Protein 6JJJ (pdb70)

Radius of gyration: 31.09 Å; Cα contacts (8 Å, |Δi|>4): 1712; chains: 6; bounding box: 78×76×65 Å

Foldseek 3Di:
DPDCVVVVVVVVVVVVCVQVVQPFPDDDFKTKDWDPFWAFQVVQQVVLVVVVWGFDDDLDDVVVVVVQVVQAVFKAWGQWWCPVHVPDIDGPVHDDPDCVDPDPLADPDDDPQDADVPGGTFTTWIDNPGIYTHDRRDIGIGMIMGGDPDD/DDDCVVVVVVVVVVVVVVQVVQPFPDDDFKTKDWDPWWAFQVVQQVVLVVVVWGFDDDPDVVVVVVVQVVQAQFKAWGQWWQPVHVPDIAGPVHDGDDPVPVPPLADPDDDDQDQDPVRFTFTTWIDHPGIYTGGRRDTGITMIMGGDPDD/DPDCVVVVVVVVVVVVCVQVVQPFPDDDFKTKDWDPWWAFQVVQQVVLVVVVWGFDDDPDDVVLVVVQVVQAVFKAWGQWFCPPHVPDIDGPVHDDDPVVPLPPLAPPDDDDQDQDPVGFTFTTWIDNNGIYGGGRRDIGTHMIMGGDPDD/DPDCVVVVVVVVVVVVCVQVVVPFPDDDFKTKDWDPWWAFQVVQQVVLVVVVWGFDDPPDDVVLVVVQVVAQVFKAWGQWWCVVHVPDIDGPVHDDDPVPVLPPLADPDDDDQDQDPPRFTFTTWIDNPGIYGGGRRDIGIYMIMGGDPDD/DPDCVCVVVVVVVVVVCVQVVQPWPDDDFKTKDWDPWWFFQVVQQVVLVVVVWGFDDDPDVVVLVVVQVVQAVFKAWGQWWQPVHVPDIQGPVHDGDPPPVLPPLAPPDDDDQDQDPVRFTFTTWIDNPGIYTHGRRDIGTGMIMGGDPDD/DDDCCVVVCVVVVVVVCVQVVQPWDDDDQKTKDWDPWWFFQVVQQVVLVVVVWGFDDDPDDVVLVVVQVVQAVFKAWGQWWCVVHVPDIDGPVHDGDDVVVVPPLAPPDDDPQDQDPPRFTFTTWIDNPGIYGGGRRDIGIGMIMGGDPDD

GO terms:
  GO:0051861 glycolipid binding (F, IDA)
  GO:0005534 galactose binding (F, IDA)
  GO:0005886 plasma membrane (C, IDA)
  GO:0051132 NK T cell activation (P, IMP)

Organism: Mus musculus (NCBI:txid10090)

Structure (mmCIF, N/CA/C/O backbone):
data_6JJJ
#
_entry.id   6JJJ
#
_cell.length_a   75.150
_cell.length_b   75.190
_cell.length_c   61.200
_cell.angle_alpha   90.01
_cell.angle_beta   90.04
_cell.angle_gamma   120.06
#
_symmetry.space_group_name_H-M   'P 1'
#
loop_
_entity.id
_entity.type
_entity.pdbx_description
1 polymer 'C-type lectin domain family 4 member F'
2 non-polymer 'CALCIUM ION'
3 water water
#
loop_
_atom_site.group_PDB
_atom_site.id
_atom_site.type_symbol
_atom_site.label_atom_id
_atom_site.label_alt_id
_atom_site.label_comp_id
_atom_site.label_asym_id
_atom_site.label_entity_id
_atom_site.label_seq_id
_atom_site.pdbx_PDB_ins_code
_atom_site.Cartn_x
_atom_site.Cartn_y
_atom_site.Cartn_z
_atom_site.occupancy
_atom_site.B_iso_or_equiv
_atom_site.auth_seq_id
_atom_site.auth_comp_id
_atom_site.auth_asym_id
_atom_site.auth_atom_id
_atom_site.pdbx_PDB_model_num
ATOM 1 N N . GLU A 1 5 ? 158.921 79.924 -66.511 1.00 104.41 393 GLU A N 1
ATOM 2 C CA . GLU A 1 5 ? 157.759 79.543 -67.315 1.00 105.86 393 GLU A CA 1
ATOM 3 C C . GLU A 1 5 ? 156.578 79.284 -66.371 1.00 106.07 393 GLU A C 1
ATOM 4 O O . GLU A 1 5 ? 156.196 80.167 -65.601 1.00 103.66 393 GLU A O 1
ATOM 16 N N . ALA A 1 6 ? 155.994 78.088 -66.439 1.00 114.63 394 ALA A N 1
ATOM 17 C CA . ALA A 1 6 ? 154.912 77.686 -65.537 1.00 109.32 394 ALA A CA 1
ATOM 18 C C . ALA A 1 6 ? 155.518 77.000 -64.318 1.00 108.33 394 ALA A C 1
ATOM 19 O O . ALA A 1 6 ? 155.759 75.793 -64.309 1.00 102.88 394 ALA A O 1
ATOM 26 N N . VAL A 1 7 ? 155.773 77.781 -63.274 1.00 129.11 395 VAL A N 1
ATOM 27 C CA . VAL A 1 7 ? 156.457 77.303 -62.075 1.00 131.86 395 VAL A CA 1
ATOM 28 C C . VAL A 1 7 ? 155.437 77.209 -60.945 1.00 130.32 395 VAL A C 1
ATOM 29 O O . VAL A 1 7 ? 155.032 78.220 -60.360 1.00 126.79 395 VAL A O 1
ATOM 42 N N . ALA A 1 8 ? 155.007 75.986 -60.641 1.00 138.17 396 ALA A N 1
ATOM 43 C CA . ALA A 1 8 ? 154.128 75.736 -59.509 1.00 135.71 396 ALA A CA 1
ATOM 44 C C . ALA A 1 8 ? 154.874 75.768 -58.181 1.00 141.67 396 ALA A C 1
ATOM 45 O O . ALA A 1 8 ? 154.322 75.335 -57.163 1.00 143.87 396 ALA A O 1
ATOM 52 N N . ALA A 1 9 ? 156.123 76.246 -58.172 1.00 99.97 397 ALA A N 1
ATOM 53 C CA . ALA A 1 9 ? 156.828 76.406 -56.907 1.00 107.98 397 ALA A CA 1
ATOM 54 C C . ALA A 1 9 ? 156.034 77.299 -55.966 1.00 122.26 397 ALA A C 1
ATOM 55 O O . ALA A 1 9 ? 156.044 77.086 -54.749 1.00 129.03 397 ALA A O 1
ATOM 62 N N . GLN A 1 10 ? 155.336 78.301 -56.510 1.00 158.46 398 GLN A N 1
ATOM 63 C CA . GLN A 1 10 ? 154.392 79.069 -55.706 1.00 171.70 398 GLN A CA 1
ATOM 64 C C . GLN A 1 10 ? 153.388 78.139 -55.038 1.00 186.34 398 GLN A C 1
ATOM 65 O O . GLN A 1 10 ? 153.070 78.295 -53.853 1.00 195.46 398 GLN A O 1
ATOM 79 N N . LYS A 1 11 ? 152.874 77.161 -55.789 1.00 123.88 399 LYS A N 1
ATOM 80 C CA . LYS A 1 11 ? 151.968 76.173 -55.213 1.00 126.27 399 LYS A CA 1
ATOM 81 C C . LYS A 1 11 ? 152.696 75.285 -54.213 1.00 128.41 399 LYS A C 1
ATOM 82 O O . LYS A 1 11 ? 152.153 74.950 -53.154 1.00 132.72 399 LYS A O 1
ATOM 101 N N . GLN A 1 12 ? 153.928 74.893 -54.541 1.00 153.38 400 GLN A N 1
ATOM 102 C CA . GLN A 1 12 ? 154.723 74.062 -53.644 1.00 147.71 400 GLN A CA 1
ATOM 103 C C . GLN A 1 12 ? 155.041 74.802 -52.350 1.00 143.39 400 GLN A C 1
ATOM 104 O O . GLN A 1 12 ? 154.855 74.266 -51.251 1.00 147.97 400 GLN A O 1
ATOM 118 N N . GLU A 1 13 ? 155.412 76.032 -52.447 1.00 148.97 401 GLU A N 1
ATOM 119 C CA . GLU A 1 13 ? 155.654 76.681 -51.230 1.00 132.38 401 GLU A CA 1
ATOM 120 C C . GLU A 1 13 ? 154.365 76.765 -50.517 1.00 117.85 401 GLU A C 1
ATOM 121 O O . GLU A 1 13 ? 154.162 76.239 -49.440 1.00 125.82 401 GLU A O 1
ATOM 133 N N . GLN A 1 14 ? 153.444 77.418 -51.155 1.00 135.14 402 GLN A N 1
ATOM 134 C CA . GLN A 1 14 ? 152.188 77.691 -50.467 1.00 116.39 402 GLN A CA 1
ATOM 135 C C . GLN A 1 14 ? 151.762 76.513 -49.604 1.00 118.71 402 GLN A C 1
ATOM 136 O O . GLN A 1 14 ? 151.283 76.707 -48.479 1.00 115.88 402 GLN A O 1
ATOM 150 N N . LYS A 1 15 ? 151.993 75.284 -50.073 1.00 111.27 403 LYS A N 1
ATOM 151 C CA . LYS A 1 15 ? 151.588 74.120 -49.292 1.00 118.76 403 LYS A CA 1
ATOM 152 C C . LYS A 1 15 ? 152.377 74.011 -47.994 1.00 122.53 403 LYS A C 1
ATOM 153 O O . LYS A 1 15 ? 151.791 73.863 -46.915 1.00 124.98 403 LYS A O 1
ATOM 172 N N . THR A 1 16 ? 153.708 74.085 -48.069 1.00 108.14 404 THR A N 1
ATOM 173 C CA . THR A 1 16 ? 154.495 74.108 -46.841 1.00 107.05 404 THR A CA 1
ATOM 174 C C . THR A 1 16 ? 154.093 75.303 -45.988 1.00 114.38 404 THR A C 1
ATOM 175 O O . THR A 1 16 ? 153.792 75.163 -44.797 1.00 114.47 404 THR A O 1
ATOM 186 N N . GLN A 1 17 ? 154.013 76.425 -46.608 1.00 83.40 405 GLN A N 1
ATOM 187 C CA . GLN A 1 17 ? 153.597 77.529 -45.845 1.00 100.07 405 GLN A CA 1
ATOM 188 C C . GLN A 1 17 ? 152.420 77.091 -45.021 1.00 102.67 405 GLN A C 1
ATOM 189 O O . GLN A 1 17 ? 152.405 77.155 -43.827 1.00 102.34 405 GLN A O 1
ATOM 203 N N . ASN A 1 18 ? 151.413 76.600 -45.674 1.00 115.02 406 ASN A N 1
ATOM 204 C CA . ASN A 1 18 ? 150.188 76.274 -44.952 1.00 119.00 406 ASN A CA 1
ATOM 205 C C . ASN A 1 18 ? 150.473 75.336 -43.786 1.00 116.72 406 ASN A C 1
ATOM 206 O O . ASN A 1 18 ? 149.900 75.494 -42.702 1.00 111.56 406 ASN A O 1
ATOM 217 N N . GLN A 1 19 ? 151.354 74.353 -43.992 1.00 155.31 407 GLN A N 1
ATOM 218 C CA . GLN A 1 19 ? 151.626 73.366 -42.952 1.00 153.64 407 GLN A CA 1
ATOM 219 C C . GLN A 1 19 ? 152.086 74.032 -41.662 1.00 129.56 407 GLN A C 1
ATOM 220 O O . GLN A 1 19 ? 151.711 73.602 -40.565 1.00 129.84 407 GLN A O 1
ATOM 234 N N . VAL A 1 20 ? 152.897 75.084 -41.772 1.00 113.45 408 VAL A N 1
ATOM 235 C CA . VAL A 1 20 ? 153.414 75.734 -40.576 1.00 106.21 408 VAL A CA 1
ATOM 236 C C . VAL A 1 20 ? 152.320 76.548 -39.897 1.00 105.25 408 VAL A C 1
ATOM 237 O O . VAL A 1 20 ? 152.313 76.686 -38.667 1.00 104.61 408 VAL A O 1
ATOM 250 N N . LEU A 1 21 ? 151.373 77.086 -40.670 1.00 101.18 409 LEU A N 1
ATOM 251 C CA . LEU A 1 21 ? 150.246 77.792 -40.071 1.00 93.08 409 LEU A CA 1
ATOM 252 C C . LEU A 1 21 ? 149.471 76.876 -39.131 1.00 96.46 409 LEU A C 1
ATOM 253 O O . LEU A 1 21 ? 149.163 77.250 -37.993 1.00 98.34 409 LEU A O 1
ATOM 269 N N . GLN A 1 22 ? 149.157 75.661 -39.589 1.00 93.28 410 GLN A N 1
ATOM 270 C CA . GLN A 1 22 ? 148.454 74.707 -38.737 1.00 105.55 410 GLN A CA 1
ATOM 271 C C . GLN A 1 22 ? 149.226 74.461 -37.447 1.00 94.29 410 GLN A C 1
ATOM 272 O O . GLN A 1 22 ? 148.628 74.300 -36.376 1.00 90.89 410 GLN A O 1
ATOM 286 N N . LEU A 1 23 ? 150.558 74.455 -37.526 1.00 88.82 411 LEU A N 1
ATOM 287 C CA . LEU A 1 23 ? 151.379 74.214 -36.345 1.00 82.92 411 LEU A CA 1
ATOM 288 C C . LEU A 1 23 ? 151.286 75.376 -35.363 1.00 78.98 411 LEU A C 1
ATOM 289 O O . LEU A 1 23 ? 150.868 75.201 -34.212 1.00 83.88 411 LEU A O 1
ATOM 305 N N . ILE A 1 24 ? 151.693 76.573 -35.792 1.00 83.25 412 ILE A N 1
ATOM 306 C CA . ILE A 1 24 ? 151.665 77.708 -34.879 1.00 88.46 412 ILE A CA 1
ATOM 307 C C . ILE A 1 24 ? 150.231 78.053 -34.502 1.00 88.52 412 ILE A C 1
ATOM 308 O O . ILE A 1 24 ? 149.982 78.579 -33.411 1.00 91.53 412 ILE A O 1
ATOM 324 N N . ALA A 1 25 ? 149.266 77.771 -35.381 1.00 103.71 413 ALA A N 1
ATOM 325 C CA . ALA A 1 25 ? 147.870 77.991 -35.019 1.00 102.38 413 ALA A CA 1
ATOM 326 C C . ALA A 1 25 ? 147.453 77.104 -33.853 1.00 105.70 413 ALA A C 1
ATOM 327 O O . ALA A 1 25 ? 146.526 77.447 -33.111 1.00 105.25 413 ALA A O 1
ATOM 334 N N . GLN A 1 26 ? 148.125 75.968 -33.671 1.00 93.33 414 GLN A N 1
ATOM 335 C CA . GLN A 1 26 ? 147.890 75.093 -32.531 1.00 98.02 414 GLN A CA 1
ATOM 336 C C . GLN A 1 26 ? 148.950 75.266 -31.450 1.00 98.25 414 GLN A C 1
ATOM 337 O O . GLN A 1 26 ? 149.086 74.404 -30.576 1.00 93.08 414 GLN A O 1
ATOM 351 N N . ASN A 1 27 ? 149.675 76.384 -31.474 1.00 121.99 415 ASN A N 1
ATOM 352 C CA . ASN A 1 27 ? 150.661 76.711 -30.444 1.00 122.43 415 ASN A CA 1
ATOM 353 C C . ASN A 1 27 ? 151.846 75.742 -30.490 1.00 110.91 415 ASN A C 1
ATOM 354 O O . ASN A 1 27 ? 152.267 75.189 -29.472 1.00 119.61 415 ASN A O 1
ATOM 365 N N . TRP A 1 28 ? 152.374 75.529 -31.693 1.00 67.12 416 TRP A N 1
ATOM 366 C CA . TRP A 1 28 ? 153.693 74.935 -31.861 1.00 66.92 416 TRP A CA 1
ATOM 367 C C . TRP A 1 28 ? 154.698 76.077 -31.951 1.00 78.88 416 TRP A C 1
ATOM 368 O O . TRP A 1 28 ? 154.498 77.024 -32.719 1.00 86.89 416 TRP A O 1
ATOM 389 N N . LYS A 1 29 ? 155.759 76.005 -31.157 1.00 99.88 417 LYS A N 1
ATOM 390 C CA . LYS A 1 29 ? 156.774 77.051 -31.144 1.00 101.25 417 LYS A CA 1
ATOM 391 C C . LYS A 1 29 ? 158.019 76.583 -31.885 1.00 103.26 417 LYS A C 1
ATOM 392 O O . LYS A 1 29 ? 158.461 75.442 -31.723 1.00 101.51 417 LYS A O 1
ATOM 411 N N . TYR A 1 30 ? 158.568 77.469 -32.711 1.00 88.68 418 TYR A N 1
ATOM 412 C CA . TYR A 1 30 ? 159.737 77.158 -33.520 1.00 90.91 418 TYR A CA 1
ATOM 413 C C . TYR A 1 30 ? 161.020 77.421 -32.745 1.00 92.41 418 TYR A C 1
ATOM 414 O O . TYR A 1 30 ? 161.110 78.378 -31.970 1.00 87.12 418 TYR A O 1
ATOM 432 N N . PHE A 1 31 ? 162.020 76.573 -32.978 1.00 94.81 419 PHE A N 1
ATOM 433 C CA . PHE A 1 31 ? 163.341 76.774 -32.390 1.00 99.77 419 PHE A CA 1
ATOM 434 C C . PHE A 1 31 ? 164.358 75.966 -33.180 1.00 98.84 419 PHE A C 1
ATOM 435 O O . PHE A 1 31 ? 164.253 74.737 -33.251 1.00 101.28 419 PHE A O 1
ATOM 452 N N . ASN A 1 32 ? 165.317 76.659 -33.783 1.00 108.39 420 ASN A N 1
ATOM 453 C CA . ASN A 1 32 ? 166.491 76.059 -34.420 1.00 111.06 420 ASN A CA 1
ATOM 454 C C . ASN A 1 32 ? 166.144 74.801 -35.219 1.00 118.40 420 ASN A C 1
ATOM 455 O O . ASN A 1 32 ? 166.636 73.701 -34.965 1.00 119.49 420 ASN A O 1
ATOM 466 N N . GLY A 1 33 ? 165.270 74.992 -36.206 1.00 113.57 421 GLY A N 1
ATOM 467 C CA . GLY A 1 33 ? 164.975 73.996 -37.208 1.00 109.44 421 GLY A CA 1
ATOM 468 C C . GLY A 1 33 ? 163.752 73.145 -36.930 1.00 101.71 421 GLY A C 1
ATOM 469 O O . GLY A 1 33 ? 163.096 72.699 -37.879 1.00 102.34 421 GLY A O 1
ATOM 473 N N . ASN A 1 34 ? 163.429 72.911 -35.665 1.00 109.06 422 ASN A N 1
ATOM 474 C CA . ASN A 1 34 ? 162.315 72.054 -35.293 1.00 98.09 422 ASN A CA 1
ATOM 475 C C . ASN A 1 34 ? 161.188 72.869 -34.673 1.00 78.31 422 ASN A C 1
ATOM 476 O O . ASN A 1 34 ? 161.379 74.003 -34.223 1.00 70.17 422 ASN A O 1
ATOM 487 N N . PHE A 1 35 ? 160.002 72.266 -34.658 1.00 70.53 423 PHE A N 1
ATOM 488 C CA . PHE A 1 35 ? 158.845 72.818 -33.968 1.00 75.69 423 PHE A CA 1
ATOM 489 C C . PHE A 1 35 ? 158.589 72.032 -32.687 1.00 74.84 423 PHE A C 1
ATOM 490 O O . PHE A 1 35 ? 158.687 70.801 -32.669 1.00 81.77 423 PHE A O 1
ATOM 507 N N . TYR A 1 36 ? 158.287 72.754 -31.612 1.00 82.00 424 TYR A N 1
ATOM 508 C CA . TYR A 1 36 ? 158.054 72.161 -30.305 1.00 84.11 424 TYR A CA 1
ATOM 509 C C . TYR A 1 36 ? 156.646 72.489 -29.835 1.00 81.65 424 TYR A C 1
ATOM 510 O O . TYR A 1 36 ? 156.148 73.597 -30.061 1.00 82.14 424 TYR A O 1
ATOM 528 N N . TYR A 1 37 ? 156.003 71.516 -29.192 1.00 75.83 425 TYR A N 1
ATOM 529 C CA . TYR A 1 37 ? 154.668 71.685 -28.630 1.00 79.29 425 TYR A CA 1
ATOM 530 C C . TYR A 1 37 ? 154.710 71.385 -27.138 1.00 80.10 425 TYR A C 1
ATOM 531 O O . TYR A 1 37 ? 155.046 70.266 -26.737 1.00 76.53 425 TYR A O 1
ATOM 549 N N . PHE A 1 38 ? 154.353 72.374 -26.325 1.00 82.66 426 PHE A N 1
ATOM 550 C CA . PHE A 1 38 ? 154.280 72.219 -24.876 1.00 93.43 426 PHE A CA 1
ATOM 551 C C . PHE A 1 38 ? 152.823 71.989 -24.496 1.00 111.51 426 PHE A C 1
ATOM 552 O O . PHE A 1 38 ? 151.971 72.852 -24.735 1.00 114.19 426 PHE A O 1
ATOM 569 N N . SER A 1 39 ? 152.537 70.820 -23.929 1.00 73.87 427 SER A N 1
ATOM 570 C CA . SER A 1 39 ? 151.158 70.388 -23.776 1.00 86.34 427 SER A CA 1
ATOM 571 C C . SER A 1 39 ? 150.438 71.225 -22.721 1.00 88.46 427 SER A C 1
ATOM 572 O O . SER A 1 39 ? 151.047 71.817 -21.822 1.00 91.65 427 SER A O 1
ATOM 580 N N . ARG A 1 40 ? 149.112 71.280 -22.856 1.00 125.25 428 ARG A N 1
ATOM 581 C CA . ARG A 1 40 ? 148.252 71.930 -21.877 1.00 120.56 428 ARG A CA 1
ATOM 582 C C . ARG A 1 40 ? 147.582 70.938 -20.935 1.00 106.74 428 ARG A C 1
ATOM 583 O O . ARG A 1 40 ? 147.142 71.335 -19.850 1.00 93.10 428 ARG A O 1
ATOM 604 N N . ASP A 1 41 ? 147.514 69.666 -21.318 1.00 114.59 429 ASP A N 1
ATOM 605 C CA . ASP A 1 41 ? 147.021 68.589 -20.472 1.00 111.94 429 ASP A CA 1
ATOM 606 C C . ASP A 1 41 ? 148.209 67.824 -19.893 1.00 102.96 429 ASP A C 1
ATOM 607 O O . ASP A 1 41 ? 149.364 68.046 -20.264 1.00 96.37 429 ASP A O 1
ATOM 616 N N . LYS A 1 42 ? 147.916 66.916 -18.966 1.00 141.05 430 LYS A N 1
ATOM 617 C CA . LYS A 1 42 ? 148.924 66.056 -18.358 1.00 143.99 430 LYS A CA 1
ATOM 618 C C . LYS A 1 42 ? 148.512 64.604 -18.546 1.00 140.30 430 LYS A C 1
ATOM 619 O O . LYS A 1 42 ? 147.370 64.238 -18.250 1.00 141.41 430 LYS A O 1
ATOM 638 N N . LYS A 1 43 ? 149.436 63.780 -19.026 1.00 107.94 431 LYS A N 1
ATOM 639 C CA . LYS A 1 43 ? 149.134 62.392 -19.339 1.00 104.54 431 LYS A CA 1
ATOM 640 C C . LYS A 1 43 ? 150.355 61.544 -19.039 1.00 97.78 431 LYS A C 1
ATOM 641 O O . LYS A 1 43 ? 151.464 62.071 -18.857 1.00 95.83 431 LYS A O 1
ATOM 660 N N . PRO A 1 44 ? 150.194 60.212 -18.974 1.00 109.24 432 PRO A N 1
ATOM 661 C CA . PRO A 1 44 ? 151.355 59.330 -18.778 1.00 108.91 432 PRO A CA 1
ATOM 662 C C . PRO A 1 44 ? 152.357 59.407 -19.917 1.00 101.91 432 PRO A C 1
ATOM 663 O O . PRO A 1 44 ? 152.113 60.074 -20.927 1.00 99.03 432 PRO A O 1
ATOM 674 N N . TRP A 1 45 ? 153.485 58.710 -19.769 1.00 76.73 433 TRP A N 1
ATOM 675 C CA . TRP A 1 45 ? 154.554 58.817 -20.755 1.00 80.22 433 TRP A CA 1
ATOM 676 C C . TRP A 1 45 ? 154.135 58.237 -22.103 1.00 90.83 433 TRP A C 1
ATOM 677 O O . TRP A 1 45 ? 154.333 58.871 -23.147 1.00 91.63 433 TRP A O 1
ATOM 698 N N . ARG A 1 46 ? 153.564 57.026 -22.111 1.00 83.88 434 ARG A N 1
ATOM 699 C CA . ARG A 1 46 ? 153.135 56.441 -23.381 1.00 104.35 434 ARG A CA 1
ATOM 700 C C . ARG A 1 46 ? 152.010 57.262 -24.007 1.00 98.20 434 ARG A C 1
ATOM 701 O O . ARG A 1 46 ? 152.051 57.586 -25.199 1.00 86.41 434 ARG A O 1
ATOM 722 N N . GLU A 1 47 ? 150.993 57.611 -23.213 1.00 129.05 435 GLU A N 1
ATOM 723 C CA . GLU A 1 47 ? 149.901 58.426 -23.731 1.00 131.99 435 GLU A CA 1
ATOM 724 C C . GLU A 1 47 ? 150.437 59.728 -24.308 1.00 119.53 435 GLU A C 1
ATOM 725 O O . GLU A 1 47 ? 149.927 60.235 -25.316 1.00 108.32 435 GLU A O 1
ATOM 737 N N . ALA A 1 48 ? 151.478 60.281 -23.682 1.00 105.91 436 ALA A N 1
ATOM 738 C CA . ALA A 1 48 ? 152.109 61.476 -24.227 1.00 102.29 436 ALA A CA 1
ATOM 739 C C . ALA A 1 48 ? 152.750 61.178 -25.577 1.00 99.87 436 ALA A C 1
ATOM 740 O O . ALA A 1 48 ? 152.714 62.012 -26.489 1.00 96.72 436 ALA A O 1
ATOM 747 N N . GLU A 1 49 ? 153.340 59.988 -25.726 1.00 85.56 437 GLU A N 1
ATOM 748 C CA . GLU A 1 49 ? 153.987 59.635 -26.985 1.00 87.59 437 GLU A CA 1
ATOM 749 C C . GLU A 1 49 ? 152.955 59.356 -28.069 1.00 83.46 437 GLU A C 1
ATOM 750 O O . GLU A 1 49 ? 153.132 59.769 -29.222 1.00 85.16 437 GLU A O 1
ATOM 762 N N . LYS A 1 50 ? 151.868 58.662 -27.720 1.00 101.22 438 LYS A N 1
ATOM 763 C CA . LYS A 1 50 ? 150.790 58.449 -28.678 1.00 102.13 438 LYS A CA 1
ATOM 764 C C . LYS A 1 50 ? 150.296 59.775 -29.249 1.00 101.53 438 LYS A C 1
ATOM 765 O O . LYS A 1 50 ? 149.936 59.860 -30.430 1.00 102.37 438 LYS A O 1
ATOM 784 N N . PHE A 1 51 ? 150.294 60.831 -28.430 1.00 89.79 439 PHE A N 1
ATOM 785 C CA . PHE A 1 51 ? 149.910 62.150 -28.925 1.00 91.35 439 PHE A CA 1
ATOM 786 C C . PHE A 1 51 ? 150.938 62.668 -29.926 1.00 83.81 439 PHE A C 1
ATOM 787 O O . PHE A 1 51 ? 150.598 63.015 -31.063 1.00 87.60 439 PHE A O 1
ATOM 804 N N . CYS A 1 52 ? 152.208 62.742 -29.512 1.00 92.25 440 CYS A N 1
ATOM 805 C CA . CYS A 1 52 ? 153.246 63.257 -30.403 1.00 97.96 440 CYS A CA 1
ATOM 806 C C . CYS A 1 52 ? 153.275 62.480 -31.717 1.00 101.47 440 CYS A C 1
ATOM 807 O O . CYS A 1 52 ? 153.522 63.056 -32.784 1.00 101.91 440 CYS A O 1
ATOM 815 N N . THR A 1 53 ? 153.036 61.167 -31.657 1.00 111.21 441 THR A N 1
ATOM 816 C CA . THR A 1 53 ? 152.960 60.370 -32.877 1.00 109.66 441 THR A CA 1
ATOM 817 C C . THR A 1 53 ? 151.775 60.810 -33.724 1.00 112.47 441 THR A C 1
ATOM 818 O O . THR A 1 53 ? 151.904 61.022 -34.936 1.00 114.29 441 THR A O 1
ATOM 829 N N . SER A 1 54 ? 150.604 60.957 -33.097 1.00 132.70 442 SER A N 1
ATOM 830 C CA . SER A 1 54 ? 149.419 61.366 -33.839 1.00 132.49 442 SER A CA 1
ATOM 831 C C . SER A 1 54 ? 149.702 62.616 -34.657 1.00 132.02 442 SER A C 1
ATOM 832 O O . SER A 1 54 ? 149.258 62.735 -35.805 1.00 137.51 442 SER A O 1
ATOM 840 N N . GLN A 1 55 ? 150.478 63.542 -34.100 1.00 110.61 443 GLN A N 1
ATOM 841 C CA . GLN A 1 55 ? 150.836 64.763 -34.800 1.00 102.91 443 GLN A CA 1
ATOM 842 C C . GLN A 1 55 ? 152.154 64.625 -35.555 1.00 98.91 443 GLN A C 1
ATOM 843 O O . GLN A 1 55 ? 152.799 65.637 -35.852 1.00 100.03 443 GLN A O 1
ATOM 857 N N . GLY A 1 56 ? 152.552 63.402 -35.897 1.00 90.23 444 GLY A N 1
ATOM 858 C CA . GLY A 1 56 ? 153.772 63.203 -36.658 1.00 88.63 444 GLY A CA 1
ATOM 859 C C . GLY A 1 56 ? 155.012 63.713 -35.965 1.00 83.43 444 GLY A C 1
ATOM 860 O O . GLY A 1 56 ? 155.965 64.134 -36.632 1.00 78.00 444 GLY A O 1
ATOM 864 N N . ALA A 1 57 ? 155.027 63.683 -34.635 1.00 92.22 445 ALA A N 1
ATOM 865 C CA . ALA A 1 57 ? 156.153 64.146 -33.845 1.00 99.91 445 ALA A CA 1
ATOM 866 C C . ALA A 1 57 ? 156.555 63.056 -32.859 1.00 107.79 445 ALA A C 1
ATOM 867 O O . ALA A 1 57 ? 155.913 62.006 -32.758 1.00 113.80 445 ALA A O 1
ATOM 874 N N . HIS A 1 58 ? 157.623 63.329 -32.113 1.00 103.85 446 HIS A N 1
ATOM 875 C CA . HIS A 1 58 ? 158.065 62.478 -31.018 1.00 106.91 446 HIS A CA 1
ATOM 876 C C . HIS A 1 58 ? 158.425 63.360 -29.832 1.00 103.90 446 HIS A C 1
ATOM 877 O O . HIS A 1 58 ? 158.632 64.568 -29.971 1.00 104.44 446 HIS A O 1
ATOM 891 N N . LEU A 1 59 ? 158.499 62.741 -28.657 1.00 102.84 447 LEU A N 1
ATOM 892 C CA . LEU A 1 59 ? 158.884 63.464 -27.452 1.00 96.07 447 LEU A CA 1
ATOM 893 C C . LEU A 1 59 ? 160.277 64.057 -27.624 1.00 90.27 447 LEU A C 1
ATOM 894 O O . LEU A 1 59 ? 161.218 63.357 -28.009 1.00 87.08 447 LEU A O 1
ATOM 910 N N . ALA A 1 60 ? 160.400 65.351 -27.330 1.00 84.66 448 ALA A N 1
ATOM 911 C CA . ALA A 1 60 ? 161.594 66.110 -27.679 1.00 90.78 448 ALA A CA 1
ATOM 912 C C . ALA A 1 60 ? 162.867 65.393 -27.246 1.00 97.43 448 ALA A C 1
ATOM 913 O O . ALA A 1 60 ? 162.888 64.646 -26.263 1.00 99.03 448 ALA A O 1
ATOM 920 N N . SER A 1 61 ? 163.940 65.652 -27.991 1.00 108.51 449 SER A N 1
ATOM 921 C CA . SER A 1 61 ? 165.283 65.163 -27.703 1.00 116.42 449 SER A CA 1
ATOM 922 C C . SER A 1 61 ? 166.204 66.354 -27.452 1.00 123.90 449 SER A C 1
ATOM 923 O O . SER A 1 61 ? 165.775 67.510 -27.469 1.00 133.41 449 SER A O 1
ATOM 931 N N . VAL A 1 62 ? 167.488 66.071 -27.236 1.00 140.54 450 VAL A N 1
ATOM 932 C CA . VAL A 1 62 ? 168.499 67.114 -27.071 1.00 139.62 450 VAL A CA 1
ATOM 933 C C . VAL A 1 62 ? 169.726 66.742 -27.902 1.00 148.37 450 VAL A C 1
ATOM 934 O O . VAL A 1 62 ? 170.589 65.980 -27.453 1.00 145.17 450 VAL A O 1
ATOM 947 N N . THR A 1 63 ? 169.816 67.288 -29.114 1.00 123.88 451 THR A N 1
ATOM 948 C CA . THR A 1 63 ? 171.050 67.183 -29.882 1.00 131.83 451 THR A CA 1
ATOM 949 C C . THR A 1 63 ? 172.127 68.133 -29.371 1.00 129.53 451 THR A C 1
ATOM 950 O O . THR A 1 63 ? 173.315 67.890 -29.607 1.00 133.24 451 THR A O 1
ATOM 961 N N . SER A 1 64 ? 171.734 69.202 -28.677 1.00 133.60 452 SER A N 1
ATOM 962 C CA . SER A 1 64 ? 172.654 70.216 -28.187 1.00 130.33 452 SER A CA 1
ATOM 963 C C . SER A 1 64 ? 172.246 70.608 -26.771 1.00 131.90 452 SER A C 1
ATOM 964 O O . SER A 1 64 ? 171.264 70.097 -26.222 1.00 129.49 452 SER A O 1
ATOM 972 N N . GLN A 1 65 ? 173.006 71.531 -26.180 1.00 125.32 453 GLN A N 1
ATOM 973 C CA . GLN A 1 65 ? 172.734 72.034 -24.837 1.00 128.61 453 GLN A CA 1
ATOM 974 C C . GLN A 1 65 ? 171.930 73.326 -24.846 1.00 126.72 453 GLN A C 1
ATOM 975 O O . GLN A 1 65 ? 171.087 73.531 -23.967 1.00 125.62 453 GLN A O 1
ATOM 989 N N . GLU A 1 66 ? 172.193 74.218 -25.806 1.00 135.29 454 GLU A N 1
ATOM 990 C CA . GLU A 1 66 ? 171.352 75.398 -25.969 1.00 138.77 454 GLU A CA 1
ATOM 991 C C . GLU A 1 66 ? 169.910 75.004 -26.257 1.00 121.97 454 GLU A C 1
ATOM 992 O O . GLU A 1 66 ? 168.986 75.776 -25.973 1.00 120.88 454 GLU A O 1
ATOM 1004 N N . GLU A 1 67 ? 169.702 73.826 -26.850 1.00 104.49 455 GLU A N 1
ATOM 1005 C CA . GLU A 1 67 ? 168.348 73.310 -27.023 1.00 106.97 455 GLU A CA 1
ATOM 1006 C C . GLU A 1 67 ? 167.671 73.098 -25.675 1.00 98.56 455 GLU A C 1
ATOM 1007 O O . GLU A 1 67 ? 166.512 73.482 -25.483 1.00 94.02 455 GLU A O 1
ATOM 1019 N N . GLN A 1 68 ? 168.382 72.472 -24.729 1.00 121.20 456 GLN A N 1
ATOM 1020 C CA . GLN A 1 68 ? 167.808 72.242 -23.407 1.00 124.16 456 GLN A CA 1
ATOM 1021 C C . GLN A 1 68 ? 167.411 73.556 -22.748 1.00 128.39 456 GLN A C 1
ATOM 1022 O O . GLN A 1 68 ? 166.388 73.627 -22.056 1.00 123.33 456 GLN A O 1
ATOM 1036 N N . ALA A 1 69 ? 168.210 74.607 -22.945 1.00 99.21 457 ALA A N 1
ATOM 1037 C CA . ALA A 1 69 ? 167.858 75.907 -22.385 1.00 111.26 457 ALA A CA 1
ATOM 1038 C C . ALA A 1 69 ? 166.491 76.348 -22.887 1.00 110.94 457 ALA A C 1
ATOM 1039 O O . ALA A 1 69 ? 165.626 76.741 -22.097 1.00 114.25 457 ALA A O 1
ATOM 1046 N N . PHE A 1 70 ? 166.263 76.243 -24.198 1.00 118.62 458 PHE A N 1
ATOM 1047 C CA . PHE A 1 70 ? 164.964 76.592 -24.758 1.00 109.99 458 PHE A CA 1
ATOM 1048 C C . PHE A 1 70 ? 163.844 75.890 -24.002 1.00 114.02 458 PHE A C 1
ATOM 1049 O O . PHE A 1 70 ? 162.870 76.523 -23.578 1.00 115.03 458 PHE A O 1
ATOM 1066 N N . LEU A 1 71 ? 163.973 74.577 -23.814 1.00 149.75 459 LEU A N 1
ATOM 1067 C CA . LEU A 1 71 ? 162.993 73.836 -23.030 1.00 147.10 459 LEU A CA 1
ATOM 1068 C C . LEU A 1 71 ? 162.869 74.427 -21.630 1.00 159.49 459 LEU A C 1
ATOM 1069 O O . LEU A 1 71 ? 161.777 74.808 -21.194 1.00 160.58 459 LEU A O 1
ATOM 1085 N N . VAL A 1 72 ? 163.992 74.512 -20.911 1.00 111.94 460 VAL A N 1
ATOM 1086 C CA . VAL A 1 72 ? 163.962 74.889 -19.500 1.00 118.20 460 VAL A CA 1
ATOM 1087 C C . VAL A 1 72 ? 163.204 76.196 -19.301 1.00 113.18 460 VAL A C 1
ATOM 1088 O O . VAL A 1 72 ? 162.335 76.298 -18.427 1.00 118.13 460 VAL A O 1
ATOM 1101 N N . GLN A 1 73 ? 163.520 77.223 -20.100 1.00 140.54 461 GLN A N 1
ATOM 1102 C CA . GLN A 1 73 ? 162.865 78.508 -19.879 1.00 131.67 461 GLN A CA 1
ATOM 1103 C C . GLN A 1 73 ? 161.403 78.495 -20.313 1.00 132.14 461 GLN A C 1
ATOM 1104 O O . GLN A 1 73 ? 160.626 79.343 -19.858 1.00 131.44 461 GLN A O 1
ATOM 1118 N N . THR A 1 74 ? 161.014 77.569 -21.190 1.00 167.15 462 THR A N 1
ATOM 1119 C CA . THR A 1 74 ? 159.606 77.353 -21.494 1.00 175.30 462 THR A CA 1
ATOM 1120 C C . THR A 1 74 ? 158.947 76.402 -20.506 1.00 183.50 462 THR A C 1
ATOM 1121 O O . THR A 1 74 ? 157.721 76.443 -20.346 1.00 180.92 462 THR A O 1
ATOM 1132 N N . THR A 1 75 ? 159.735 75.556 -19.841 1.00 144.53 463 THR A N 1
ATOM 1133 C CA . THR A 1 75 ? 159.231 74.633 -18.833 1.00 154.26 463 THR A CA 1
ATOM 1134 C C . THR A 1 75 ? 159.747 74.941 -17.434 1.00 162.98 463 THR A C 1
ATOM 1135 O O . THR A 1 75 ? 159.540 74.134 -16.520 1.00 164.45 463 THR A O 1
ATOM 1146 N N . SER A 1 76 ? 160.422 76.072 -17.245 1.00 174.50 464 SER A N 1
ATOM 1147 C CA . SER A 1 76 ? 160.826 76.477 -15.906 1.00 175.51 464 SER A CA 1
ATOM 1148 C C . SER A 1 76 ? 159.609 76.490 -14.993 1.00 167.94 464 SER A C 1
ATOM 1149 O O . SER A 1 76 ? 158.545 76.993 -15.365 1.00 170.63 464 SER A O 1
ATOM 1157 N N . SER A 1 77 ? 159.764 75.916 -13.800 1.00 154.44 465 SER A N 1
ATOM 1158 C CA . SER A 1 77 ? 158.648 75.717 -12.875 1.00 147.97 465 SER A CA 1
ATOM 1159 C C . SER A 1 77 ? 157.637 74.723 -13.444 1.00 143.21 465 SER A C 1
ATOM 1160 O O . SER A 1 77 ? 156.425 74.921 -13.342 1.00 136.75 465 SER A O 1
ATOM 1168 N N . GLY A 1 78 ? 158.137 73.653 -14.057 1.00 133.52 466 GLY A N 1
ATOM 1169 C CA . GLY A 1 78 ? 157.276 72.636 -14.627 1.00 132.21 466 GLY A CA 1
ATOM 1170 C C . GLY A 1 78 ? 158.019 71.383 -15.040 1.00 128.01 466 GLY A C 1
ATOM 1171 O O . GLY A 1 78 ? 159.055 71.463 -15.704 1.00 129.74 466 GLY A O 1
ATOM 1175 N N . ASP A 1 79 ? 157.494 70.221 -14.657 1.00 121.10 467 ASP A N 1
ATOM 1176 C CA . ASP A 1 79 ? 158.076 68.937 -15.029 1.00 115.81 467 ASP A CA 1
ATOM 1177 C C . ASP A 1 79 ? 157.391 68.436 -16.296 1.00 107.77 467 ASP A C 1
ATOM 1178 O O . ASP A 1 79 ? 156.172 68.226 -16.308 1.00 113.09 467 ASP A O 1
ATOM 1187 N N . HIS A 1 80 ? 158.174 68.236 -17.353 1.00 126.63 468 HIS A N 1
ATOM 1188 C CA . HIS A 1 80 ? 157.661 67.844 -18.659 1.00 106.33 468 HIS A CA 1
ATOM 1189 C C . HIS A 1 80 ? 158.334 66.559 -19.112 1.00 94.51 468 HIS A C 1
ATOM 1190 O O . HIS A 1 80 ? 159.566 66.479 -19.150 1.00 93.36 468 HIS A O 1
ATOM 1204 N N . TRP A 1 81 ? 157.528 65.570 -19.490 1.00 89.57 469 TRP A N 1
ATOM 1205 C CA . TRP A 1 81 ? 158.073 64.351 -20.070 1.00 92.11 469 TRP A CA 1
ATOM 1206 C C . TRP A 1 81 ? 158.982 64.659 -21.252 1.00 93.17 469 TRP A C 1
ATOM 1207 O O . TRP A 1 81 ? 158.836 65.709 -21.886 1.00 92.85 469 TRP A O 1
ATOM 1228 N N . ILE A 1 82 ? 159.914 63.755 -21.562 1.00 92.33 470 ILE A N 1
ATOM 1229 C CA . ILE A 1 82 ? 160.692 63.808 -22.792 1.00 94.84 470 ILE A CA 1
ATOM 1230 C C . ILE A 1 82 ? 160.933 62.381 -23.270 1.00 97.85 470 ILE A C 1
ATOM 1231 O O . ILE A 1 82 ? 160.606 61.407 -22.589 1.00 94.62 470 ILE A O 1
ATOM 1247 N N . GLY A 1 83 ? 161.538 62.269 -24.450 1.00 95.59 471 GLY A N 1
ATOM 1248 C CA . GLY A 1 83 ? 161.621 61.005 -25.154 1.00 102.36 471 GLY A CA 1
ATOM 1249 C C . GLY A 1 83 ? 162.765 60.087 -24.778 1.00 107.97 471 GLY A C 1
ATOM 1250 O O . GLY A 1 83 ? 163.251 59.331 -25.626 1.00 113.37 471 GLY A O 1
ATOM 1254 N N . LEU A 1 84 ? 163.203 60.133 -23.525 1.00 98.15 472 LEU A N 1
ATOM 1255 C CA . LEU A 1 84 ? 164.265 59.264 -23.038 1.00 96.58 472 LEU A CA 1
ATOM 1256 C C . LEU A 1 84 ? 163.683 58.155 -22.169 1.00 98.93 472 LEU A C 1
ATOM 1257 O O . LEU A 1 84 ? 162.663 58.339 -21.499 1.00 99.80 472 LEU A O 1
ATOM 1273 N N . THR A 1 85 ? 164.331 56.992 -22.205 1.00 123.28 473 THR A N 1
ATOM 1274 C CA . THR A 1 85 ? 163.881 55.859 -21.407 1.00 127.19 473 THR A CA 1
ATOM 1275 C C . THR A 1 85 ? 164.882 54.715 -21.505 1.00 135.34 473 THR A C 1
ATOM 1276 O O . THR A 1 85 ? 165.514 54.510 -22.545 1.00 137.21 473 THR A O 1
ATOM 1287 N N . ASP A 1 86 ? 164.994 53.963 -20.411 1.00 133.10 474 ASP A N 1
ATOM 1288 C CA . ASP A 1 86 ? 165.795 52.746 -20.331 1.00 135.13 474 ASP A CA 1
ATOM 1289 C C . ASP A 1 86 ? 164.863 51.562 -20.093 1.00 139.07 474 ASP A C 1
ATOM 1290 O O . ASP A 1 86 ? 165.165 50.630 -19.351 1.00 140.38 474 ASP A O 1
ATOM 1299 N N . GLN A 1 87 ? 163.697 51.612 -20.721 1.00 128.00 475 GLN A N 1
ATOM 1300 C CA . GLN A 1 87 ? 162.664 50.595 -20.584 1.00 132.53 475 GLN A CA 1
ATOM 1301 C C . GLN A 1 87 ? 163.095 49.238 -21.101 1.00 130.56 475 GLN A C 1
ATOM 1302 O O . GLN A 1 87 ? 163.415 48.372 -20.286 1.00 114.80 475 GLN A O 1
ATOM 1316 N N . GLY A 1 88 ? 163.368 49.136 -22.400 1.00 133.73 476 GLY A N 1
ATOM 1317 C CA . GLY A 1 88 ? 163.723 47.858 -22.994 1.00 138.77 476 GLY A CA 1
ATOM 1318 C C . GLY A 1 88 ? 164.715 47.097 -22.137 1.00 143.92 476 GLY A C 1
ATOM 1319 O O . GLY A 1 88 ? 164.463 45.945 -21.790 1.00 143.23 476 GLY A O 1
ATOM 1323 N N . THR A 1 89 ? 165.852 47.720 -21.798 1.00 152.74 477 THR A N 1
ATOM 1324 C CA . THR A 1 89 ? 166.796 47.166 -20.831 1.00 157.83 477 THR A CA 1
ATOM 1325 C C . THR A 1 89 ? 167.134 48.246 -19.813 1.00 149.92 477 THR A C 1
ATOM 1326 O O . THR A 1 89 ? 167.374 49.399 -20.182 1.00 152.58 477 THR A O 1
ATOM 1337 N N . GLU A 1 90 ? 167.151 47.868 -18.531 1.00 161.74 478 GLU A N 1
ATOM 1338 C CA . GLU A 1 90 ? 167.276 48.852 -17.461 1.00 154.54 478 GLU A CA 1
ATOM 1339 C C . GLU A 1 90 ? 168.547 49.682 -17.577 1.00 146.85 478 GLU A C 1
ATOM 1340 O O . GLU A 1 90 ? 168.597 50.810 -17.072 1.00 152.54 478 GLU A O 1
ATOM 1352 N N . GLY A 1 91 ? 169.580 49.152 -18.222 1.00 138.77 479 GLY A N 1
ATOM 1353 C CA . GLY A 1 91 ? 170.842 49.858 -18.299 1.00 137.52 479 GLY A CA 1
ATOM 1354 C C . GLY A 1 91 ? 170.869 50.930 -19.366 1.00 129.88 479 GLY A C 1
ATOM 1355 O O . GLY A 1 91 ? 171.129 52.102 -19.074 1.00 120.88 479 GLY A O 1
ATOM 1359 N N . ILE A 1 92 ? 170.593 50.544 -20.605 1.00 163.39 480 ILE A N 1
ATOM 1360 C CA . ILE A 1 92 ? 170.768 51.446 -21.736 1.00 165.11 480 ILE A CA 1
ATOM 1361 C C . ILE A 1 92 ? 169.571 52.382 -21.823 1.00 158.54 480 ILE A C 1
ATOM 1362 O O . ILE A 1 92 ? 168.415 51.943 -21.773 1.00 158.61 480 ILE A O 1
ATOM 1378 N N . TRP A 1 93 ? 169.849 53.674 -21.957 1.00 125.43 481 TRP A N 1
ATOM 1379 C CA . TRP A 1 93 ? 168.850 54.661 -22.331 1.00 123.98 481 TRP A CA 1
ATOM 1380 C C . TRP A 1 93 ? 168.887 54.853 -23.845 1.00 111.99 481 TRP A C 1
ATOM 1381 O O . TRP A 1 93 ? 169.865 54.510 -24.513 1.00 109.55 481 TRP A O 1
ATOM 1402 N N . ARG A 1 94 ? 167.813 55.421 -24.384 1.00 134.53 482 ARG A N 1
ATOM 1403 C CA . ARG A 1 94 ? 167.762 55.701 -25.813 1.00 135.25 482 ARG A CA 1
ATOM 1404 C C . ARG A 1 94 ? 166.594 56.633 -26.092 1.00 134.53 482 ARG A C 1
ATOM 1405 O O . ARG A 1 94 ? 165.554 56.554 -25.435 1.00 137.49 482 ARG A O 1
ATOM 1409 N N . TRP A 1 95 ? 166.785 57.520 -27.064 1.00 96.51 483 TRP A N 1
ATOM 1410 C CA . TRP A 1 95 ? 165.730 58.433 -27.476 1.00 97.00 483 TRP A CA 1
ATOM 1411 C C . TRP A 1 95 ? 164.699 57.690 -28.315 1.00 102.66 483 TRP A C 1
ATOM 1412 O O . TRP A 1 95 ? 165.022 56.754 -29.052 1.00 104.91 483 TRP A O 1
ATOM 1433 N N . VAL A 1 96 ? 163.440 58.110 -28.186 1.00 93.80 484 VAL A N 1
ATOM 1434 C CA . VAL A 1 96 ? 162.363 57.439 -28.903 1.00 108.44 484 VAL A CA 1
ATOM 1435 C C . VAL A 1 96 ? 162.321 57.842 -30.370 1.00 111.30 484 VAL A C 1
ATOM 1436 O O . VAL A 1 96 ? 161.801 57.082 -31.196 1.00 112.07 484 VAL A O 1
ATOM 1449 N N . ASP A 1 97 ? 162.853 59.015 -30.720 1.00 114.44 485 ASP A N 1
ATOM 1450 C CA . ASP A 1 97 ? 162.842 59.449 -32.112 1.00 116.62 485 ASP A CA 1
ATOM 1451 C C . ASP A 1 97 ? 163.906 58.739 -32.942 1.00 108.75 485 ASP A C 1
ATOM 1452 O O . ASP A 1 97 ? 163.677 58.463 -34.125 1.00 110.81 485 ASP A O 1
ATOM 1461 N N . GLY A 1 98 ? 165.061 58.436 -32.348 1.00 143.02 486 GLY A N 1
ATOM 1462 C CA . GLY A 1 98 ? 166.136 57.791 -33.076 1.00 130.77 486 GLY A CA 1
ATOM 1463 C C . GLY A 1 98 ? 167.519 58.327 -32.761 1.00 120.64 486 GLY A C 1
ATOM 1464 O O . GLY A 1 98 ? 168.517 57.620 -32.932 1.00 115.46 486 GLY A O 1
ATOM 1468 N N . THR A 1 99 ? 167.593 59.581 -32.329 1.00 96.01 487 THR A N 1
ATOM 1469 C CA . THR A 1 99 ? 168.853 60.228 -31.997 1.00 113.21 487 THR A CA 1
ATOM 1470 C C . THR A 1 99 ? 169.726 59.330 -31.116 1.00 124.39 487 THR A C 1
ATOM 1471 O O . THR A 1 99 ? 169.267 58.884 -30.054 1.00 122.73 487 THR A O 1
ATOM 1482 N N . PRO A 1 100 ? 170.966 59.043 -31.517 1.00 168.22 488 PRO A N 1
ATOM 1483 C CA . PRO A 1 100 ? 171.914 58.410 -30.591 1.00 175.49 488 PRO A CA 1
ATOM 1484 C C . PRO A 1 100 ? 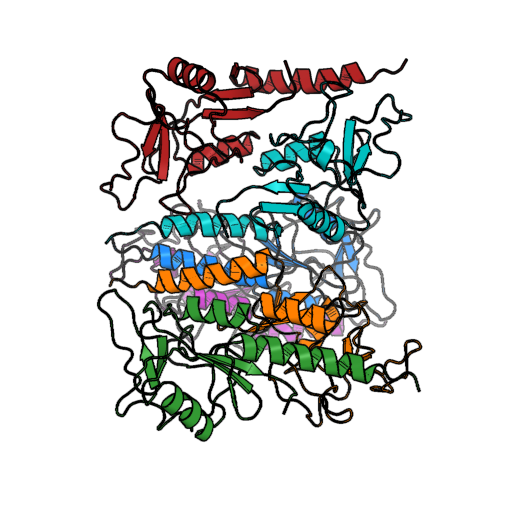172.531 59.420 -29.632 1.00 174.81 488 PRO A C 1
ATOM 1485 O O . PRO A 1 100 ? 172.674 60.603 -29.942 1.00 177.74 488 PRO A O 1
ATOM 1496 N N . PHE A 1 101 ? 172.859 58.926 -28.432 1.00 190.98 489 PHE A N 1
ATOM 1497 C CA . PHE A 1 101 ? 173.463 59.742 -27.373 1.00 189.10 489 PHE A CA 1
ATOM 1498 C C . PHE A 1 101 ? 174.514 59.019 -26.540 1.00 188.76 489 PHE A C 1
ATOM 1499 O O . PHE A 1 101 ? 175.016 57.990 -26.939 1.00 193.29 489 PHE A O 1
ATOM 1516 N N . ASN A 1 102 ? 174.790 59.588 -25.370 1.00 149.68 490 ASN A N 1
ATOM 1517 C CA . ASN A 1 102 ? 175.737 59.070 -24.402 1.00 143.62 490 ASN A CA 1
ATOM 1518 C C . ASN A 1 102 ? 177.102 59.681 -24.488 1.00 154.83 490 ASN A C 1
ATOM 1519 O O . ASN A 1 102 ? 178.095 59.018 -24.699 1.00 142.05 490 ASN A O 1
ATOM 1523 N N . ASN A 1 103 ? 177.126 60.978 -24.302 1.00 158.66 491 ASN A N 1
ATOM 1524 C CA . ASN A 1 103 ? 178.361 61.732 -24.272 1.00 173.75 491 ASN A CA 1
ATOM 1525 C C . ASN A 1 103 ? 178.993 62.166 -25.616 1.00 170.81 491 ASN A C 1
ATOM 1526 O O . ASN A 1 103 ? 180.200 62.061 -25.742 1.00 176.80 491 ASN A O 1
ATOM 1530 N N . ALA A 1 104 ? 178.272 62.663 -26.628 1.00 170.09 492 ALA A N 1
ATOM 1531 C CA . ALA A 1 104 ? 176.846 62.889 -26.645 1.00 167.48 492 ALA A CA 1
ATOM 1532 C C . ALA A 1 104 ? 176.494 63.520 -25.354 1.00 166.01 492 ALA A C 1
ATOM 1533 O O . ALA A 1 104 ? 175.498 63.163 -24.739 1.00 166.21 492 ALA A O 1
ATOM 1540 N N . GLN A 1 105 ? 177.402 64.386 -24.905 1.00 181.41 493 GLN A N 1
ATOM 1541 C CA . GLN A 1 105 ? 177.347 65.073 -23.615 1.00 175.41 493 GLN A CA 1
ATOM 1542 C C . GLN A 1 105 ? 176.761 64.144 -22.603 1.00 173.37 493 GLN A C 1
ATOM 1543 O O . GLN A 1 105 ? 177.451 63.508 -21.830 1.00 172.62 493 GLN A O 1
ATOM 1547 N N . SER A 1 106 ? 175.442 64.023 -22.712 1.00 196.82 494 SER A N 1
ATOM 1548 C CA . SER A 1 106 ? 174.634 63.163 -21.882 1.00 202.73 494 SER A CA 1
ATOM 1549 C C . SER A 1 106 ? 175.138 63.225 -20.466 1.00 171.45 494 SER A C 1
ATOM 1550 O O . SER A 1 106 ? 175.687 62.283 -19.952 1.00 191.47 494 SER A O 1
ATOM 1558 N N . LYS A 1 107 ? 174.975 64.371 -19.854 1.00 136.56 495 LYS A N 1
ATOM 1559 C CA . LYS A 1 107 ? 175.464 64.561 -18.516 1.00 123.50 495 LYS A CA 1
ATOM 1560 C C . LYS A 1 107 ? 175.329 65.991 -18.137 1.00 128.70 495 LYS A C 1
ATOM 1561 O O . LYS A 1 107 ? 175.118 66.828 -18.957 1.00 122.51 495 LYS A O 1
ATOM 1565 N N . GLY A 1 108 ? 175.418 66.268 -16.874 1.00 126.14 496 GLY A N 1
ATOM 1566 C CA . GLY A 1 108 ? 175.202 67.621 -16.399 1.00 141.85 496 GLY A CA 1
ATOM 1567 C C . GLY A 1 108 ? 173.731 67.958 -16.445 1.00 139.24 496 GLY A C 1
ATOM 1568 O O . GLY A 1 108 ? 173.214 68.651 -15.566 1.00 139.95 496 GLY A O 1
ATOM 1572 N N . PHE A 1 109 ? 173.037 67.452 -17.468 1.00 130.40 497 PHE A N 1
ATOM 1573 C CA . PHE A 1 109 ? 171.599 67.646 -17.572 1.00 133.52 497 PHE A CA 1
ATOM 1574 C C . PHE A 1 109 ? 170.841 66.832 -16.532 1.00 138.44 497 PHE A C 1
ATOM 1575 O O . PHE A 1 109 ? 169.660 67.101 -16.294 1.00 142.23 497 PHE A O 1
ATOM 1592 N N . TRP A 1 110 ? 171.483 65.839 -15.924 1.00 145.17 498 TRP A N 1
ATOM 1593 C CA . TRP A 1 110 ? 170.849 65.068 -14.869 1.00 138.80 498 TRP A CA 1
ATOM 1594 C C . TRP A 1 110 ? 170.995 65.779 -13.527 1.00 127.70 498 TRP A C 1
ATOM 1595 O O . TRP A 1 110 ? 171.891 66.604 -13.323 1.00 121.52 498 TRP A O 1
ATOM 1616 N N . GLY A 1 111 ? 170.102 65.438 -12.599 1.00 118.66 499 GLY A N 1
ATOM 1617 C CA . GLY A 1 111 ? 170.205 65.931 -11.239 1.00 123.91 499 GLY A CA 1
ATOM 1618 C C . GLY A 1 111 ? 171.555 65.628 -10.623 1.00 129.09 499 GLY A C 1
ATOM 1619 O O . GLY A 1 111 ? 172.347 64.877 -11.202 1.00 125.90 499 GLY A O 1
ATOM 1623 N N . LYS A 1 112 ? 171.833 66.208 -9.451 1.00 194.48 500 LYS A N 1
ATOM 1624 C CA . LYS A 1 112 ? 173.139 66.021 -8.828 1.00 205.91 500 LYS A CA 1
ATOM 1625 C C . LYS A 1 112 ? 173.446 64.543 -8.611 1.00 213.94 500 LYS A C 1
ATOM 1626 O O . LYS A 1 112 ? 174.602 64.119 -8.723 1.00 215.08 500 LYS A O 1
ATOM 1645 N N . ASN A 1 113 ? 172.428 63.745 -8.286 1.00 134.32 501 ASN A N 1
ATOM 1646 C CA . ASN A 1 113 ? 172.546 62.286 -8.202 1.00 135.48 501 ASN A CA 1
ATOM 1647 C C . ASN A 1 113 ? 171.335 61.712 -8.939 1.00 135.89 501 ASN A C 1
ATOM 1648 O O . ASN A 1 113 ? 170.280 61.486 -8.341 1.00 137.98 501 ASN A O 1
ATOM 1659 N N . GLN A 1 114 ? 171.487 61.484 -10.249 1.00 113.17 502 GLN A N 1
ATOM 1660 C CA . GLN A 1 114 ? 170.386 61.051 -11.102 1.00 110.57 502 GLN A CA 1
ATOM 1661 C C . GLN A 1 114 ? 170.992 60.489 -12.383 1.00 111.75 502 GLN A C 1
ATOM 1662 O O . GLN A 1 114 ? 172.008 61.022 -12.843 1.00 115.35 502 GLN A O 1
ATOM 1676 N N . PRO A 1 115 ? 170.408 59.439 -12.978 1.00 128.33 503 PRO A N 1
ATOM 1677 C CA . PRO A 1 115 ? 169.194 58.720 -12.568 1.00 125.66 503 PRO A CA 1
ATOM 1678 C C . PRO A 1 115 ? 169.383 57.833 -11.339 1.00 121.84 503 PRO A C 1
ATOM 1679 O O . PRO A 1 115 ? 170.478 57.326 -11.096 1.00 121.29 503 PRO A O 1
ATOM 1690 N N . ASP A 1 116 ? 168.303 57.645 -10.577 1.00 121.63 504 ASP A N 1
ATOM 1691 C CA . ASP A 1 116 ? 168.325 56.788 -9.403 1.00 122.77 504 ASP A CA 1
ATOM 1692 C C . ASP A 1 116 ? 167.509 55.516 -9.573 1.00 123.16 504 ASP A C 1
ATOM 1693 O O . ASP A 1 116 ? 167.756 54.544 -8.854 1.00 124.96 504 ASP A O 1
ATOM 1702 N N . ASN A 1 117 ? 166.550 55.499 -10.496 1.00 125.61 505 ASN A N 1
ATOM 1703 C CA . ASN A 1 117 ? 165.714 54.323 -10.730 1.00 120.33 505 ASN A CA 1
ATOM 1704 C C . ASN A 1 117 ? 164.952 53.946 -9.462 1.00 116.25 505 ASN A C 1
ATOM 1705 O O . ASN A 1 117 ? 164.873 52.774 -9.084 1.00 113.27 505 ASN A O 1
ATOM 1716 N N . TRP A 1 118 ? 164.396 54.954 -8.795 1.00 132.49 506 TRP A N 1
ATOM 1717 C CA . TRP A 1 118 ? 163.749 54.749 -7.507 1.00 129.76 506 TRP A CA 1
ATOM 1718 C C . TRP A 1 118 ? 162.597 53.759 -7.644 1.00 130.56 506 TRP A C 1
ATOM 1719 O O . TRP A 1 118 ? 161.939 53.675 -8.684 1.00 130.57 506 TRP A O 1
ATOM 1740 N N . ARG A 1 119 ? 162.364 52.994 -6.581 1.00 141.95 507 ARG A N 1
ATOM 1741 C CA . ARG A 1 119 ? 161.286 52.011 -6.558 1.00 141.86 507 ARG A CA 1
ATOM 1742 C C . ARG A 1 119 ? 160.040 52.677 -5.985 1.00 120.54 507 ARG A C 1
ATOM 1743 O O . ARG A 1 119 ? 160.011 53.044 -4.806 1.00 103.32 507 ARG A O 1
ATOM 1764 N N . HIS A 1 120 ? 159.006 52.817 -6.810 1.00 128.08 508 HIS A N 1
ATOM 1765 C CA . HIS A 1 120 ? 157.789 53.471 -6.361 1.00 127.34 508 HIS A CA 1
ATOM 1766 C C . HIS A 1 120 ? 156.892 52.482 -5.624 1.00 136.69 508 HIS A C 1
ATOM 1767 O O . HIS A 1 120 ? 157.053 51.263 -5.712 1.00 139.62 508 HIS A O 1
ATOM 1781 N N . ARG A 1 121 ? 155.946 53.035 -4.870 1.00 128.34 509 ARG A N 1
ATOM 1782 C CA . ARG A 1 121 ? 155.063 52.214 -4.052 1.00 143.00 509 ARG A CA 1
ATOM 1783 C C . ARG A 1 121 ? 154.112 51.375 -4.888 1.00 145.26 509 ARG A C 1
ATOM 1784 O O . ARG A 1 121 ? 153.945 50.176 -4.628 1.00 144.44 509 ARG A O 1
ATOM 1805 N N . ASN A 1 122 ? 153.518 51.969 -5.920 1.00 142.09 510 ASN A N 1
ATOM 1806 C CA . ASN A 1 122 ? 152.562 51.276 -6.780 1.00 140.13 510 ASN A CA 1
ATOM 1807 C C . ASN A 1 122 ? 152.951 51.448 -8.243 1.00 113.55 510 ASN A C 1
ATOM 1808 O O . ASN A 1 122 ? 152.551 52.421 -8.890 1.00 105.57 510 ASN A O 1
ATOM 1819 N N . GLY A 1 123 ? 153.736 50.510 -8.763 1.00 142.75 511 GLY A N 1
ATOM 1820 C CA . GLY A 1 123 ? 154.588 49.637 -7.971 1.00 129.40 511 GLY A CA 1
ATOM 1821 C C . GLY A 1 123 ? 155.825 49.444 -8.822 1.00 133.61 511 GLY A C 1
ATOM 1822 O O . GLY A 1 123 ? 156.450 48.383 -8.810 1.00 126.23 511 GLY A O 1
ATOM 1826 N N . GLU A 1 124 ? 156.210 50.519 -9.505 1.00 149.52 512 GLU A N 1
ATOM 1827 C CA . GLU A 1 124 ? 157.131 50.468 -10.629 1.00 149.18 512 GLU A CA 1
ATOM 1828 C C . GLU A 1 124 ? 158.474 51.109 -10.312 1.00 137.91 512 GLU A C 1
ATOM 1829 O O . GLU A 1 124 ? 158.621 51.882 -9.363 1.00 141.57 512 GLU A O 1
ATOM 1841 N N . ARG A 1 125 ? 159.459 50.758 -11.137 1.00 109.98 513 ARG A N 1
ATOM 1842 C CA . ARG A 1 125 ? 160.759 51.411 -11.122 1.00 122.51 513 ARG A CA 1
ATOM 1843 C C . ARG A 1 125 ? 160.619 52.718 -11.903 1.00 116.53 513 ARG A C 1
ATOM 1844 O O . ARG A 1 125 ? 159.509 53.173 -12.191 1.00 117.73 513 ARG A O 1
ATOM 1865 N N . GLU A 1 126 ? 161.736 53.349 -12.256 1.00 91.44 514 GLU A N 1
ATOM 1866 C CA . GLU A 1 126 ? 161.716 54.586 -13.035 1.00 95.14 514 GLU A CA 1
ATOM 1867 C C . GLU A 1 126 ? 162.409 54.356 -14.372 1.00 90.12 514 GLU A C 1
ATOM 1868 O O . GLU A 1 126 ? 163.622 54.120 -14.414 1.00 91.55 514 GLU A O 1
ATOM 1880 N N . ASP A 1 127 ? 161.634 54.417 -15.464 1.00 99.93 515 ASP A N 1
ATOM 1881 C CA . ASP A 1 127 ? 162.159 54.193 -16.807 1.00 102.40 515 ASP A CA 1
ATOM 1882 C C . ASP A 1 127 ? 161.755 55.296 -17.782 1.00 90.97 515 ASP A C 1
ATOM 1883 O O . ASP A 1 127 ? 161.810 55.090 -18.999 1.00 93.00 515 ASP A O 1
ATOM 1892 N N . CYS A 1 128 ? 161.345 56.457 -17.282 1.00 93.50 516 CYS A N 1
ATOM 1893 C CA . CYS A 1 128 ? 160.942 57.567 -18.131 1.00 93.88 516 CYS A CA 1
ATOM 1894 C C . CYS A 1 128 ? 161.475 58.854 -17.525 1.00 89.26 516 CYS A C 1
ATOM 1895 O O . CYS A 1 128 ? 161.614 58.971 -16.304 1.00 94.46 516 CYS A O 1
ATOM 1903 N N . VAL A 1 129 ? 161.797 59.811 -18.393 1.00 86.96 517 VAL A N 1
ATOM 1904 C CA . VAL A 1 129 ? 162.491 61.030 -17.999 1.00 84.48 517 VAL A CA 1
ATOM 1905 C C . VAL A 1 129 ? 161.597 62.237 -18.239 1.00 85.02 517 VAL A C 1
ATOM 1906 O O . VAL A 1 129 ? 160.974 62.358 -19.298 1.00 81.83 517 VAL A O 1
ATOM 1919 N N . HIS A 1 130 ? 161.549 63.137 -17.258 1.00 86.43 518 HIS A N 1
ATOM 1920 C CA . HIS A 1 130 ? 160.922 64.444 -17.417 1.00 104.38 518 HIS A CA 1
ATOM 1921 C C . HIS A 1 130 ? 161.938 65.516 -17.035 1.00 86.31 518 HIS A C 1
ATOM 1922 O O . HIS A 1 130 ? 163.041 65.216 -16.565 1.00 75.70 518 HIS A O 1
ATOM 1936 N N . VAL A 1 131 ? 161.561 66.780 -17.226 1.00 92.21 519 VAL A N 1
ATOM 1937 C CA . VAL A 1 131 ? 162.473 67.899 -17.001 1.00 101.29 519 VAL A CA 1
ATOM 1938 C C . VAL A 1 131 ? 161.753 69.002 -16.238 1.00 112.95 519 VAL A C 1
ATOM 1939 O O . VAL A 1 131 ? 160.664 69.428 -16.636 1.00 115.99 519 VAL A O 1
ATOM 1952 N N . ARG A 1 132 ? 162.376 69.481 -15.158 1.00 148.40 520 ARG A N 1
ATOM 1953 C CA . ARG A 1 132 ? 161.991 70.727 -14.503 1.00 159.08 520 ARG A CA 1
ATOM 1954 C C . ARG A 1 132 ? 163.084 71.777 -14.641 1.00 168.23 520 ARG A C 1
ATOM 1955 O O . ARG A 1 132 ? 162.841 72.873 -15.157 1.00 166.52 520 ARG A O 1
ATOM 1959 N N . GLN A 1 133 ? 164.298 71.463 -14.185 1.00 115.96 521 GLN A N 1
ATOM 1960 C CA . GLN A 1 133 ? 165.501 72.194 -14.555 1.00 127.37 521 GLN A CA 1
ATOM 1961 C C . GLN A 1 133 ? 166.648 71.271 -14.934 1.00 112.79 521 GLN A C 1
ATOM 1962 O O . GLN A 1 133 ? 167.622 71.739 -15.532 1.00 111.92 521 GLN A O 1
ATOM 1976 N N . GLN A 1 134 ? 166.562 69.986 -14.606 1.00 155.34 522 GLN A N 1
ATOM 1977 C CA . GLN A 1 134 ? 167.519 68.981 -15.037 1.00 143.10 522 GLN A CA 1
ATOM 1978 C C . GLN A 1 134 ? 166.754 67.665 -15.058 1.00 136.18 522 GLN A C 1
ATOM 1979 O O . GLN A 1 134 ? 165.729 67.515 -14.387 1.00 136.62 522 GLN A O 1
ATOM 1993 N N . TRP A 1 135 ? 167.248 66.714 -15.840 1.00 116.48 523 TRP A N 1
ATOM 1994 C CA . TRP A 1 135 ? 166.497 65.488 -16.059 1.00 109.85 523 TRP A CA 1
ATOM 1995 C C . TRP A 1 135 ? 166.295 64.722 -14.755 1.00 110.87 523 TRP A C 1
ATOM 1996 O O . TRP A 1 135 ? 167.056 64.859 -13.796 1.00 120.84 523 TRP A O 1
ATOM 2017 N N . ASN A 1 136 ? 165.241 63.909 -14.729 1.00 106.47 524 ASN A N 1
ATOM 2018 C CA . ASN A 1 136 ? 165.017 62.968 -13.639 1.00 103.64 524 ASN A CA 1
ATOM 2019 C C . ASN A 1 136 ? 164.246 61.782 -14.197 1.00 104.86 524 ASN A C 1
ATOM 2020 O O . ASN A 1 136 ? 163.204 61.968 -14.833 1.00 105.20 524 ASN A O 1
ATOM 2031 N N . ASP A 1 137 ? 164.765 60.573 -13.993 1.00 110.44 525 ASP A N 1
ATOM 2032 C CA . ASP A 1 137 ? 164.017 59.385 -14.384 1.00 106.14 525 ASP A CA 1
ATOM 2033 C C . ASP A 1 137 ? 162.842 59.196 -13.428 1.00 108.73 525 ASP A C 1
ATOM 2034 O O . ASP A 1 137 ? 162.932 59.499 -12.235 1.00 111.11 525 ASP A O 1
ATOM 2043 N N . MET A 1 138 ? 161.722 58.718 -13.965 1.00 94.20 526 MET A N 1
ATOM 2044 C CA . MET A 1 138 ? 160.458 58.748 -13.245 1.00 94.76 526 MET A CA 1
ATOM 2045 C C . MET A 1 138 ? 159.631 57.530 -13.623 1.00 100.30 526 MET A C 1
ATOM 2046 O O . MET A 1 138 ? 159.856 56.897 -14.657 1.00 105.21 526 MET A O 1
ATOM 2060 N N . ALA A 1 139 ? 158.668 57.207 -12.763 1.00 116.29 527 ALA A N 1
ATOM 2061 C CA . ALA A 1 139 ? 157.730 56.134 -13.058 1.00 115.26 527 ALA A CA 1
ATOM 2062 C C . ALA A 1 139 ? 156.884 56.516 -14.265 1.00 116.14 527 ALA A C 1
ATOM 2063 O O . ALA A 1 139 ? 156.264 57.583 -14.292 1.00 119.44 527 ALA A O 1
ATOM 2070 N N . CYS A 1 140 ? 156.873 55.647 -15.277 1.00 96.82 528 CYS A N 1
ATOM 2071 C CA . CYS A 1 140 ? 156.236 56.005 -16.538 1.00 98.01 528 CYS A CA 1
ATOM 2072 C C . CYS A 1 140 ? 154.730 56.173 -16.382 1.00 87.40 528 CYS A C 1
ATOM 2073 O O . CYS A 1 140 ? 154.132 57.023 -17.050 1.00 91.01 528 CYS A O 1
ATOM 2080 N N . GLY A 1 141 ? 154.099 55.401 -15.499 1.00 79.75 529 GLY A N 1
ATOM 2081 C CA . GLY A 1 141 ? 152.665 55.534 -15.320 1.00 79.73 529 GLY A CA 1
ATOM 2082 C C . GLY A 1 141 ? 152.222 56.886 -14.798 1.00 79.65 529 GLY A C 1
ATOM 2083 O O . GLY A 1 141 ? 151.023 57.187 -14.851 1.00 79.52 529 GLY A O 1
ATOM 2087 N N . SER A 1 142 ? 153.147 57.705 -14.307 1.00 76.16 530 SER A N 1
ATOM 2088 C CA . SER A 1 142 ? 152.782 58.998 -13.744 1.00 89.66 530 SER A CA 1
ATOM 2089 C C . SER A 1 142 ? 152.386 59.970 -14.846 1.00 95.32 530 SER A C 1
ATOM 2090 O O . SER A 1 142 ? 152.988 59.994 -15.924 1.00 98.43 530 SER A O 1
ATOM 2098 N N . SER A 1 143 ? 151.362 60.776 -14.572 1.00 92.93 531 SER A N 1
ATOM 2099 C CA . SER A 1 143 ? 150.780 61.659 -15.583 1.00 93.09 531 SER A CA 1
ATOM 2100 C C . SER A 1 143 ? 151.376 63.058 -15.464 1.00 87.28 531 SER A C 1
ATOM 2101 O O . SER A 1 143 ? 150.865 63.915 -14.741 1.00 88.79 531 SER A O 1
ATOM 2109 N N . TYR A 1 144 ? 152.436 63.298 -16.223 1.00 98.37 532 TYR A N 1
ATOM 2110 C CA . TYR A 1 144 ? 153.022 64.619 -16.362 1.00 93.44 532 TYR A CA 1
ATOM 2111 C C . TYR A 1 144 ? 152.649 65.211 -17.714 1.00 92.05 532 TYR A C 1
ATOM 2112 O O . TYR A 1 144 ? 152.214 64.492 -18.620 1.00 91.22 532 TYR A O 1
ATOM 2130 N N . PRO A 1 145 ? 152.807 66.524 -17.890 1.00 86.13 533 PRO A N 1
ATOM 2131 C CA . PRO A 1 145 ? 152.753 67.090 -19.249 1.00 86.89 533 PRO A CA 1
ATOM 2132 C C . PRO A 1 145 ? 153.994 66.687 -20.031 1.00 88.27 533 PRO A C 1
ATOM 2133 O O . PRO A 1 145 ? 154.841 65.956 -19.507 1.00 91.68 533 PRO A O 1
ATOM 2144 N N . TRP A 1 146 ? 154.128 67.150 -21.270 1.00 88.31 534 TRP A N 1
ATOM 2145 C CA . TRP A 1 146 ? 155.203 66.675 -22.130 1.00 88.68 534 TRP A CA 1
ATOM 2146 C C . TRP A 1 146 ? 155.551 67.735 -23.166 1.00 88.61 534 TRP A C 1
ATOM 2147 O O . TRP A 1 146 ? 154.940 68.803 -23.227 1.00 87.30 534 TRP A O 1
ATOM 2168 N N . VAL A 1 147 ? 156.547 67.423 -23.992 1.00 92.71 535 VAL A N 1
ATOM 2169 C CA . VAL A 1 147 ? 156.945 68.277 -25.107 1.00 94.70 535 VAL A CA 1
ATOM 2170 C C . VAL A 1 147 ? 157.236 67.398 -26.318 1.00 94.21 535 VAL A C 1
ATOM 2171 O O . VAL A 1 147 ? 158.021 66.448 -26.231 1.00 97.58 535 VAL A O 1
ATOM 2184 N N . CYS A 1 148 ? 156.615 67.725 -27.448 1.00 75.40 536 CYS A N 1
ATOM 2185 C CA . CYS A 1 148 ? 156.865 67.042 -28.710 1.00 82.01 536 CYS A CA 1
ATOM 2186 C C . CYS A 1 148 ? 157.853 67.841 -29.552 1.00 87.02 536 CYS A C 1
ATOM 2187 O O . CYS A 1 148 ? 157.956 69.063 -29.422 1.00 87.56 536 CYS A O 1
ATOM 2194 N N . LYS A 1 149 ? 158.574 67.142 -30.431 1.00 101.47 537 LYS A N 1
ATOM 2195 C CA . LYS A 1 149 ? 159.478 67.788 -31.377 1.00 101.00 537 LYS A CA 1
ATOM 2196 C C . LYS A 1 149 ? 159.183 67.303 -32.790 1.00 100.46 537 LYS A C 1
ATOM 2197 O O . LYS A 1 149 ? 158.902 66.121 -33.009 1.00 99.00 537 LYS A O 1
ATOM 2216 N N . LYS A 1 150 ? 159.275 68.222 -33.748 1.00 88.40 538 LYS A N 1
ATOM 2217 C CA . LYS A 1 150 ? 158.941 67.945 -35.137 1.00 91.29 538 LYS A CA 1
ATOM 2218 C C . LYS A 1 150 ? 159.983 68.574 -36.044 1.00 88.99 538 LYS A C 1
ATOM 2219 O O . LYS A 1 150 ? 160.462 69.680 -35.781 1.00 81.18 538 LYS A O 1
ATOM 2238 N N . SER A 1 151 ? 160.328 67.859 -37.109 1.00 117.81 539 SER A N 1
ATOM 2239 C CA . SER A 1 151 ? 161.346 68.299 -38.048 1.00 126.39 539 SER A CA 1
ATOM 2240 C C . SER A 1 151 ? 160.706 68.981 -39.250 1.00 134.56 539 SER A C 1
ATOM 2241 O O . SER A 1 151 ? 159.563 68.695 -39.617 1.00 131.69 539 SER A O 1
ATOM 2249 N N . THR A 1 152 ? 161.458 69.898 -39.853 1.00 117.34 540 THR A N 1
ATOM 2250 C CA . THR A 1 152 ? 161.027 70.594 -41.057 1.00 122.44 540 THR A CA 1
ATOM 2251 C C . THR A 1 152 ? 162.260 71.032 -41.833 1.00 117.25 540 THR A C 1
ATOM 2252 O O . THR A 1 152 ? 163.355 71.161 -41.277 1.00 113.55 540 THR A O 1
ATOM 2263 N N . GLY A 1 153 ? 162.071 71.254 -43.132 1.00 154.89 541 GLY A N 1
ATOM 2264 C CA . GLY A 1 153 ? 163.099 71.865 -43.952 1.00 151.29 541 GLY A CA 1
ATOM 2265 C C . GLY A 1 153 ? 162.812 73.339 -44.139 1.00 144.21 541 GLY A C 1
ATOM 2266 O O . GLY A 1 153 ? 163.086 73.918 -45.194 1.00 146.73 541 GLY A O 1
ATOM 2270 N N . TRP A 1 154 ? 162.264 73.954 -43.094 1.00 95.48 542 TRP A N 1
ATOM 2271 C CA . TRP A 1 154 ? 161.754 75.316 -43.131 1.00 97.97 542 TRP A CA 1
ATOM 2272 C C . TRP A 1 154 ? 162.493 76.178 -42.118 1.00 96.45 542 TRP A C 1
ATOM 2273 O O . TRP A 1 154 ? 162.709 75.762 -40.975 1.00 90.86 542 TRP A O 1
ATOM 2294 N N . SER A 1 155 ? 162.882 77.375 -42.547 1.00 127.62 543 SER A N 1
ATOM 2295 C CA . SER A 1 155 ? 163.594 78.309 -41.683 1.00 132.09 543 SER A CA 1
ATOM 2296 C C . SER A 1 155 ? 163.286 79.751 -42.075 1.00 130.89 543 SER A C 1
ATOM 2297 O O . SER A 1 155 ? 162.815 80.019 -43.179 1.00 129.83 543 SER A O 1
ATOM 2305 N N . GLU B 1 5 ? 146.713 76.873 -66.335 1.00 102.23 393 GLU B N 1
ATOM 2306 C CA . GLU B 1 5 ? 146.394 78.034 -67.112 1.00 104.69 393 GLU B CA 1
ATOM 2307 C C . GLU B 1 5 ? 146.672 79.187 -66.202 1.00 102.80 393 GLU B C 1
ATOM 2308 O O . GLU B 1 5 ? 147.575 79.117 -65.417 1.00 100.08 393 GLU B O 1
ATOM 2320 N N . ALA B 1 6 ? 145.918 80.253 -66.316 1.00 109.36 394 ALA B N 1
ATOM 2321 C CA . ALA B 1 6 ? 146.101 81.374 -65.462 1.00 109.36 394 ALA B CA 1
ATOM 2322 C C . ALA B 1 6 ? 145.160 81.171 -64.358 1.00 110.20 394 ALA B C 1
ATOM 2323 O O . ALA B 1 6 ? 144.019 81.469 -64.479 1.00 106.73 394 ALA B O 1
ATOM 2330 N N . VAL B 1 7 ? 145.645 80.652 -63.258 1.00 132.61 395 VAL B N 1
ATOM 2331 C CA . VAL B 1 7 ? 144.803 80.442 -62.099 1.00 134.82 395 VAL B CA 1
ATOM 2332 C C . VAL B 1 7 ? 145.253 81.248 -60.896 1.00 134.10 395 VAL B C 1
ATOM 2333 O O . VAL B 1 7 ? 146.343 81.088 -60.361 1.00 132.82 395 VAL B O 1
ATOM 2346 N N . ALA B 1 8 ? 144.348 82.117 -60.499 1.00 120.86 396 ALA B N 1
ATOM 2347 C CA . ALA B 1 8 ? 144.562 83.026 -59.424 1.00 116.09 396 ALA B CA 1
ATOM 2348 C C . ALA B 1 8 ? 144.249 82.425 -58.130 1.00 117.13 396 ALA B C 1
ATOM 2349 O O . ALA B 1 8 ? 144.298 83.105 -57.127 1.00 118.92 396 ALA B O 1
ATOM 2356 N N . ALA B 1 9 ? 143.939 81.144 -58.101 1.00 105.38 397 ALA B N 1
ATOM 2357 C CA . ALA B 1 9 ? 143.639 80.495 -56.850 1.00 111.12 397 ALA B CA 1
ATOM 2358 C C . ALA B 1 9 ? 144.776 80.754 -55.944 1.00 120.51 397 ALA B C 1
ATOM 2359 O O . ALA B 1 9 ? 144.621 81.051 -54.790 1.00 123.57 397 ALA B O 1
ATOM 2366 N N . GLN B 1 10 ? 145.949 80.772 -56.508 1.00 150.05 398 GLN B N 1
ATOM 2367 C CA . GLN B 1 10 ? 146.948 81.094 -55.606 1.00 163.21 398 GLN B CA 1
ATOM 2368 C C . GLN B 1 10 ? 146.359 82.284 -54.946 1.00 170.17 398 GLN B C 1
ATOM 2369 O O . GLN B 1 10 ? 145.905 82.250 -53.824 1.00 173.83 398 GLN B O 1
ATOM 2383 N N . LYS B 1 11 ? 146.284 83.347 -55.693 1.00 150.55 399 LYS B N 1
ATOM 2384 C CA . LYS B 1 11 ? 145.913 84.616 -55.078 1.00 150.55 399 LYS B CA 1
ATOM 2385 C C . LYS B 1 11 ? 144.780 84.428 -54.079 1.00 158.86 399 LYS B C 1
ATOM 2386 O O . LYS B 1 11 ? 144.787 85.037 -53.002 1.00 163.51 399 LYS B O 1
ATOM 2405 N N . GLN B 1 12 ? 143.801 83.584 -54.412 1.00 123.95 400 GLN B N 1
ATOM 2406 C CA . GLN B 1 12 ? 142.703 83.314 -53.490 1.00 125.94 400 GLN B CA 1
ATOM 2407 C C . GLN B 1 12 ? 143.220 82.666 -52.211 1.00 116.24 400 GLN B C 1
ATOM 2408 O O . GLN B 1 12 ? 142.869 83.086 -51.102 1.00 121.33 400 GLN B O 1
ATOM 2422 N N . GLU B 1 13 ? 144.050 81.628 -52.347 1.00 140.63 401 GLU B N 1
ATOM 2423 C CA . GLU B 1 13 ? 144.634 80.997 -51.169 1.00 129.99 401 GLU B CA 1
ATOM 2424 C C . GLU B 1 13 ? 145.515 81.983 -50.418 1.00 125.60 401 GLU B C 1
ATOM 2425 O O . GLU B 1 13 ? 145.474 82.051 -49.182 1.00 132.95 401 GLU B O 1
ATOM 2437 N N . GLN B 1 14 ? 146.313 82.765 -51.149 1.00 119.69 402 GLN B N 1
ATOM 2438 C CA . GLN B 1 14 ? 147.152 83.772 -50.510 1.00 105.31 402 GLN B CA 1
ATOM 2439 C C . GLN B 1 14 ? 146.325 84.715 -49.645 1.00 122.25 402 GLN B C 1
ATOM 2440 O O . GLN B 1 14 ? 146.793 85.190 -48.603 1.00 116.73 402 GLN B O 1
ATOM 2454 N N . LYS B 1 15 ? 145.103 85.021 -50.083 1.00 89.01 403 LYS B N 1
ATOM 2455 C CA . LYS B 1 15 ? 144.238 85.904 -49.313 1.00 109.59 403 LYS B CA 1
ATOM 2456 C C . LYS B 1 15 ? 143.823 85.272 -47.990 1.00 111.55 403 LYS B C 1
ATOM 2457 O O . LYS B 1 15 ? 143.931 85.901 -46.931 1.00 115.36 403 LYS B O 1
ATOM 2476 N N . THR B 1 16 ? 143.304 84.046 -48.034 1.00 111.28 404 THR B N 1
ATOM 2477 C CA . THR B 1 16 ? 142.994 83.310 -46.811 1.00 113.77 404 THR B CA 1
ATOM 2478 C C . THR B 1 16 ? 144.254 83.062 -45.986 1.00 118.45 404 THR B C 1
ATOM 2479 O O . THR B 1 16 ? 144.281 83.325 -44.779 1.00 123.45 404 THR B O 1
ATOM 2490 N N . GLN B 1 17 ? 145.303 82.532 -46.623 1.00 123.53 405 GLN B N 1
ATOM 2491 C CA . GLN B 1 17 ? 146.575 82.308 -45.944 1.00 122.98 405 GLN B CA 1
ATOM 2492 C C . GLN B 1 17 ? 147.012 83.547 -45.178 1.00 125.97 405 GLN B C 1
ATOM 2493 O O . GLN B 1 17 ? 147.627 83.434 -44.113 1.00 128.83 405 GLN B O 1
ATOM 2507 N N . ASN B 1 18 ? 146.700 84.737 -45.697 1.00 125.41 406 ASN B N 1
ATOM 2508 C CA . ASN B 1 18 ? 147.008 85.964 -44.974 1.00 124.44 406 ASN B CA 1
ATOM 2509 C C . ASN B 1 18 ? 146.041 86.177 -43.815 1.00 110.77 406 ASN B C 1
ATOM 2510 O O . ASN B 1 18 ? 146.453 86.587 -42.723 1.00 106.89 406 ASN B O 1
ATOM 2521 N N . GLN B 1 19 ? 144.752 85.895 -44.031 1.00 136.70 407 GLN B N 1
ATOM 2522 C CA . GLN B 1 19 ? 143.753 86.154 -42.998 1.00 143.27 407 GLN B CA 1
ATOM 2523 C C . GLN B 1 19 ? 144.101 85.441 -41.698 1.00 133.81 407 GLN B C 1
ATOM 2524 O O . GLN B 1 19 ? 143.898 85.986 -40.607 1.00 138.36 407 GLN B O 1
ATOM 2538 N N . VAL B 1 20 ? 144.620 84.216 -41.793 1.00 113.88 408 VAL B N 1
ATOM 2539 C CA . VAL B 1 20 ? 144.936 83.454 -40.591 1.00 111.11 408 VAL B CA 1
ATOM 2540 C C . VAL B 1 20 ? 146.196 83.995 -39.927 1.00 111.22 408 VAL B C 1
ATOM 2541 O O . VAL B 1 20 ? 146.343 83.911 -38.701 1.00 103.39 408 VAL B O 1
ATOM 2554 N N . LEU B 1 21 ? 147.128 84.544 -40.713 1.00 109.84 409 LEU B N 1
ATOM 2555 C CA . LEU B 1 21 ? 148.303 85.183 -40.129 1.00 109.12 409 LEU B CA 1
ATOM 2556 C C . LEU B 1 21 ? 147.896 86.327 -39.209 1.00 108.89 409 LEU B C 1
ATOM 2557 O O . LEU B 1 21 ? 148.399 86.450 -38.087 1.00 110.11 409 LEU B O 1
ATOM 2573 N N . GLN B 1 22 ? 146.990 87.186 -39.681 1.00 115.39 410 GLN B N 1
ATOM 2574 C CA . GLN B 1 22 ? 146.508 88.288 -38.857 1.00 119.62 410 GLN B CA 1
ATOM 2575 C C . GLN B 1 22 ? 145.920 87.771 -37.552 1.00 116.75 410 GLN B C 1
ATOM 2576 O O . GLN B 1 22 ? 146.096 88.387 -36.494 1.00 119.25 410 GLN B O 1
ATOM 2590 N N . LEU B 1 23 ? 145.244 86.623 -37.601 1.00 97.93 411 LEU B N 1
ATOM 2591 C CA . LEU B 1 23 ? 144.624 86.068 -36.403 1.00 90.36 411 LEU B CA 1
ATOM 2592 C C . LEU B 1 23 ? 145.673 85.578 -35.411 1.00 85.27 411 LEU B C 1
ATOM 2593 O O . LEU B 1 23 ? 145.757 86.077 -34.283 1.00 85.83 411 LEU B O 1
ATOM 2609 N N . ILE B 1 24 ? 146.489 84.599 -35.811 1.00 93.18 412 ILE B N 1
ATOM 2610 C CA . ILE B 1 24 ? 147.457 84.049 -34.869 1.00 95.17 412 ILE B CA 1
ATOM 2611 C C . ILE B 1 24 ? 148.492 85.095 -34.481 1.00 96.87 412 ILE B C 1
ATOM 2612 O O . ILE B 1 24 ? 149.037 85.051 -33.373 1.00 99.19 412 ILE B O 1
ATOM 2628 N N . ALA B 1 25 ? 148.780 86.054 -35.363 1.00 91.84 413 ALA B N 1
ATOM 2629 C CA . ALA B 1 25 ? 149.676 87.142 -34.987 1.00 91.12 413 ALA B CA 1
ATOM 2630 C C . ALA B 1 25 ? 149.110 87.968 -33.841 1.00 101.83 413 ALA B C 1
ATOM 2631 O O . ALA B 1 25 ? 149.877 88.622 -33.127 1.00 102.89 413 ALA B O 1
ATOM 2638 N N . GLN B 1 26 ? 147.788 87.966 -33.664 1.00 90.78 414 GLN B N 1
ATOM 2639 C CA . GLN B 1 26 ? 147.139 88.615 -32.535 1.00 94.60 414 GLN B CA 1
ATOM 2640 C C . GLN B 1 26 ? 146.723 87.617 -31.461 1.00 85.97 414 GLN B C 1
ATOM 2641 O O . GLN B 1 26 ? 145.867 87.930 -30.626 1.00 76.57 414 GLN B O 1
ATOM 2655 N N . ASN B 1 27 ? 147.313 86.421 -31.468 1.00 112.65 415 ASN B N 1
ATOM 2656 C CA . ASN B 1 27 ? 147.070 85.409 -30.439 1.00 116.73 415 ASN B CA 1
ATOM 2657 C C . ASN B 1 27 ? 145.630 84.892 -30.496 1.00 116.69 415 ASN B C 1
ATOM 2658 O O . ASN B 1 27 ? 144.938 84.798 -29.480 1.00 123.38 415 ASN B O 1
ATOM 2669 N N . TRP B 1 28 ? 145.183 84.549 -31.698 1.00 78.88 416 TRP B N 1
ATOM 2670 C CA . TRP B 1 28 ? 143.996 83.723 -31.859 1.00 78.80 416 TRP B CA 1
ATOM 2671 C C . TRP B 1 28 ? 144.470 82.277 -31.933 1.00 89.51 416 TRP B C 1
ATOM 2672 O O . TRP B 1 28 ? 145.375 81.958 -32.711 1.00 95.67 416 TRP B O 1
ATOM 2693 N N . LYS B 1 29 ? 143.871 81.406 -31.128 1.00 98.64 417 LYS B N 1
ATOM 2694 C CA . LYS B 1 29 ? 144.271 80.006 -31.085 1.00 102.63 417 LYS B CA 1
ATOM 2695 C C . LYS B 1 29 ? 143.264 79.152 -31.840 1.00 98.10 417 LYS B C 1
ATOM 2696 O O . LYS B 1 29 ? 142.051 79.302 -31.656 1.00 98.26 417 LYS B O 1
ATOM 2715 N N . TYR B 1 30 ? 143.776 78.240 -32.661 1.00 101.40 418 TYR B N 1
ATOM 2716 C CA . TYR B 1 30 ? 142.953 77.365 -33.478 1.00 96.93 418 TYR B CA 1
ATOM 2717 C C . TYR B 1 30 ? 142.558 76.129 -32.685 1.00 102.41 418 TYR B C 1
ATOM 2718 O O . TYR B 1 30 ? 143.337 75.618 -31.876 1.00 99.61 418 TYR B O 1
ATOM 2736 N N . PHE B 1 31 ? 141.341 75.650 -32.926 1.00 97.24 419 PHE B N 1
ATOM 2737 C CA . PHE B 1 31 ? 140.892 74.398 -32.327 1.00 104.86 419 PHE B CA 1
ATOM 2738 C C . PHE B 1 31 ? 139.709 73.875 -33.126 1.00 101.30 419 PHE B C 1
ATOM 2739 O O . PHE B 1 31 ? 138.671 74.542 -33.203 1.00 99.85 419 PHE B O 1
ATOM 2756 N N . ASN B 1 32 ? 139.873 72.700 -33.723 1.00 103.57 420 ASN B N 1
ATOM 2757 C CA . ASN B 1 32 ? 138.794 71.956 -34.372 1.00 107.64 420 ASN B CA 1
ATOM 2758 C C . ASN B 1 32 ? 137.876 72.875 -35.177 1.00 105.80 420 ASN B C 1
ATOM 2759 O O . ASN B 1 32 ? 136.669 72.967 -34.947 1.00 98.55 420 ASN B O 1
ATOM 2770 N N . GLY B 1 33 ? 138.481 73.567 -36.139 1.00 107.06 421 GLY B N 1
ATOM 2771 C CA . GLY B 1 33 ? 137.756 74.327 -37.124 1.00 106.93 421 GLY B CA 1
ATOM 2772 C C . GLY B 1 33 ? 137.600 75.799 -36.805 1.00 101.36 421 GLY B C 1
ATOM 2773 O O . GLY B 1 33 ? 137.504 76.615 -37.730 1.00 100.78 421 GLY B O 1
ATOM 2777 N N . ASN B 1 34 ? 137.585 76.162 -35.528 1.00 111.39 422 ASN B N 1
ATOM 2778 C CA . ASN B 1 34 ? 137.330 77.536 -35.129 1.00 101.28 422 ASN B CA 1
ATOM 2779 C C . ASN B 1 34 ? 138.601 78.181 -34.596 1.00 82.97 422 ASN B C 1
ATOM 2780 O O . ASN B 1 34 ? 139.558 77.505 -34.210 1.00 81.16 422 ASN B O 1
ATOM 2791 N N . PHE B 1 35 ? 138.595 79.512 -34.579 1.00 69.28 423 PHE B N 1
ATOM 2792 C CA . PHE B 1 35 ? 139.645 80.299 -33.948 1.00 74.01 423 PHE B CA 1
ATOM 2793 C C . PHE B 1 35 ? 139.106 80.906 -32.661 1.00 73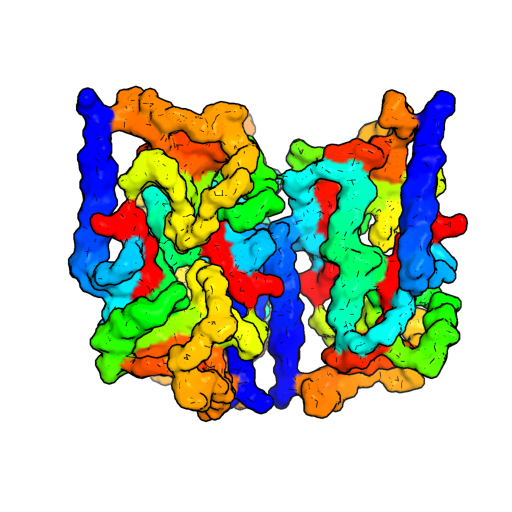.83 423 PHE B C 1
ATOM 2794 O O . PHE B 1 35 ? 137.994 81.448 -32.641 1.00 80.26 423 PHE B O 1
ATOM 2811 N N . TYR B 1 36 ? 139.897 80.819 -31.596 1.00 80.76 424 TYR B N 1
ATOM 2812 C CA . TYR B 1 36 ? 139.506 81.308 -30.284 1.00 81.43 424 TYR B CA 1
ATOM 2813 C C . TYR B 1 36 ? 140.497 82.352 -29.797 1.00 81.21 424 TYR B C 1
ATOM 2814 O O . TYR B 1 36 ? 141.712 82.191 -29.952 1.00 83.26 424 TYR B O 1
ATOM 2832 N N . TYR B 1 37 ? 139.971 83.402 -29.176 1.00 80.10 425 TYR B N 1
ATOM 2833 C CA . TYR B 1 37 ? 140.781 84.467 -28.600 1.00 82.24 425 TYR B CA 1
ATOM 2834 C C . TYR B 1 37 ? 140.471 84.579 -27.115 1.00 83.11 425 TYR B C 1
ATOM 2835 O O . TYR B 1 37 ? 139.328 84.851 -26.733 1.00 81.79 425 TYR B O 1
ATOM 2853 N N . PHE B 1 38 ? 141.490 84.381 -26.286 1.00 80.15 426 PHE B N 1
ATOM 2854 C CA . PHE B 1 38 ? 141.378 84.514 -24.839 1.00 84.83 426 PHE B CA 1
ATOM 2855 C C . PHE B 1 38 ? 141.914 85.884 -24.447 1.00 98.71 426 PHE B C 1
ATOM 2856 O O . PHE B 1 38 ? 143.101 86.170 -24.638 1.00 104.42 426 PHE B O 1
ATOM 2873 N N . SER B 1 39 ? 141.042 86.726 -23.903 1.00 73.63 427 SER B N 1
ATOM 2874 C CA . SER B 1 39 ? 141.367 88.132 -23.738 1.00 80.45 427 SER B CA 1
ATOM 2875 C C . SER B 1 39 ? 142.427 88.327 -22.653 1.00 79.27 427 SER B C 1
ATOM 2876 O O . SER B 1 39 ? 142.613 87.498 -21.753 1.00 79.85 427 SER B O 1
ATOM 2884 N N . ARG B 1 40 ? 143.143 89.448 -22.765 1.00 106.58 428 ARG B N 1
ATOM 2885 C CA . ARG B 1 40 ? 144.112 89.854 -21.757 1.00 116.12 428 ARG B CA 1
ATOM 2886 C C . ARG B 1 40 ? 143.567 90.919 -20.814 1.00 97.63 428 ARG B C 1
ATOM 2887 O O . ARG B 1 40 ? 144.101 91.078 -19.710 1.00 112.75 428 ARG B O 1
ATOM 2908 N N . ASP B 1 41 ? 142.514 91.626 -21.212 1.00 114.02 429 ASP B N 1
ATOM 2909 C CA . ASP B 1 41 ? 141.819 92.581 -20.361 1.00 112.52 429 ASP B CA 1
ATOM 2910 C C . ASP B 1 41 ? 140.547 91.937 -19.812 1.00 111.20 429 ASP B C 1
ATOM 2911 O O . ASP B 1 41 ? 140.160 90.833 -20.204 1.00 113.49 429 ASP B O 1
ATOM 2920 N N . LYS B 1 42 ? 139.896 92.638 -18.888 1.00 135.99 430 LYS B N 1
ATOM 2921 C CA . LYS B 1 42 ? 138.633 92.195 -18.308 1.00 138.52 430 LYS B CA 1
ATOM 2922 C C . LYS B 1 42 ? 137.590 93.286 -18.506 1.00 121.54 430 LYS B C 1
ATOM 2923 O O . LYS B 1 42 ? 137.836 94.450 -18.171 1.00 127.57 430 LYS B O 1
ATOM 2942 N N . LYS B 1 43 ? 136.426 92.912 -19.032 1.00 113.90 431 LYS B N 1
ATOM 2943 C CA . LYS B 1 43 ? 135.388 93.875 -19.364 1.00 107.89 431 LYS B CA 1
ATOM 2944 C C . LYS B 1 43 ? 134.022 93.249 -19.117 1.00 91.72 431 LYS B C 1
ATOM 2945 O O . LYS B 1 43 ? 133.917 92.022 -19.000 1.00 85.06 431 LYS B O 1
ATOM 2964 N N . PRO B 1 44 ? 132.963 94.052 -19.064 1.00 107.88 432 PRO B N 1
ATOM 2965 C CA . PRO B 1 44 ? 131.610 93.503 -18.878 1.00 108.11 432 PRO B CA 1
ATOM 2966 C C . PRO B 1 44 ? 131.214 92.588 -20.031 1.00 103.70 432 PRO B C 1
ATOM 2967 O O . PRO B 1 44 ? 131.903 92.447 -21.042 1.00 104.83 432 PRO B O 1
ATOM 2978 N N . TRP B 1 45 ? 130.048 91.959 -19.868 1.00 80.87 433 TRP B N 1
ATOM 2979 C CA . TRP B 1 45 ? 129.605 90.968 -20.846 1.00 81.25 433 TRP B CA 1
ATOM 2980 C C . TRP B 1 45 ? 129.309 91.613 -22.199 1.00 92.01 433 TRP B C 1
ATOM 2981 O O . TRP B 1 45 ? 129.810 91.159 -23.237 1.00 95.33 433 TRP B O 1
ATOM 3002 N N . ARG B 1 46 ? 128.515 92.687 -22.207 1.00 100.07 434 ARG B N 1
ATOM 3003 C CA . ARG B 1 46 ? 128.217 93.380 -23.457 1.00 107.92 434 ARG B CA 1
ATOM 3004 C C . ARG B 1 46 ? 129.479 93.992 -24.058 1.00 107.14 434 ARG B C 1
ATOM 3005 O O . ARG B 1 46 ? 129.744 93.842 -25.257 1.00 109.96 434 ARG B O 1
ATOM 3026 N N . GLU B 1 47 ? 130.272 94.690 -23.238 1.00 114.94 435 GLU B N 1
ATOM 3027 C CA . GLU B 1 47 ? 131.528 95.241 -23.732 1.00 127.93 435 GLU B CA 1
ATOM 3028 C C . GLU B 1 47 ? 132.405 94.138 -24.305 1.00 113.76 435 GLU B C 1
ATOM 3029 O O . GLU B 1 47 ? 133.072 94.331 -25.329 1.00 114.34 435 GLU B O 1
ATOM 3041 N N . ALA B 1 48 ? 132.392 92.960 -23.676 1.00 108.77 436 ALA B N 1
ATOM 3042 C CA . ALA B 1 48 ? 133.150 91.837 -24.209 1.00 105.39 436 ALA B CA 1
ATOM 3043 C C . ALA B 1 48 ? 132.595 91.408 -25.560 1.00 105.65 436 ALA B C 1
ATOM 3044 O O . ALA B 1 48 ? 133.353 91.049 -26.467 1.00 104.23 436 ALA B O 1
ATOM 3051 N N . GLU B 1 49 ? 131.270 91.452 -25.719 1.00 74.10 437 GLU B N 1
ATOM 3052 C CA . GLU B 1 49 ? 130.663 91.030 -26.978 1.00 85.47 437 GLU B CA 1
ATOM 3053 C C . GLU B 1 49 ? 130.917 92.055 -28.077 1.00 91.04 437 GLU B C 1
ATOM 3054 O O . GLU B 1 49 ? 131.215 91.688 -29.219 1.00 94.51 437 GLU B O 1
ATOM 3066 N N . LYS B 1 50 ? 130.815 93.345 -27.749 1.00 111.68 438 LYS B N 1
ATOM 3067 C CA . LYS B 1 50 ? 131.142 94.388 -28.713 1.00 114.78 438 LYS B CA 1
ATOM 3068 C C . LYS B 1 50 ? 132.545 94.204 -29.276 1.00 117.63 438 LYS B C 1
ATOM 3069 O O . LYS B 1 50 ? 132.787 94.507 -30.451 1.00 119.39 438 LYS B O 1
ATOM 3088 N N . PHE B 1 51 ? 133.481 93.713 -28.459 1.00 103.15 439 PHE B N 1
ATOM 3089 C CA . PHE B 1 51 ? 134.821 93.414 -28.956 1.00 104.88 439 PHE B CA 1
ATOM 3090 C C . PHE B 1 51 ? 134.787 92.247 -29.937 1.00 102.46 439 PHE B C 1
ATOM 3091 O O . PHE B 1 51 ? 135.263 92.359 -31.072 1.00 108.28 439 PHE B O 1
ATOM 3108 N N . CYS B 1 52 ? 134.239 91.107 -29.507 1.00 126.22 440 CYS B N 1
ATOM 3109 C CA . CYS B 1 52 ? 134.197 89.936 -30.377 1.00 125.60 440 CYS B CA 1
ATOM 3110 C C . CYS B 1 52 ? 133.532 90.267 -31.710 1.00 127.67 440 CYS B C 1
ATOM 3111 O O . CYS B 1 52 ? 133.944 89.762 -32.762 1.00 129.94 440 CYS B O 1
ATOM 3119 N N . THR B 1 53 ? 132.498 91.113 -31.686 1.00 102.62 441 THR B N 1
ATOM 3120 C CA . THR B 1 53 ? 131.852 91.540 -32.924 1.00 98.67 441 THR B CA 1
ATOM 3121 C C . THR B 1 53 ? 132.806 92.365 -33.778 1.00 96.88 441 THR B C 1
ATOM 3122 O O . THR B 1 53 ? 132.945 92.123 -34.984 1.00 93.63 441 THR B O 1
ATOM 3133 N N . SER B 1 54 ? 133.464 93.356 -33.170 1.00 159.70 442 SER B N 1
ATOM 3134 C CA . SER B 1 54 ? 134.407 94.183 -33.912 1.00 160.25 442 SER B CA 1
ATOM 3135 C C . SER B 1 54 ? 135.420 93.319 -34.648 1.00 155.51 442 SER B C 1
ATOM 3136 O O . SER B 1 54 ? 135.814 93.626 -35.778 1.00 161.76 442 SER B O 1
ATOM 3144 N N . GLN B 1 55 ? 135.842 92.223 -34.025 1.00 124.24 443 GLN B N 1
ATOM 3145 C CA . GLN B 1 55 ? 136.788 91.297 -34.624 1.00 113.08 443 GLN B CA 1
ATOM 3146 C C . GLN B 1 55 ? 136.092 90.174 -35.383 1.00 100.35 443 GLN B C 1
ATOM 3147 O O . GLN B 1 55 ? 136.682 89.105 -35.571 1.00 97.65 443 GLN B O 1
ATOM 3161 N N . GLY B 1 56 ? 134.862 90.403 -35.839 1.00 82.61 444 GLY B N 1
ATOM 3162 C CA . GLY B 1 56 ? 134.154 89.423 -36.644 1.00 79.46 444 GLY B CA 1
ATOM 3163 C C . GLY B 1 56 ? 133.943 88.095 -35.958 1.00 81.32 444 GLY B C 1
ATOM 3164 O O . GLY B 1 56 ? 133.887 87.059 -36.629 1.00 74.85 444 GLY B O 1
ATOM 3168 N N . ALA B 1 57 ? 133.833 88.099 -34.633 1.00 105.59 445 ALA B N 1
ATOM 3169 C CA . ALA B 1 57 ? 133.618 86.900 -33.841 1.00 108.19 445 ALA B CA 1
ATOM 3170 C C . ALA B 1 57 ? 132.453 87.135 -32.889 1.00 108.16 445 ALA B C 1
ATOM 3171 O O . ALA B 1 57 ? 131.848 88.213 -32.858 1.00 111.63 445 ALA B O 1
ATOM 3178 N N . HIS B 1 58 ? 132.139 86.102 -32.110 1.00 105.54 446 HIS B N 1
ATOM 3179 C CA . HIS B 1 58 ? 131.182 86.209 -31.021 1.00 104.70 446 HIS B CA 1
ATOM 3180 C C . HIS B 1 58 ? 131.764 85.502 -29.800 1.00 101.63 446 HIS B C 1
ATOM 3181 O O . HIS B 1 58 ? 132.686 84.690 -29.915 1.00 99.60 446 HIS B O 1
ATOM 3195 N N . LEU B 1 59 ? 131.202 85.796 -28.625 1.00 102.68 447 LEU B N 1
ATOM 3196 C CA . LEU B 1 59 ? 131.642 85.127 -27.404 1.00 102.20 447 LEU B CA 1
ATOM 3197 C C . LEU B 1 59 ? 131.462 83.622 -27.558 1.00 102.40 447 LEU B C 1
ATOM 3198 O O . LEU B 1 59 ? 130.386 83.152 -27.941 1.00 103.91 447 LEU B O 1
ATOM 3214 N N . ALA B 1 60 ? 132.516 82.870 -27.245 1.00 84.14 448 ALA B N 1
ATOM 3215 C CA . ALA B 1 60 ? 132.575 81.459 -27.600 1.00 91.59 448 ALA B CA 1
ATOM 3216 C C . ALA B 1 60 ? 131.290 80.736 -27.216 1.00 100.39 448 ALA B C 1
ATOM 3217 O O . ALA B 1 60 ? 130.574 81.132 -26.290 1.00 99.01 448 ALA B O 1
ATOM 3224 N N . SER B 1 61 ? 130.993 79.681 -27.967 1.00 99.90 449 SER B N 1
ATOM 3225 C CA . SER B 1 61 ? 129.893 78.769 -27.695 1.00 106.58 449 SER B CA 1
ATOM 3226 C C . SER B 1 61 ? 130.474 77.385 -27.420 1.00 111.05 449 SER B C 1
ATOM 3227 O O . SER B 1 61 ? 131.695 77.191 -27.423 1.00 119.86 449 SER B O 1
ATOM 3235 N N . VAL B 1 62 ? 129.587 76.421 -27.179 1.00 124.87 450 VAL B N 1
ATOM 3236 C CA . VAL B 1 62 ? 130.005 75.033 -27.031 1.00 122.41 450 VAL B CA 1
ATOM 3237 C C . VAL B 1 62 ? 129.087 74.128 -27.835 1.00 142.83 450 VAL B C 1
ATOM 3238 O O . VAL B 1 62 ? 128.016 73.731 -27.363 1.00 145.38 450 VAL B O 1
ATOM 3251 N N . THR B 1 63 ? 129.488 73.806 -29.060 1.00 124.59 451 THR B N 1
ATOM 3252 C CA . THR B 1 63 ? 128.781 72.784 -29.813 1.00 138.79 451 THR B CA 1
ATOM 3253 C C . THR B 1 63 ? 129.109 71.384 -29.314 1.00 137.92 451 THR B C 1
ATOM 3254 O O . THR B 1 63 ? 128.319 70.461 -29.536 1.00 139.56 451 THR B O 1
ATOM 3265 N N . SER B 1 64 ? 130.244 71.212 -28.637 1.00 142.53 452 SER B N 1
ATOM 3266 C CA . SER B 1 64 ? 130.691 69.904 -28.181 1.00 136.70 452 SER B CA 1
ATOM 3267 C C . SER B 1 64 ? 131.230 70.023 -26.761 1.00 136.93 452 SER B C 1
ATOM 3268 O O . SER B 1 64 ? 131.238 71.106 -26.167 1.00 135.57 452 SER B O 1
ATOM 3276 N N . GLN B 1 65 ? 131.675 68.889 -26.212 1.00 146.54 453 GLN B N 1
ATOM 3277 C CA . GLN B 1 65 ? 132.271 68.842 -24.880 1.00 149.48 453 GLN B CA 1
ATOM 3278 C C . GLN B 1 65 ? 133.794 68.887 -24.911 1.00 137.14 453 GLN B C 1
ATOM 3279 O O . GLN B 1 65 ? 134.408 69.496 -24.026 1.00 128.47 453 GLN B O 1
ATOM 3293 N N . GLU B 1 66 ? 134.425 68.234 -25.894 1.00 170.51 454 GLU B N 1
ATOM 3294 C CA . GLU B 1 66 ? 135.868 68.374 -26.053 1.00 168.97 454 GLU B CA 1
ATOM 3295 C C . GLU B 1 66 ? 136.244 69.830 -26.276 1.00 158.60 454 GLU B C 1
ATOM 3296 O O . GLU B 1 66 ? 137.355 70.249 -25.931 1.00 162.64 454 GLU B O 1
ATOM 3308 N N . GLU B 1 67 ? 135.327 70.615 -26.846 1.00 107.10 455 GLU B N 1
ATOM 3309 C CA . GLU B 1 67 ? 135.538 72.053 -26.955 1.00 105.51 455 GLU B CA 1
ATOM 3310 C C . GLU B 1 67 ? 135.672 72.684 -25.575 1.00 101.06 455 GLU B C 1
ATOM 3311 O O . GLU B 1 67 ? 136.589 73.475 -25.329 1.00 94.47 455 GLU B O 1
ATOM 3323 N N . GLN B 1 68 ? 134.770 72.329 -24.652 1.00 139.01 456 GLN B N 1
ATOM 3324 C CA . GLN B 1 68 ? 134.839 72.893 -23.308 1.00 144.44 456 GLN B CA 1
ATOM 3325 C C . GLN B 1 68 ? 136.175 72.572 -22.649 1.00 158.95 456 GLN B C 1
ATOM 3326 O O . GLN B 1 68 ? 136.745 73.414 -21.946 1.00 162.71 456 GLN B O 1
ATOM 3340 N N . ALA B 1 69 ? 136.692 71.360 -22.863 1.00 110.28 457 ALA B N 1
ATOM 3341 C CA . ALA B 1 69 ? 138.000 71.019 -22.316 1.00 120.31 457 ALA B CA 1
ATOM 3342 C C . ALA B 1 69 ? 139.056 71.986 -22.831 1.00 120.62 457 ALA B C 1
ATOM 3343 O O . ALA B 1 69 ? 139.851 72.528 -22.055 1.00 124.42 457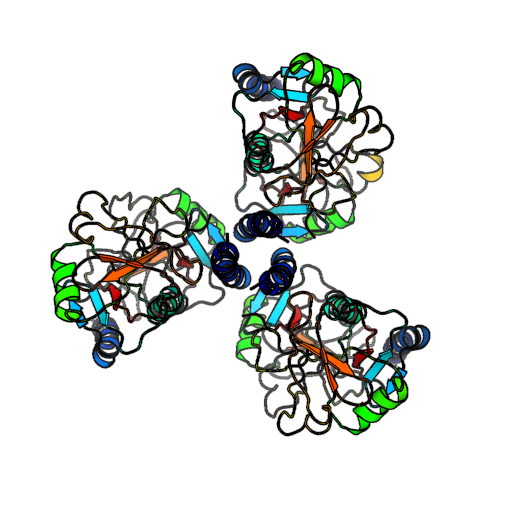 ALA B O 1
ATOM 3350 N N . PHE B 1 70 ? 139.067 72.225 -24.146 1.00 137.60 458 PHE B N 1
ATOM 3351 C CA . PHE B 1 70 ? 139.989 73.199 -24.716 1.00 126.15 458 PHE B CA 1
ATOM 3352 C C . PHE B 1 70 ? 139.872 74.537 -23.998 1.00 127.09 458 PHE B C 1
ATOM 3353 O O . PHE B 1 70 ? 140.875 75.113 -23.562 1.00 128.40 458 PHE B O 1
ATOM 3370 N N . LEU B 1 71 ? 138.646 75.047 -23.867 1.00 147.80 459 LEU B N 1
ATOM 3371 C CA . LEU B 1 71 ? 138.433 76.272 -23.107 1.00 142.56 459 LEU B CA 1
ATOM 3372 C C . LEU B 1 71 ? 138.926 76.102 -21.676 1.00 153.31 459 LEU B C 1
ATOM 3373 O O . LEU B 1 71 ? 139.795 76.846 -21.209 1.00 152.69 459 LEU B O 1
ATOM 3389 N N . VAL B 1 72 ? 138.380 75.108 -20.969 1.00 122.77 460 VAL B N 1
ATOM 3390 C CA . VAL B 1 72 ? 138.662 74.955 -19.543 1.00 133.37 460 VAL B CA 1
ATOM 3391 C C . VAL B 1 72 ? 140.164 74.891 -19.296 1.00 131.56 460 VAL B C 1
ATOM 3392 O O . VAL B 1 72 ? 140.699 75.602 -18.440 1.00 140.32 460 VAL B O 1
ATOM 3405 N N . GLN B 1 73 ? 140.870 74.040 -20.044 1.00 131.08 461 GLN B N 1
ATOM 3406 C CA . GLN B 1 73 ? 142.300 73.877 -19.804 1.00 122.58 461 GLN B CA 1
ATOM 3407 C C . GLN B 1 73 ? 143.111 75.073 -20.288 1.00 114.71 461 GLN B C 1
ATOM 3408 O O . GLN B 1 73 ? 144.250 75.251 -19.841 1.00 109.79 461 GLN B O 1
ATOM 3422 N N . THR B 1 74 ? 142.561 75.887 -21.193 1.00 157.74 462 THR B N 1
ATOM 3423 C CA . THR B 1 74 ? 143.173 77.170 -21.517 1.00 151.28 462 THR B CA 1
ATOM 3424 C C . THR B 1 74 ? 142.743 78.260 -20.544 1.00 150.43 462 THR B C 1
ATOM 3425 O O . THR B 1 74 ? 143.455 79.259 -20.392 1.00 140.60 462 THR B O 1
ATOM 3436 N N . THR B 1 75 ? 141.592 78.087 -19.891 1.00 142.48 463 THR B N 1
ATOM 3437 C CA . THR B 1 75 ? 141.111 79.013 -18.875 1.00 155.17 463 THR B CA 1
ATOM 3438 C C . THR B 1 75 ? 141.054 78.373 -17.494 1.00 170.71 463 THR B C 1
ATOM 3439 O O . THR B 1 75 ? 140.482 78.965 -16.571 1.00 171.09 463 THR B O 1
ATOM 3450 N N . SER B 1 76 ? 141.610 77.173 -17.334 1.00 185.64 464 SER B N 1
ATOM 3451 C CA . SER B 1 76 ? 141.689 76.557 -16.016 1.00 193.34 464 SER B CA 1
ATOM 3452 C C . SER B 1 76 ? 142.335 77.535 -15.047 1.00 192.77 464 SER B C 1
ATOM 3453 O O . SER B 1 76 ? 143.352 78.157 -15.364 1.00 196.47 464 SER B O 1
ATOM 3461 N N . SER B 1 77 ? 141.723 77.689 -13.874 1.00 159.74 465 SER B N 1
ATOM 3462 C CA . SER B 1 77 ? 142.139 78.716 -12.920 1.00 156.93 465 SER B CA 1
ATOM 3463 C C . SER B 1 77 ? 141.896 80.109 -13.499 1.00 154.95 465 SER B C 1
ATOM 3464 O O . SER B 1 77 ? 142.734 81.006 -13.386 1.00 147.38 465 SER B O 1
ATOM 3472 N N . GLY B 1 78 ? 140.737 80.290 -14.130 1.00 124.84 466 GLY B N 1
ATOM 3473 C CA . GLY B 1 78 ? 140.407 81.560 -14.744 1.00 124.51 466 GLY B CA 1
ATOM 3474 C C . GLY B 1 78 ? 138.945 81.699 -15.109 1.00 118.69 466 GLY B C 1
ATOM 3475 O O . GLY B 1 78 ? 138.351 80.794 -15.701 1.00 120.44 466 GLY B O 1
ATOM 3479 N N . ASP B 1 79 ? 138.363 82.848 -14.767 1.00 116.52 467 ASP B N 1
ATOM 3480 C CA . ASP B 1 79 ? 136.961 83.135 -15.045 1.00 113.56 467 ASP B CA 1
ATOM 3481 C C . ASP B 1 79 ? 136.832 83.867 -16.374 1.00 97.86 467 ASP B C 1
ATOM 3482 O O . ASP B 1 79 ? 137.339 84.983 -16.523 1.00 101.03 467 ASP B O 1
ATOM 3491 N N . HIS B 1 80 ? 136.141 83.247 -17.329 1.00 122.96 468 HIS B N 1
ATOM 3492 C CA . HIS B 1 80 ? 136.004 83.803 -18.668 1.00 101.78 468 HIS B CA 1
ATOM 3493 C C . HIS B 1 80 ? 134.549 83.853 -19.101 1.00 88.98 468 HIS B C 1
ATOM 3494 O O . HIS B 1 80 ? 133.858 82.829 -19.087 1.00 87.73 468 HIS B O 1
ATOM 3508 N N . TRP B 1 81 ? 134.104 85.034 -19.525 1.00 94.77 469 TRP B N 1
ATOM 3509 C CA . TRP B 1 81 ? 132.785 85.166 -20.122 1.00 92.58 469 TRP B CA 1
ATOM 3510 C C . TRP B 1 81 ? 132.626 84.210 -21.297 1.00 95.59 469 TRP B C 1
ATOM 3511 O O . TRP B 1 81 ? 133.600 83.833 -21.955 1.00 95.83 469 TRP B O 1
ATOM 3532 N N . ILE B 1 82 ? 131.373 83.858 -21.589 1.00 99.75 470 ILE B N 1
ATOM 3533 C CA . ILE B 1 82 ? 131.015 83.140 -22.806 1.00 98.87 470 ILE B CA 1
ATOM 3534 C C . ILE B 1 82 ? 129.665 83.658 -23.288 1.00 103.84 470 ILE B C 1
ATOM 3535 O O . ILE B 1 82 ? 128.997 84.447 -22.616 1.00 100.63 470 ILE B O 1
ATOM 3551 N N . GLY B 1 83 ? 129.258 83.185 -24.462 1.00 90.23 471 GLY B N 1
ATOM 3552 C CA . GLY B 1 83 ? 128.131 83.764 -25.167 1.00 99.02 471 GLY B CA 1
ATOM 3553 C C . GLY B 1 83 ? 126.756 83.261 -24.781 1.00 107.43 471 GLY B C 1
ATOM 3554 O O . GLY B 1 83 ? 125.854 83.236 -25.624 1.00 110.83 471 GLY B O 1
ATOM 3558 N N . LEU B 1 84 ? 126.574 82.863 -23.526 1.00 88.36 472 LEU B N 1
ATOM 3559 C CA . LEU B 1 84 ? 125.279 82.416 -23.037 1.00 93.51 472 LEU B CA 1
ATOM 3560 C C . LEU B 1 84 ? 124.659 83.498 -22.162 1.00 88.37 472 LEU B C 1
ATOM 3561 O O . LEU B 1 84 ? 125.364 84.244 -21.477 1.00 92.17 472 LEU B O 1
ATOM 3577 N N . THR B 1 85 ? 123.330 83.580 -22.193 1.00 141.75 473 THR B N 1
ATOM 3578 C CA . THR B 1 85 ? 122.620 84.577 -21.399 1.00 137.71 473 THR B CA 1
ATOM 3579 C C . THR B 1 85 ? 121.121 84.336 -21.497 1.00 133.49 473 THR B C 1
ATOM 3580 O O . THR B 1 85 ? 120.620 83.897 -22.536 1.00 137.64 473 THR B O 1
ATOM 3591 N N . ASP B 1 86 ? 120.412 84.641 -20.407 1.00 110.85 474 ASP B N 1
ATOM 3592 C CA . ASP B 1 86 ? 118.958 84.528 -20.358 1.00 112.50 474 ASP B CA 1
ATOM 3593 C C . ASP B 1 86 ? 118.301 85.880 -20.099 1.00 121.39 474 ASP B C 1
ATOM 3594 O O . ASP B 1 86 ? 117.309 85.984 -19.373 1.00 120.06 474 ASP B O 1
ATOM 3603 N N . GLN B 1 87 ? 118.844 86.943 -20.675 1.00 79.08 475 GLN B N 1
ATOM 3604 C CA . GLN B 1 87 ? 118.252 88.261 -20.478 1.00 112.73 475 GLN B CA 1
ATOM 3605 C C . GLN B 1 87 ? 116.827 88.404 -21.007 1.00 113.64 475 GLN B C 1
ATOM 3606 O O . GLN B 1 87 ? 115.887 88.391 -20.212 1.00 115.28 475 GLN B O 1
ATOM 3620 N N . GLY B 1 88 ? 116.650 88.262 -22.330 1.00 132.94 476 GLY B N 1
ATOM 3621 C CA . GLY B 1 88 ? 115.356 88.502 -22.953 1.00 136.96 476 GLY B CA 1
ATOM 3622 C C . GLY B 1 88 ? 114.213 87.997 -22.097 1.00 139.15 476 GLY B C 1
ATOM 3623 O O . GLY B 1 88 ? 113.294 88.756 -21.793 1.00 137.24 476 GLY B O 1
ATOM 3627 N N . THR B 1 89 ? 114.230 86.717 -21.727 1.00 140.96 477 THR B N 1
ATOM 3628 C CA . THR B 1 89 ? 113.314 86.188 -20.720 1.00 153.99 477 THR B CA 1
ATOM 3629 C C . THR B 1 89 ? 114.137 85.379 -19.725 1.00 154.61 477 THR B C 1
ATOM 3630 O O . THR B 1 89 ? 115.018 84.609 -20.119 1.00 157.16 477 THR B O 1
ATOM 3641 N N . GLU B 1 90 ? 113.859 85.568 -18.434 1.00 174.17 478 GLU B N 1
ATOM 3642 C CA . GLU B 1 90 ? 114.699 84.990 -17.392 1.00 162.19 478 GLU B CA 1
ATOM 3643 C C . GLU B 1 90 ? 114.808 83.477 -17.496 1.00 157.13 478 GLU B C 1
ATOM 3644 O O . GLU B 1 90 ? 115.795 82.911 -17.016 1.00 155.91 478 GLU B O 1
ATOM 3656 N N . GLY B 1 91 ? 113.838 82.815 -18.116 1.00 157.30 479 GLY B N 1
ATOM 3657 C CA . GLY B 1 91 ? 113.845 81.370 -18.159 1.00 152.08 479 GLY B CA 1
ATOM 3658 C C . GLY B 1 91 ? 114.777 80.793 -19.201 1.00 144.03 479 GLY B C 1
ATOM 3659 O O . GLY B 1 91 ? 115.666 80.005 -18.864 1.00 132.11 479 GLY B O 1
ATOM 3663 N N . ILE B 1 92 ? 114.594 81.165 -20.463 1.00 156.53 480 ILE B N 1
ATOM 3664 C CA . ILE B 1 92 ? 115.344 80.522 -21.533 1.00 166.13 480 ILE B CA 1
ATOM 3665 C C . ILE B 1 92 ? 116.725 81.160 -21.618 1.00 151.89 480 ILE B C 1
ATOM 3666 O O . ILE B 1 92 ? 116.869 82.384 -21.525 1.00 147.25 480 ILE B O 1
ATOM 3682 N N . TRP B 1 93 ? 117.747 80.330 -21.777 1.00 132.86 481 TRP B N 1
ATOM 3683 C CA . TRP B 1 93 ? 119.071 80.784 -22.170 1.00 130.29 481 TRP B CA 1
ATOM 3684 C C . TRP B 1 93 ? 119.164 80.727 -23.696 1.00 119.81 481 TRP B C 1
ATOM 3685 O O . TRP B 1 93 ? 118.290 80.172 -24.365 1.00 111.33 481 TRP B O 1
ATOM 3706 N N . ARG B 1 94 ? 120.184 81.374 -24.258 1.00 128.02 482 ARG B N 1
ATOM 3707 C CA . ARG B 1 94 ? 120.403 81.296 -25.699 1.00 134.98 482 ARG B CA 1
ATOM 3708 C C . ARG B 1 94 ? 121.785 81.838 -26.030 1.00 125.38 482 ARG B C 1
ATOM 3709 O O . ARG B 1 94 ? 122.254 82.776 -25.381 1.00 124.97 482 ARG B O 1
ATOM 3730 N N . TRP B 1 95 ? 122.431 81.241 -27.032 1.00 104.31 483 TRP B N 1
ATOM 3731 C CA . TRP B 1 95 ? 123.739 81.717 -27.453 1.00 101.93 483 TRP B CA 1
ATOM 3732 C C . TRP B 1 95 ? 123.591 82.978 -28.298 1.00 107.59 483 TRP B C 1
ATOM 3733 O O . TRP B 1 95 ? 122.634 83.128 -29.065 1.00 111.93 483 TRP B O 1
ATOM 3754 N N . VAL B 1 96 ? 124.556 83.888 -28.163 1.00 83.71 484 VAL B N 1
ATOM 3755 C CA . VAL B 1 96 ? 124.505 85.131 -28.926 1.00 99.61 484 VAL B CA 1
ATOM 3756 C C . VAL B 1 96 ? 124.992 84.958 -30.362 1.00 99.41 484 VAL B C 1
ATOM 3757 O O . VAL B 1 96 ? 124.635 85.766 -31.229 1.00 102.22 484 VAL B O 1
ATOM 3770 N N . ASP B 1 97 ? 125.796 83.930 -30.644 1.00 118.22 485 ASP B N 1
ATOM 3771 C CA . ASP B 1 97 ? 126.321 83.761 -31.994 1.00 111.44 485 ASP B CA 1
ATOM 3772 C C . ASP B 1 97 ? 125.244 83.275 -32.954 1.00 100.71 485 ASP B C 1
ATOM 3773 O O . ASP B 1 97 ? 125.251 83.647 -34.134 1.00 98.60 485 ASP B O 1
ATOM 3782 N N . GLY B 1 98 ? 124.318 82.454 -32.469 1.00 151.72 486 GLY B N 1
ATOM 3783 C CA . GLY B 1 98 ? 123.259 81.906 -33.291 1.00 152.02 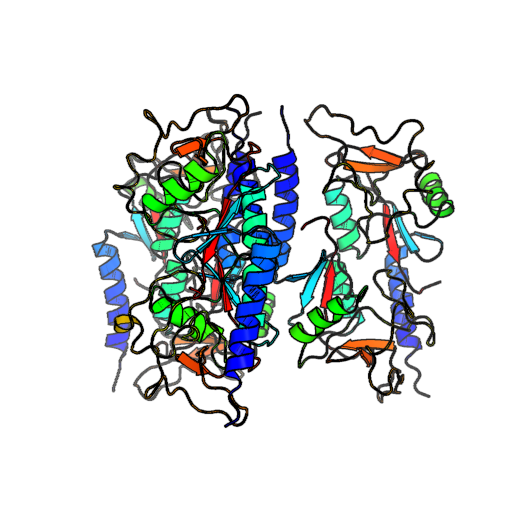486 GLY B CA 1
ATOM 3784 C C . GLY B 1 98 ? 123.043 80.440 -32.984 1.00 151.50 486 GLY B C 1
ATOM 3785 O O . GLY B 1 98 ? 121.938 79.914 -33.142 1.00 151.70 486 GLY B O 1
ATOM 3789 N N . THR B 1 99 ? 124.104 79.782 -32.534 1.00 121.24 487 THR B N 1
ATOM 3790 C CA . THR B 1 99 ? 124.047 78.370 -32.192 1.00 124.61 487 THR B CA 1
ATOM 3791 C C . THR B 1 99 ? 122.810 78.087 -31.344 1.00 121.26 487 THR B C 1
ATOM 3792 O O . THR B 1 99 ? 122.597 78.764 -30.327 1.00 124.75 487 THR B O 1
ATOM 3803 N N . PRO B 1 100 ? 121.954 77.146 -31.739 1.00 145.83 488 PRO B N 1
ATOM 3804 C CA . PRO B 1 100 ? 120.908 76.676 -30.827 1.00 148.06 488 PRO B CA 1
ATOM 3805 C C . PRO B 1 100 ? 121.436 75.665 -29.821 1.00 157.51 488 PRO B C 1
ATOM 3806 O O . PRO B 1 100 ? 122.381 74.918 -30.086 1.00 149.38 488 PRO B O 1
ATOM 3817 N N . PHE B 1 101 ? 120.815 75.665 -28.650 1.00 130.40 489 PHE B N 1
ATOM 3818 C CA . PHE B 1 101 ? 121.252 74.853 -27.519 1.00 149.81 489 PHE B CA 1
ATOM 3819 C C . PHE B 1 101 ? 119.992 74.261 -26.880 1.00 159.32 489 PHE B C 1
ATOM 3820 O O . PHE B 1 101 ? 118.942 74.109 -27.515 1.00 158.33 489 PHE B O 1
ATOM 3837 N N . ASN B 1 102 ? 120.093 73.944 -25.584 1.00 143.71 490 ASN B N 1
ATOM 3838 C CA . ASN B 1 102 ? 119.002 73.402 -24.781 1.00 151.73 490 ASN B CA 1
ATOM 3839 C C . ASN B 1 102 ? 118.877 71.895 -24.918 1.00 156.85 490 ASN B C 1
ATOM 3840 O O . ASN B 1 102 ? 117.818 71.317 -24.652 1.00 162.07 490 ASN B O 1
ATOM 3844 N N . ASN B 1 103 ? 119.964 71.256 -25.332 1.00 165.02 491 ASN B N 1
ATOM 3845 C CA . ASN B 1 103 ? 120.009 69.803 -25.373 1.00 165.02 491 ASN B CA 1
ATOM 3846 C C . ASN B 1 103 ? 119.608 69.280 -23.998 1.00 184.84 491 ASN B C 1
ATOM 3847 O O . ASN B 1 103 ? 119.736 70.004 -23.004 1.00 192.69 491 ASN B O 1
ATOM 3854 N N . ALA B 1 104 ? 119.101 68.046 -23.919 1.00 219.30 492 ALA B N 1
ATOM 3855 C CA . ALA B 1 104 ? 119.189 67.315 -22.661 1.00 219.36 492 ALA B CA 1
ATOM 3856 C C . ALA B 1 104 ? 120.606 67.415 -22.108 1.00 209.66 492 ALA B C 1
ATOM 3857 O O . ALA B 1 104 ? 120.813 67.317 -20.894 1.00 218.47 492 ALA B O 1
ATOM 3864 N N . GLN B 1 105 ? 121.595 67.564 -22.999 1.00 228.71 493 GLN B N 1
ATOM 3865 C CA . GLN B 1 105 ? 122.965 67.931 -22.650 1.00 206.71 493 GLN B CA 1
ATOM 3866 C C . GLN B 1 105 ? 122.985 69.402 -22.252 1.00 192.03 493 GLN B C 1
ATOM 3867 O O . GLN B 1 105 ? 121.934 69.979 -21.957 1.00 193.02 493 GLN B O 1
ATOM 3871 N N . SER B 1 106 ? 124.154 70.030 -22.223 1.00 171.67 494 SER B N 1
ATOM 3872 C CA . SER B 1 106 ? 124.311 71.415 -21.813 1.00 167.51 494 SER B CA 1
ATOM 3873 C C . SER B 1 106 ? 124.193 71.456 -20.295 1.00 156.33 494 SER B C 1
ATOM 3874 O O . SER B 1 106 ? 124.444 72.494 -19.694 1.00 162.29 494 SER B O 1
ATOM 3882 N N . LYS B 1 107 ? 123.860 70.338 -19.660 1.00 120.37 495 LYS B N 1
ATOM 3883 C CA . LYS B 1 107 ? 123.874 70.084 -18.231 1.00 121.03 495 LYS B CA 1
ATOM 3884 C C . LYS B 1 107 ? 125.152 69.323 -17.910 1.00 132.01 495 LYS B C 1
ATOM 3885 O O . LYS B 1 107 ? 125.748 68.673 -18.777 1.00 136.45 495 LYS B O 1
ATOM 3889 N N . GLY B 1 108 ? 125.577 69.415 -16.654 1.00 141.95 496 GLY B N 1
ATOM 3890 C CA . GLY B 1 108 ? 126.853 68.900 -16.253 1.00 151.13 496 GLY B CA 1
ATOM 3891 C C . GLY B 1 108 ? 127.971 69.916 -16.340 1.00 163.00 496 GLY B C 1
ATOM 3892 O O . GLY B 1 108 ? 128.887 69.893 -15.513 1.00 169.59 496 GLY B O 1
ATOM 3896 N N . PHE B 1 109 ? 127.912 70.802 -17.327 1.00 151.03 497 PHE B N 1
ATOM 3897 C CA . PHE B 1 109 ? 128.838 71.911 -17.427 1.00 148.90 497 PHE B CA 1
ATOM 3898 C C . PHE B 1 109 ? 128.619 72.941 -16.329 1.00 155.29 497 PHE B C 1
ATOM 3899 O O . PHE B 1 109 ? 129.458 73.830 -16.168 1.00 161.91 497 PHE B O 1
ATOM 3916 N N . TRP B 1 110 ? 127.490 72.882 -15.626 1.00 143.01 498 TRP B N 1
ATOM 3917 C CA . TRP B 1 110 ? 127.170 73.798 -14.543 1.00 129.91 498 TRP B CA 1
ATOM 3918 C C . TRP B 1 110 ? 127.765 73.316 -13.218 1.00 118.55 498 TRP B C 1
ATOM 3919 O O . TRP B 1 110 ? 128.065 72.133 -13.038 1.00 99.84 498 TRP B O 1
ATOM 3940 N N . GLY B 1 111 ? 127.919 74.253 -12.284 1.00 120.45 499 GLY B N 1
ATOM 3941 C CA . GLY B 1 111 ? 128.277 73.917 -10.915 1.00 129.34 499 GLY B CA 1
ATOM 3942 C C . GLY B 1 111 ? 127.293 72.931 -10.305 1.00 134.72 499 GLY B C 1
ATOM 3943 O O . GLY B 1 111 ? 126.254 72.605 -10.879 1.00 134.03 499 GLY B O 1
ATOM 3947 N N . LYS B 1 112 ? 127.632 72.439 -9.105 1.00 187.42 500 LYS B N 1
ATOM 3948 C CA . LYS B 1 112 ? 126.798 71.410 -8.488 1.00 199.54 500 LYS B CA 1
ATOM 3949 C C . LYS B 1 112 ? 125.352 71.879 -8.357 1.00 208.23 500 LYS B C 1
ATOM 3950 O O . LYS B 1 112 ? 124.415 71.083 -8.496 1.00 207.97 500 LYS B O 1
ATOM 3969 N N . ASN B 1 113 ? 125.152 73.168 -8.075 1.00 128.33 501 ASN B N 1
ATOM 3970 C CA . ASN B 1 113 ? 123.825 73.789 -8.028 1.00 129.25 501 ASN B CA 1
ATOM 3971 C C . ASN B 1 113 ? 123.912 75.107 -8.794 1.00 107.89 501 ASN B C 1
ATOM 3972 O O . ASN B 1 113 ? 124.225 76.152 -8.214 1.00 96.18 501 ASN B O 1
ATOM 3983 N N . GLN B 1 114 ? 123.637 75.055 -10.103 1.00 127.78 502 GLN B N 1
ATOM 3984 C CA . GLN B 1 114 ? 123.789 76.220 -10.966 1.00 120.60 502 GLN B CA 1
ATOM 3985 C C . GLN B 1 114 ? 122.999 75.952 -12.231 1.00 113.09 502 GLN B C 1
ATOM 3986 O O . GLN B 1 114 ? 122.950 74.793 -12.668 1.00 108.11 502 GLN B O 1
ATOM 4000 N N . PRO B 1 115 ? 122.365 76.963 -12.846 1.00 138.95 503 PRO B N 1
ATOM 4001 C CA . PRO B 1 115 ? 122.334 78.382 -12.460 1.00 142.09 503 PRO B CA 1
ATOM 4002 C C . PRO B 1 115 ? 121.473 78.687 -11.233 1.00 135.69 503 PRO B C 1
ATOM 4003 O O . PRO B 1 115 ? 120.499 77.985 -10.967 1.00 136.59 503 PRO B O 1
ATOM 4014 N N . ASP B 1 116 ? 121.842 79.740 -10.496 1.00 153.48 504 ASP B N 1
ATOM 4015 C CA . ASP B 1 116 ? 121.093 80.163 -9.323 1.00 150.87 504 ASP B CA 1
ATOM 4016 C C . ASP B 1 116 ? 120.382 81.499 -9.486 1.00 156.98 504 ASP B C 1
ATOM 4017 O O . ASP B 1 116 ? 119.425 81.760 -8.752 1.00 160.86 504 ASP B O 1
ATOM 4026 N N . ASN B 1 117 ? 120.817 82.346 -10.416 1.00 115.12 505 ASN B N 1
ATOM 4027 C CA . ASN B 1 117 ? 120.192 83.653 -10.625 1.00 119.11 505 ASN B CA 1
ATOM 4028 C C . ASN B 1 117 ? 120.297 84.514 -9.369 1.00 117.22 505 ASN B C 1
ATOM 4029 O O . ASN B 1 117 ? 119.342 85.187 -8.974 1.00 120.64 505 ASN B O 1
ATOM 4040 N N . TRP B 1 118 ? 121.467 84.493 -8.738 1.00 117.49 506 TRP B N 1
ATOM 4041 C CA . TRP B 1 118 ? 121.646 85.143 -7.448 1.00 114.63 506 TRP B CA 1
ATOM 4042 C C . TRP B 1 118 ? 121.392 86.645 -7.535 1.00 111.21 506 TRP B C 1
ATOM 4043 O O . TRP B 1 118 ? 121.637 87.286 -8.561 1.00 109.50 506 TRP B O 1
ATOM 4064 N N . ARG B 1 119 ? 120.894 87.205 -6.434 1.00 131.91 507 ARG B N 1
ATOM 4065 C CA . ARG B 1 119 ? 120.623 88.637 -6.327 1.00 134.00 507 ARG B CA 1
ATOM 4066 C C . ARG B 1 119 ? 121.853 89.332 -5.753 1.00 124.10 507 ARG B C 1
ATOM 4067 O O . ARG B 1 119 ? 122.219 89.108 -4.594 1.00 122.37 507 ARG B O 1
ATOM 4088 N N . HIS B 1 120 ? 122.478 90.186 -6.560 1.00 132.57 508 HIS B N 1
ATOM 4089 C CA . HIS B 1 120 ? 123.691 90.891 -6.175 1.00 121.45 508 HIS B CA 1
ATOM 4090 C C . HIS B 1 120 ? 123.367 92.174 -5.414 1.00 123.90 508 HIS B C 1
ATOM 4091 O O . HIS B 1 120 ? 122.234 92.659 -5.404 1.00 125.26 508 HIS B O 1
ATOM 4105 N N . ARG B 1 121 ? 124.395 92.721 -4.758 1.00 124.53 509 ARG B N 1
ATOM 4106 C CA . ARG B 1 121 ? 124.202 93.897 -3.914 1.00 135.31 509 ARG B CA 1
ATOM 4107 C C . ARG B 1 121 ? 123.794 95.118 -4.732 1.00 134.78 509 ARG B C 1
ATOM 4108 O O . ARG B 1 121 ? 122.949 95.907 -4.296 1.00 138.86 509 ARG B O 1
ATOM 4129 N N . ASN B 1 122 ? 124.340 95.268 -5.935 1.00 135.61 510 ASN B N 1
ATOM 4130 C CA . ASN B 1 122 ? 124.014 96.418 -6.781 1.00 134.18 510 ASN B CA 1
ATOM 4131 C C . ASN B 1 122 ? 122.804 96.105 -7.654 1.00 122.87 510 ASN B C 1
ATOM 4132 O O . ASN B 1 122 ? 122.820 96.219 -8.878 1.00 118.46 510 ASN B O 1
ATOM 4143 N N . GLY B 1 123 ? 121.735 95.687 -6.978 1.00 119.81 511 GLY B N 1
ATOM 4144 C CA . GLY B 1 123 ? 120.450 95.389 -7.577 1.00 124.93 511 GLY B CA 1
ATOM 4145 C C . GLY B 1 123 ? 120.464 94.680 -8.912 1.00 137.53 511 GLY B C 1
ATOM 4146 O O . GLY B 1 123 ? 119.654 94.997 -9.789 1.00 141.33 511 GLY B O 1
ATOM 4150 N N . GLU B 1 124 ? 121.358 93.713 -9.083 1.00 153.55 512 GLU B N 1
ATOM 4151 C CA . GLU B 1 124 ? 121.477 92.995 -10.341 1.00 151.55 512 GLU B CA 1
ATOM 4152 C C . GLU B 1 124 ? 121.195 91.517 -10.112 1.00 137.09 512 GLU B C 1
ATOM 4153 O O . GLU B 1 124 ? 121.605 90.945 -9.098 1.00 137.30 512 GLU B O 1
ATOM 4165 N N . ARG B 1 125 ? 120.509 90.903 -11.069 1.00 118.44 513 ARG B N 1
ATOM 4166 C CA . ARG B 1 125 ? 120.382 89.457 -11.119 1.00 122.76 513 ARG B CA 1
ATOM 4167 C C . ARG B 1 125 ? 121.587 88.894 -11.870 1.00 115.03 513 ARG B C 1
ATOM 4168 O O . ARG B 1 125 ? 122.574 89.594 -12.117 1.00 105.41 513 ARG B O 1
ATOM 4189 N N . GLU B 1 126 ? 121.522 87.619 -12.240 1.00 102.96 514 GLU B N 1
ATOM 4190 C CA . GLU B 1 126 ? 122.574 86.970 -13.016 1.00 102.28 514 GLU B CA 1
ATOM 4191 C C . GLU B 1 126 ? 121.991 86.490 -14.337 1.00 91.21 514 GLU B C 1
ATOM 4192 O O . GLU B 1 126 ? 121.159 85.575 -14.354 1.00 92.85 514 GLU B O 1
ATOM 4204 N N . ASP B 1 127 ? 122.429 87.111 -15.442 1.00 104.63 515 ASP B N 1
ATOM 4205 C CA . ASP B 1 127 ? 121.961 86.765 -16.780 1.00 100.21 515 ASP B CA 1
ATOM 4206 C C . ASP B 1 127 ? 123.110 86.533 -17.755 1.00 98.62 515 ASP B C 1
ATOM 4207 O O . ASP B 1 127 ? 122.900 86.577 -18.971 1.00 99.06 515 ASP B O 1
ATOM 4216 N N . CYS B 1 128 ? 124.315 86.293 -17.257 1.00 96.41 516 CYS B N 1
ATOM 4217 C CA . CYS B 1 128 ? 125.466 86.072 -18.117 1.00 94.72 516 CYS B CA 1
ATOM 4218 C C . CYS B 1 128 ? 126.303 84.953 -17.523 1.00 95.06 516 CYS B C 1
ATOM 4219 O O . CYS B 1 128 ? 126.370 84.788 -16.302 1.00 103.02 516 CYS B O 1
ATOM 4227 N N . VAL B 1 129 ? 126.939 84.185 -18.401 1.00 104.37 517 VAL B N 1
ATOM 4228 C CA . VAL B 1 129 ? 127.622 82.957 -18.018 1.00 101.97 517 VAL B CA 1
ATOM 4229 C C . VAL B 1 129 ? 129.117 83.126 -18.234 1.00 103.80 517 VAL B C 1
ATOM 4230 O O . VAL B 1 129 ? 129.554 83.634 -19.272 1.00 103.17 517 VAL B O 1
ATOM 4243 N N . HIS B 1 130 ? 129.900 82.698 -17.247 1.00 97.47 518 HIS B N 1
ATOM 4244 C CA . HIS B 1 130 ? 131.350 82.614 -17.360 1.00 99.48 518 HIS B CA 1
ATOM 4245 C C . HIS B 1 130 ? 131.794 81.207 -16.984 1.00 100.67 518 HIS B C 1
ATOM 4246 O O . HIS B 1 130 ? 130.997 80.378 -16.533 1.00 91.99 518 HIS B O 1
ATOM 4260 N N . VAL B 1 131 ? 133.089 80.945 -17.144 1.00 86.16 519 VAL B N 1
ATOM 4261 C CA . VAL B 1 131 ? 133.640 79.612 -16.926 1.00 100.76 519 VAL B CA 1
ATOM 4262 C C . VAL B 1 131 ? 134.925 79.730 -16.118 1.00 118.55 519 VAL B C 1
ATOM 4263 O O . VAL B 1 131 ? 135.813 80.515 -16.465 1.00 124.21 519 VAL B O 1
ATOM 4276 N N . ARG B 1 132 ? 135.021 78.944 -15.042 1.00 153.50 520 ARG B N 1
ATOM 4277 C CA . ARG B 1 132 ? 136.279 78.697 -14.349 1.00 162.70 520 ARG B CA 1
ATOM 4278 C C . ARG B 1 132 ? 136.684 77.230 -14.469 1.00 168.70 520 ARG B C 1
ATOM 4279 O O . ARG B 1 132 ? 137.785 76.910 -14.922 1.00 171.91 520 ARG B O 1
ATOM 4300 N N . GLN B 1 133 ? 135.807 76.327 -14.043 1.00 122.28 521 GLN B N 1
ATOM 4301 C CA . GLN B 1 133 ? 135.900 74.911 -14.364 1.00 126.36 521 GLN B CA 1
ATOM 4302 C C . GLN B 1 133 ? 134.568 74.335 -14.809 1.00 108.80 521 GLN B C 1
ATOM 4303 O O . GLN B 1 133 ? 134.554 73.267 -15.433 1.00 108.62 521 GLN B O 1
ATOM 4317 N N . GLN B 1 134 ? 133.459 75.020 -14.531 1.00 156.11 522 GLN B N 1
ATOM 4318 C CA . GLN B 1 134 ? 132.125 74.687 -15.006 1.00 144.08 522 GLN B CA 1
ATOM 4319 C C . GLN B 1 134 ? 131.352 76.002 -15.002 1.00 130.86 522 GLN B C 1
ATOM 4320 O O . GLN B 1 134 ? 131.742 76.962 -14.331 1.00 134.62 522 GLN B O 1
ATOM 4334 N N . TRP B 1 135 ? 130.276 76.055 -15.780 1.00 107.51 523 TRP B N 1
ATOM 4335 C CA . TRP B 1 135 ? 129.577 77.319 -15.983 1.00 98.47 523 TRP B CA 1
ATOM 4336 C C . TRP B 1 135 ? 128.970 77.858 -14.693 1.00 98.31 523 TRP B C 1
ATOM 4337 O O . TRP B 1 135 ? 128.618 77.103 -13.785 1.00 102.53 523 TRP B O 1
ATOM 4358 N N . ASN B 1 136 ? 128.801 79.182 -14.647 1.00 96.56 524 ASN B N 1
ATOM 4359 C CA . ASN B 1 136 ? 128.066 79.851 -13.579 1.00 96.36 524 ASN B CA 1
ATOM 4360 C C . ASN B 1 136 ? 127.443 81.122 -14.139 1.00 92.54 524 ASN B C 1
ATOM 4361 O O . ASN B 1 136 ? 128.155 81.968 -14.684 1.00 93.82 524 ASN B O 1
ATOM 4372 N N . ASP B 1 137 ? 126.130 81.273 -13.984 1.00 85.11 525 ASP B N 1
ATOM 4373 C CA . ASP B 1 137 ? 125.493 82.519 -14.388 1.00 89.51 525 ASP B CA 1
ATOM 4374 C C . ASP B 1 137 ? 125.910 83.630 -13.427 1.00 92.06 525 ASP B C 1
ATOM 4375 O O . ASP B 1 137 ? 126.120 83.398 -12.234 1.00 101.30 525 ASP B O 1
ATOM 4384 N N . MET B 1 138 ? 126.063 84.838 -13.962 1.00 79.42 526 MET B N 1
ATOM 4385 C CA . MET B 1 138 ? 126.709 85.921 -13.236 1.00 83.02 526 MET B CA 1
ATOM 4386 C C . MET B 1 138 ? 126.059 87.241 -13.623 1.00 87.51 526 MET B C 1
ATOM 4387 O O . MET B 1 138 ? 125.392 87.349 -14.655 1.00 92.58 526 MET B O 1
ATOM 4401 N N . ALA B 1 139 ? 126.246 88.245 -12.767 1.00 98.74 527 ALA B N 1
ATOM 4402 C CA . ALA B 1 139 ? 125.777 89.590 -13.067 1.00 96.49 527 ALA B CA 1
ATOM 4403 C C . ALA B 1 139 ? 126.545 90.145 -14.261 1.00 99.05 527 ALA B C 1
ATOM 4404 O O . ALA B 1 139 ? 127.778 90.210 -14.245 1.00 102.11 527 ALA B O 1
ATOM 4411 N N . CYS B 1 140 ? 125.812 90.568 -15.292 1.00 96.63 528 CYS B N 1
ATOM 4412 C CA . CYS B 1 140 ? 126.452 90.929 -16.552 1.00 99.50 528 CYS B CA 1
ATOM 4413 C C . CYS B 1 140 ? 127.352 92.148 -16.404 1.00 90.50 528 CYS B C 1
ATOM 4414 O O . CYS B 1 140 ? 128.396 92.226 -17.062 1.00 89.49 528 CYS B O 1
ATOM 4421 N N . GLY B 1 141 ? 126.993 93.092 -15.536 1.00 83.78 529 GLY B N 1
ATOM 4422 C CA . GLY B 1 141 ? 127.831 94.264 -15.355 1.00 82.84 529 GLY B CA 1
ATOM 4423 C C . GLY B 1 141 ? 129.215 93.964 -14.813 1.00 79.71 529 GLY B C 1
ATOM 4424 O O . GLY B 1 141 ? 130.080 94.846 -14.859 1.00 78.60 529 GLY B O 1
ATOM 4428 N N . SER B 1 142 ? 129.450 92.753 -14.315 1.00 95.86 530 SER B N 1
ATOM 4429 C CA . SER B 1 142 ? 130.748 92.421 -13.743 1.00 101.24 530 SER B CA 1
ATOM 4430 C C . SER B 1 142 ? 131.795 92.291 -14.843 1.00 100.33 530 SER B C 1
ATOM 4431 O O . SER B 1 142 ? 131.521 91.766 -15.926 1.00 100.37 530 SER B O 1
ATOM 4439 N N . SER B 1 143 ? 133.003 92.778 -14.563 1.00 93.75 531 SER B N 1
ATOM 4440 C CA . SER B 1 143 ? 134.058 92.861 -15.574 1.00 93.56 531 SER B CA 1
ATOM 4441 C C . SER B 1 143 ? 134.967 91.640 -15.474 1.00 88.48 531 SER B C 1
ATOM 4442 O O . SER B 1 143 ? 135.959 91.634 -14.743 1.00 88.86 531 SER B O 1
ATOM 4450 N N . TYR B 1 144 ? 134.647 90.622 -16.257 1.00 96.61 532 TYR B N 1
ATOM 4451 C CA . TYR B 1 144 ? 135.490 89.451 -16.404 1.00 104.89 532 TYR B CA 1
ATOM 4452 C C . TYR B 1 144 ? 136.220 89.495 -17.739 1.00 106.08 532 TYR B C 1
ATOM 4453 O O . TYR B 1 144 ? 135.845 90.253 -18.641 1.00 105.13 532 TYR B O 1
ATOM 4471 N N . PRO B 1 145 ? 137.278 88.698 -17.903 1.00 108.84 533 PRO B N 1
ATOM 4472 C CA . PRO B 1 145 ? 137.815 88.472 -19.254 1.00 109.55 533 PRO B CA 1
ATOM 4473 C C . PRO B 1 145 ? 136.847 87.607 -20.045 1.00 103.14 533 PRO B C 1
ATOM 4474 O O . PRO B 1 145 ? 135.765 87.273 -19.547 1.00 106.10 533 PRO B O 1
ATOM 4485 N N . TRP B 1 146 ? 137.190 87.261 -21.278 1.00 88.74 534 TRP B N 1
ATOM 4486 C CA . TRP B 1 146 ? 136.233 86.560 -22.122 1.00 83.73 534 TRP B CA 1
ATOM 4487 C C . TRP B 1 146 ? 136.977 85.746 -23.169 1.00 82.86 534 TRP B C 1
ATOM 4488 O O . TRP B 1 146 ? 138.200 85.824 -23.300 1.00 82.39 534 TRP B O 1
ATOM 4509 N N . VAL B 1 147 ? 136.208 85.009 -23.961 1.00 79.86 535 VAL B N 1
ATOM 4510 C CA . VAL B 1 147 ? 136.739 84.245 -25.081 1.00 83.69 535 VAL B CA 1
ATOM 4511 C C . VAL B 1 147 ? 135.806 84.451 -26.267 1.00 85.32 535 VAL B C 1
ATOM 4512 O O . VAL B 1 147 ? 134.585 84.308 -26.142 1.00 83.62 535 VAL B O 1
ATOM 4525 N N . CYS B 1 148 ? 136.380 84.828 -27.402 1.00 89.69 536 CYS B N 1
ATOM 4526 C CA . CYS B 1 148 ? 135.652 84.943 -28.654 1.00 87.50 536 CYS B CA 1
ATOM 4527 C C . CYS B 1 148 ? 135.865 83.672 -29.465 1.00 87.00 536 CYS B C 1
ATOM 4528 O O . CYS B 1 148 ? 136.889 82.996 -29.328 1.00 83.85 536 CYS B O 1
ATOM 4535 N N . LYS B 1 149 ? 134.897 83.361 -30.325 1.00 96.53 537 LYS B N 1
ATOM 4536 C CA . LYS B 1 149 ? 134.997 82.235 -31.242 1.00 96.85 537 LYS B CA 1
ATOM 4537 C C . LYS B 1 149 ? 134.721 82.718 -32.658 1.00 101.18 537 LYS B C 1
ATOM 4538 O O . LYS B 1 149 ? 133.855 83.571 -32.876 1.00 104.90 537 LYS B O 1
ATOM 4557 N N . LYS B 1 150 ? 135.467 82.172 -33.616 1.00 99.19 538 LYS B N 1
ATOM 4558 C CA . LYS B 1 150 ? 135.379 82.569 -35.013 1.00 97.95 538 LYS B CA 1
ATOM 4559 C C . LYS B 1 150 ? 135.432 81.323 -35.880 1.00 100.18 538 LYS B C 1
ATOM 4560 O O . LYS B 1 150 ? 136.199 80.397 -35.602 1.00 95.43 538 LYS B O 1
ATOM 4579 N N . SER B 1 151 ? 134.611 81.304 -36.922 1.00 99.53 539 SER B N 1
ATOM 4580 C CA . SER B 1 151 ? 134.519 80.170 -37.827 1.00 103.93 539 SER B CA 1
ATOM 4581 C C . SER B 1 151 ? 135.348 80.417 -39.081 1.00 106.78 539 SER B C 1
ATOM 4582 O O . SER B 1 151 ? 135.588 81.561 -39.477 1.00 101.12 539 SER B O 1
ATOM 4590 N N . THR B 1 152 ? 135.802 79.324 -39.691 1.00 113.37 540 THR B N 1
ATOM 4591 C CA . THR B 1 152 ? 136.562 79.392 -40.930 1.00 123.71 540 THR B CA 1
ATOM 4592 C C . THR B 1 152 ? 136.367 78.096 -41.703 1.00 122.41 540 THR B C 1
ATOM 4593 O O . THR B 1 152 ? 135.996 77.063 -41.139 1.00 121.17 540 THR B O 1
ATOM 4604 N N . GLY B 1 153 ? 136.622 78.166 -43.007 1.00 142.15 541 GLY B N 1
ATOM 4605 C CA . GLY B 1 153 ? 136.676 76.976 -43.832 1.00 142.55 541 GLY B CA 1
ATOM 4606 C C . GLY B 1 153 ? 138.115 76.545 -44.024 1.00 140.33 541 GLY B C 1
ATOM 4607 O O . GLY B 1 153 ? 138.502 76.057 -45.088 1.00 128.37 541 GLY B O 1
ATOM 4611 N N . TRP B 1 154 ? 138.913 76.734 -42.977 1.00 95.94 542 TRP B N 1
ATOM 4612 C CA . TRP B 1 154 ? 140.354 76.531 -43.008 1.00 102.33 542 TRP B CA 1
ATOM 4613 C C . TRP B 1 154 ? 140.746 75.472 -41.987 1.00 103.06 542 TRP B C 1
ATOM 4614 O O . TRP B 1 154 ? 140.280 75.496 -40.843 1.00 102.83 542 TRP B O 1
ATOM 4635 N N . SER B 1 155 ? 141.608 74.549 -42.403 1.00 131.42 543 SER B N 1
ATOM 4636 C CA . SER B 1 155 ? 142.065 73.479 -41.522 1.00 133.33 543 SER B CA 1
ATOM 4637 C C . SER B 1 155 ? 143.482 73.036 -41.876 1.00 135.15 543 SER B C 1
ATOM 4638 O O . SER B 1 155 ? 143.833 72.914 -43.050 1.00 136.53 543 SER B O 1
ATOM 4646 N N . GLU C 1 5 ? 111.797 97.044 -5.761 1.00 109.57 393 GLU C N 1
ATOM 4647 C CA . GLU C 1 5 ? 113.004 97.509 -5.087 1.00 110.97 393 GLU C CA 1
ATOM 4648 C C . GLU C 1 5 ? 113.951 98.170 -6.094 1.00 110.36 393 GLU C C 1
ATOM 4649 O O . GLU C 1 5 ? 113.496 98.733 -7.089 1.00 104.38 393 GLU C O 1
ATOM 4661 N N . ALA C 1 6 ? 115.260 98.063 -5.880 1.00 120.03 394 ALA C N 1
ATOM 4662 C CA . ALA C 1 6 ? 116.221 98.679 -6.793 1.00 120.12 394 ALA C CA 1
ATOM 4663 C C . ALA C 1 6 ? 116.395 97.748 -7.982 1.00 123.78 394 ALA C C 1
ATOM 4664 O O . ALA C 1 6 ? 117.243 96.853 -7.993 1.00 117.80 394 ALA C O 1
ATOM 4671 N N . VAL C 1 7 ? 115.576 97.977 -9.001 1.00 146.13 395 VAL C N 1
ATOM 4672 C CA . VAL C 1 7 ? 115.526 97.133 -10.186 1.00 146.63 395 VAL C CA 1
ATOM 4673 C C . VAL C 1 7 ? 116.221 97.910 -11.297 1.00 152.29 395 VAL C C 1
ATOM 4674 O O . VAL C 1 7 ? 115.655 98.832 -11.896 1.00 147.99 395 VAL C O 1
ATOM 4687 N N . ALA C 1 8 ? 117.479 97.562 -11.549 1.00 137.34 396 ALA C N 1
ATOM 4688 C CA . ALA C 1 8 ? 118.235 98.143 -12.645 1.00 133.78 396 ALA C CA 1
ATOM 4689 C C . ALA C 1 8 ? 117.864 97.537 -13.987 1.00 135.53 396 ALA C C 1
ATOM 4690 O O . ALA C 1 8 ? 118.559 97.788 -14.978 1.00 143.74 396 ALA C O 1
ATOM 4697 N N . ALA C 1 9 ? 116.792 96.743 -14.038 1.00 123.50 397 ALA C N 1
ATOM 4698 C CA . ALA C 1 9 ? 116.327 96.208 -15.310 1.00 122.49 397 ALA C CA 1
ATOM 4699 C C . ALA C 1 9 ? 115.968 97.321 -16.282 1.00 127.24 397 ALA C C 1
ATOM 4700 O O . ALA C 1 9 ? 116.194 97.178 -17.488 1.00 128.49 397 ALA C O 1
ATOM 4707 N N . GLN C 1 10 ? 115.426 98.435 -15.782 1.00 145.42 398 GLN C N 1
ATOM 4708 C CA . GLN C 1 10 ? 115.201 99.593 -16.639 1.00 155.48 398 GLN C CA 1
ATOM 4709 C C . GLN C 1 10 ? 116.487 99.997 -17.348 1.00 150.89 398 GLN C C 1
ATOM 4710 O O . GLN C 1 10 ? 116.484 100.271 -18.553 1.00 153.21 398 GLN C O 1
ATOM 4724 N N . LYS C 1 11 ? 117.600 100.031 -16.614 1.00 124.83 399 LYS C N 1
ATOM 4725 C CA . LYS C 1 11 ? 118.884 100.351 -17.227 1.00 125.75 399 LYS C CA 1
ATOM 4726 C C . LYS C 1 11 ? 119.326 99.241 -18.173 1.00 133.49 399 LYS C C 1
ATOM 4727 O O . LYS C 1 11 ? 119.899 99.515 -19.235 1.00 132.92 399 LYS C O 1
ATOM 4746 N N . GLN C 1 12 ? 119.078 97.982 -17.801 1.00 129.84 400 GLN C N 1
ATOM 4747 C CA . GLN C 1 12 ? 119.433 96.863 -18.670 1.00 134.02 400 GLN C CA 1
ATOM 4748 C C . GLN C 1 12 ? 118.655 96.912 -19.980 1.00 124.18 400 GLN C C 1
ATOM 4749 O O . GLN C 1 12 ? 119.235 96.799 -21.066 1.00 128.51 400 GLN C O 1
ATOM 4763 N N . GLU C 1 13 ? 117.331 97.066 -19.895 1.00 143.53 401 GLU C N 1
ATOM 4764 C CA . GLU C 1 13 ? 116.520 97.171 -21.103 1.00 134.26 401 GLU C CA 1
ATOM 4765 C C . GLU C 1 13 ? 116.897 98.407 -21.908 1.00 129.90 401 GLU C C 1
ATOM 4766 O O . GLU C 1 13 ? 116.999 98.351 -23.139 1.00 133.55 401 GLU C O 1
ATOM 4778 N N . GLN C 1 14 ? 117.122 99.531 -21.225 1.00 123.59 402 GLN C N 1
ATOM 4779 C CA . GLN C 1 14 ? 117.482 100.765 -21.913 1.00 110.04 402 GLN C CA 1
ATOM 4780 C C . GLN C 1 14 ? 118.723 100.578 -22.774 1.00 108.94 402 GLN C C 1
ATOM 4781 O O . GLN C 1 14 ? 118.826 101.161 -23.860 1.00 110.90 402 GLN C O 1
ATOM 4795 N N . LYS C 1 15 ? 119.678 99.770 -22.309 1.00 85.44 403 LYS C N 1
ATOM 4796 C CA . LYS C 1 15 ? 120.879 99.526 -23.100 1.00 95.08 403 LYS C CA 1
ATOM 4797 C C . LYS C 1 15 ? 120.542 98.767 -24.375 1.00 100.57 403 LYS C C 1
ATOM 4798 O O . LYS C 1 15 ? 120.957 99.164 -25.471 1.00 107.67 403 LYS C O 1
ATOM 4817 N N . THR C 1 16 ? 119.779 97.678 -24.258 1.00 123.04 404 THR C N 1
ATOM 4818 C CA . THR C 1 16 ? 119.295 97.000 -25.455 1.00 121.91 404 THR C CA 1
ATOM 4819 C C . THR C 1 16 ? 118.456 97.954 -26.295 1.00 125.52 404 THR C C 1
ATOM 4820 O O . THR C 1 16 ? 118.686 98.111 -27.500 1.00 132.45 404 THR C O 1
ATOM 4831 N N . GLN C 1 17 ? 117.496 98.627 -25.657 1.00 120.95 405 GLN C N 1
ATOM 4832 C CA . GLN C 1 17 ? 116.684 99.632 -26.333 1.00 120.58 405 GLN C CA 1
ATOM 4833 C C . GLN C 1 17 ? 117.539 100.635 -27.092 1.00 125.12 405 GLN C C 1
ATOM 4834 O O . GLN C 1 17 ? 117.112 101.155 -28.129 1.00 130.25 405 GLN C O 1
ATOM 4848 N N . ASN C 1 18 ? 118.734 100.941 -26.582 1.00 112.16 406 ASN C N 1
ATOM 4849 C CA . ASN C 1 18 ? 119.623 101.850 -27.295 1.00 113.73 406 ASN C CA 1
ATOM 4850 C C . ASN C 1 18 ? 120.255 101.170 -28.503 1.00 110.47 406 ASN C C 1
ATOM 4851 O O . ASN C 1 18 ? 120.383 101.783 -29.571 1.00 106.18 406 ASN C O 1
ATOM 4862 N N . GLN C 1 19 ? 120.660 99.905 -28.355 1.00 148.61 407 GLN C N 1
ATOM 4863 C CA . GLN C 1 19 ? 121.344 99.214 -29.443 1.00 155.09 407 GLN C CA 1
ATOM 4864 C C . GLN C 1 19 ? 120.496 99.202 -30.708 1.00 149.72 407 GLN C C 1
ATOM 4865 O O . GLN C 1 19 ? 121.020 99.364 -31.817 1.00 151.88 407 GLN C O 1
ATOM 4879 N N . VAL C 1 20 ? 119.181 99.022 -30.566 1.00 120.31 408 VAL C N 1
ATOM 4880 C CA . VAL C 1 20 ? 118.330 98.946 -31.746 1.00 109.04 408 VAL C CA 1
ATOM 4881 C C . VAL C 1 20 ? 118.161 100.325 -32.370 1.00 105.27 408 VAL C C 1
ATOM 4882 O O . VAL C 1 20 ? 118.007 100.443 -33.591 1.00 105.33 408 VAL C O 1
ATOM 4895 N N . LEU C 1 21 ? 118.184 101.386 -31.560 1.00 98.86 409 LEU C N 1
ATOM 4896 C CA . LEU C 1 21 ? 118.147 102.734 -32.119 1.00 95.51 409 LEU C CA 1
ATOM 4897 C C . LEU C 1 21 ? 119.332 102.964 -33.046 1.00 95.75 409 LEU C C 1
ATOM 4898 O O . LEU C 1 21 ? 119.174 103.463 -34.166 1.00 94.04 409 LEU C O 1
ATOM 4914 N N . GLN C 1 22 ? 120.536 102.609 -32.590 1.00 100.12 410 GLN C N 1
ATOM 4915 C CA . GLN C 1 22 ? 121.718 102.742 -33.434 1.00 119.07 410 GLN C CA 1
ATOM 4916 C C . GLN C 1 22 ? 121.549 101.957 -34.727 1.00 114.18 410 GLN C C 1
ATOM 4917 O O . GLN C 1 22 ? 122.007 102.390 -35.790 1.00 117.41 410 GLN C O 1
ATOM 4931 N N . LEU C 1 23 ? 120.882 100.804 -34.658 1.00 105.50 411 LEU C N 1
ATOM 4932 C CA . LEU C 1 23 ? 120.699 99.979 -35.847 1.00 95.24 411 LEU C CA 1
ATOM 4933 C C . LEU C 1 23 ? 119.764 100.658 -36.842 1.00 91.17 411 LEU C C 1
ATOM 4934 O O . LEU C 1 23 ? 120.161 100.973 -37.970 1.00 91.58 411 LEU C O 1
ATOM 4950 N N . ILE C 1 24 ? 118.515 100.907 -36.441 1.00 91.44 412 ILE C N 1
ATOM 4951 C CA . ILE C 1 24 ? 117.570 101.510 -37.374 1.00 95.78 412 ILE C CA 1
ATOM 4952 C C . ILE C 1 24 ? 118.001 102.926 -37.734 1.00 96.49 412 ILE C C 1
ATOM 4953 O O . ILE C 1 24 ? 117.693 103.412 -38.828 1.00 100.95 412 ILE C O 1
ATOM 4969 N N . ALA C 1 25 ? 118.705 103.619 -36.833 1.00 98.05 413 ALA C N 1
ATOM 4970 C CA . ALA C 1 25 ? 119.252 104.925 -37.181 1.00 96.75 413 ALA C CA 1
ATOM 4971 C C . ALA C 1 25 ? 120.260 104.819 -38.315 1.00 96.30 413 ALA C C 1
ATOM 4972 O O . ALA C 1 25 ? 120.481 105.802 -39.029 1.00 97.79 413 ALA C O 1
ATOM 4979 N N . GLN C 1 26 ? 120.879 103.651 -38.483 1.00 101.12 414 GLN C N 1
ATOM 4980 C CA . GLN C 1 26 ? 121.754 103.365 -39.608 1.00 98.89 414 GLN C CA 1
ATOM 4981 C C . GLN C 1 26 ? 121.046 102.528 -40.667 1.00 101.86 414 GLN C C 1
ATOM 4982 O O . GLN C 1 26 ? 121.703 101.930 -41.525 1.00 95.21 414 GLN C O 1
ATOM 4996 N N . ASN C 1 27 ? 119.714 102.481 -40.614 1.00 107.15 415 ASN C N 1
ATOM 4997 C CA . ASN C 1 27 ? 118.889 101.828 -41.629 1.00 107.39 415 ASN C CA 1
ATOM 4998 C C . ASN C 1 27 ? 119.118 100.313 -41.639 1.00 103.65 415 ASN C C 1
ATOM 4999 O O . ASN C 1 27 ? 119.325 99.700 -42.687 1.00 105.27 415 ASN C O 1
ATOM 5010 N N . TRP C 1 28 ? 119.066 99.709 -40.452 1.00 80.10 416 TRP C N 1
ATOM 5011 C CA . TRP C 1 28 ? 118.936 98.263 -40.316 1.00 73.80 416 TRP C CA 1
ATOM 5012 C C . TRP C 1 28 ? 117.452 97.938 -40.220 1.00 78.48 416 TRP C C 1
ATOM 5013 O O . TRP C 1 28 ? 116.730 98.558 -39.433 1.00 83.03 416 TRP C O 1
ATOM 5034 N N . LYS C 1 29 ? 116.992 96.989 -41.027 1.00 96.76 417 LYS C N 1
ATOM 5035 C CA . LYS C 1 29 ? 115.585 96.615 -41.036 1.00 99.10 417 LYS C CA 1
ATOM 5036 C C . LYS C 1 29 ? 115.374 95.294 -40.309 1.00 96.45 417 LYS C C 1
ATOM 5037 O O . LYS C 1 29 ? 116.143 94.344 -40.481 1.00 92.36 417 LYS C O 1
ATOM 5056 N N . TYR C 1 30 ? 114.328 95.251 -39.492 1.00 96.99 418 TYR C N 1
ATOM 5057 C CA . TYR C 1 30 ? 114.001 94.082 -38.693 1.00 97.27 418 TYR C CA 1
ATOM 5058 C C . TYR C 1 30 ? 113.149 93.111 -39.496 1.00 97.20 418 TYR C C 1
ATOM 5059 O O . TYR C 1 30 ? 112.327 93.520 -40.323 1.00 96.27 418 TYR C O 1
ATOM 5077 N N . PHE C 1 31 ? 113.364 91.819 -39.260 1.00 91.44 419 PHE C N 1
ATOM 5078 C CA . PHE C 1 31 ? 112.516 90.793 -39.857 1.00 90.49 419 PHE C CA 1
ATOM 5079 C C . PHE C 1 31 ? 112.680 89.500 -39.074 1.00 93.80 419 PHE C C 1
ATOM 5080 O O . PHE C 1 31 ? 113.780 88.936 -39.031 1.00 91.14 419 PHE C O 1
ATOM 5097 N N . ASN C 1 32 ? 111.594 89.042 -38.460 1.00 102.19 420 ASN C N 1
ATOM 5098 C CA . ASN C 1 32 ? 111.500 87.729 -37.819 1.00 103.58 420 ASN C CA 1
ATOM 5099 C C . ASN C 1 32 ? 112.765 87.370 -37.038 1.00 104.97 420 ASN C C 1
ATOM 5100 O O . ASN C 1 32 ? 113.433 86.367 -37.290 1.00 100.48 420 ASN C O 1
ATOM 5111 N N . GLY C 1 33 ? 113.076 88.218 -36.058 1.00 118.53 421 GLY C N 1
ATOM 5112 C CA . GLY C 1 33 ? 114.105 87.951 -35.084 1.00 119.02 421 GLY C CA 1
ATOM 5113 C C . GLY C 1 33 ? 115.453 88.570 -35.390 1.00 117.05 421 GLY C C 1
ATOM 5114 O O . GLY C 1 33 ? 116.213 88.861 -34.458 1.00 120.55 421 GLY C O 1
ATOM 5118 N N . ASN C 1 34 ? 115.775 88.768 -36.662 1.00 106.37 422 ASN C N 1
ATOM 5119 C CA . ASN C 1 34 ? 117.074 89.284 -37.061 1.00 102.89 422 ASN C CA 1
ATOM 5120 C C . ASN C 1 34 ? 116.944 90.699 -37.610 1.00 94.12 422 ASN C C 1
ATOM 5121 O O . ASN C 1 34 ? 115.863 91.146 -38.004 1.00 95.32 422 ASN C O 1
ATOM 5132 N N . PHE C 1 35 ? 118.074 91.401 -37.627 1.00 73.51 423 PHE C N 1
ATOM 5133 C CA . PHE C 1 35 ? 118.199 92.692 -38.286 1.00 80.71 423 PHE C CA 1
ATOM 5134 C C . PHE C 1 35 ? 119.015 92.526 -39.560 1.00 81.54 423 PHE C C 1
ATOM 5135 O O . PHE C 1 35 ? 120.047 91.845 -39.565 1.00 84.09 423 PHE C O 1
ATOM 5152 N N . TYR C 1 36 ? 118.548 93.150 -40.636 1.00 93.78 424 TYR C N 1
ATOM 5153 C CA . TYR C 1 36 ? 119.182 93.056 -41.942 1.00 88.90 424 TYR C CA 1
ATOM 5154 C C . TYR C 1 36 ? 119.610 94.439 -42.410 1.00 88.47 424 TYR C C 1
ATOM 5155 O O . TYR C 1 36 ? 118.904 95.427 -42.184 1.00 89.77 424 TYR C O 1
ATOM 5173 N N . TYR C 1 37 ? 120.770 94.504 -43.058 1.00 79.69 425 TYR C N 1
ATOM 5174 C CA . TYR C 1 37 ? 121.293 95.742 -43.624 1.00 78.43 425 TYR C CA 1
ATOM 5175 C C . TYR C 1 37 ? 121.530 95.556 -45.117 1.00 80.41 425 TYR C C 1
ATOM 5176 O O . TYR C 1 37 ? 122.322 94.697 -45.519 1.00 75.68 425 TYR C O 1
ATOM 5194 N N . PHE C 1 38 ? 120.848 96.362 -45.931 1.00 96.33 426 PHE C N 1
ATOM 5195 C CA . PHE C 1 38 ? 121.015 96.357 -47.381 1.00 104.95 426 PHE C CA 1
ATOM 5196 C C . PHE C 1 38 ? 121.934 97.510 -47.764 1.00 115.44 426 PHE C C 1
ATOM 5197 O O . PHE C 1 38 ? 121.590 98.678 -47.556 1.00 124.69 426 PHE C O 1
ATOM 5214 N N . SER C 1 39 ? 123.094 97.181 -48.322 1.00 96.73 427 SER C N 1
ATOM 5215 C CA . SER C 1 39 ? 124.151 98.167 -48.477 1.00 96.04 427 SER C CA 1
ATOM 5216 C C . SER C 1 39 ? 123.793 99.197 -49.545 1.00 94.30 427 SER C C 1
ATOM 5217 O O . SER C 1 39 ? 122.976 98.959 -50.440 1.00 91.64 427 SER C O 1
ATOM 5225 N N . ARG C 1 40 ? 124.414 100.372 -49.426 1.00 99.62 428 ARG C N 1
ATOM 5226 C CA . ARG C 1 40 ? 124.284 101.422 -50.425 1.00 98.93 428 ARG C CA 1
ATOM 5227 C C . ARG C 1 40 ? 125.475 101.482 -51.373 1.00 103.56 428 ARG C C 1
ATOM 5228 O O . ARG C 1 40 ? 125.346 102.037 -52.469 1.00 107.77 428 ARG C O 1
ATOM 5249 N N . ASP C 1 41 ? 126.613 100.916 -50.985 1.00 94.15 429 ASP C N 1
ATOM 5250 C CA . ASP C 1 41 ? 127.776 100.787 -51.850 1.00 101.51 429 ASP C CA 1
ATOM 5251 C C . ASP C 1 41 ? 127.853 99.359 -52.388 1.00 96.53 429 ASP C C 1
ATOM 5252 O O . ASP C 1 41 ? 127.109 98.468 -51.970 1.00 91.55 429 ASP C O 1
ATOM 5261 N N . LYS C 1 42 ? 128.771 99.147 -53.328 1.00 135.36 430 LYS C N 1
ATOM 5262 C CA . LYS C 1 42 ? 129.015 97.833 -53.911 1.00 134.36 430 LYS C CA 1
ATOM 5263 C C . LYS C 1 42 ? 130.483 97.479 -53.725 1.00 123.21 430 LYS C C 1
ATOM 5264 O O . LYS C 1 42 ? 131.364 98.291 -54.026 1.00 123.23 430 LYS C O 1
ATOM 5283 N N . LYS C 1 43 ? 130.741 96.278 -53.219 1.00 103.95 431 LYS C N 1
ATOM 5284 C CA . LYS C 1 43 ? 132.097 95.851 -52.906 1.00 98.69 431 LYS C CA 1
ATOM 5285 C C . LYS C 1 43 ? 132.210 94.361 -53.165 1.00 90.37 431 LYS C C 1
ATOM 5286 O O . LYS C 1 43 ? 131.197 93.660 -53.284 1.00 83.55 431 LYS C O 1
ATOM 5305 N N . PRO C 1 44 ? 133.433 93.834 -53.229 1.00 100.55 432 PRO C N 1
ATOM 5306 C CA . PRO C 1 44 ? 133.605 92.387 -53.417 1.00 98.97 432 PRO C CA 1
ATOM 5307 C C . PRO C 1 44 ? 133.011 91.591 -52.266 1.00 98.30 432 PRO C C 1
ATOM 5308 O O . PRO C 1 44 ? 132.570 92.129 -51.249 1.00 98.40 432 PRO C O 1
ATOM 5319 N N . TRP C 1 45 ? 133.017 90.268 -52.439 1.00 87.88 433 TRP C N 1
ATOM 5320 C CA . TRP C 1 45 ? 132.414 89.392 -51.442 1.00 89.03 433 TRP C CA 1
ATOM 5321 C C . TRP C 1 45 ? 133.186 89.458 -50.128 1.00 97.34 433 TRP C C 1
ATOM 5322 O O . TRP C 1 45 ? 132.593 89.624 -49.055 1.00 95.53 433 TRP C O 1
ATOM 5343 N N . ARG C 1 46 ? 134.515 89.341 -50.197 1.00 102.60 434 ARG C N 1
ATOM 5344 C CA . ARG C 1 46 ? 135.344 89.434 -48.998 1.00 118.73 434 ARG C CA 1
ATOM 5345 C C . ARG C 1 46 ? 135.239 90.813 -48.356 1.00 108.31 434 ARG C C 1
ATOM 5346 O O . ARG C 1 46 ? 135.033 90.931 -47.142 1.00 104.79 434 ARG C O 1
ATOM 5367 N N . GLU C 1 47 ? 135.377 91.872 -49.157 1.00 124.69 435 GLU C N 1
ATOM 5368 C CA . GLU C 1 47 ? 135.224 93.222 -48.627 1.00 129.04 435 GLU C CA 1
ATOM 5369 C C . GLU C 1 47 ? 133.848 93.411 -48.002 1.00 113.22 435 GLU C C 1
ATOM 5370 O O . GLU C 1 47 ? 133.706 94.106 -46.988 1.00 102.15 435 GLU C O 1
ATOM 5382 N N . ALA C 1 48 ? 132.819 92.805 -48.598 1.00 118.86 436 ALA C N 1
ATOM 5383 C CA . ALA C 1 48 ? 131.479 92.890 -48.030 1.00 116.20 436 ALA C CA 1
ATOM 5384 C C . ALA C 1 48 ? 131.403 92.188 -46.679 1.00 107.22 436 ALA C C 1
ATOM 5385 O O . ALA C 1 48 ? 130.704 92.653 -45.772 1.00 97.40 436 ALA C O 1
ATOM 5392 N N . GLU C 1 49 ? 132.108 91.064 -46.527 1.00 76.68 437 GLU C N 1
ATOM 5393 C CA . GLU C 1 49 ? 132.055 90.325 -45.269 1.00 89.12 437 GLU C CA 1
ATOM 5394 C C . GLU C 1 49 ? 132.814 91.055 -44.168 1.00 93.38 437 GLU C C 1
ATOM 5395 O O . GLU C 1 49 ? 132.356 91.106 -43.021 1.00 92.11 437 GLU C O 1
ATOM 5407 N N . LYS C 1 50 ? 133.977 91.622 -44.496 1.00 115.17 438 LYS C N 1
ATOM 5408 C CA . LYS C 1 50 ? 134.705 92.429 -43.525 1.00 120.52 438 LYS C CA 1
ATOM 5409 C C . LYS C 1 50 ? 133.820 93.531 -42.959 1.00 114.14 438 LYS C C 1
ATOM 5410 O O . LYS C 1 50 ? 133.935 93.877 -41.777 1.00 108.16 438 LYS C O 1
ATOM 5429 N N . PHE C 1 51 ? 132.919 94.081 -43.780 1.00 81.20 439 PHE C N 1
ATOM 5430 C CA . PHE C 1 51 ? 131.980 95.088 -43.296 1.00 82.60 439 PHE C CA 1
ATOM 5431 C C . PHE C 1 51 ? 130.995 94.482 -42.302 1.00 81.38 439 PHE C C 1
ATOM 5432 O O . PHE C 1 51 ? 130.864 94.959 -41.170 1.00 85.83 439 PHE C O 1
ATOM 5449 N N . CYS C 1 52 ? 130.283 93.428 -42.712 1.00 120.78 440 CYS C N 1
ATOM 5450 C CA . CYS C 1 52 ? 129.290 92.825 -41.829 1.00 120.09 440 CYS C CA 1
ATOM 5451 C C . CYS C 1 52 ? 129.908 92.455 -40.487 1.00 120.47 440 CYS C C 1
ATOM 5452 O O . CYS C 1 52 ? 129.263 92.582 -39.440 1.00 120.76 440 CYS C O 1
ATOM 5460 N N . THR C 1 53 ? 131.161 91.995 -40.500 1.00 117.11 441 THR C N 1
ATOM 5461 C CA . THR C 1 53 ? 131.858 91.700 -39.252 1.00 113.87 441 THR C CA 1
ATOM 5462 C C . THR C 1 53 ? 132.073 92.970 -38.440 1.00 114.04 441 THR C C 1
ATOM 5463 O O . THR C 1 53 ? 131.789 93.007 -37.234 1.00 114.73 441 THR C O 1
ATOM 5474 N N . SER C 1 54 ? 132.590 94.025 -39.084 1.00 136.95 442 SER C N 1
ATOM 5475 C CA . SER C 1 54 ? 132.785 95.295 -38.392 1.00 136.60 442 SER C CA 1
ATOM 5476 C C . SER C 1 54 ? 131.514 95.726 -37.674 1.00 138.28 442 SER C C 1
ATOM 5477 O O . SER C 1 54 ? 131.567 96.291 -36.575 1.00 143.93 442 SER C O 1
ATOM 5485 N N . GLN C 1 55 ? 130.361 95.486 -38.303 1.00 120.66 443 GLN C N 1
ATOM 5486 C CA . GLN C 1 55 ? 129.060 95.748 -37.702 1.00 117.13 443 GLN C CA 1
ATOM 5487 C C . GLN C 1 55 ? 128.506 94.541 -36.967 1.00 109.95 443 GLN C C 1
ATOM 5488 O O . GLN C 1 55 ? 127.282 94.383 -36.885 1.00 111.07 443 GLN C O 1
ATOM 5502 N N . GLY C 1 56 ? 129.369 93.660 -36.472 1.00 83.61 444 GLY C N 1
ATOM 5503 C CA . GLY C 1 56 ? 128.896 92.572 -35.637 1.00 83.75 444 GLY C CA 1
ATOM 5504 C C . GLY C 1 56 ? 127.874 91.694 -36.311 1.00 82.36 444 GLY C C 1
ATOM 5505 O O . GLY C 1 56 ? 127.016 91.113 -35.639 1.00 75.23 444 GLY C O 1
ATOM 5509 N N . ALA C 1 57 ? 127.927 91.606 -37.635 1.00 91.76 445 ALA C N 1
ATOM 5510 C CA . ALA C 1 57 ? 126.996 90.814 -38.415 1.00 95.98 445 ALA C CA 1
ATOM 5511 C C . ALA C 1 57 ? 127.788 89.931 -39.368 1.00 101.20 445 ALA C C 1
ATOM 5512 O O . ALA C 1 57 ? 129.021 89.979 -39.421 1.00 108.37 445 ALA C O 1
ATOM 5519 N N . HIS C 1 58 ? 127.058 89.112 -40.121 1.00 107.68 446 HIS C N 1
ATOM 5520 C CA . HIS C 1 58 ? 127.609 88.329 -41.216 1.00 108.11 446 HIS C CA 1
ATOM 5521 C C . HIS C 1 58 ? 126.650 88.424 -42.394 1.00 99.61 446 HIS C C 1
ATOM 5522 O O . HIS C 1 58 ? 125.485 88.797 -42.239 1.00 100.09 446 HIS C O 1
ATOM 5536 N N . LEU C 1 59 ? 127.152 88.078 -43.578 1.00 96.74 447 LEU C N 1
ATOM 5537 C CA . LEU C 1 59 ? 126.322 88.098 -44.776 1.00 92.75 447 LEU C CA 1
ATOM 5538 C C . LEU C 1 59 ? 125.130 87.165 -44.601 1.00 88.64 447 LEU C C 1
ATOM 5539 O O . LEU C 1 59 ? 125.283 86.013 -44.186 1.00 89.43 447 LEU C O 1
ATOM 5555 N N . ALA C 1 60 ? 123.939 87.680 -44.901 1.00 85.73 448 ALA C N 1
ATOM 5556 C CA . ALA C 1 60 ? 122.696 87.003 -44.555 1.00 88.90 448 ALA C CA 1
ATOM 5557 C C . ALA C 1 60 ? 122.712 85.540 -44.983 1.00 92.62 448 ALA C C 1
ATOM 5558 O O . ALA C 1 60 ? 123.417 85.144 -45.916 1.00 90.38 448 ALA C O 1
ATOM 5565 N N . SER C 1 61 ? 121.930 84.738 -44.267 1.00 106.94 449 SER C N 1
ATOM 5566 C CA . SER C 1 61 ? 121.686 83.332 -44.555 1.00 108.05 449 SER C CA 1
ATOM 5567 C C . SER C 1 61 ? 120.201 83.143 -44.858 1.00 117.04 449 SER C C 1
ATOM 5568 O O . SER C 1 61 ? 119.435 84.109 -44.928 1.00 121.55 449 SER C O 1
ATOM 5576 N N . VAL C 1 62 ? 119.801 81.887 -45.069 1.00 131.25 450 VAL C N 1
ATOM 5577 C CA . VAL C 1 62 ? 118.388 81.555 -45.225 1.00 139.49 450 VAL C CA 1
ATOM 5578 C C . VAL C 1 62 ? 118.041 80.318 -44.400 1.00 159.26 450 VAL C C 1
ATOM 5579 O O . VAL C 1 62 ? 118.264 79.181 -44.828 1.00 159.19 450 VAL C O 1
ATOM 5592 N N . THR C 1 63 ? 117.512 80.524 -43.198 1.00 151.70 451 THR C N 1
ATOM 5593 C CA . THR C 1 63 ? 116.969 79.405 -42.441 1.00 166.90 451 THR C CA 1
ATOM 5594 C C . THR C 1 63 ? 115.619 78.945 -42.976 1.00 161.75 451 THR C C 1
ATOM 5595 O O . THR C 1 63 ? 115.235 77.793 -42.746 1.00 166.90 451 THR C O 1
ATOM 5606 N N . SER C 1 64 ? 114.898 79.814 -43.684 1.00 157.60 452 SER C N 1
ATOM 5607 C CA . SER C 1 64 ? 113.567 79.507 -44.185 1.00 146.25 452 SER C CA 1
ATOM 5608 C C . SER C 1 64 ? 113.431 80.048 -45.603 1.00 146.97 452 SER C C 1
ATOM 5609 O O . SER C 1 64 ? 114.364 80.636 -46.159 1.00 145.62 452 SER C O 1
ATOM 5617 N N . GLN C 1 65 ? 112.250 79.845 -46.189 1.00 139.31 453 GLN C N 1
ATOM 5618 C CA . GLN C 1 65 ? 111.942 80.338 -47.527 1.00 142.31 453 GLN C CA 1
ATOM 5619 C C . GLN C 1 65 ? 111.204 81.670 -47.508 1.00 140.34 453 GLN C C 1
ATOM 5620 O O . GLN C 1 65 ? 111.453 82.522 -48.368 1.00 139.16 453 GLN C O 1
ATOM 5634 N N . GLU C 1 66 ? 110.287 81.867 -46.554 1.00 151.81 454 GLU C N 1
ATOM 5635 C CA . GLU C 1 66 ? 109.657 83.173 -46.395 1.00 152.56 454 GLU C CA 1
ATOM 5636 C C . GLU C 1 66 ? 110.693 84.247 -46.102 1.00 129.71 454 GLU C C 1
ATOM 5637 O O . GLU C 1 66 ? 110.467 85.427 -46.397 1.00 120.75 454 GLU C O 1
ATOM 5649 N N . GLU C 1 67 ? 111.822 83.863 -45.501 1.00 119.02 455 GLU C N 1
ATOM 5650 C CA . GLU C 1 67 ? 112.931 84.794 -45.331 1.00 110.49 455 GLU C CA 1
ATOM 5651 C C . GLU C 1 67 ? 113.441 85.274 -46.682 1.00 112.80 455 GLU C C 1
ATOM 5652 O O . GLU C 1 67 ? 113.677 86.471 -46.883 1.00 108.68 455 GLU C O 1
ATOM 5664 N N . GLN C 1 68 ? 113.619 84.345 -47.625 1.00 126.70 456 GLN C N 1
ATOM 5665 C CA . GLN C 1 68 ? 114.112 84.717 -48.946 1.00 131.38 456 GLN C CA 1
ATOM 5666 C C . GLN C 1 68 ? 113.193 85.735 -49.608 1.00 132.65 456 GLN C C 1
ATOM 5667 O O . GLN C 1 68 ? 113.663 86.658 -50.282 1.00 133.17 456 GLN C O 1
ATOM 5681 N N . ALA C 1 69 ? 111.880 85.590 -49.420 1.00 92.21 457 ALA C N 1
ATOM 5682 C CA . ALA C 1 69 ? 110.952 86.565 -49.982 1.00 92.93 457 ALA C CA 1
ATOM 5683 C C . ALA C 1 69 ? 111.275 87.964 -49.473 1.00 92.55 457 ALA C C 1
ATOM 5684 O O . ALA C 1 69 ? 111.377 88.914 -50.257 1.00 90.75 457 ALA C O 1
ATOM 5691 N N . PHE C 1 70 ? 111.471 88.103 -48.160 1.00 91.36 458 PHE C N 1
ATOM 5692 C CA . PHE C 1 70 ? 111.838 89.395 -47.591 1.00 101.74 458 PHE C CA 1
ATOM 5693 C C . PHE C 1 70 ? 113.045 89.981 -48.313 1.00 99.32 458 PHE C C 1
ATOM 5694 O O . PHE C 1 70 ? 113.009 91.124 -48.783 1.00 100.34 458 PHE C O 1
ATOM 5711 N N . LEU C 1 71 ? 114.117 89.198 -48.436 1.00 126.89 459 LEU C N 1
ATOM 5712 C CA . LEU C 1 71 ? 115.289 89.657 -49.171 1.00 120.16 459 LEU C CA 1
ATOM 5713 C C . LEU C 1 71 ? 114.928 90.003 -50.610 1.00 123.09 459 LEU C C 1
ATOM 5714 O O . LEU C 1 71 ? 115.098 91.145 -51.049 1.00 122.47 459 LEU C O 1
ATOM 5730 N N . VAL C 1 72 ? 114.395 89.026 -51.351 1.00 127.59 460 VAL C N 1
ATOM 5731 C CA . VAL C 1 72 ? 114.189 89.193 -52.788 1.00 126.81 460 VAL C CA 1
ATOM 5732 C C . VAL C 1 72 ? 113.387 90.457 -53.075 1.00 124.19 460 VAL C C 1
ATOM 5733 O O . VAL C 1 72 ? 113.768 91.278 -53.917 1.00 125.71 460 VAL C O 1
ATOM 5746 N N . GLN C 1 73 ? 112.259 90.632 -52.384 1.00 118.51 461 GLN C N 1
ATOM 5747 C CA . GLN C 1 73 ? 111.423 91.798 -52.646 1.00 117.65 461 GLN C CA 1
ATOM 5748 C C . GLN C 1 73 ? 112.035 93.076 -52.091 1.00 118.86 461 GLN C C 1
ATOM 5749 O O . GLN C 1 73 ? 111.657 94.169 -52.528 1.00 113.31 461 GLN C O 1
ATOM 5763 N N . THR C 1 74 ? 112.973 92.964 -51.146 1.00 139.46 462 THR C N 1
ATOM 5764 C CA . THR C 1 74 ? 113.747 94.118 -50.708 1.00 141.83 462 THR C CA 1
ATOM 5765 C C . THR C 1 74 ? 114.946 94.383 -51.610 1.00 143.17 462 THR C C 1
ATOM 5766 O O . THR C 1 74 ? 115.434 95.518 -51.654 1.00 143.56 462 THR C O 1
ATOM 5777 N N . THR C 1 75 ? 115.430 93.365 -52.324 1.00 133.56 463 THR C N 1
ATOM 5778 C CA . THR C 1 75 ? 116.525 93.521 -53.272 1.00 140.84 463 THR C CA 1
ATOM 5779 C C . THR C 1 75 ? 116.089 93.255 -54.708 1.00 148.74 463 THR C C 1
ATOM 5780 O O . THR C 1 75 ? 116.944 93.141 -55.594 1.00 147.52 463 THR C O 1
ATOM 5791 N N . SER C 1 76 ? 114.786 93.132 -54.956 1.00 176.46 464 SER C N 1
ATOM 5792 C CA . SER C 1 76 ? 114.292 92.986 -56.317 1.00 180.38 464 SER C CA 1
ATOM 5793 C C . SER C 1 76 ? 114.855 94.101 -57.187 1.00 178.87 464 SER C C 1
ATOM 5794 O O . SER C 1 76 ? 114.895 95.264 -56.779 1.00 182.27 464 SER C O 1
ATOM 5802 N N . SER C 1 77 ? 115.317 93.731 -58.384 1.00 129.16 465 SER C N 1
ATOM 5803 C CA . SER C 1 77 ? 116.043 94.648 -59.264 1.00 133.42 465 SER C CA 1
ATOM 5804 C C . SER C 1 77 ? 117.397 95.021 -58.663 1.00 125.86 465 SER C C 1
ATOM 5805 O O . SER C 1 77 ? 117.813 96.181 -58.701 1.00 123.50 465 SER C O 1
ATOM 5813 N N . GLY C 1 78 ? 118.087 94.029 -58.105 1.00 124.66 466 GLY C N 1
ATOM 5814 C CA . GLY C 1 78 ? 119.376 94.260 -57.487 1.00 114.81 466 GLY C CA 1
ATOM 5815 C C . GLY C 1 78 ? 120.138 92.992 -57.168 1.00 108.58 466 GLY C C 1
ATOM 5816 O O . GLY C 1 78 ? 119.566 92.032 -56.642 1.00 99.17 466 GLY C O 1
ATOM 5820 N N . ASP C 1 79 ? 121.431 92.975 -57.492 1.00 132.56 467 ASP C N 1
ATOM 5821 C CA . ASP C 1 79 ? 122.292 91.839 -57.189 1.00 143.84 467 ASP C CA 1
ATOM 5822 C C . ASP C 1 79 ? 122.940 92.076 -55.831 1.00 138.30 467 ASP C C 1
ATOM 5823 O O . ASP C 1 79 ? 123.700 93.036 -55.667 1.00 136.20 467 ASP C O 1
ATOM 5832 N N . HIS C 1 80 ? 122.663 91.200 -54.868 1.00 109.28 468 HIS C N 1
ATOM 5833 C CA . HIS C 1 80 ? 123.182 91.372 -53.517 1.00 106.52 468 HIS C CA 1
ATOM 5834 C C . HIS C 1 80 ? 123.913 90.111 -53.085 1.00 81.04 468 HIS C C 1
ATOM 5835 O O . HIS C 1 80 ? 123.351 89.012 -53.141 1.00 80.14 468 HIS C O 1
ATOM 5849 N N . TRP C 1 81 ? 125.162 90.276 -52.658 1.00 111.86 469 TRP C N 1
ATOM 5850 C CA . TRP C 1 81 ? 125.916 89.179 -52.080 1.00 96.92 469 TRP C CA 1
ATOM 5851 C C . TRP C 1 81 ? 125.166 88.561 -50.904 1.00 99.29 469 TRP C C 1
ATOM 5852 O O . TRP C 1 81 ? 124.335 89.201 -50.254 1.00 98.01 469 TRP C O 1
ATOM 5873 N N . ILE C 1 82 ? 125.496 87.303 -50.613 1.00 105.58 470 ILE C N 1
ATOM 5874 C CA . ILE C 1 82 ? 125.045 86.623 -49.405 1.00 105.35 470 ILE C CA 1
ATOM 5875 C C . ILE C 1 82 ? 126.177 85.733 -48.908 1.00 113.74 470 ILE C C 1
ATOM 5876 O O . ILE C 1 82 ? 127.221 85.595 -49.549 1.00 113.68 470 ILE C O 1
ATOM 5892 N N . GLY C 1 83 ? 125.958 85.127 -47.746 1.00 109.86 471 GLY C N 1
ATOM 5893 C CA . GLY C 1 83 ? 127.030 84.454 -47.041 1.00 116.13 471 GLY C CA 1
ATOM 5894 C C . GLY C 1 83 ? 127.299 83.025 -47.465 1.00 122.56 471 GLY C C 1
ATOM 5895 O O . GLY C 1 83 ? 127.756 82.217 -46.652 1.00 130.33 471 GLY C O 1
ATOM 5899 N N . LEU C 1 84 ? 127.032 82.700 -48.725 1.00 108.59 472 LEU C N 1
ATOM 5900 C CA . LEU C 1 84 ? 127.295 81.372 -49.260 1.00 106.73 472 LEU C CA 1
ATOM 5901 C C . LEU C 1 84 ? 128.533 81.418 -50.151 1.00 108.56 472 LEU C C 1
ATOM 5902 O O . LEU C 1 84 ? 128.828 82.435 -50.784 1.00 114.48 472 LEU C O 1
ATOM 5918 N N . THR C 1 85 ? 129.260 80.305 -50.183 1.00 122.90 473 THR C N 1
ATOM 5919 C CA . THR C 1 85 ? 130.488 80.196 -50.954 1.00 126.26 473 THR C CA 1
ATOM 5920 C C . THR C 1 85 ? 130.945 78.746 -50.923 1.00 132.16 473 THR C C 1
ATOM 5921 O O . THR C 1 85 ? 130.714 78.039 -49.939 1.00 138.63 473 THR C O 1
ATOM 5932 N N . ASP C 1 86 ? 131.605 78.312 -51.998 1.00 136.59 474 ASP C N 1
ATOM 5933 C CA . ASP C 1 86 ? 132.152 76.959 -52.039 1.00 144.79 474 ASP C CA 1
ATOM 5934 C C . ASP C 1 86 ? 133.679 76.979 -52.088 1.00 160.83 474 ASP C C 1
ATOM 5935 O O . ASP C 1 86 ? 134.305 76.193 -52.804 1.00 167.78 474 ASP C O 1
ATOM 5944 N N . GLN C 1 87 ? 134.283 77.936 -51.382 1.00 97.87 475 GLN C N 1
ATOM 5945 C CA . GLN C 1 87 ? 135.733 77.983 -51.232 1.00 112.41 475 GLN C CA 1
ATOM 5946 C C . GLN C 1 87 ? 136.195 76.763 -50.416 1.00 112.36 475 GLN C C 1
ATOM 5947 O O . GLN C 1 87 ? 135.390 75.957 -49.930 1.00 116.99 475 GLN C O 1
ATOM 5961 N N . GLY C 1 88 ? 137.512 76.631 -50.249 1.00 122.57 476 GLY C N 1
ATOM 5962 C CA . GLY C 1 88 ? 138.075 75.516 -49.505 1.00 122.23 476 GLY C CA 1
ATOM 5963 C C . GLY C 1 88 ? 138.083 74.254 -50.345 1.00 124.14 476 GLY C C 1
ATOM 5964 O O . GLY C 1 88 ? 139.142 73.676 -50.617 1.00 124.58 476 GLY C O 1
ATOM 5968 N N . THR C 1 89 ? 136.893 73.784 -50.715 1.00 148.64 477 THR C N 1
ATOM 5969 C CA . THR C 1 89 ? 136.742 72.727 -51.706 1.00 152.03 477 THR C CA 1
ATOM 5970 C C . THR C 1 89 ? 135.630 73.150 -52.655 1.00 145.38 477 THR C C 1
ATOM 5971 O O . THR C 1 89 ? 134.574 73.610 -52.208 1.00 146.72 477 THR C O 1
ATOM 5982 N N . GLU C 1 90 ? 135.864 72.987 -53.958 1.00 181.82 478 GLU C N 1
ATOM 5983 C CA . GLU C 1 90 ? 134.936 73.487 -54.967 1.00 167.97 478 GLU C CA 1
ATOM 5984 C C . GLU C 1 90 ? 133.536 72.917 -54.800 1.00 160.13 478 GLU C C 1
ATOM 5985 O O . GLU C 1 90 ? 132.569 73.536 -55.256 1.00 155.99 478 GLU C O 1
ATOM 5997 N N . GLY C 1 91 ? 133.405 71.759 -54.160 1.00 150.59 479 GLY C N 1
ATOM 5998 C CA . GLY C 1 91 ? 132.125 71.092 -54.055 1.00 143.09 479 GLY C CA 1
ATOM 5999 C C . GLY C 1 91 ? 131.177 71.601 -52.991 1.00 132.14 479 GLY C C 1
ATOM 6000 O O . GLY C 1 91 ? 130.037 71.960 -53.302 1.00 122.35 479 GLY C O 1
ATOM 6004 N N . ILE C 1 92 ? 131.619 71.640 -51.737 1.00 130.65 480 ILE C N 1
ATOM 6005 C CA . ILE C 1 92 ? 130.697 71.898 -50.638 1.00 152.02 480 ILE C CA 1
ATOM 6006 C C . ILE C 1 92 ? 130.415 73.391 -50.541 1.00 155.62 480 ILE C C 1
ATOM 6007 O O . ILE C 1 92 ? 131.328 74.221 -50.629 1.00 156.31 480 ILE C O 1
ATOM 6023 N N . TRP C 1 93 ? 129.145 73.736 -50.368 1.00 128.11 481 TRP C N 1
ATOM 6024 C CA . TRP C 1 93 ? 128.777 75.081 -49.963 1.00 132.65 481 TRP C CA 1
ATOM 6025 C C . TRP C 1 93 ? 128.634 75.132 -48.444 1.00 137.15 481 TRP C C 1
ATOM 6026 O O . TRP C 1 93 ? 128.448 74.111 -47.778 1.00 138.97 481 TRP C O 1
ATOM 6047 N N . ARG C 1 94 ? 128.717 76.342 -47.898 1.00 138.98 482 ARG C N 1
ATOM 6048 C CA . ARG C 1 94 ? 128.539 76.528 -46.464 1.00 138.81 482 ARG C CA 1
ATOM 6049 C C . ARG C 1 94 ? 128.376 78.011 -46.174 1.00 135.46 482 ARG C C 1
ATOM 6050 O O . ARG C 1 94 ? 128.998 78.847 -46.832 1.00 133.64 482 ARG C O 1
ATOM 6071 N N . TRP C 1 95 ? 127.540 78.323 -45.190 1.00 138.37 483 TRP C N 1
ATOM 6072 C CA . TRP C 1 95 ? 127.319 79.700 -44.780 1.00 133.73 483 TRP C CA 1
ATOM 6073 C C . TRP C 1 95 ? 128.488 80.203 -43.944 1.00 138.26 483 TRP C C 1
ATOM 6074 O O . TRP C 1 95 ? 129.114 79.452 -43.190 1.00 139.02 483 TRP C O 1
ATOM 6095 N N . VAL C 1 96 ? 128.774 81.498 -44.085 1.00 95.24 484 VAL C N 1
ATOM 6096 C CA . VAL C 1 96 ? 129.903 82.093 -43.382 1.00 106.67 484 VAL C CA 1
ATOM 6097 C C . VAL C 1 96 ? 129.596 82.337 -41.911 1.00 118.32 484 VAL C C 1
ATOM 6098 O O . VAL C 1 96 ? 130.524 82.420 -41.098 1.00 121.59 484 VAL C O 1
ATOM 6111 N N . ASP C 1 97 ? 128.321 82.455 -41.544 1.00 116.82 485 ASP C N 1
ATOM 6112 C CA . ASP C 1 97 ? 127.970 82.690 -40.151 1.00 121.74 485 ASP C CA 1
ATOM 6113 C C . ASP C 1 97 ? 128.127 81.432 -39.308 1.00 121.19 485 ASP C C 1
ATOM 6114 O O . ASP C 1 97 ? 128.501 81.522 -38.133 1.00 122.04 485 ASP C O 1
ATOM 6123 N N . GLY C 1 98 ? 127.857 80.262 -39.884 1.00 138.68 486 GLY C N 1
ATOM 6124 C CA . GLY C 1 98 ? 127.962 79.019 -39.149 1.00 134.22 486 GLY C CA 1
ATOM 6125 C C . GLY C 1 98 ? 126.810 78.080 -39.430 1.00 125.56 486 GLY C C 1
ATOM 6126 O O . GLY C 1 98 ? 126.942 76.859 -39.301 1.00 118.17 486 GLY C O 1
ATOM 6130 N N . THR C 1 99 ? 125.671 78.650 -39.802 1.00 133.51 487 THR C N 1
ATOM 6131 C CA . THR C 1 99 ? 124.470 77.884 -40.074 1.00 131.52 487 THR C CA 1
ATOM 6132 C C . THR C 1 99 ? 124.779 76.673 -40.958 1.00 113.42 487 THR C C 1
ATOM 6133 O O . THR C 1 99 ? 125.308 76.850 -42.069 1.00 116.04 487 THR C O 1
ATOM 6144 N N . PRO C 1 100 ? 124.461 75.456 -40.520 1.00 160.69 488 PRO C N 1
ATOM 6145 C CA . PRO C 1 100 ? 124.401 74.335 -41.461 1.00 148.81 488 PRO C CA 1
ATOM 6146 C C . PRO C 1 100 ? 123.099 74.474 -42.225 1.00 155.22 488 PRO C C 1
ATOM 6147 O O . PRO C 1 100 ? 122.116 75.018 -41.717 1.00 155.99 488 PRO C O 1
ATOM 6158 N N . PHE C 1 101 ? 123.082 73.981 -43.454 1.00 191.80 489 PHE C N 1
ATOM 6159 C CA . PHE C 1 101 ? 121.930 74.238 -44.299 1.00 204.46 489 PHE C CA 1
ATOM 6160 C C . PHE C 1 101 ? 121.336 72.948 -44.839 1.00 212.69 489 PHE C C 1
ATOM 6161 O O . PHE C 1 101 ? 121.993 71.910 -44.947 1.00 214.91 489 PHE C O 1
ATOM 6178 N N . ASN C 1 102 ? 120.057 73.070 -45.186 1.00 151.08 490 ASN C N 1
ATOM 6179 C CA . ASN C 1 102 ? 119.207 71.967 -45.619 1.00 158.36 490 ASN C CA 1
ATOM 6180 C C . ASN C 1 102 ? 119.489 71.596 -47.072 1.00 166.08 490 ASN C C 1
ATOM 6181 O O . ASN C 1 102 ? 118.610 71.618 -47.922 1.00 169.80 490 ASN C O 1
ATOM 6188 N N . ASN C 1 103 ? 120.749 71.266 -47.348 1.00 162.59 491 ASN C N 1
ATOM 6189 C CA . ASN C 1 103 ? 121.160 70.864 -48.688 1.00 170.62 491 ASN C CA 1
ATOM 6190 C C . ASN C 1 103 ? 120.055 70.131 -49.445 1.00 176.10 491 ASN C C 1
ATOM 6191 O O . ASN C 1 103 ? 119.872 70.370 -50.643 1.00 181.41 491 ASN C O 1
ATOM 6195 N N . ALA C 1 104 ? 119.354 69.199 -48.789 1.00 189.43 492 ALA C N 1
ATOM 6196 C CA . ALA C 1 104 ? 118.091 68.702 -49.336 1.00 184.72 492 ALA C CA 1
ATOM 6197 C C . ALA C 1 104 ? 117.187 69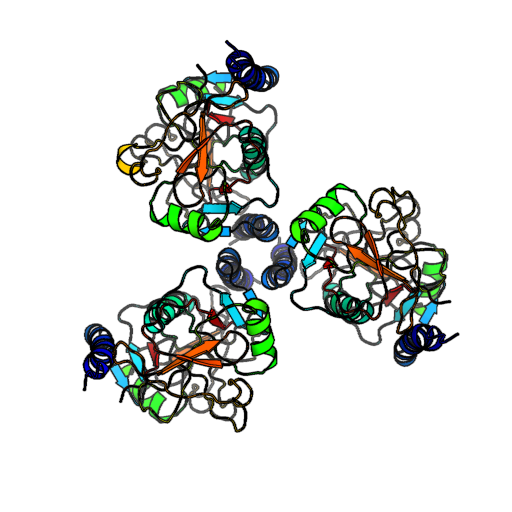.859 -49.763 1.00 178.21 492 ALA C C 1
ATOM 6198 O O . ALA C 1 104 ? 116.631 69.856 -50.867 1.00 172.74 492 ALA C O 1
ATOM 6205 N N . GLN C 1 105 ? 116.984 70.829 -48.866 1.00 205.59 493 GLN C N 1
ATOM 6206 C CA . GLN C 1 105 ? 116.406 72.128 -49.196 1.00 192.28 493 GLN C CA 1
ATOM 6207 C C . GLN C 1 105 ? 117.494 72.878 -49.962 1.00 189.49 493 GLN C C 1
ATOM 6208 O O . GLN C 1 105 ? 118.427 72.257 -50.484 1.00 179.17 493 GLN C O 1
ATOM 6212 N N . SER C 1 106 ? 117.372 74.197 -50.062 1.00 136.96 494 SER C N 1
ATOM 6213 C CA . SER C 1 106 ? 118.353 75.017 -50.769 1.00 133.86 494 SER C CA 1
ATOM 6214 C C . SER C 1 106 ? 118.209 74.835 -52.277 1.00 127.10 494 SER C C 1
ATOM 6215 O O . SER C 1 106 ? 118.881 75.518 -53.061 1.00 121.41 494 SER C O 1
ATOM 6223 N N . LYS C 1 107 ? 117.306 73.942 -52.686 1.00 119.22 495 LYS C N 1
ATOM 6224 C CA . LYS C 1 107 ? 116.952 73.805 -54.092 1.00 124.62 495 LYS C CA 1
ATOM 6225 C C . LYS C 1 107 ? 115.694 74.624 -54.329 1.00 128.08 495 LYS C C 1
ATOM 6226 O O . LYS C 1 107 ? 114.896 74.836 -53.413 1.00 128.24 495 LYS C O 1
ATOM 6230 N N . GLY C 1 108 ? 115.525 75.100 -55.555 1.00 137.56 496 GLY C N 1
ATOM 6231 C CA . GLY C 1 108 ? 114.460 76.038 -55.859 1.00 145.84 496 GLY C CA 1
ATOM 6232 C C . GLY C 1 108 ? 114.935 77.459 -55.660 1.00 154.07 496 GLY C C 1
ATOM 6233 O O . GLY C 1 108 ? 114.562 78.352 -56.423 1.00 160.44 496 GLY C O 1
ATOM 6237 N N . PHE C 1 109 ? 115.769 77.687 -54.638 1.00 168.69 497 PHE C N 1
ATOM 6238 C CA . PHE C 1 109 ? 116.353 79.009 -54.456 1.00 165.49 497 PHE C CA 1
ATOM 6239 C C . PHE C 1 109 ? 117.425 79.302 -55.500 1.00 168.08 497 PHE C C 1
ATOM 6240 O O . PHE C 1 109 ? 117.771 80.470 -55.705 1.00 174.28 497 PHE C O 1
ATOM 6257 N N . TRP C 1 110 ? 117.962 78.275 -56.158 1.00 124.83 498 TRP C N 1
ATOM 6258 C CA . TRP C 1 110 ? 118.920 78.497 -57.230 1.00 119.01 498 TRP C CA 1
ATOM 6259 C C . TRP C 1 110 ? 118.196 78.756 -58.548 1.00 93.45 498 TRP C C 1
ATOM 6260 O O . TRP C 1 110 ? 117.043 78.358 -58.744 1.00 100.51 498 TRP C O 1
ATOM 6281 N N . GLY C 1 111 ? 118.900 79.407 -59.472 1.00 131.09 499 GLY C N 1
ATOM 6282 C CA . GLY C 1 111 ? 118.373 79.598 -60.808 1.00 128.35 499 GLY C CA 1
ATOM 6283 C C . GLY C 1 111 ? 117.968 78.291 -61.458 1.00 137.51 499 GLY C C 1
ATOM 6284 O O . GLY C 1 111 ? 118.286 77.213 -60.945 1.00 131.75 499 GLY C O 1
ATOM 6288 N N . LYS C 1 112 ? 117.264 78.375 -62.591 1.00 186.42 500 LYS C N 1
ATOM 6289 C CA . LYS C 1 112 ? 116.766 77.170 -63.247 1.00 200.12 500 LYS C CA 1
ATOM 6290 C C . LYS C 1 112 ? 117.898 76.207 -63.583 1.00 200.19 500 LYS C C 1
ATOM 6291 O O . LYS C 1 112 ? 117.719 74.985 -63.525 1.00 204.63 500 LYS C O 1
ATOM 6310 N N . ASN C 1 113 ? 119.070 76.735 -63.940 1.00 154.35 501 ASN C N 1
ATOM 6311 C CA . ASN C 1 113 ? 120.280 75.931 -64.138 1.00 154.39 501 ASN C CA 1
ATOM 6312 C C . ASN C 1 113 ? 121.418 76.648 -63.412 1.00 150.70 501 ASN C C 1
ATOM 6313 O O . ASN C 1 113 ? 122.126 77.466 -64.004 1.00 151.52 501 ASN C O 1
ATOM 6324 N N . GLN C 1 114 ? 121.594 76.336 -62.128 1.00 109.34 502 GLN C N 1
ATOM 6325 C CA . GLN C 1 114 ? 122.563 77.022 -61.282 1.00 109.74 502 GLN C CA 1
ATOM 6326 C C . GLN C 1 114 ? 122.771 76.179 -60.034 1.00 102.68 502 GLN C C 1
ATOM 6327 O O . GLN C 1 114 ? 121.822 75.539 -59.566 1.00 110.18 502 GLN C O 1
ATOM 6341 N N . PRO C 1 115 ? 123.991 76.142 -59.470 1.00 139.54 503 PRO C N 1
ATOM 6342 C CA . PRO C 1 115 ? 125.230 76.828 -59.868 1.00 131.37 503 PRO C CA 1
ATOM 6343 C C . PRO C 1 115 ? 125.903 76.251 -61.112 1.00 128.80 503 PRO C C 1
ATOM 6344 O O . PRO C 1 115 ? 125.757 75.066 -61.408 1.00 129.53 503 PRO C O 1
ATOM 6355 N N . ASP C 1 116 ? 126.628 77.105 -61.839 1.00 134.69 504 ASP C N 1
ATOM 6356 C CA . ASP C 1 116 ? 127.363 76.690 -63.024 1.00 130.84 504 ASP C CA 1
ATOM 6357 C C . ASP C 1 116 ? 128.874 76.750 -62.860 1.00 129.81 504 ASP C C 1
ATOM 6358 O O . ASP C 1 116 ? 129.585 76.048 -63.585 1.00 130.80 504 ASP C O 1
ATOM 6367 N N . ASN C 1 117 ? 129.379 77.566 -61.936 1.00 113.39 505 ASN C N 1
ATOM 6368 C CA . ASN C 1 117 ? 130.820 77.687 -61.708 1.00 109.29 505 ASN C CA 1
ATOM 6369 C C . ASN C 1 117 ? 131.539 78.168 -62.966 1.00 104.94 505 ASN C C 1
ATOM 6370 O O . ASN C 1 117 ? 132.606 77.666 -63.327 1.00 97.89 505 ASN C O 1
ATOM 6381 N N . TRP C 1 118 ? 130.950 79.154 -63.636 1.00 104.59 506 TRP C N 1
ATOM 6382 C CA . TRP C 1 118 ? 131.468 79.610 -64.917 1.00 113.98 506 TRP C CA 1
ATOM 6383 C C . TRP C 1 118 ? 132.896 80.128 -64.772 1.00 118.85 506 TRP C C 1
ATOM 6384 O O . TRP C 1 118 ? 133.289 80.661 -63.731 1.00 120.76 506 TRP C O 1
ATOM 6405 N N . ARG C 1 119 ? 133.678 79.953 -65.835 1.00 118.25 507 ARG C N 1
ATOM 6406 C CA . ARG C 1 119 ? 135.061 80.413 -65.882 1.00 120.20 507 ARG C CA 1
ATOM 6407 C C . ARG C 1 119 ? 135.076 81.824 -66.457 1.00 105.37 507 ARG C C 1
ATOM 6408 O O . ARG C 1 119 ? 134.693 82.030 -67.614 1.00 101.11 507 ARG C O 1
ATOM 6429 N N . HIS C 1 120 ? 135.487 82.792 -65.640 1.00 110.87 508 HIS C N 1
ATOM 6430 C CA . HIS C 1 120 ? 135.484 84.195 -66.024 1.00 110.93 508 HIS C CA 1
ATOM 6431 C C . HIS C 1 120 ? 136.758 84.553 -66.786 1.00 121.09 508 HIS C C 1
ATOM 6432 O O . HIS C 1 120 ? 137.735 83.800 -66.813 1.00 124.02 508 HIS C O 1
ATOM 6446 N N . ARG C 1 121 ? 136.734 85.728 -67.422 1.00 116.18 509 ARG C N 1
ATOM 6447 C CA . ARG C 1 121 ? 137.849 86.130 -68.275 1.00 131.71 509 ARG C CA 1
ATOM 6448 C C . ARG C 1 121 ? 139.135 86.310 -67.476 1.00 126.17 509 ARG C C 1
ATOM 6449 O O . ARG C 1 121 ? 140.217 85.933 -67.940 1.00 131.13 509 ARG C O 1
ATOM 6470 N N . ASN C 1 122 ? 139.038 86.842 -66.262 1.00 172.20 510 ASN C N 1
ATOM 6471 C CA . ASN C 1 122 ? 140.231 87.062 -65.443 1.00 166.50 510 ASN C CA 1
ATOM 6472 C C . ASN C 1 122 ? 140.483 85.856 -64.541 1.00 156.67 510 ASN C C 1
ATOM 6473 O O . ASN C 1 122 ? 140.640 85.953 -63.325 1.00 156.16 510 ASN C O 1
ATOM 6484 N N . GLY C 1 123 ? 140.493 84.692 -65.182 1.00 157.92 511 GLY C N 1
ATOM 6485 C CA . GLY C 1 123 ? 140.926 83.455 -64.545 1.00 156.81 511 GLY C CA 1
ATOM 6486 C C . GLY C 1 123 ? 140.290 83.147 -63.212 1.00 158.26 511 GLY C C 1
ATOM 6487 O O . GLY C 1 123 ? 140.977 82.678 -62.294 1.00 160.18 511 GLY C O 1
ATOM 6491 N N . GLU C 1 124 ? 138.995 83.408 -63.066 1.00 146.31 512 GLU C N 1
ATOM 6492 C CA . GLU C 1 124 ? 138.298 83.136 -61.818 1.00 141.33 512 GLU C CA 1
ATOM 6493 C C . GLU C 1 124 ? 137.161 82.155 -62.070 1.00 128.48 512 GLU C C 1
ATOM 6494 O O . GLU C 1 124 ? 136.480 82.231 -63.098 1.00 122.43 512 GLU C O 1
ATOM 6506 N N . ARG C 1 125 ? 136.949 81.248 -61.124 1.00 117.31 513 ARG C N 1
ATOM 6507 C CA . ARG C 1 125 ? 135.733 80.454 -61.093 1.00 119.29 513 ARG C CA 1
ATOM 6508 C C . ARG C 1 125 ? 134.675 81.262 -60.342 1.00 117.74 513 ARG C C 1
ATOM 6509 O O . ARG C 1 125 ? 134.848 82.456 -60.086 1.00 114.64 513 ARG C O 1
ATOM 6530 N N . GLU C 1 126 ? 133.569 80.624 -59.975 1.00 104.33 514 GLU C N 1
ATOM 6531 C CA . GLU C 1 126 ? 132.508 81.268 -59.206 1.00 100.65 514 GLU C CA 1
ATOM 6532 C C . GLU C 1 126 ? 132.384 80.550 -57.870 1.00 95.21 514 GLU C C 1
ATOM 6533 O O . GLU C 1 126 ? 131.954 79.393 -57.823 1.00 95.08 514 GLU C O 1
ATOM 6545 N N . ASP C 1 127 ? 132.747 81.242 -56.781 1.00 91.23 515 ASP C N 1
ATOM 6546 C CA . ASP C 1 127 ? 132.726 80.642 -55.452 1.00 95.34 515 ASP C CA 1
ATOM 6547 C C . ASP C 1 127 ? 131.965 81.495 -54.442 1.00 87.97 515 ASP C C 1
ATOM 6548 O O . ASP C 1 127 ? 132.111 81.291 -53.234 1.00 87.86 515 ASP C O 1
ATOM 6557 N N . CYS C 1 128 ? 131.149 82.435 -54.905 1.00 99.94 516 CYS C N 1
ATOM 6558 C CA . CYS C 1 128 ? 130.377 83.299 -54.026 1.00 93.68 516 CYS C CA 1
ATOM 6559 C C . CYS C 1 128 ? 129.006 83.498 -54.651 1.00 97.36 516 CYS C C 1
ATOM 6560 O O . CYS C 1 128 ? 128.866 83.528 -55.876 1.00 106.61 516 CYS C O 1
ATOM 6568 N N . VAL C 1 129 ? 127.997 83.642 -53.799 1.00 106.96 517 VAL C N 1
ATOM 6569 C CA . VAL C 1 129 ? 126.606 83.647 -54.230 1.00 108.00 517 VAL C CA 1
ATOM 6570 C C . VAL C 1 129 ? 126.005 85.023 -53.989 1.00 110.85 517 VAL C C 1
ATOM 6571 O O . VAL C 1 129 ? 126.186 85.613 -52.919 1.00 108.94 517 VAL C O 1
ATOM 6584 N N . HIS C 1 130 ? 125.274 85.525 -54.983 1.00 94.73 518 HIS C N 1
ATOM 6585 C CA . HIS C 1 130 ? 124.463 86.726 -54.833 1.00 96.66 518 HIS C CA 1
ATOM 6586 C C . HIS C 1 130 ? 123.036 86.380 -55.241 1.00 91.94 518 HIS C C 1
ATOM 6587 O O . HIS C 1 130 ? 122.747 85.253 -55.659 1.00 86.28 518 HIS C O 1
ATOM 6601 N N . VAL C 1 131 ? 122.129 87.346 -55.105 1.00 81.14 519 VAL C N 1
ATOM 6602 C CA . VAL C 1 131 ? 120.709 87.112 -55.361 1.00 95.61 519 VAL C CA 1
ATOM 6603 C C . VAL C 1 131 ? 120.132 88.265 -56.173 1.00 107.87 519 VAL C C 1
ATOM 6604 O O . VAL C 1 131 ? 120.377 89.435 -55.860 1.00 108.33 519 VAL C O 1
ATOM 6617 N N . ARG C 1 132 ? 119.364 87.932 -57.215 1.00 147.13 520 ARG C N 1
ATOM 6618 C CA . ARG C 1 132 ? 118.490 88.882 -57.896 1.00 156.92 520 ARG C CA 1
ATOM 6619 C C . ARG C 1 132 ? 117.023 88.533 -57.659 1.00 157.22 520 ARG C C 1
ATOM 6620 O O . ARG C 1 132 ? 116.249 89.356 -57.164 1.00 157.54 520 ARG C O 1
ATOM 6641 N N . GLN C 1 133 ? 116.630 87.316 -58.031 1.00 123.38 521 GLN C N 1
ATOM 6642 C CA . GLN C 1 133 ? 115.403 86.682 -57.573 1.00 120.59 521 GLN C CA 1
ATOM 6643 C C . GLN C 1 133 ? 115.618 85.234 -57.165 1.00 109.55 521 GLN C C 1
ATOM 6644 O O . GLN C 1 133 ? 114.730 84.648 -56.536 1.00 107.18 521 GLN C O 1
ATOM 6658 N N . GLN C 1 134 ? 116.757 84.643 -57.518 1.00 121.72 522 GLN C N 1
ATOM 6659 C CA . GLN C 1 134 ? 117.158 83.317 -57.075 1.00 121.14 522 GLN C CA 1
ATOM 6660 C C . GLN C 1 134 ? 118.679 83.304 -57.101 1.00 119.19 522 GLN C C 1
ATOM 6661 O O . GLN C 1 134 ? 119.312 84.119 -57.777 1.00 125.27 522 GLN C O 1
ATOM 6675 N N . TRP C 1 135 ? 119.266 82.392 -56.336 1.00 113.78 523 TRP C N 1
ATOM 6676 C CA . TRP C 1 135 ? 120.709 82.421 -56.142 1.00 108.00 523 TRP C CA 1
ATOM 6677 C C . TRP C 1 135 ? 121.470 82.190 -57.441 1.00 104.82 523 TRP C C 1
ATOM 6678 O O . TRP C 1 135 ? 120.984 81.536 -58.366 1.00 114.03 523 TRP C O 1
ATOM 6699 N N . ASN C 1 136 ? 122.696 82.713 -57.483 1.00 90.76 524 ASN C N 1
ATOM 6700 C CA . ASN C 1 136 ? 123.647 82.417 -58.546 1.00 93.66 524 ASN C CA 1
ATOM 6701 C C . ASN C 1 136 ? 125.051 82.541 -57.969 1.00 80.30 524 ASN C C 1
ATOM 6702 O O . ASN C 1 136 ? 125.394 83.576 -57.390 1.00 83.13 524 ASN C O 1
ATOM 6713 N N . ASP C 1 137 ? 125.851 81.487 -58.115 1.00 87.98 525 ASP C N 1
ATOM 6714 C CA . ASP C 1 137 ? 127.249 81.557 -57.710 1.00 81.42 525 ASP C CA 1
ATOM 6715 C C . ASP C 1 137 ? 128.005 82.463 -58.677 1.00 88.59 525 ASP C C 1
ATOM 6716 O O . ASP C 1 137 ? 127.728 82.485 -59.879 1.00 97.29 525 ASP C O 1
ATOM 6725 N N . MET C 1 138 ? 128.963 83.218 -58.145 1.00 84.25 526 MET C N 1
ATOM 6726 C CA . MET C 1 138 ? 129.575 84.314 -58.883 1.00 85.42 526 MET C CA 1
ATOM 6727 C C . MET C 1 138 ? 131.038 84.426 -58.479 1.00 91.09 526 MET C C 1
ATOM 6728 O O . MET C 1 138 ? 131.456 83.905 -57.442 1.00 95.29 526 MET C O 1
ATOM 6742 N N . ALA C 1 139 ? 131.818 85.094 -59.326 1.00 112.44 527 ALA C N 1
ATOM 6743 C CA . ALA C 1 139 ? 133.218 85.358 -59.020 1.00 112.00 527 ALA C CA 1
ATOM 6744 C C . ALA C 1 139 ? 133.330 86.299 -57.826 1.00 110.64 527 ALA C C 1
ATOM 6745 O O . ALA C 1 139 ? 132.780 87.404 -57.839 1.00 111.48 527 ALA C O 1
ATOM 6752 N N . CYS C 1 140 ? 134.072 85.872 -56.803 1.00 100.91 528 CYS C N 1
ATOM 6753 C CA . CYS C 1 140 ? 134.088 86.614 -55.549 1.00 106.79 528 CYS C CA 1
ATOM 6754 C C . CYS C 1 140 ? 134.706 87.996 -55.719 1.00 101.11 528 CYS C C 1
ATOM 6755 O O . CYS C 1 140 ? 134.263 88.951 -55.073 1.00 101.90 528 CYS C O 1
ATOM 6762 N N . GLY C 1 141 ? 135.699 88.136 -56.596 1.00 81.83 529 GLY C N 1
ATOM 6763 C CA . GLY C 1 141 ? 136.309 89.439 -56.800 1.00 80.01 529 GLY C CA 1
ATOM 6764 C C . GLY C 1 141 ? 135.369 90.485 -57.370 1.00 75.99 529 GLY C C 1
ATOM 6765 O O . GLY C 1 141 ? 135.703 91.675 -57.336 1.00 68.44 529 GLY C O 1
ATOM 6769 N N . SER C 1 142 ? 134.205 90.081 -57.875 1.00 96.02 530 SER C N 1
ATOM 6770 C CA . SER C 1 142 ? 133.281 91.035 -58.473 1.00 99.11 530 SER C CA 1
ATOM 6771 C C . SER C 1 142 ? 132.635 91.889 -57.391 1.00 99.12 530 SER C C 1
ATOM 6772 O O . SER C 1 142 ? 132.269 91.393 -56.323 1.00 99.73 530 SER C O 1
ATOM 6780 N N . SER C 1 143 ? 132.476 93.178 -57.678 1.00 93.06 531 SER C N 1
ATOM 6781 C CA . SER C 1 143 ? 132.009 94.142 -56.682 1.00 96.72 531 SER C CA 1
ATOM 6782 C C . SER C 1 143 ? 130.504 94.339 -56.822 1.00 93.40 531 SER C C 1
ATOM 6783 O O . SER C 1 143 ? 130.033 95.174 -57.594 1.00 88.15 531 SER C O 1
ATOM 6791 N N . TYR C 1 144 ? 129.749 93.571 -56.052 1.00 113.96 532 TYR C N 1
ATOM 6792 C CA . TYR C 1 144 ? 128.315 93.744 -55.917 1.00 115.84 532 TYR C CA 1
ATOM 6793 C C . TYR C 1 144 ? 127.996 94.368 -54.563 1.00 115.34 532 TYR C C 1
ATOM 6794 O O . TYR C 1 144 ? 128.831 94.362 -53.652 1.00 115.84 532 TYR C O 1
ATOM 6812 N N . PRO C 1 145 ? 126.794 94.918 -54.390 1.00 100.03 533 PRO C N 1
ATOM 6813 C CA . PRO C 1 145 ? 126.331 95.254 -53.032 1.00 102.45 533 PRO C CA 1
ATOM 6814 C C . PRO C 1 145 ? 126.025 93.983 -52.253 1.00 100.57 533 PRO C C 1
ATOM 6815 O O . PRO C 1 145 ? 126.224 92.880 -52.775 1.00 106.31 533 PRO C O 1
ATOM 6826 N N . TRP C 1 146 ? 125.547 94.100 -51.017 1.00 90.12 534 TRP C N 1
ATOM 6827 C CA . TRP C 1 146 ? 125.410 92.925 -50.169 1.00 85.46 534 TRP C CA 1
ATOM 6828 C C . TRP C 1 146 ? 124.304 93.141 -49.146 1.00 84.75 534 TRP C C 1
ATOM 6829 O O . TRP C 1 146 ? 123.662 94.193 -49.103 1.00 82.71 534 TRP C O 1
ATOM 6850 N N . VAL C 1 147 ? 124.077 92.117 -48.328 1.00 86.94 535 VAL C N 1
ATOM 6851 C CA . VAL C 1 147 ? 123.146 92.191 -47.208 1.00 90.12 535 VAL C CA 1
ATOM 6852 C C . VAL C 1 147 ? 123.782 91.495 -46.011 1.00 88.09 535 VAL C C 1
ATOM 6853 O O . VAL C 1 147 ? 124.236 90.350 -46.118 1.00 89.07 535 VAL C O 1
ATOM 6866 N N . CYS C 1 148 ? 123.813 92.185 -44.875 1.00 80.61 536 CYS C N 1
ATOM 6867 C CA . CYS C 1 148 ? 124.271 91.611 -43.618 1.00 81.57 536 CYS C CA 1
ATOM 6868 C C . CYS C 1 148 ? 123.069 91.154 -42.798 1.00 78.74 536 CYS C C 1
ATOM 6869 O O . CYS C 1 148 ? 121.959 91.667 -42.960 1.00 77.36 536 CYS C O 1
ATOM 6876 N N . LYS C 1 149 ? 123.298 90.184 -41.911 1.00 90.68 537 LYS C N 1
ATOM 6877 C CA . LYS C 1 149 ? 122.277 89.735 -40.971 1.00 93.52 537 LYS C CA 1
ATOM 6878 C C . LYS C 1 149 ? 122.829 89.750 -39.551 1.00 96.00 537 LYS C C 1
ATOM 6879 O O . LYS C 1 149 ? 123.998 89.421 -39.326 1.00 94.80 537 LYS C O 1
ATOM 6898 N N . LYS C 1 150 ? 121.977 90.121 -38.595 1.00 111.02 538 LYS C N 1
ATOM 6899 C CA . LYS C 1 150 ? 122.366 90.255 -37.198 1.00 116.12 538 LYS C CA 1
ATOM 6900 C C . LYS C 1 150 ? 121.287 89.657 -36.309 1.00 117.39 538 LYS C C 1
ATOM 6901 O O . LYS C 1 150 ? 120.093 89.839 -36.561 1.00 116.50 538 LYS C O 1
ATOM 6920 N N . SER C 1 151 ? 121.715 88.955 -35.265 1.00 109.42 539 SER C N 1
ATOM 6921 C CA . SER C 1 151 ? 120.803 88.281 -34.354 1.00 120.75 539 SER C CA 1
ATOM 6922 C C . SER C 1 151 ? 120.556 89.133 -33.115 1.00 132.01 539 SER C C 1
ATOM 6923 O O . SER C 1 151 ? 121.403 89.929 -32.704 1.00 126.49 539 SER C O 1
ATOM 6931 N N . THR C 1 152 ? 119.380 88.950 -32.519 1.00 97.22 540 THR C N 1
ATOM 6932 C CA . THR C 1 152 ? 119.023 89.662 -31.303 1.00 109.90 540 THR C CA 1
ATOM 6933 C C . THR C 1 152 ? 118.022 88.834 -30.513 1.00 110.87 540 THR C C 1
ATOM 6934 O O . THR C 1 152 ? 117.337 87.962 -31.057 1.00 115.31 540 THR C O 1
ATOM 6945 N N . GLY C 1 153 ? 117.948 89.119 -29.215 1.00 133.10 541 GLY C N 1
ATOM 6946 C CA . GLY C 1 153 ? 116.911 88.558 -28.372 1.00 130.52 541 GLY C CA 1
ATOM 6947 C C . GLY C 1 153 ? 115.788 89.556 -28.189 1.00 134.31 541 GLY C C 1
ATOM 6948 O O . GLY C 1 153 ? 115.170 89.636 -27.123 1.00 139.21 541 GLY C O 1
ATOM 6952 N N . TRP C 1 154 ? 115.521 90.325 -29.243 1.00 130.60 542 TRP C N 1
ATOM 6953 C CA . TRP C 1 154 ? 114.588 91.443 -29.208 1.00 127.57 542 TRP C CA 1
ATOM 6954 C C . TRP C 1 154 ? 113.476 91.192 -30.214 1.00 138.11 542 TRP C C 1
ATOM 6955 O O . TRP C 1 154 ? 113.742 90.786 -31.351 1.00 138.43 542 TRP C O 1
ATOM 6976 N N . SER C 1 155 ? 112.237 91.425 -29.794 1.00 142.77 543 SER C N 1
ATOM 6977 C CA . SER C 1 155 ? 111.084 91.219 -30.664 1.00 149.62 543 SER C CA 1
ATOM 6978 C C . SER C 1 155 ? 109.946 92.169 -30.304 1.00 156.82 543 SER C C 1
ATOM 6979 O O . SER C 1 155 ? 109.987 92.842 -29.275 1.00 161.74 543 SER C O 1
ATOM 6987 N N . GLU D 1 5 ? 184.464 108.718 -5.664 1.00 109.91 393 GLU D N 1
ATOM 6988 C CA . GLU D 1 5 ? 183.981 107.511 -4.989 1.00 108.82 393 GLU D CA 1
ATOM 6989 C C . GLU D 1 5 ? 184.048 106.387 -6.032 1.00 104.38 393 GLU D C 1
ATOM 6990 O O . GLU D 1 5 ? 184.830 106.466 -6.983 1.00 100.53 393 GLU D O 1
ATOM 7002 N N . ALA D 1 6 ? 183.210 105.368 -5.891 1.00 101.45 394 ALA D N 1
ATOM 7003 C CA . ALA D 1 6 ? 183.212 104.257 -6.843 1.00 102.12 394 ALA D CA 1
ATOM 7004 C C . ALA D 1 6 ? 182.379 104.674 -8.048 1.00 106.12 394 ALA D C 1
ATOM 7005 O O . ALA D 1 6 ? 181.158 104.510 -8.089 1.00 101.57 394 ALA D O 1
ATOM 7012 N N . VAL D 1 7 ? 183.065 105.224 -9.046 1.00 126.69 395 VAL D N 1
ATOM 7013 C CA . VAL D 1 7 ? 182.439 105.781 -10.238 1.00 123.74 395 VAL D CA 1
ATOM 7014 C C . VAL D 1 7 ? 182.663 104.774 -11.361 1.00 122.73 395 VAL D C 1
ATOM 7015 O O . VAL D 1 7 ? 183.741 104.709 -11.962 1.00 120.52 395 VAL D O 1
ATOM 7028 N N . ALA D 1 8 ? 181.644 103.962 -11.633 1.00 123.11 396 ALA D N 1
ATOM 7029 C CA . ALA D 1 8 ? 181.683 103.023 -12.744 1.00 119.32 396 ALA D CA 1
ATOM 7030 C C . ALA D 1 8 ? 181.399 103.692 -14.079 1.00 121.50 396 ALA D C 1
ATOM 7031 O O . ALA D 1 8 ? 181.211 102.993 -15.081 1.00 138.48 396 ALA D O 1
ATOM 7038 N N . ALA D 1 9 ? 181.346 105.025 -14.113 1.00 122.52 397 ALA D N 1
ATOM 7039 C CA . ALA D 1 9 ? 181.189 105.724 -15.381 1.00 126.25 397 ALA D CA 1
ATOM 7040 C C . ALA D 1 9 ? 182.342 105.411 -16.325 1.00 140.63 397 ALA D C 1
ATOM 7041 O O . ALA D 1 9 ? 182.142 105.324 -17.541 1.00 143.89 397 ALA D O 1
ATOM 7048 N N . GLN D 1 10 ? 183.550 105.228 -15.784 1.00 148.64 398 GLN D N 1
ATOM 7049 C CA . GLN D 1 10 ? 184.674 104.789 -16.604 1.00 160.16 398 GLN D CA 1
ATOM 7050 C C . GLN D 1 10 ? 184.335 103.500 -17.343 1.00 166.11 398 GLN D C 1
ATOM 7051 O O . GLN D 1 10 ? 184.600 103.374 -18.544 1.00 164.73 398 GLN D O 1
ATOM 7065 N N . LYS D 1 11 ? 183.726 102.536 -16.645 1.00 119.56 399 LYS D N 1
ATOM 7066 C CA . LYS D 1 11 ? 183.328 101.288 -17.290 1.00 119.43 399 LYS D CA 1
ATOM 7067 C C . LYS D 1 11 ? 182.188 101.519 -18.272 1.00 113.20 399 LYS D C 1
ATOM 7068 O O . LYS D 1 11 ? 182.167 100.929 -19.360 1.00 116.80 399 LYS D O 1
ATOM 7087 N N . GLN D 1 12 ? 181.236 102.383 -17.913 1.00 142.24 400 GLN D N 1
ATOM 7088 C CA . GLN D 1 12 ? 180.134 102.682 -18.819 1.00 134.29 400 GLN D CA 1
ATOM 7089 C C . GLN D 1 12 ? 180.649 103.320 -20.101 1.00 126.49 400 GLN D C 1
ATOM 7090 O O . GLN D 1 12 ? 180.282 102.903 -21.206 1.00 128.04 400 GLN D O 1
ATOM 7104 N N . GLU D 1 13 ? 181.504 104.336 -19.972 1.00 148.19 401 GLU D N 1
ATOM 7105 C CA . GLU D 1 13 ? 182.101 104.949 -21.153 1.00 139.49 401 GLU D CA 1
ATOM 7106 C C . GLU D 1 13 ? 182.962 103.951 -21.914 1.00 126.10 401 GLU D C 1
ATOM 7107 O O . GLU D 1 13 ? 182.884 103.869 -23.146 1.00 129.20 401 GLU D O 1
ATOM 7119 N N . GLN D 1 14 ? 183.759 103.152 -21.200 1.00 122.51 402 GLN D N 1
ATOM 7120 C CA . GLN D 1 14 ? 184.613 102.181 -21.874 1.00 115.57 402 GLN D CA 1
ATOM 7121 C C . GLN D 1 14 ? 183.798 101.239 -22.749 1.00 109.99 402 GLN D C 1
ATOM 7122 O O . GLN D 1 14 ? 184.237 100.859 -23.840 1.00 107.94 402 GLN D O 1
ATOM 7136 N N . LYS D 1 15 ? 182.605 100.850 -22.292 1.00 108.23 403 LYS D N 1
ATOM 7137 C CA . LYS D 1 15 ? 181.780 99.964 -23.112 1.00 109.39 403 LYS D CA 1
ATOM 7138 C C . LYS D 1 15 ? 181.324 100.661 -24.385 1.00 114.75 403 LYS D C 1
ATOM 7139 O O . LYS D 1 15 ? 181.459 100.111 -25.485 1.00 117.53 403 LYS D O 1
ATOM 7158 N N . THR D 1 16 ? 180.789 101.875 -24.265 1.00 113.70 404 THR D N 1
ATOM 7159 C CA . THR D 1 16 ? 180.467 102.647 -25.456 1.00 117.76 404 THR D CA 1
ATOM 7160 C C . THR D 1 16 ? 181.723 102.887 -26.285 1.00 127.16 404 THR D C 1
ATOM 7161 O O . THR D 1 16 ? 181.756 102.612 -27.489 1.00 128.73 404 THR D O 1
ATOM 7172 N N . GLN D 1 17 ? 182.785 103.366 -25.633 1.00 100.79 405 GLN D N 1
ATOM 7173 C CA . GLN D 1 17 ? 184.062 103.581 -26.305 1.00 108.36 405 GLN D CA 1
ATOM 7174 C C . GLN D 1 17 ? 184.508 102.340 -27.068 1.00 118.77 405 GLN D C 1
ATOM 7175 O O . GLN D 1 17 ? 185.118 102.444 -28.139 1.00 121.10 405 GLN D O 1
ATOM 7189 N N . ASN D 1 18 ? 184.213 101.153 -26.533 1.00 98.56 406 ASN D N 1
ATOM 7190 C CA . ASN D 1 18 ? 184.562 99.923 -27.237 1.00 100.94 406 ASN D CA 1
ATOM 7191 C C . ASN D 1 18 ? 183.621 99.672 -28.409 1.00 95.05 406 ASN D C 1
ATOM 7192 O O . ASN D 1 18 ? 184.054 99.226 -29.479 1.00 82.48 406 ASN D O 1
ATOM 7203 N N . GLN D 1 19 ? 182.327 99.947 -28.221 1.00 142.58 407 GLN D N 1
ATOM 7204 C CA . GLN D 1 19 ? 181.342 99.667 -29.260 1.00 159.60 407 GLN D CA 1
ATOM 7205 C C . GLN D 1 19 ? 181.695 100.369 -30.564 1.00 137.76 407 GLN D C 1
ATOM 7206 O O . GLN D 1 19 ? 181.509 99.807 -31.650 1.00 141.43 407 GLN D O 1
ATOM 7220 N N . VAL D 1 20 ? 182.203 101.600 -30.481 1.00 121.82 408 VAL D N 1
ATOM 7221 C CA . VAL D 1 20 ? 182.511 102.343 -31.695 1.00 112.59 408 VAL D CA 1
ATOM 7222 C C . VAL D 1 20 ? 183.769 101.792 -32.353 1.00 104.86 408 VAL D C 1
ATOM 7223 O O . VAL D 1 20 ? 183.894 101.816 -33.583 1.00 105.29 408 VAL D O 1
ATOM 7236 N N . LEU D 1 21 ? 184.709 101.269 -31.560 1.00 96.83 409 LEU D N 1
ATOM 7237 C CA . LEU D 1 21 ? 185.898 100.648 -32.135 1.00 97.41 409 LEU D CA 1
ATOM 7238 C C . LEU D 1 21 ? 185.522 99.495 -33.056 1.00 104.53 409 LEU D C 1
ATOM 7239 O O . LEU D 1 21 ? 186.030 99.389 -34.177 1.00 107.07 409 LEU D O 1
ATOM 7255 N N . GLN D 1 22 ? 184.633 98.611 -32.593 1.00 93.08 410 GLN D N 1
ATOM 7256 C CA . GLN D 1 22 ? 184.190 97.507 -33.437 1.00 90.34 410 GLN D CA 1
ATOM 7257 C C . GLN D 1 22 ? 183.595 98.030 -34.735 1.00 83.75 410 GLN D C 1
ATOM 7258 O O . GLN D 1 22 ? 183.787 97.436 -35.803 1.00 85.51 410 GLN D O 1
ATOM 7272 N N . LEU D 1 23 ? 182.888 99.159 -34.666 1.00 91.81 411 LEU D N 1
ATOM 7273 C CA . LEU D 1 23 ? 182.262 99.722 -35.856 1.00 83.98 411 LEU D CA 1
ATOM 7274 C C . LEU D 1 23 ? 183.312 100.248 -36.828 1.00 83.38 411 LEU D C 1
ATOM 7275 O O . LEU D 1 23 ? 183.417 99.772 -37.964 1.00 85.11 411 LEU D O 1
ATOM 7291 N N . ILE D 1 24 ? 184.112 101.228 -36.397 1.00 94.92 412 ILE D N 1
ATOM 7292 C CA . ILE D 1 24 ? 185.097 101.796 -37.310 1.00 99.30 412 ILE D CA 1
ATOM 7293 C C . ILE D 1 24 ? 186.143 100.753 -37.679 1.00 100.30 412 ILE D C 1
ATOM 7294 O O . ILE D 1 24 ? 186.709 100.797 -38.778 1.00 101.21 412 ILE D O 1
ATOM 7310 N N . ALA D 1 25 ? 186.411 99.792 -36.791 1.00 109.71 413 ALA D N 1
ATOM 7311 C CA . ALA D 1 25 ? 187.320 98.707 -37.145 1.00 110.99 413 ALA D CA 1
ATOM 7312 C C . ALA D 1 25 ? 186.768 97.888 -38.303 1.00 112.17 413 ALA D C 1
ATOM 7313 O O . ALA D 1 25 ? 187.530 97.240 -39.028 1.00 113.68 413 ALA D O 1
ATOM 7320 N N . GLN D 1 26 ? 185.446 97.890 -38.477 1.00 96.08 414 GLN D N 1
ATOM 7321 C CA . GLN D 1 26 ? 184.795 97.260 -39.616 1.00 98.84 414 GLN D CA 1
ATOM 7322 C C . GLN D 1 26 ? 184.383 98.281 -40.670 1.00 101.19 414 GLN D C 1
ATOM 7323 O O . GLN D 1 26 ? 183.543 97.984 -41.526 1.00 94.12 414 GLN D O 1
ATOM 7337 N N . ASN D 1 27 ? 184.960 99.482 -40.620 1.00 142.58 415 ASN D N 1
ATOM 7338 C CA . ASN D 1 27 ? 184.735 100.504 -41.640 1.00 142.46 415 ASN D CA 1
ATOM 7339 C C . ASN D 1 27 ? 183.288 101.006 -41.644 1.00 142.10 415 ASN D C 1
ATOM 7340 O O . ASN D 1 27 ? 182.615 101.017 -42.675 1.00 144.74 415 ASN D O 1
ATOM 7351 N N . TRP D 1 28 ? 182.804 101.387 -40.467 1.00 75.00 416 TRP D N 1
ATOM 7352 C CA . TRP D 1 28 ? 181.617 102.222 -40.343 1.00 72.37 416 TRP D CA 1
ATOM 7353 C C . TRP D 1 28 ? 182.089 103.670 -40.265 1.00 72.84 416 TRP D C 1
ATOM 7354 O O . TRP D 1 28 ? 183.011 103.982 -39.502 1.00 76.05 416 TRP D O 1
ATOM 7375 N N . LYS D 1 29 ? 181.495 104.544 -41.073 1.00 90.44 417 LYS D N 1
ATOM 7376 C CA . LYS D 1 29 ? 181.876 105.951 -41.067 1.00 93.67 417 LYS D CA 1
ATOM 7377 C C . LYS D 1 29 ? 180.841 106.802 -40.340 1.00 87.75 417 LYS D C 1
ATOM 7378 O O . LYS D 1 29 ? 179.634 106.665 -40.563 1.00 80.77 417 LYS D O 1
ATOM 7397 N N . TYR D 1 30 ? 181.332 107.706 -39.496 1.00 100.15 418 TYR D N 1
ATOM 7398 C CA . TYR D 1 30 ? 180.485 108.574 -38.694 1.00 102.40 418 TYR D CA 1
ATOM 7399 C C . TYR D 1 30 ? 180.093 109.811 -39.487 1.00 102.37 418 TYR D C 1
ATOM 7400 O O . TYR D 1 30 ? 180.884 110.342 -40.271 1.00 102.47 418 TYR D O 1
ATOM 7418 N N . PHE D 1 31 ? 178.864 110.271 -39.269 1.00 90.13 419 PHE D N 1
ATOM 7419 C CA . PHE D 1 31 ? 178.392 111.512 -39.876 1.00 90.38 419 PHE D CA 1
ATOM 7420 C C . PHE D 1 31 ? 177.193 112.016 -39.090 1.00 90.57 419 PHE D C 1
ATOM 7421 O O . PHE D 1 31 ? 176.176 111.319 -38.997 1.00 89.98 419 PHE D O 1
ATOM 7438 N N . ASN D 1 32 ? 177.329 113.204 -38.508 1.00 83.45 420 ASN D N 1
ATOM 7439 C CA . ASN D 1 32 ? 176.237 113.941 -37.869 1.00 87.00 420 ASN D CA 1
ATOM 7440 C C . ASN D 1 32 ? 175.324 113.019 -37.062 1.00 86.37 420 ASN D C 1
ATOM 7441 O O . ASN D 1 32 ? 174.116 112.924 -37.285 1.00 85.56 420 ASN D O 1
ATOM 7452 N N . GLY D 1 33 ? 175.936 112.340 -36.094 1.00 116.34 421 GLY D N 1
ATOM 7453 C CA . GLY D 1 33 ? 175.224 111.568 -35.109 1.00 113.96 421 GLY D CA 1
ATOM 7454 C C . GLY D 1 33 ? 175.110 110.091 -35.425 1.00 110.97 421 GLY D C 1
ATOM 7455 O O . GLY D 1 33 ? 175.030 109.277 -34.499 1.00 110.68 421 GLY D O 1
ATOM 7459 N N . ASN D 1 34 ? 175.114 109.725 -36.699 1.00 101.42 422 ASN D N 1
ATOM 7460 C CA . ASN D 1 34 ? 174.893 108.346 -37.098 1.00 99.73 422 ASN D CA 1
ATOM 7461 C C . ASN D 1 34 ? 176.178 107.727 -37.633 1.00 91.21 422 ASN D C 1
ATOM 7462 O O . ASN D 1 34 ? 177.129 108.423 -37.999 1.00 88.62 422 ASN D O 1
ATOM 7473 N N . PHE D 1 35 ? 176.198 106.397 -37.647 1.00 84.53 423 PHE D N 1
ATOM 7474 C CA . PHE D 1 35 ? 177.251 105.625 -38.292 1.00 87.99 423 PHE D CA 1
ATOM 7475 C C . PHE D 1 35 ? 176.693 104.993 -39.557 1.00 87.50 423 PHE D C 1
ATOM 7476 O O . PHE D 1 35 ? 175.600 104.415 -39.536 1.00 87.79 423 PHE D O 1
ATOM 7493 N N . TYR D 1 36 ? 177.456 105.080 -40.641 1.00 90.78 424 TYR D N 1
ATOM 7494 C CA . TYR D 1 36 ? 177.038 104.575 -41.938 1.00 88.58 424 TYR D CA 1
ATOM 7495 C C . TYR D 1 36 ? 178.025 103.535 -42.442 1.00 87.26 424 TYR D C 1
ATOM 7496 O O . TYR D 1 36 ? 179.241 103.707 -42.311 1.00 88.36 424 TYR D O 1
ATOM 7514 N N . TYR D 1 37 ? 177.500 102.484 -43.065 1.00 80.67 425 TYR D N 1
ATOM 7515 C CA . TYR D 1 37 ? 178.314 101.419 -43.639 1.00 82.30 425 TYR D CA 1
ATOM 7516 C C . TYR D 1 37 ? 178.021 101.316 -45.128 1.00 80.59 425 TYR D C 1
ATOM 7517 O O . TYR D 1 37 ? 176.869 101.109 -45.522 1.00 76.36 425 TYR D O 1
ATOM 7535 N N . PHE D 1 38 ? 179.055 101.486 -45.948 1.00 81.80 426 PHE D N 1
ATOM 7536 C CA . PHE D 1 38 ? 178.945 101.336 -47.394 1.00 92.12 426 PHE D CA 1
ATOM 7537 C C . PHE D 1 38 ? 179.472 99.957 -47.774 1.00 103.67 426 PHE D C 1
ATOM 7538 O O . PHE D 1 38 ? 180.648 99.654 -47.548 1.00 112.30 426 PHE D O 1
ATOM 7555 N N . SER D 1 39 ? 178.600 99.119 -48.326 1.00 82.47 427 SER D N 1
ATOM 7556 C CA . SER D 1 39 ? 178.928 97.709 -48.484 1.00 87.00 427 SER D CA 1
ATOM 7557 C C . SER D 1 39 ? 179.975 97.500 -49.572 1.00 90.94 427 SER D C 1
ATOM 7558 O O . SER D 1 39 ? 180.119 98.306 -50.495 1.00 91.81 427 SER D O 1
ATOM 7566 N N . ARG D 1 40 ? 180.707 96.390 -49.451 1.00 117.28 428 ARG D N 1
ATOM 7567 C CA . ARG D 1 40 ? 181.679 95.973 -50.450 1.00 119.05 428 ARG D CA 1
ATOM 7568 C C . ARG D 1 40 ? 181.142 94.897 -51.383 1.00 100.93 428 ARG D C 1
ATOM 7569 O O . ARG D 1 40 ? 181.719 94.684 -52.454 1.00 101.70 428 ARG D O 1
ATOM 7590 N N . ASP D 1 41 ? 180.076 94.206 -50.989 1.00 108.17 429 ASP D N 1
ATOM 7591 C CA . ASP D 1 41 ? 179.379 93.248 -51.833 1.00 108.65 429 ASP D CA 1
ATOM 7592 C C . ASP D 1 41 ? 178.113 93.895 -52.388 1.00 109.19 429 ASP D C 1
ATOM 7593 O O . ASP D 1 41 ? 177.730 95.002 -52.003 1.00 111.47 429 ASP D O 1
ATOM 7602 N N . LYS D 1 42 ? 177.463 93.194 -53.311 1.00 115.58 430 LYS D N 1
ATOM 7603 C CA . LYS D 1 42 ? 176.205 93.641 -53.895 1.00 120.37 430 LYS D CA 1
ATOM 7604 C C . LYS D 1 42 ? 175.158 92.556 -53.693 1.00 112.91 430 LYS D C 1
ATOM 7605 O O . LYS D 1 42 ? 175.418 91.380 -53.968 1.00 112.91 430 LYS D O 1
ATOM 7624 N N . LYS D 1 43 ? 173.990 92.944 -53.197 1.00 95.99 431 LYS D N 1
ATOM 7625 C CA . LYS D 1 43 ? 172.935 91.994 -52.884 1.00 94.30 431 LYS D CA 1
ATOM 7626 C C . LYS D 1 43 ? 171.596 92.643 -53.154 1.00 87.00 431 LYS D C 1
ATOM 7627 O O . LYS D 1 43 ? 171.509 93.872 -53.325 1.00 79.50 431 LYS D O 1
ATOM 7646 N N . PRO D 1 44 ? 170.520 91.861 -53.211 1.00 105.28 432 PRO D N 1
ATOM 7647 C CA . PRO D 1 44 ? 169.182 92.435 -53.384 1.00 104.83 432 PRO D CA 1
ATOM 7648 C C . PRO D 1 44 ? 168.805 93.343 -52.223 1.00 104.68 432 PRO D C 1
ATOM 7649 O O . PRO D 1 44 ? 169.521 93.479 -51.229 1.00 106.43 432 PRO D O 1
ATOM 7660 N N . TRP D 1 45 ? 167.647 93.988 -52.371 1.00 84.64 433 TRP D N 1
ATOM 7661 C CA . TRP D 1 45 ? 167.201 94.946 -51.366 1.00 85.87 433 TRP D CA 1
ATOM 7662 C C . TRP D 1 45 ? 166.873 94.250 -50.049 1.00 99.69 433 TRP D C 1
ATOM 7663 O O . TRP D 1 45 ? 167.334 94.672 -48.982 1.00 104.40 433 TRP D O 1
ATOM 7684 N N . ARG D 1 46 ? 166.076 93.179 -50.104 1.00 87.85 434 ARG D N 1
ATOM 7685 C CA . ARG D 1 46 ? 165.733 92.436 -48.894 1.00 101.62 434 ARG D CA 1
ATOM 7686 C C . ARG D 1 46 ? 166.974 91.799 -48.281 1.00 89.63 434 ARG D C 1
ATOM 7687 O O . ARG D 1 46 ? 167.199 91.889 -47.067 1.00 87.56 434 ARG D O 1
ATOM 7708 N N . GLU D 1 47 ? 167.791 91.140 -49.107 1.00 115.73 435 GLU D N 1
ATOM 7709 C CA . GLU D 1 47 ? 169.039 90.578 -48.608 1.00 123.31 435 GLU D CA 1
ATOM 7710 C C . GLU D 1 47 ? 169.900 91.664 -47.978 1.00 100.23 435 GLU D C 1
ATOM 7711 O O . GLU D 1 47 ? 170.537 91.444 -46.941 1.00 91.33 435 GLU D O 1
ATOM 7723 N N . ALA D 1 48 ? 169.899 92.859 -48.573 1.00 125.28 436 ALA D N 1
ATOM 7724 C CA . ALA D 1 48 ? 170.664 93.967 -48.017 1.00 115.09 436 ALA D CA 1
ATOM 7725 C C . ALA D 1 48 ? 170.126 94.389 -46.656 1.00 104.68 436 ALA D C 1
ATOM 7726 O O . ALA D 1 48 ? 170.903 94.728 -45.756 1.00 105.03 436 ALA D O 1
ATOM 7733 N N . GLU D 1 49 ? 168.803 94.364 -46.478 1.00 88.70 437 GLU D N 1
ATOM 7734 C CA . GLU D 1 49 ? 168.219 94.814 -45.219 1.00 95.46 437 GLU D CA 1
ATOM 7735 C C . GLU D 1 49 ? 168.486 93.821 -44.095 1.00 110.08 437 GLU D C 1
ATOM 7736 O O . GLU D 1 49 ? 168.780 94.224 -42.963 1.00 114.56 437 GLU D O 1
ATOM 7748 N N . LYS D 1 50 ? 168.384 92.521 -44.382 1.00 103.66 438 LYS D N 1
ATOM 7749 C CA . LYS D 1 50 ? 168.720 91.511 -43.386 1.00 111.67 438 LYS D CA 1
ATOM 7750 C C . LYS D 1 50 ? 170.124 91.728 -42.837 1.00 108.17 438 LYS D C 1
ATOM 7751 O O . LYS D 1 50 ? 170.376 91.468 -41.654 1.00 111.12 438 LYS D O 1
ATOM 7770 N N . PHE D 1 51 ? 171.046 92.214 -43.673 1.00 100.52 439 PHE D N 1
ATOM 7771 C CA . PHE D 1 51 ? 172.385 92.541 -43.196 1.00 96.04 439 PHE D CA 1
ATOM 7772 C C . PHE D 1 51 ? 172.336 93.712 -42.222 1.00 94.21 439 PHE D C 1
ATOM 7773 O O . PHE D 1 51 ? 172.812 93.612 -41.085 1.00 94.01 439 PHE D O 1
ATOM 7790 N N . CYS D 1 52 ? 171.770 94.842 -42.655 1.00 110.47 440 CYS D N 1
ATOM 7791 C CA . CYS D 1 52 ? 171.722 96.018 -41.792 1.00 116.21 440 CYS D CA 1
ATOM 7792 C C . CYS D 1 52 ? 171.052 95.698 -40.460 1.00 119.70 440 CYS D C 1
ATOM 7793 O O . CYS D 1 52 ? 171.477 96.189 -39.408 1.00 120.85 440 CYS D O 1
ATOM 7801 N N . THR D 1 53 ? 170.006 94.865 -40.482 1.00 109.04 441 THR D N 1
ATOM 7802 C CA . THR D 1 53 ? 169.359 94.464 -39.236 1.00 104.53 441 THR D CA 1
ATOM 7803 C C . THR D 1 53 ? 170.313 93.643 -38.379 1.00 105.82 441 THR D C 1
ATOM 7804 O O . THR D 1 53 ? 170.492 93.914 -37.187 1.00 110.58 441 THR D O 1
ATOM 7815 N N . SER D 1 54 ? 170.946 92.632 -38.982 1.00 118.71 442 SER D N 1
ATOM 7816 C CA . SER D 1 54 ? 171.892 91.802 -38.247 1.00 119.53 442 SER D CA 1
ATOM 7817 C C . SER D 1 54 ? 172.931 92.662 -37.542 1.00 132.08 442 SER D C 1
ATOM 7818 O O . SER D 1 54 ? 173.347 92.358 -36.419 1.00 140.13 442 SER D O 1
ATOM 7826 N N . GLN D 1 55 ? 173.343 93.756 -38.176 1.00 102.10 443 GLN D N 1
ATOM 7827 C CA . GLN D 1 55 ? 174.302 94.685 -37.599 1.00 99.69 443 GLN D CA 1
ATOM 7828 C C . GLN D 1 55 ? 173.620 95.820 -36.847 1.00 89.57 443 GLN D C 1
ATOM 7829 O O . GLN D 1 55 ? 174.215 96.891 -36.679 1.00 83.19 443 GLN D O 1
ATOM 7843 N N . GLY D 1 56 ? 172.395 95.599 -36.376 1.00 95.29 444 GLY D N 1
ATOM 7844 C CA . GLY D 1 56 ? 171.692 96.583 -35.574 1.00 90.62 444 GLY D CA 1
ATOM 7845 C C . GLY D 1 56 ? 171.452 97.909 -36.261 1.00 87.98 444 GLY D C 1
ATOM 7846 O O . GLY D 1 56 ? 171.325 98.934 -35.584 1.00 81.53 444 GLY D O 1
ATOM 7850 N N . ALA D 1 57 ? 171.319 97.912 -37.584 1.00 108.16 445 ALA D N 1
ATOM 7851 C CA . ALA D 1 57 ? 171.133 99.132 -38.359 1.00 116.30 445 ALA D CA 1
ATOM 7852 C C . ALA D 1 57 ? 169.956 98.935 -39.309 1.00 120.28 445 ALA D C 1
ATOM 7853 O O . ALA D 1 57 ? 169.244 97.926 -39.254 1.00 124.89 445 ALA D O 1
ATOM 7860 N N . HIS D 1 58 ? 169.672 99.967 -40.103 1.00 117.04 446 HIS D N 1
ATOM 7861 C CA . HIS D 1 58 ? 168.693 99.891 -41.178 1.00 116.74 446 HIS D CA 1
ATOM 7862 C C . HIS D 1 58 ? 169.278 100.568 -42.411 1.00 107.51 446 HIS D C 1
ATOM 7863 O O . HIS D 1 58 ? 170.257 101.320 -42.323 1.00 102.79 446 HIS D O 1
ATOM 7877 N N . LEU D 1 59 ? 168.709 100.243 -43.575 1.00 97.11 447 LEU D N 1
ATOM 7878 C CA . LEU D 1 59 ? 169.115 100.920 -44.802 1.00 92.83 447 LEU D CA 1
ATOM 7879 C C . LEU D 1 59 ? 168.908 102.424 -44.679 1.00 85.73 447 LEU D C 1
ATOM 7880 O O . LEU D 1 59 ? 167.819 102.889 -44.332 1.00 80.88 447 LEU D O 1
ATOM 7896 N N . ALA D 1 60 ? 169.963 103.178 -44.973 1.00 92.65 448 ALA D N 1
ATOM 7897 C CA . ALA D 1 60 ? 170.005 104.591 -44.628 1.00 99.43 448 ALA D CA 1
ATOM 7898 C C . ALA D 1 60 ? 168.728 105.310 -45.046 1.00 107.54 448 ALA D C 1
ATOM 7899 O O . ALA D 1 60 ? 168.033 104.912 -45.986 1.00 108.16 448 ALA D O 1
ATOM 7906 N N . SER D 1 61 ? 168.419 106.371 -44.307 1.00 119.59 449 SER D N 1
ATOM 7907 C CA . SER D 1 61 ? 167.325 107.289 -44.585 1.00 125.28 449 SER D CA 1
ATOM 7908 C C . SER D 1 61 ? 167.902 108.680 -44.834 1.00 128.98 449 SER D C 1
ATOM 7909 O O . SER D 1 61 ? 169.120 108.879 -44.821 1.00 132.36 449 SER D O 1
ATOM 7917 N N . VAL D 1 62 ? 167.020 109.657 -45.034 1.00 132.95 450 VAL D N 1
ATOM 7918 C CA . VAL D 1 62 ? 167.424 111.055 -45.170 1.00 136.32 450 VAL D CA 1
ATOM 7919 C C . VAL D 1 62 ? 166.510 111.898 -44.290 1.00 152.40 450 VAL D C 1
ATOM 7920 O O . VAL D 1 62 ? 165.408 112.280 -44.704 1.00 154.80 450 VAL D O 1
ATOM 7933 N N . THR D 1 63 ? 166.959 112.194 -43.070 1.00 138.17 451 THR D N 1
ATOM 7934 C CA . THR D 1 63 ? 166.271 113.182 -42.254 1.00 146.44 451 THR D CA 1
ATOM 7935 C C . THR D 1 63 ? 166.552 114.595 -42.746 1.00 146.42 451 THR D C 1
ATOM 7936 O O . THR D 1 63 ? 165.770 115.509 -42.465 1.00 145.40 451 THR D O 1
ATOM 7947 N N . SER D 1 64 ? 167.647 114.785 -43.481 1.00 143.91 452 SER D N 1
ATOM 7948 C CA . SER D 1 64 ? 168.064 116.091 -43.964 1.00 140.47 452 SER D CA 1
ATOM 7949 C C . SER D 1 64 ? 168.537 115.949 -45.405 1.00 138.53 452 SER D C 1
ATOM 7950 O O . SER D 1 64 ? 168.493 114.862 -45.990 1.00 132.65 452 SER D O 1
ATOM 7958 N N . GLN D 1 65 ? 168.976 117.065 -45.985 1.00 144.40 453 GLN D N 1
ATOM 7959 C CA . GLN D 1 65 ? 169.516 117.081 -47.340 1.00 151.49 453 GLN D CA 1
ATOM 7960 C C . GLN D 1 65 ? 171.037 117.005 -47.366 1.00 141.85 453 GLN D C 1
ATOM 7961 O O . GLN D 1 65 ? 171.603 116.351 -48.247 1.00 137.71 453 GLN D O 1
ATOM 7975 N N . GLU D 1 66 ? 171.714 117.664 -46.418 1.00 155.30 454 GLU D N 1
ATOM 7976 C CA . GLU D 1 66 ? 173.160 117.516 -46.308 1.00 150.73 454 GLU D CA 1
ATOM 7977 C C . GLU D 1 66 ? 173.547 116.065 -46.067 1.00 127.60 454 GLU D C 1
ATOM 7978 O O . GLU D 1 66 ? 174.656 115.649 -46.421 1.00 127.55 454 GLU D O 1
ATOM 7990 N N . GLU D 1 67 ? 172.652 115.283 -45.461 1.00 120.24 455 GLU D N 1
ATOM 7991 C CA . GLU D 1 67 ? 172.893 113.852 -45.327 1.00 119.64 455 GLU D CA 1
ATOM 7992 C C . GLU D 1 67 ? 173.031 113.200 -46.695 1.00 126.26 455 GLU D C 1
ATOM 7993 O O . GLU D 1 67 ? 173.951 112.408 -46.931 1.00 130.02 455 GLU D O 1
ATOM 8005 N N . GLN D 1 68 ? 172.117 113.522 -47.615 1.00 136.66 456 GLN D N 1
ATOM 8006 C CA . GLN D 1 68 ? 172.187 112.946 -48.953 1.00 146.52 456 GLN D CA 1
ATOM 8007 C C . GLN D 1 68 ? 173.511 113.285 -49.624 1.00 152.85 456 GLN D C 1
ATOM 8008 O O . GLN D 1 68 ? 174.096 112.447 -50.320 1.00 156.46 456 GLN D O 1
ATOM 8022 N N . ALA D 1 69 ? 174.003 114.510 -49.424 1.00 99.46 457 ALA D N 1
ATOM 8023 C CA . ALA D 1 69 ? 175.298 114.883 -49.981 1.00 99.15 457 ALA D CA 1
ATOM 8024 C C . ALA D 1 69 ? 176.391 113.956 -49.465 1.00 90.71 457 ALA D C 1
ATOM 8025 O O . ALA D 1 69 ? 177.207 113.446 -50.241 1.00 90.24 457 ALA D O 1
ATOM 8032 N N . PHE D 1 70 ? 176.416 113.724 -48.148 1.00 99.92 458 PHE D N 1
ATOM 8033 C CA . PHE D 1 70 ? 177.387 112.803 -47.565 1.00 104.59 458 PHE D CA 1
ATOM 8034 C C . PHE D 1 70 ? 177.347 111.451 -48.266 1.00 108.58 458 PHE D C 1
ATOM 8035 O O . PHE D 1 70 ? 178.385 110.917 -48.674 1.00 113.30 458 PHE D O 1
ATOM 8052 N N . LEU D 1 71 ? 176.152 110.874 -48.407 1.00 157.82 459 LEU D N 1
ATOM 8053 C CA . LEU D 1 71 ? 176.019 109.621 -49.138 1.00 151.13 459 LEU D CA 1
ATOM 8054 C C . LEU D 1 71 ? 176.523 109.771 -50.568 1.00 158.94 459 LEU D C 1
ATOM 8055 O O . LEU D 1 71 ? 177.461 109.084 -50.986 1.00 162.01 459 LEU D O 1
ATOM 8071 N N . VAL D 1 72 ? 175.920 110.692 -51.326 1.00 141.33 460 VAL D N 1
ATOM 8072 C CA . VAL D 1 72 ? 176.201 110.791 -52.757 1.00 135.48 460 VAL D CA 1
ATOM 8073 C C . VAL D 1 72 ? 177.697 110.940 -53.001 1.00 126.78 460 VAL D C 1
ATOM 8074 O O . VAL D 1 72 ? 178.288 110.212 -53.808 1.00 123.64 460 VAL D O 1
ATOM 8087 N N . GLN D 1 73 ? 178.340 111.877 -52.298 1.00 131.47 461 GLN D N 1
ATOM 8088 C CA . GLN D 1 73 ? 179.758 112.113 -52.542 1.00 126.95 461 GLN D CA 1
ATOM 8089 C C . GLN D 1 73 ? 180.626 110.987 -51.999 1.00 132.01 461 GLN D C 1
ATOM 8090 O O . GLN D 1 73 ? 181.788 110.865 -52.405 1.00 128.27 461 GLN D O 1
ATOM 8104 N N . THR D 1 74 ? 180.095 110.169 -51.090 1.00 148.12 462 THR D N 1
ATOM 8105 C CA . THR D 1 74 ? 180.782 108.950 -50.687 1.00 151.90 462 THR D CA 1
ATOM 8106 C C . THR D 1 74 ? 180.521 107.819 -51.669 1.00 144.73 462 THR D C 1
ATOM 8107 O O . THR D 1 74 ? 181.324 106.882 -51.748 1.00 135.57 462 THR D O 1
ATOM 8118 N N . THR D 1 75 ? 179.414 107.889 -52.413 1.00 152.63 463 THR D N 1
ATOM 8119 C CA . THR D 1 75 ? 179.096 106.909 -53.442 1.00 160.26 463 THR D CA 1
ATOM 8120 C C . THR D 1 75 ? 179.036 107.490 -54.850 1.00 168.07 463 THR D C 1
ATOM 8121 O O . THR D 1 75 ? 178.520 106.817 -55.752 1.00 167.97 463 THR D O 1
ATOM 8132 N N . SER D 1 76 ? 179.504 108.719 -55.068 1.00 169.12 464 SER D N 1
ATOM 8133 C CA . SER D 1 76 ? 179.529 109.243 -56.427 1.00 170.17 464 SER D CA 1
ATOM 8134 C C . SER D 1 76 ? 180.176 108.199 -57.324 1.00 160.64 464 SER D C 1
ATOM 8135 O O . SER D 1 76 ? 181.216 107.631 -56.977 1.00 161.33 464 SER D O 1
ATOM 8143 N N . SER D 1 77 ? 179.547 107.937 -58.472 1.00 146.73 465 SER D N 1
ATOM 8144 C CA . SER D 1 77 ? 179.924 106.814 -59.330 1.00 149.49 465 SER D CA 1
ATOM 8145 C C . SER D 1 77 ? 179.589 105.473 -58.670 1.00 144.20 465 SER D C 1
ATOM 8146 O O . SER D 1 77 ? 180.399 104.545 -58.671 1.00 142.97 465 SER D O 1
ATOM 8154 N N . GLY D 1 78 ? 178.388 105.372 -58.096 1.00 129.90 466 GLY D N 1
ATOM 8155 C CA . GLY D 1 78 ? 177.964 104.143 -57.449 1.00 127.09 466 GLY D CA 1
ATOM 8156 C C . GLY D 1 78 ? 176.480 104.059 -57.144 1.00 129.40 466 GLY D C 1
ATOM 8157 O O . GLY D 1 78 ? 175.894 104.997 -56.593 1.00 134.48 466 GLY D O 1
ATOM 8161 N N . ASP D 1 79 ? 175.871 102.922 -57.490 1.00 126.34 467 ASP D N 1
ATOM 8162 C CA . ASP D 1 79 ? 174.453 102.675 -57.244 1.00 127.62 467 ASP D CA 1
ATOM 8163 C C . ASP D 1 79 ? 174.288 101.955 -55.912 1.00 123.53 467 ASP D C 1
ATOM 8164 O O . ASP D 1 79 ? 174.763 100.827 -55.756 1.00 124.50 467 ASP D O 1
ATOM 8173 N N . HIS D 1 80 ? 173.590 102.584 -54.969 1.00 121.70 468 HIS D N 1
ATOM 8174 C CA . HIS D 1 80 ? 173.449 102.046 -53.621 1.00 105.35 468 HIS D CA 1
ATOM 8175 C C . HIS D 1 80 ? 171.990 101.987 -53.202 1.00 79.01 468 HIS D C 1
ATOM 8176 O O . HIS D 1 80 ? 171.289 102.999 -53.267 1.00 69.79 468 HIS D O 1
ATOM 8190 N N . TRP D 1 81 ? 171.542 100.813 -52.760 1.00 91.83 469 TRP D N 1
ATOM 8191 C CA . TRP D 1 81 ? 170.229 100.704 -52.149 1.00 91.27 469 TRP D CA 1
ATOM 8192 C C . TRP D 1 81 ? 170.114 101.685 -50.981 1.00 95.48 469 TRP D C 1
ATOM 8193 O O . TRP D 1 81 ? 171.110 102.108 -50.386 1.00 96.45 469 TRP D O 1
ATOM 8214 N N . ILE D 1 82 ? 168.878 102.047 -50.650 1.00 97.69 470 ILE D N 1
ATOM 8215 C CA . ILE D 1 82 ? 168.561 102.785 -49.431 1.00 98.13 470 ILE D CA 1
ATOM 8216 C C . ILE D 1 82 ? 167.228 102.273 -48.896 1.00 106.30 470 ILE D C 1
ATOM 8217 O O . ILE D 1 82 ? 166.563 101.441 -49.519 1.00 103.64 470 ILE D O 1
ATOM 8233 N N . GLY D 1 83 ? 166.833 102.776 -47.729 1.00 98.26 471 GLY D N 1
ATOM 8234 C CA . GLY D 1 83 ? 165.717 102.194 -47.010 1.00 104.09 471 GLY D CA 1
ATOM 8235 C C . GLY D 1 83 ? 164.342 102.680 -47.414 1.00 108.86 471 GLY D C 1
ATOM 8236 O O . GLY D 1 83 ? 163.425 102.678 -46.590 1.00 112.20 471 GLY D O 1
ATOM 8240 N N . LEU D 1 84 ? 164.172 103.073 -48.672 1.00 101.36 472 LEU D N 1
ATOM 8241 C CA . LEU D 1 84 ? 162.882 103.514 -49.182 1.00 99.08 472 LEU D CA 1
ATOM 8242 C C . LEU D 1 84 ? 162.273 102.422 -50.053 1.00 93.51 472 LEU D C 1
ATOM 8243 O O . LEU D 1 84 ? 162.983 101.674 -50.730 1.00 91.48 472 LEU D O 1
ATOM 8259 N N . THR D 1 85 ? 160.945 102.339 -50.032 1.00 121.37 473 THR D N 1
ATOM 8260 C CA . THR D 1 85 ? 160.235 101.331 -50.807 1.00 121.93 473 THR D CA 1
ATOM 8261 C C . THR D 1 85 ? 158.738 101.593 -50.726 1.00 120.59 473 THR D C 1
ATOM 8262 O O . THR D 1 85 ? 158.235 102.083 -49.710 1.00 127.85 473 THR D O 1
ATOM 8273 N N . ASP D 1 86 ? 158.040 101.265 -51.809 1.00 113.52 474 ASP D N 1
ATOM 8274 C CA . ASP D 1 86 ? 156.586 101.354 -51.881 1.00 120.83 474 ASP D CA 1
ATOM 8275 C C . ASP D 1 86 ? 155.985 99.969 -52.104 1.00 132.21 474 ASP D C 1
ATOM 8276 O O . ASP D 1 86 ? 155.030 99.793 -52.862 1.00 138.97 474 ASP D O 1
ATOM 8285 N N . GLN D 1 87 ? 156.553 98.960 -51.453 1.00 122.87 475 GLN D N 1
ATOM 8286 C CA . GLN D 1 87 ? 156.079 97.588 -51.600 1.00 131.60 475 GLN D CA 1
ATOM 8287 C C . GLN D 1 87 ? 154.640 97.408 -51.147 1.00 136.63 475 GLN D C 1
ATOM 8288 O O . GLN D 1 87 ? 153.757 97.283 -51.997 1.00 134.96 475 GLN D O 1
ATOM 8302 N N . GLY D 1 88 ? 154.367 97.655 -49.865 1.00 135.29 476 GLY D N 1
ATOM 8303 C CA . GLY D 1 88 ? 153.034 97.433 -49.328 1.00 134.27 476 GLY D CA 1
ATOM 8304 C C . GLY D 1 88 ? 151.949 97.979 -50.233 1.00 128.65 476 GLY D C 1
ATOM 8305 O O . GLY D 1 88 ? 151.054 97.231 -50.624 1.00 122.09 476 GLY D O 1
ATOM 8309 N N . THR D 1 89 ? 152.003 99.272 -50.577 1.00 134.44 477 THR D N 1
ATOM 8310 C CA . THR D 1 89 ? 151.114 99.845 -51.584 1.00 134.88 477 THR D CA 1
ATOM 8311 C C . THR D 1 89 ? 151.950 100.639 -52.578 1.00 135.24 477 THR D C 1
ATOM 8312 O O . THR D 1 89 ? 152.843 101.394 -52.185 1.00 139.13 477 THR D O 1
ATOM 8323 N N . GLU D 1 90 ? 151.652 100.462 -53.867 1.00 144.71 478 GLU D N 1
ATOM 8324 C CA . GLU D 1 90 ? 152.493 101.023 -54.919 1.00 138.87 478 GLU D CA 1
ATOM 8325 C C . GLU D 1 90 ? 152.612 102.537 -54.826 1.00 133.38 478 GLU D C 1
ATOM 8326 O O . GLU D 1 90 ? 153.595 103.110 -55.309 1.00 131.93 478 GLU D O 1
ATOM 8338 N N . GLY D 1 91 ? 151.632 103.202 -54.228 1.00 134.04 479 GLY D N 1
ATOM 8339 C CA . GLY D 1 91 ? 151.647 104.647 -54.172 1.00 128.79 479 GLY D CA 1
ATOM 8340 C C . GLY D 1 91 ? 152.540 105.192 -53.080 1.00 121.83 479 GLY D C 1
ATOM 8341 O O . GLY D 1 91 ? 153.449 105.985 -53.343 1.00 118.22 479 GLY D O 1
ATOM 8345 N N . ILE D 1 92 ? 152.295 104.756 -51.849 1.00 130.74 480 ILE D N 1
ATOM 8346 C CA . ILE D 1 92 ? 152.938 105.344 -50.682 1.00 135.90 480 ILE D CA 1
ATOM 8347 C C . ILE D 1 92 ? 154.347 104.784 -50.537 1.00 137.99 480 ILE D C 1
ATOM 8348 O O . ILE D 1 92 ? 154.558 103.567 -50.599 1.00 133.97 480 ILE D O 1
ATOM 8364 N N . TRP D 1 93 ? 155.311 105.672 -50.331 1.00 120.46 481 TRP D N 1
ATOM 8365 C CA . TRP D 1 93 ? 156.649 105.288 -49.909 1.00 125.83 481 TRP D CA 1
ATOM 8366 C C . TRP D 1 93 ? 156.762 105.382 -48.390 1.00 129.42 481 TRP D C 1
ATOM 8367 O O . TRP D 1 93 ? 155.965 106.045 -47.722 1.00 130.58 481 TRP D O 1
ATOM 8388 N N . ARG D 1 94 ? 157.774 104.709 -47.848 1.00 141.52 482 ARG D N 1
ATOM 8389 C CA . ARG D 1 94 ? 158.032 104.756 -46.416 1.00 145.67 482 ARG D CA 1
ATOM 8390 C C . ARG D 1 94 ? 159.411 104.174 -46.146 1.00 140.70 482 ARG D C 1
ATOM 8391 O O . ARG D 1 94 ? 159.845 103.238 -46.822 1.00 140.29 482 ARG D O 1
ATOM 8412 N N . TRP D 1 95 ? 160.089 104.742 -45.154 1.00 97.50 483 TRP D N 1
ATOM 8413 C CA . TRP D 1 95 ? 161.403 104.264 -44.755 1.00 97.05 483 TRP D CA 1
ATOM 8414 C C . TRP D 1 95 ? 161.284 102.983 -43.942 1.00 94.88 483 TRP D C 1
ATOM 8415 O O . TRP D 1 95 ? 160.327 102.782 -43.188 1.00 96.05 483 TRP D O 1
ATOM 8436 N N . VAL D 1 96 ? 162.278 102.110 -44.103 1.00 94.01 484 VAL D N 1
ATOM 8437 C CA . VAL D 1 96 ? 162.261 100.826 -43.417 1.00 98.60 484 VAL D CA 1
ATOM 8438 C C . VAL D 1 96 ? 162.647 100.964 -41.952 1.00 108.09 484 VAL D C 1
ATOM 8439 O O . VAL D 1 96 ? 162.280 100.108 -41.138 1.00 109.51 484 VAL D O 1
ATOM 8452 N N . ASP D 1 97 ? 163.375 102.020 -41.590 1.00 114.25 485 ASP D N 1
ATOM 8453 C CA . ASP D 1 97 ? 163.784 102.202 -40.203 1.00 124.63 485 ASP D CA 1
ATOM 8454 C C . ASP D 1 97 ? 162.631 102.677 -39.328 1.00 124.32 485 ASP D C 1
ATOM 8455 O O . ASP D 1 97 ? 162.556 102.305 -38.151 1.00 123.38 485 ASP D O 1
ATOM 8464 N N . GLY D 1 98 ? 161.733 103.489 -39.877 1.00 137.32 486 GLY D N 1
ATOM 8465 C CA . GLY D 1 98 ? 160.622 104.015 -39.113 1.00 129.45 486 GLY D CA 1
ATOM 8466 C C . GLY D 1 98 ? 160.392 105.481 -39.405 1.00 118.17 486 GLY D C 1
ATOM 8467 O O . GLY D 1 98 ? 159.271 105.984 -39.274 1.00 107.59 486 GLY D O 1
ATOM 8471 N N . THR D 1 99 ? 161.454 106.172 -39.806 1.00 111.85 487 THR D N 1
ATOM 8472 C CA . THR D 1 99 ? 161.383 107.590 -40.100 1.00 118.30 487 THR D CA 1
ATOM 8473 C C . THR D 1 99 ? 160.156 107.895 -40.961 1.00 116.63 487 THR D C 1
ATOM 8474 O O . THR D 1 99 ? 160.028 107.329 -42.060 1.00 120.79 487 THR D O 1
ATOM 8485 N N . PRO D 1 100 ? 159.254 108.765 -40.515 1.00 142.61 488 PRO D N 1
ATOM 8486 C CA . PRO D 1 100 ? 158.269 109.325 -41.442 1.00 138.28 488 PRO D CA 1
ATOM 8487 C C . PRO D 1 100 ? 158.944 110.412 -42.257 1.00 136.03 488 PRO D C 1
ATOM 8488 O O . PRO D 1 100 ? 159.877 111.076 -41.801 1.00 137.05 488 PRO D O 1
ATOM 8499 N N . PHE D 1 101 ? 158.473 110.579 -43.484 1.00 153.38 489 PHE D N 1
ATOM 8500 C CA . PHE D 1 101 ? 159.108 111.485 -44.430 1.00 165.49 489 PHE D CA 1
ATOM 8501 C C . PHE D 1 101 ? 158.068 112.410 -45.035 1.00 176.23 489 PHE D C 1
ATOM 8502 O O . PHE D 1 101 ? 157.055 111.959 -45.579 1.00 175.15 489 PHE D O 1
ATOM 8519 N N . ASN D 1 102 ? 158.333 113.708 -44.918 1.00 170.87 490 ASN D N 1
ATOM 8520 C CA . ASN D 1 102 ? 157.452 114.772 -45.371 1.00 178.70 490 ASN D CA 1
ATOM 8521 C C . ASN D 1 102 ? 156.888 114.525 -46.759 1.00 187.33 490 ASN D C 1
ATOM 8522 O O . ASN D 1 102 ? 155.783 114.978 -47.074 1.00 189.01 490 ASN D O 1
ATOM 8528 N N . ASN D 1 103 ? 157.635 113.816 -47.597 1.00 135.60 491 ASN D N 1
ATOM 8529 C CA . ASN D 1 103 ? 157.205 113.529 -48.958 1.00 134.04 491 ASN D CA 1
ATOM 8530 C C . ASN D 1 103 ? 156.923 114.817 -49.724 1.00 142.44 491 ASN D C 1
ATOM 8531 O O . ASN D 1 103 ? 156.252 114.798 -50.763 1.00 146.33 491 ASN D O 1
ATOM 8538 N N . ALA D 1 104 ? 157.445 115.939 -49.220 1.00 167.08 492 ALA D N 1
ATOM 8539 C CA . ALA D 1 104 ? 157.347 117.240 -49.867 1.00 169.59 492 ALA D CA 1
ATOM 8540 C C . ALA D 1 104 ? 158.712 117.872 -50.078 1.00 157.66 492 ALA D C 1
ATOM 8541 O O . ALA D 1 104 ? 158.922 118.535 -51.095 1.00 157.13 492 ALA D O 1
ATOM 8548 N N . GLN D 1 105 ? 159.632 117.719 -49.121 1.00 196.26 493 GLN D N 1
ATOM 8549 C CA . GLN D 1 105 ? 161.044 117.981 -49.368 1.00 192.12 493 GLN D CA 1
ATOM 8550 C C . GLN D 1 105 ? 161.673 116.848 -50.167 1.00 189.75 493 GLN D C 1
ATOM 8551 O O . GLN D 1 105 ? 162.731 117.036 -50.778 1.00 190.37 493 GLN D O 1
ATOM 8555 N N . SER D 1 106 ? 161.051 115.665 -50.125 1.00 156.26 494 SER D N 1
ATOM 8556 C CA . SER D 1 106 ? 161.534 114.512 -50.872 1.00 154.29 494 SER D CA 1
ATOM 8557 C C . SER D 1 106 ? 161.768 114.865 -52.330 1.00 155.09 494 SER D C 1
ATOM 8558 O O . SER D 1 106 ? 162.705 114.359 -52.956 1.00 156.61 494 SER D O 1
ATOM 8566 N N . LYS D 1 107 ? 160.924 115.729 -52.887 1.00 117.37 495 LYS D N 1
ATOM 8567 C CA . LYS D 1 107 ? 161.161 116.235 -54.228 1.00 116.17 495 LYS D CA 1
ATOM 8568 C C . LYS D 1 107 ? 162.546 116.861 -54.305 1.00 122.88 495 LYS D C 1
ATOM 8569 O O . LYS D 1 107 ? 163.089 117.357 -53.313 1.00 121.41 495 LYS D O 1
ATOM 8573 N N . GLY D 1 108 ? 163.116 116.837 -55.501 1.00 158.63 496 GLY D N 1
ATOM 8574 C CA . GLY D 1 108 ? 164.483 117.259 -55.721 1.00 169.34 496 GLY D CA 1
ATOM 8575 C C . GLY D 1 108 ? 165.477 116.129 -55.570 1.00 177.25 496 GLY D C 1
ATOM 8576 O O . GLY D 1 108 ? 166.459 116.066 -56.312 1.00 181.54 496 GLY D O 1
ATOM 8580 N N . PHE D 1 109 ? 165.244 115.233 -54.603 1.00 173.20 497 PHE D N 1
ATOM 8581 C CA . PHE D 1 109 ? 166.101 114.062 -54.454 1.00 173.17 497 PHE D CA 1
ATOM 8582 C C . PHE D 1 109 ? 165.834 112.995 -55.513 1.00 183.84 497 PHE D C 1
ATOM 8583 O O . PHE D 1 109 ? 166.677 112.113 -55.706 1.00 193.58 497 PHE D O 1
ATOM 8600 N N . TRP D 1 110 ? 164.684 113.033 -56.183 1.00 140.42 498 TRP D N 1
ATOM 8601 C CA . TRP D 1 110 ? 164.407 112.056 -57.226 1.00 140.14 498 TRP D CA 1
ATOM 8602 C C . TRP D 1 110 ? 165.013 112.489 -58.556 1.00 109.93 498 TRP D C 1
ATOM 8603 O O . TRP D 1 110 ? 165.175 113.678 -58.836 1.00 110.86 498 TRP D O 1
ATOM 8624 N N . GLY D 1 111 ? 165.263 111.505 -59.417 1.00 127.61 499 GLY D N 1
ATOM 8625 C CA . GLY D 1 111 ? 165.752 111.797 -60.748 1.00 119.49 499 GLY D CA 1
ATOM 8626 C C . GLY D 1 111 ? 164.857 112.794 -61.451 1.00 120.68 499 GLY D C 1
ATOM 8627 O O . GLY D 1 111 ? 163.749 113.071 -60.981 1.00 125.93 499 GLY D O 1
ATOM 8631 N N . LYS D 1 112 ? 165.317 113.338 -62.580 1.00 199.13 500 LYS D N 1
ATOM 8632 C CA . LYS D 1 112 ? 164.550 114.378 -63.258 1.00 206.30 500 LYS D CA 1
ATOM 8633 C C . LYS D 1 112 ? 163.137 113.913 -63.582 1.00 213.41 500 LYS D C 1
ATOM 8634 O O . LYS D 1 112 ? 162.199 114.717 -63.554 1.00 223.86 500 LYS D O 1
ATOM 8653 N N . ASN D 1 113 ? 162.961 112.629 -63.889 1.00 206.88 501 ASN D N 1
ATOM 8654 C CA . ASN D 1 113 ? 161.636 112.026 -64.053 1.00 203.59 501 ASN D CA 1
ATOM 8655 C C . ASN D 1 113 ? 161.653 110.715 -63.266 1.00 202.78 501 ASN D C 1
ATOM 8656 O O . ASN D 1 113 ? 161.950 109.653 -63.817 1.00 201.85 501 ASN D O 1
ATOM 8667 N N . GLN D 1 114 ? 161.304 110.793 -61.982 1.00 129.16 502 GLN D N 1
ATO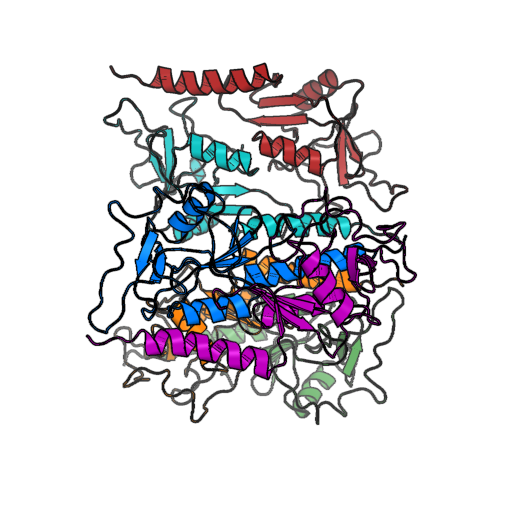M 8668 C CA . GLN D 1 114 ? 161.380 109.657 -61.071 1.00 129.55 502 GLN D CA 1
ATOM 8669 C C . GLN D 1 114 ? 160.523 109.978 -59.858 1.00 117.29 502 GLN D C 1
ATOM 8670 O O . GLN D 1 114 ? 160.439 111.147 -59.463 1.00 119.86 502 GLN D O 1
ATOM 8684 N N . PRO D 1 115 ? 159.864 108.978 -59.248 1.00 131.47 503 PRO D N 1
ATOM 8685 C CA . PRO D 1 115 ? 159.860 107.553 -59.616 1.00 122.10 503 PRO D CA 1
ATOM 8686 C C . PRO D 1 115 ? 159.038 107.261 -60.869 1.00 124.62 503 PRO D C 1
ATOM 8687 O O . PRO D 1 115 ? 158.070 107.968 -61.154 1.00 127.44 503 PRO D O 1
ATOM 8698 N N . ASP D 1 116 ? 159.427 106.219 -61.608 1.00 153.41 504 ASP D N 1
ATOM 8699 C CA . ASP D 1 116 ? 158.709 105.815 -62.807 1.00 153.67 504 ASP D CA 1
ATOM 8700 C C . ASP D 1 116 ? 157.999 104.475 -62.679 1.00 151.49 504 ASP D C 1
ATOM 8701 O O . ASP D 1 116 ? 157.056 104.225 -63.435 1.00 155.52 504 ASP D O 1
ATOM 8710 N N . ASN D 1 117 ? 158.420 103.614 -61.756 1.00 131.53 505 ASN D N 1
ATOM 8711 C CA . ASN D 1 117 ? 157.798 102.301 -61.578 1.00 118.49 505 ASN D CA 1
ATOM 8712 C C . ASN D 1 117 ? 157.922 101.453 -62.840 1.00 107.25 505 ASN D C 1
ATOM 8713 O O . ASN D 1 117 ? 156.986 100.748 -63.229 1.00 81.3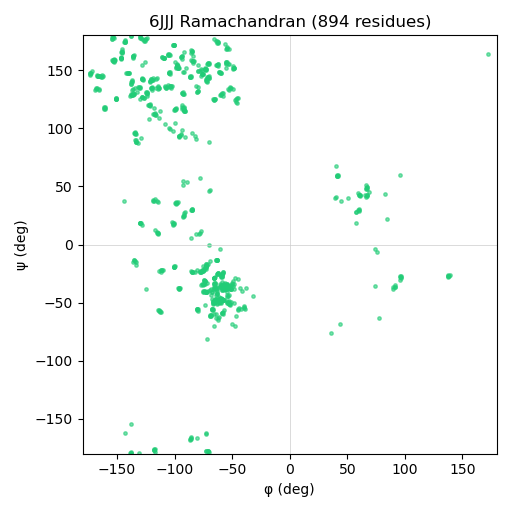5 505 ASN D O 1
ATOM 8724 N N . TRP D 1 118 ? 159.095 101.494 -63.465 1.00 104.14 506 TRP D N 1
ATOM 8725 C CA . TRP D 1 118 ? 159.283 100.861 -64.763 1.00 124.23 506 TRP D CA 1
ATOM 8726 C C . TRP D 1 118 ? 159.008 99.363 -64.694 1.00 121.41 506 TRP D C 1
ATOM 8727 O O . TRP D 1 118 ? 159.240 98.708 -63.676 1.00 117.47 506 TRP D O 1
ATOM 8748 N N . ARG D 1 119 ? 158.499 98.824 -65.801 1.00 122.57 507 ARG D N 1
ATOM 8749 C CA . ARG D 1 119 ? 158.212 97.398 -65.923 1.00 133.53 507 ARG D CA 1
ATOM 8750 C C . ARG D 1 119 ? 159.446 96.714 -66.501 1.00 122.89 507 ARG D C 1
ATOM 8751 O O . ARG D 1 119 ? 159.836 96.980 -67.643 1.00 121.34 507 ARG D O 1
ATOM 8772 N N . HIS D 1 120 ? 160.065 95.842 -65.712 1.00 121.45 508 HIS D N 1
ATOM 8773 C CA . HIS D 1 120 ? 161.280 95.165 -66.132 1.00 113.87 508 HIS D CA 1
ATOM 8774 C C . HIS D 1 120 ? 160.940 93.924 -66.954 1.00 106.40 508 HIS D C 1
ATOM 8775 O O . HIS D 1 120 ? 159.804 93.442 -66.966 1.00 102.75 508 HIS D O 1
ATOM 8789 N N . ARG D 1 121 ? 161.956 93.387 -67.639 1.00 114.21 509 ARG D N 1
ATOM 8790 C CA . ARG D 1 121 ? 161.720 92.255 -68.530 1.00 131.04 509 ARG D CA 1
ATOM 8791 C C . ARG D 1 121 ? 161.218 91.055 -67.737 1.00 133.13 509 ARG D C 1
ATOM 8792 O O . ARG D 1 121 ? 160.329 90.325 -68.191 1.00 138.57 509 ARG D O 1
ATOM 8813 N N . ASN D 1 122 ? 161.741 90.866 -66.533 1.00 170.43 510 ASN D N 1
ATOM 8814 C CA . ASN D 1 122 ? 161.263 89.821 -65.645 1.00 170.62 510 ASN D CA 1
ATOM 8815 C C . ASN D 1 122 ? 160.192 90.447 -64.764 1.00 183.70 510 ASN D C 1
ATOM 8816 O O . ASN D 1 122 ? 160.264 91.632 -64.427 1.00 181.23 510 ASN D O 1
ATOM 8827 N N . GLY D 1 123 ? 159.206 89.648 -64.377 1.00 146.30 511 GLY D N 1
ATOM 8828 C CA . GLY D 1 123 ? 157.887 90.185 -64.104 1.00 153.04 511 GLY D CA 1
ATOM 8829 C C . GLY D 1 123 ? 157.816 91.051 -62.864 1.00 151.75 511 GLY D C 1
ATOM 8830 O O . GLY D 1 123 ? 156.916 90.887 -62.035 1.00 155.00 511 GLY D O 1
ATOM 8834 N N . GLU D 1 124 ? 158.767 91.971 -62.720 1.00 148.55 512 GLU D N 1
ATOM 8835 C CA . GLU D 1 124 ? 158.871 92.800 -61.530 1.00 141.55 512 GLU D CA 1
ATOM 8836 C C . GLU D 1 124 ? 158.647 94.266 -61.874 1.00 121.99 512 GLU D C 1
ATOM 8837 O O . GLU D 1 124 ? 159.082 94.747 -62.926 1.00 128.44 512 GLU D O 1
ATOM 8849 N N . ARG D 1 125 ? 157.966 94.968 -60.972 1.00 122.23 513 ARG D N 1
ATOM 8850 C CA . ARG D 1 125 ? 157.868 96.417 -61.001 1.00 122.86 513 ARG D CA 1
ATOM 8851 C C . ARG D 1 125 ? 159.083 96.990 -60.274 1.00 122.24 513 ARG D C 1
ATOM 8852 O O . ARG D 1 125 ? 160.064 96.289 -60.013 1.00 121.06 513 ARG D O 1
ATOM 8873 N N . GLU D 1 126 ? 159.038 98.277 -59.945 1.00 92.52 514 GLU D N 1
ATOM 8874 C CA . GLU D 1 126 ? 160.105 98.929 -59.193 1.00 90.78 514 GLU D CA 1
ATOM 8875 C C . GLU D 1 126 ? 159.543 99.392 -57.857 1.00 88.30 514 GLU D C 1
ATOM 8876 O O . GLU D 1 126 ? 158.722 100.316 -57.813 1.00 85.45 514 GLU D O 1
ATOM 8888 N N . ASP D 1 127 ? 159.999 98.758 -56.769 1.00 92.38 515 ASP D N 1
ATOM 8889 C CA . ASP D 1 127 ? 159.517 99.060 -55.426 1.00 100.36 515 ASP D CA 1
ATOM 8890 C C . ASP D 1 127 ? 160.662 99.303 -54.447 1.00 90.65 515 ASP D C 1
ATOM 8891 O O . ASP D 1 127 ? 160.462 99.202 -53.232 1.00 83.92 515 ASP D O 1
ATOM 8900 N N . CYS D 1 128 ? 161.862 99.586 -54.943 1.00 93.60 516 CYS D N 1
ATOM 8901 C CA . CYS D 1 128 ? 163.012 99.834 -54.087 1.00 96.38 516 CYS D CA 1
ATOM 8902 C C . CYS D 1 128 ? 163.847 100.943 -54.705 1.00 94.76 516 CYS D C 1
ATOM 8903 O O . CYS D 1 128 ? 163.908 101.085 -55.929 1.00 103.43 516 CYS D O 1
ATOM 8911 N N . VAL D 1 129 ? 164.488 101.730 -53.844 1.00 96.27 517 VAL D N 1
ATOM 8912 C CA . VAL D 1 129 ? 165.171 102.951 -54.250 1.00 86.09 517 VAL D CA 1
ATOM 8913 C C . VAL D 1 129 ? 166.667 102.794 -54.025 1.00 87.66 517 VAL D C 1
ATOM 8914 O O . VAL D 1 129 ? 167.100 102.300 -52.978 1.00 88.66 517 VAL D O 1
ATOM 8927 N N . HIS D 1 130 ? 167.455 103.217 -55.010 1.00 86.98 518 HIS D N 1
ATOM 8928 C CA . HIS D 1 130 ? 168.902 103.321 -54.879 1.00 96.83 518 HIS D CA 1
ATOM 8929 C C . HIS D 1 130 ? 169.326 104.736 -55.254 1.00 98.87 518 HIS D C 1
ATOM 8930 O O . HIS D 1 130 ? 168.510 105.561 -55.679 1.00 92.72 518 HIS D O 1
ATOM 8944 N N . VAL D 1 131 ? 170.621 105.013 -55.120 1.00 86.30 519 VAL D N 1
ATOM 8945 C CA . VAL D 1 131 ? 171.159 106.353 -55.326 1.00 96.20 519 VAL D CA 1
ATOM 8946 C C . VAL D 1 131 ? 172.393 106.263 -56.211 1.00 101.69 519 VAL D C 1
ATOM 8947 O O . VAL D 1 131 ? 173.291 105.452 -55.954 1.00 97.68 519 VAL D O 1
ATOM 8960 N N . ARG D 1 132 ? 172.434 107.102 -57.247 1.00 165.93 520 ARG D N 1
ATOM 8961 C CA . ARG D 1 132 ? 173.644 107.379 -58.010 1.00 172.02 520 ARG D CA 1
ATOM 8962 C C . ARG D 1 132 ? 174.092 108.822 -57.804 1.00 166.44 520 ARG D C 1
ATOM 8963 O O . ARG D 1 132 ? 175.221 109.083 -57.378 1.00 166.66 520 ARG D O 1
ATOM 8984 N N . GLN D 1 133 ? 173.216 109.771 -58.127 1.00 126.14 521 GLN D N 1
ATOM 8985 C CA . GLN D 1 133 ? 173.326 111.156 -57.696 1.00 133.83 521 GLN D CA 1
ATOM 8986 C C . GLN D 1 133 ? 171.980 111.686 -57.231 1.00 117.86 521 GLN D C 1
ATOM 8987 O O . GLN D 1 133 ? 171.935 112.729 -56.573 1.00 113.69 521 GLN D O 1
ATOM 9001 N N . GLN D 1 134 ? 170.888 110.990 -57.548 1.00 108.93 522 GLN D N 1
ATOM 9002 C CA . GLN D 1 134 ? 169.546 111.259 -57.055 1.00 116.60 522 GLN D CA 1
ATOM 9003 C C . GLN D 1 134 ? 168.797 109.932 -57.079 1.00 106.28 522 GLN D C 1
ATOM 9004 O O . GLN D 1 134 ? 169.192 108.989 -57.771 1.00 109.30 522 GLN D O 1
ATOM 9018 N N . TRP D 1 135 ? 167.725 109.857 -56.298 1.00 109.16 523 TRP D N 1
ATOM 9019 C CA . TRP D 1 135 ? 167.028 108.595 -56.109 1.00 107.27 523 TRP D CA 1
ATOM 9020 C C . TRP D 1 135 ? 166.449 108.059 -57.416 1.00 104.94 523 TRP D C 1
ATOM 9021 O O . TRP D 1 135 ? 166.150 108.803 -58.351 1.00 108.87 523 TRP D O 1
ATOM 9042 N N . ASN D 1 136 ? 166.271 106.738 -57.454 1.00 88.69 524 ASN D N 1
ATOM 9043 C CA . ASN D 1 136 ? 165.560 106.069 -58.535 1.00 85.30 524 ASN D CA 1
ATOM 9044 C C . ASN D 1 136 ? 164.921 104.808 -57.972 1.00 80.67 524 ASN D C 1
ATOM 9045 O O . ASN D 1 136 ? 165.615 103.989 -57.364 1.00 76.31 524 ASN D O 1
ATOM 9056 N N . ASP D 1 137 ? 163.614 104.653 -58.157 1.00 91.17 525 ASP D N 1
ATOM 9057 C CA . ASP D 1 137 ? 162.971 103.404 -57.773 1.00 93.96 525 ASP D CA 1
ATOM 9058 C C . ASP D 1 137 ? 163.404 102.309 -58.746 1.00 101.79 525 ASP D C 1
ATOM 9059 O O . ASP D 1 137 ? 163.624 102.559 -59.935 1.00 109.48 525 ASP D O 1
ATOM 9068 N N . MET D 1 138 ? 163.565 101.097 -58.223 1.00 82.07 526 MET D N 1
ATOM 9069 C CA . MET D 1 138 ? 164.228 100.022 -58.947 1.00 83.04 526 MET D CA 1
ATOM 9070 C C . MET D 1 138 ? 163.584 98.699 -58.560 1.00 88.42 526 MET D C 1
ATOM 9071 O O . MET D 1 138 ? 162.890 98.597 -57.545 1.00 91.74 526 MET D O 1
ATOM 9085 N N . ALA D 1 139 ? 163.794 97.691 -59.403 1.00 116.01 527 ALA D N 1
ATOM 9086 C CA . ALA D 1 139 ? 163.339 96.343 -59.092 1.00 119.11 527 ALA D CA 1
ATOM 9087 C C . ALA D 1 139 ? 164.115 95.794 -57.901 1.00 119.37 527 ALA D C 1
ATOM 9088 O O . ALA D 1 139 ? 165.349 95.746 -57.921 1.00 123.42 527 ALA D O 1
ATOM 9095 N N . CYS D 1 140 ? 163.389 95.362 -56.869 1.00 112.90 528 CYS D N 1
ATOM 9096 C CA . CYS D 1 140 ? 164.035 94.979 -55.620 1.00 117.06 528 CYS D CA 1
ATOM 9097 C C . CYS D 1 140 ? 164.924 93.754 -55.798 1.00 112.07 528 CYS D C 1
ATOM 9098 O O . CYS D 1 140 ? 165.961 93.644 -55.136 1.00 113.68 528 CYS D O 1
ATOM 9105 N N . GLY D 1 141 ? 164.552 92.833 -56.687 1.00 88.46 529 GLY D N 1
ATOM 9106 C CA . GLY D 1 141 ? 165.368 91.652 -56.913 1.00 83.38 529 GLY D CA 1
ATOM 9107 C C . GLY D 1 141 ? 166.747 91.940 -57.475 1.00 79.12 529 GLY D C 1
ATOM 9108 O O . GLY D 1 141 ? 167.599 91.044 -57.466 1.00 67.57 529 GLY D O 1
ATOM 9112 N N . SER D 1 142 ? 166.991 93.158 -57.950 1.00 104.80 530 SER D N 1
ATOM 9113 C CA . SER D 1 142 ? 168.278 93.491 -58.544 1.00 111.57 530 SER D CA 1
ATOM 9114 C C . SER D 1 142 ? 169.348 93.586 -57.464 1.00 112.12 530 SER D C 1
ATOM 9115 O O . SER D 1 142 ? 169.095 94.068 -56.357 1.00 110.41 530 SER D O 1
ATOM 9123 N N . SER D 1 143 ? 170.552 93.120 -57.790 1.00 97.25 531 SER D N 1
ATOM 9124 C CA . SER D 1 143 ? 171.640 93.028 -56.817 1.00 97.45 531 SER D CA 1
ATOM 9125 C C . SER D 1 143 ? 172.505 94.278 -56.917 1.00 96.48 531 SER D C 1
ATOM 9126 O O . SER D 1 143 ? 173.394 94.368 -57.768 1.00 92.61 531 SER D O 1
ATOM 9134 N N . TYR D 1 144 ? 172.215 95.252 -56.071 1.00 111.21 532 TYR D N 1
ATOM 9135 C CA . TYR D 1 144 ? 173.025 96.438 -55.888 1.00 112.62 532 TYR D CA 1
ATOM 9136 C C . TYR D 1 144 ? 173.787 96.362 -54.571 1.00 112.10 532 TYR D C 1
ATOM 9137 O O . TYR D 1 144 ? 173.457 95.557 -53.693 1.00 110.84 532 TYR D O 1
ATOM 9155 N N . PRO D 1 145 ? 174.827 97.185 -54.398 1.00 96.63 533 PRO D N 1
ATOM 9156 C CA . PRO D 1 145 ? 175.373 97.401 -53.049 1.00 102.88 533 PRO D CA 1
ATOM 9157 C C . PRO D 1 145 ? 174.400 98.251 -52.246 1.00 103.20 533 PRO D C 1
ATOM 9158 O O . PRO D 1 145 ? 173.342 98.627 -52.763 1.00 109.34 533 PRO D O 1
ATOM 9169 N N . TRP D 1 146 ? 174.738 98.590 -51.006 1.00 95.26 534 TRP D N 1
ATOM 9170 C CA . TRP D 1 146 ? 173.786 99.282 -50.153 1.00 83.14 534 TRP D CA 1
ATOM 9171 C C . TRP D 1 146 ? 174.529 100.130 -49.133 1.00 78.75 534 TRP D C 1
ATOM 9172 O O . TRP D 1 146 ? 175.761 100.145 -49.079 1.00 75.43 534 TRP D O 1
ATOM 9193 N N . VAL D 1 147 ? 173.759 100.845 -48.322 1.00 80.60 535 VAL D N 1
ATOM 9194 C CA . VAL D 1 147 ? 174.289 101.612 -47.203 1.00 84.13 535 VAL D CA 1
ATOM 9195 C C . VAL D 1 147 ? 173.354 101.406 -46.018 1.00 83.27 535 VAL D C 1
ATOM 9196 O O . VAL D 1 147 ? 172.131 101.515 -46.157 1.00 81.22 535 VAL D O 1
ATOM 9209 N N . CYS D 1 148 ? 173.927 101.057 -44.870 1.00 77.78 536 CYS D N 1
ATOM 9210 C CA . CYS D 1 148 ? 173.198 100.959 -43.614 1.00 78.86 536 CYS D CA 1
ATOM 9211 C C . CYS D 1 148 ? 173.396 102.245 -42.818 1.00 77.65 536 CYS D C 1
ATOM 9212 O O . CYS D 1 148 ? 174.394 102.950 -42.993 1.00 75.01 536 CYS D O 1
ATOM 9219 N N . LYS D 1 149 ? 172.435 102.549 -41.941 1.00 97.04 537 LYS D N 1
ATOM 9220 C CA . LYS D 1 149 ? 172.544 103.674 -41.018 1.00 99.22 537 LYS D CA 1
ATOM 9221 C C . LYS D 1 149 ? 172.272 103.203 -39.596 1.00 102.60 537 LYS D C 1
ATOM 9222 O O . LYS D 1 149 ? 171.391 102.369 -39.369 1.00 104.87 537 LYS D O 1
ATOM 9241 N N . LYS D 1 150 ? 173.016 103.757 -38.639 1.00 108.00 538 LYS D N 1
ATOM 9242 C CA . LYS D 1 150 ? 172.907 103.364 -37.241 1.00 109.07 538 LYS D CA 1
ATOM 9243 C C . LYS D 1 150 ? 172.944 104.602 -36.360 1.00 108.59 538 LYS D C 1
ATOM 9244 O O . LYS D 1 150 ? 173.758 105.503 -36.578 1.00 109.16 538 LYS D O 1
ATOM 9263 N N . SER D 1 151 ? 172.087 104.623 -35.346 1.00 113.27 539 SER D N 1
ATOM 9264 C CA . SER D 1 151 ? 171.976 105.765 -34.452 1.00 119.31 539 SER D CA 1
ATOM 9265 C C . SER D 1 151 ? 172.792 105.526 -33.190 1.00 124.19 539 SER D C 1
ATOM 9266 O O . SER D 1 151 ? 172.998 104.386 -32.766 1.00 122.94 539 SER D O 1
ATOM 9274 N N . THR D 1 152 ? 173.257 106.620 -32.592 1.00 119.86 540 THR D N 1
ATOM 9275 C CA . THR D 1 152 ? 174.024 106.545 -31.359 1.00 123.91 540 THR D CA 1
ATOM 9276 C C . THR D 1 152 ? 173.846 107.837 -30.578 1.00 125.01 540 THR D C 1
ATOM 9277 O O . THR D 1 152 ? 173.483 108.879 -31.131 1.00 124.55 540 THR D O 1
ATOM 9288 N N . GLY D 1 153 ? 174.102 107.748 -29.275 1.00 147.36 541 GLY D N 1
ATOM 9289 C CA . GLY D 1 153 ? 174.167 108.915 -28.419 1.00 148.42 541 GLY D CA 1
ATOM 9290 C C . GLY D 1 153 ? 175.604 109.333 -28.193 1.00 147.70 541 GLY D C 1
ATOM 9291 O O . GLY D 1 153 ? 175.975 109.762 -27.096 1.00 148.07 541 GLY D O 1
ATOM 9295 N N . TRP D 1 154 ? 176.425 109.198 -29.231 1.00 99.23 542 TRP D N 1
ATOM 9296 C CA . TRP D 1 154 ? 177.866 109.394 -29.145 1.00 111.32 542 TRP D CA 1
ATOM 9297 C C . TRP D 1 154 ? 178.280 110.526 -30.073 1.00 110.78 542 TRP D C 1
ATOM 9298 O O . TRP D 1 154 ? 177.858 110.569 -31.235 1.00 108.36 542 TRP D O 1
ATOM 9319 N N . SER D 1 155 ? 179.102 111.437 -29.558 1.00 136.38 543 SER D N 1
ATOM 9320 C CA . SER D 1 155 ? 179.582 112.571 -30.340 1.00 131.73 543 SER D CA 1
ATOM 9321 C C . SER D 1 155 ? 180.953 113.036 -29.853 1.00 133.05 543 SER D C 1
ATOM 9322 O O . SER D 1 155 ? 181.938 112.303 -29.934 1.00 135.36 543 SER D O 1
ATOM 9330 N N . GLU E 1 5 ? 158.428 42.702 -4.241 1.00 116.72 393 GLU E N 1
ATOM 9331 C CA . GLU E 1 5 ? 158.097 41.450 -4.915 1.00 118.35 393 GLU E CA 1
ATOM 9332 C C . GLU E 1 5 ? 156.889 41.608 -5.841 1.00 116.25 393 GLU E C 1
ATOM 9333 O O . GLU E 1 5 ? 156.553 40.700 -6.600 1.00 116.61 393 GLU E O 1
ATOM 9345 N N . ALA E 1 6 ? 156.255 42.776 -5.785 1.00 112.72 394 ALA E N 1
ATOM 9346 C CA . ALA E 1 6 ? 155.140 43.110 -6.672 1.00 106.07 394 ALA E CA 1
ATOM 9347 C C . ALA E 1 6 ? 155.747 43.644 -7.963 1.00 105.58 394 ALA E C 1
ATOM 9348 O O . ALA E 1 6 ? 156.080 44.828 -8.065 1.00 97.35 394 ALA E O 1
ATOM 9355 N N . VAL E 1 7 ? 155.899 42.773 -8.955 1.00 127.38 395 VAL E N 1
ATOM 9356 C CA . VAL E 1 7 ? 156.605 43.106 -10.186 1.00 123.07 395 VAL E CA 1
ATOM 9357 C C . VAL E 1 7 ? 155.555 43.395 -11.253 1.00 119.97 395 VAL E C 1
ATOM 9358 O O . VAL E 1 7 ? 154.991 42.485 -11.867 1.00 119.32 395 VAL E O 1
ATOM 9371 N N . ALA E 1 8 ? 155.275 44.682 -11.454 1.00 118.48 396 ALA E N 1
ATOM 9372 C CA . ALA E 1 8 ? 154.415 45.140 -12.534 1.00 116.39 396 ALA E CA 1
ATOM 9373 C C . ALA E 1 8 ? 155.153 45.233 -13.861 1.00 119.75 396 ALA E C 1
ATOM 9374 O O . ALA E 1 8 ? 154.612 45.804 -14.816 1.00 118.46 396 ALA E O 1
ATOM 9381 N N . ALA E 1 9 ? 156.387 44.725 -13.927 1.00 97.73 397 ALA E N 1
ATOM 9382 C CA . ALA E 1 9 ? 157.105 44.678 -15.195 1.00 107.86 397 ALA E CA 1
ATOM 9383 C C . ALA E 1 9 ? 156.352 43.841 -16.216 1.00 126.13 397 ALA E C 1
ATOM 9384 O O . ALA E 1 9 ? 156.391 44.138 -17.416 1.00 124.95 397 ALA E O 1
ATOM 9391 N N . GLN E 1 10 ? 155.667 42.789 -15.759 1.00 132.53 398 GLN E N 1
ATOM 9392 C CA . GLN E 1 10 ? 154.798 42.027 -16.644 1.00 147.32 398 GLN E CA 1
ATOM 9393 C C . GLN E 1 10 ? 153.823 42.952 -17.358 1.00 143.97 398 GLN E C 1
ATOM 9394 O O . GLN E 1 10 ? 153.602 42.823 -18.566 1.00 129.87 398 GLN E O 1
ATOM 9408 N N . LYS E 1 11 ? 153.242 43.904 -16.624 1.00 115.29 399 LYS E N 1
ATOM 9409 C CA . LYS E 1 11 ? 152.330 44.867 -17.231 1.00 128.08 399 LYS E CA 1
ATOM 9410 C C . LYS E 1 11 ? 153.058 45.804 -18.186 1.00 136.03 399 LYS E C 1
ATOM 9411 O O . LYS E 1 11 ? 152.540 46.119 -19.260 1.00 142.16 399 LYS E O 1
ATOM 9430 N N . GLN E 1 12 ? 154.260 46.258 -17.822 1.00 140.16 400 GLN E N 1
ATOM 9431 C CA . GLN E 1 12 ? 155.009 47.143 -18.710 1.00 132.14 400 GLN E CA 1
ATOM 9432 C C . GLN E 1 12 ? 155.359 46.441 -20.017 1.00 124.20 400 GLN E C 1
ATOM 9433 O O . GLN E 1 12 ? 155.114 46.972 -21.107 1.00 131.26 400 GLN E O 1
ATOM 9447 N N . GLU E 1 13 ? 155.946 45.244 -19.925 1.00 169.53 401 GLU E N 1
ATOM 9448 C CA . GLU E 1 13 ? 156.252 44.472 -21.125 1.00 148.79 401 GLU E CA 1
ATOM 9449 C C . GLU E 1 13 ? 154.971 44.110 -21.860 1.00 155.60 401 GLU E C 1
ATOM 9450 O O . GLU E 1 13 ? 154.919 44.141 -23.096 1.00 158.60 401 GLU E O 1
ATOM 9462 N N . GLN E 1 14 ? 153.928 43.751 -21.108 1.00 113.13 402 GLN E N 1
ATOM 9463 C CA . GLN E 1 14 ? 152.634 43.459 -21.711 1.00 103.52 402 GLN E CA 1
ATOM 9464 C C . GLN E 1 14 ? 152.156 44.608 -22.591 1.00 93.17 402 GLN E C 1
ATOM 9465 O O . GLN E 1 14 ? 151.515 44.387 -23.623 1.00 87.99 402 GLN E O 1
ATOM 9479 N N . LYS E 1 15 ? 152.433 45.842 -22.176 1.00 99.88 403 LYS E N 1
ATOM 9480 C CA . LYS E 1 15 ? 152.021 47.004 -22.948 1.00 106.59 403 LYS E CA 1
ATOM 9481 C C . LYS E 1 15 ? 152.773 47.030 -24.270 1.00 110.13 403 LYS E C 1
ATOM 9482 O O . LYS E 1 15 ? 152.174 47.203 -25.338 1.00 113.08 403 LYS E O 1
ATOM 9501 N N . THR E 1 16 ? 154.099 46.877 -24.215 1.00 110.93 404 THR E N 1
ATOM 9502 C CA . THR E 1 16 ? 154.898 46.748 -25.434 1.00 112.64 404 THR E CA 1
ATOM 9503 C C . THR E 1 16 ? 154.461 45.522 -26.234 1.00 128.69 404 THR E C 1
ATOM 9504 O O . THR E 1 16 ? 154.254 45.599 -27.450 1.00 137.49 404 THR E O 1
ATOM 9515 N N . GLN E 1 17 ? 154.358 44.369 -25.566 1.00 110.73 405 GLN E N 1
ATOM 9516 C CA . GLN E 1 17 ? 153.894 43.154 -26.226 1.00 115.78 405 GLN E CA 1
ATOM 9517 C C . GLN E 1 17 ? 152.605 43.394 -26.999 1.00 122.99 405 GLN E C 1
ATOM 9518 O O . GLN E 1 17 ? 152.397 42.815 -28.071 1.00 127.31 405 GLN E O 1
ATOM 9532 N N . ASN E 1 18 ? 151.729 44.255 -26.474 1.00 104.46 406 ASN E N 1
ATOM 9533 C CA . ASN E 1 18 ? 150.492 44.566 -27.181 1.00 100.61 406 ASN E CA 1
ATOM 9534 C C . ASN E 1 18 ? 150.754 45.488 -28.367 1.00 92.89 406 ASN E C 1
ATOM 9535 O O . ASN E 1 18 ? 150.157 45.322 -29.437 1.00 86.59 406 ASN E O 1
ATOM 9546 N N . GLN E 1 19 ? 151.647 46.467 -28.192 1.00 154.33 407 GLN E N 1
ATOM 9547 C CA . GLN E 1 19 ? 151.901 47.450 -29.241 1.00 164.73 407 GLN E CA 1
ATOM 9548 C C . GLN E 1 19 ? 152.312 46.781 -30.546 1.00 158.71 407 GLN E C 1
ATOM 9549 O O . GLN E 1 19 ? 151.929 47.233 -31.632 1.00 160.73 407 GLN E O 1
ATOM 9563 N N . VAL E 1 20 ? 153.106 45.712 -30.466 1.00 111.06 408 VAL E N 1
ATOM 9564 C CA . VAL E 1 20 ? 153.575 45.061 -31.682 1.00 99.82 408 VAL E CA 1
ATOM 9565 C C . VAL E 1 20 ? 152.455 44.256 -32.332 1.00 96.97 408 VAL E C 1
ATOM 9566 O O . VAL E 1 20 ? 152.419 44.116 -33.560 1.00 97.85 408 VAL E O 1
ATOM 9579 N N . LEU E 1 21 ? 151.525 43.720 -31.536 1.00 104.70 409 LEU E N 1
ATOM 9580 C CA . LEU E 1 21 ? 150.375 43.026 -32.109 1.00 100.77 409 LEU E CA 1
ATOM 9581 C C . LEU E 1 21 ? 149.577 43.951 -33.018 1.00 101.90 409 LEU E C 1
ATOM 9582 O O . LEU E 1 21 ? 149.184 43.568 -34.126 1.00 100.31 409 LEU E O 1
ATOM 9598 N N . GLN E 1 22 ? 149.298 45.169 -32.547 1.00 104.67 410 GLN E N 1
ATOM 9599 C CA . GLN E 1 22 ? 148.588 46.138 -33.373 1.00 111.77 410 GLN E CA 1
ATOM 9600 C C . GLN E 1 22 ? 149.334 46.383 -34.677 1.00 105.66 410 GLN E C 1
ATOM 9601 O O . GLN E 1 22 ? 148.717 46.555 -35.735 1.00 105.65 410 GLN E O 1
ATOM 9615 N N . LEU E 1 23 ? 150.667 46.385 -34.623 1.00 101.13 411 LEU E N 1
ATOM 9616 C CA . LEU E 1 23 ? 151.458 46.630 -35.823 1.00 95.01 411 LEU E CA 1
ATOM 9617 C C . LEU E 1 23 ? 151.344 45.466 -36.800 1.00 82.67 411 LEU E C 1
ATOM 9618 O O . LEU E 1 23 ? 150.855 45.630 -37.923 1.00 83.37 411 LEU E O 1
ATOM 9634 N N . ILE E 1 24 ? 151.778 44.272 -36.387 1.00 77.37 412 ILE E N 1
ATOM 9635 C CA . ILE E 1 24 ? 151.754 43.147 -37.313 1.00 83.13 412 ILE E CA 1
ATOM 9636 C C . ILE E 1 24 ? 150.321 42.779 -37.679 1.00 85.43 412 ILE E C 1
ATOM 9637 O O . ILE E 1 24 ? 150.072 42.264 -38.775 1.00 90.72 412 ILE E O 1
ATOM 9653 N N . ALA E 1 25 ? 149.358 43.029 -36.787 1.00 102.12 413 ALA E N 1
ATOM 9654 C CA . ALA E 1 25 ? 147.961 42.810 -37.144 1.00 107.94 413 ALA E CA 1
ATOM 9655 C C . ALA E 1 25 ? 147.527 43.710 -38.290 1.00 108.15 413 ALA E C 1
ATOM 9656 O O . ALA E 1 25 ? 146.577 43.372 -39.004 1.00 109.90 413 ALA E O 1
ATOM 9663 N N . GLN E 1 26 ? 148.195 44.849 -38.470 1.00 97.33 414 GLN E N 1
ATOM 9664 C CA . GLN E 1 26 ? 147.971 45.729 -39.605 1.00 99.98 414 GLN E CA 1
ATOM 9665 C C . GLN E 1 26 ? 149.043 45.554 -40.673 1.00 104.57 414 GLN E C 1
ATOM 9666 O O . GLN E 1 26 ? 149.224 46.434 -41.520 1.00 100.98 414 GLN E O 1
ATOM 9680 N N . ASN E 1 27 ? 149.763 44.433 -40.637 1.00 131.54 415 ASN E N 1
ATOM 9681 C CA . ASN E 1 27 ? 150.750 44.092 -41.659 1.00 132.10 415 ASN E CA 1
ATOM 9682 C C . ASN E 1 27 ? 151.943 45.051 -41.645 1.00 131.82 415 ASN E C 1
ATOM 9683 O O . ASN E 1 27 ? 152.342 45.588 -42.679 1.00 133.35 415 ASN E O 1
ATOM 9694 N N . TRP E 1 28 ? 152.507 45.264 -40.460 1.00 93.78 416 TRP E N 1
ATOM 9695 C CA . TRP E 1 28 ? 153.828 45.863 -40.324 1.00 86.70 416 TRP E CA 1
ATOM 9696 C C . TRP E 1 28 ? 154.853 44.738 -40.247 1.00 92.65 416 TRP E C 1
ATOM 9697 O O . TRP E 1 28 ? 154.680 43.793 -39.471 1.00 99.44 416 TRP E O 1
ATOM 9718 N N . LYS E 1 29 ? 155.911 44.826 -41.049 1.00 98.77 417 LYS E N 1
ATOM 9719 C CA . LYS E 1 29 ? 156.945 43.800 -41.047 1.00 96.77 417 LYS E CA 1
ATOM 9720 C C . LYS E 1 29 ? 158.167 44.274 -40.270 1.00 92.74 417 LYS E C 1
ATOM 9721 O O . LYS E 1 29 ? 158.606 45.418 -40.417 1.00 89.94 417 LYS E O 1
ATOM 9740 N N . TYR E 1 30 ? 158.707 43.385 -39.442 1.00 95.19 418 TYR E N 1
ATOM 9741 C CA . TYR E 1 30 ? 159.877 43.689 -38.633 1.00 96.47 418 TYR E CA 1
ATOM 9742 C C . TYR E 1 30 ? 161.143 43.399 -39.428 1.00 97.65 418 TYR E C 1
ATOM 9743 O O . TYR E 1 30 ? 161.201 42.438 -40.201 1.00 96.62 418 TYR E O 1
ATOM 9761 N N . PHE E 1 31 ? 162.160 44.231 -39.224 1.00 102.01 419 PHE E N 1
ATOM 9762 C CA . PHE E 1 31 ? 163.462 44.002 -39.843 1.00 103.01 419 PHE E CA 1
ATOM 9763 C C . PHE E 1 31 ? 164.515 44.790 -39.080 1.00 105.63 419 PHE E C 1
ATOM 9764 O O . PHE E 1 31 ? 164.471 46.024 -39.056 1.00 105.01 419 PHE E O 1
ATOM 9781 N N . ASN E 1 32 ? 165.456 44.075 -38.475 1.00 97.62 420 ASN E N 1
ATOM 9782 C CA . ASN E 1 32 ? 166.647 44.643 -37.842 1.00 100.29 420 ASN E CA 1
ATOM 9783 C C . ASN E 1 32 ? 166.332 45.914 -37.056 1.00 93.49 420 ASN E C 1
ATOM 9784 O O . ASN E 1 32 ? 166.881 46.991 -37.294 1.00 92.41 420 ASN E O 1
ATOM 9795 N N . GLY E 1 33 ? 165.437 45.762 -36.080 1.00 108.72 421 GLY E N 1
ATOM 9796 C CA . GLY E 1 33 ? 165.160 46.794 -35.115 1.00 107.81 421 GLY E CA 1
ATOM 9797 C C . GLY E 1 33 ? 163.960 47.659 -35.441 1.00 107.09 421 GLY E C 1
ATOM 9798 O O . GLY E 1 33 ? 163.332 48.201 -34.525 1.00 109.31 421 GLY E O 1
ATOM 9802 N N . ASN E 1 34 ? 163.629 47.804 -36.717 1.00 99.66 422 ASN E N 1
ATOM 9803 C CA . ASN E 1 34 ? 162.560 48.696 -37.130 1.00 93.72 422 ASN E CA 1
ATOM 9804 C C . ASN E 1 34 ? 161.358 47.895 -37.613 1.00 88.04 422 ASN E C 1
ATOM 9805 O O . ASN E 1 34 ? 161.455 46.704 -37.921 1.00 89.03 422 ASN E O 1
ATOM 9816 N N . PHE E 1 35 ? 160.210 48.561 -37.636 1.00 78.13 423 PHE E N 1
ATOM 9817 C CA . PHE E 1 35 ? 159.009 48.035 -38.265 1.00 80.48 423 PHE E CA 1
ATOM 9818 C C . PHE E 1 35 ? 158.739 48.808 -39.547 1.00 83.84 423 PHE E C 1
ATOM 9819 O O . PHE E 1 35 ? 158.826 50.041 -39.571 1.00 87.26 423 PHE E O 1
ATOM 9836 N N . TYR E 1 36 ? 158.407 48.078 -40.606 1.00 85.00 424 TYR E N 1
ATOM 9837 C CA . TYR E 1 36 ? 158.159 48.662 -41.914 1.00 84.99 424 TYR E CA 1
ATOM 9838 C C . TYR E 1 36 ? 156.744 48.329 -42.365 1.00 83.98 424 TYR E C 1
ATOM 9839 O O . TYR E 1 36 ? 156.238 47.235 -42.096 1.00 85.22 424 TYR E O 1
ATOM 9857 N N . TYR E 1 37 ? 156.099 49.291 -43.022 1.00 82.66 425 TYR E N 1
ATOM 9858 C CA . TYR E 1 37 ? 154.765 49.118 -43.590 1.00 85.97 425 TYR E CA 1
ATOM 9859 C C . TYR E 1 37 ? 154.816 49.427 -45.080 1.00 83.23 425 TYR E C 1
ATOM 9860 O O . TYR E 1 37 ? 155.168 50.546 -45.468 1.00 80.46 425 TYR E O 1
ATOM 9878 N N . PHE E 1 38 ? 154.461 48.444 -45.908 1.00 86.27 426 PHE E N 1
ATOM 9879 C CA . PHE E 1 38 ? 154.398 48.618 -47.357 1.00 92.38 426 PHE E CA 1
ATOM 9880 C C . PHE E 1 38 ? 152.948 48.853 -47.763 1.00 99.74 426 PHE E C 1
ATOM 9881 O O . PHE E 1 38 ? 152.101 47.969 -47.599 1.00 108.35 426 PHE E O 1
ATOM 9898 N N . SER E 1 39 ? 152.667 50.035 -48.302 1.00 87.50 427 SER E N 1
ATOM 9899 C CA . SER E 1 39 ? 151.286 50.460 -48.471 1.00 88.29 427 SER E CA 1
ATOM 9900 C C . SER E 1 39 ? 150.590 49.661 -49.572 1.00 93.91 427 SER E C 1
ATOM 9901 O O . SER E 1 39 ? 151.219 49.100 -50.476 1.00 90.58 427 SER E O 1
ATOM 9909 N N . ARG E 1 40 ? 149.262 49.598 -49.466 1.00 95.44 428 ARG E N 1
ATOM 9910 C CA . ARG E 1 40 ? 148.418 48.975 -50.476 1.00 102.81 428 ARG E CA 1
ATOM 9911 C C . ARG E 1 40 ? 147.764 49.985 -51.409 1.00 103.46 428 ARG E C 1
ATOM 9912 O O . ARG E 1 40 ? 147.317 49.601 -52.495 1.00 107.57 428 ARG E O 1
ATOM 9933 N N . ASP E 1 41 ? 147.697 51.251 -51.015 1.00 115.55 429 ASP E N 1
ATOM 9934 C CA . ASP E 1 41 ? 147.216 52.327 -51.868 1.00 116.11 429 ASP E CA 1
ATOM 9935 C C . ASP E 1 41 ? 148.407 53.097 -52.435 1.00 108.83 429 ASP E C 1
ATOM 9936 O O . ASP E 1 41 ? 149.561 52.867 -52.065 1.00 107.39 429 ASP E O 1
ATOM 9945 N N . LYS E 1 42 ? 148.117 54.005 -53.366 1.00 129.11 430 LYS E N 1
ATOM 9946 C CA . LYS E 1 42 ? 149.131 54.879 -53.947 1.00 126.71 430 LYS E CA 1
ATOM 9947 C C . LYS E 1 42 ? 148.687 56.323 -53.780 1.00 117.55 430 LYS E C 1
ATOM 9948 O O . LYS E 1 42 ? 147.547 56.667 -54.109 1.00 113.79 430 LYS E O 1
ATOM 9967 N N . LYS E 1 43 ? 149.582 57.163 -53.274 1.00 100.69 431 LYS E N 1
ATOM 9968 C CA . LYS E 1 43 ? 149.264 58.548 -52.969 1.00 101.07 431 LYS E CA 1
ATOM 9969 C C . LYS E 1 43 ? 150.486 59.400 -53.230 1.00 95.71 431 LYS E C 1
ATOM 9970 O O . LYS E 1 43 ? 151.587 58.873 -53.469 1.00 91.81 431 LYS E O 1
ATOM 9989 N N . PRO E 1 44 ? 150.339 60.723 -53.249 1.00 114.77 432 PRO E N 1
ATOM 9990 C CA . PRO E 1 44 ? 151.501 61.601 -53.414 1.00 114.42 432 PRO E CA 1
ATOM 9991 C C . PRO E 1 44 ? 152.484 61.469 -52.259 1.00 110.37 432 PRO E C 1
ATOM 9992 O O . PRO E 1 44 ? 152.242 60.799 -51.252 1.00 110.54 432 PRO E O 1
ATOM 10003 N N . TRP E 1 45 ? 153.625 62.141 -52.423 1.00 79.73 433 TRP E N 1
ATOM 10004 C CA . TRP E 1 45 ? 154.692 62.059 -51.433 1.00 79.14 433 TRP E CA 1
ATOM 10005 C C . TRP E 1 45 ? 154.276 62.720 -50.123 1.00 87.74 433 TRP E C 1
ATOM 10006 O O . TRP E 1 45 ? 154.480 62.158 -49.038 1.00 86.86 433 TRP E O 1
ATOM 10027 N N . ARG E 1 46 ? 153.712 63.929 -50.203 1.00 90.27 434 ARG E N 1
ATOM 10028 C CA . ARG E 1 46 ? 153.265 64.628 -49.002 1.00 106.34 434 ARG E CA 1
ATOM 10029 C C . ARG E 1 46 ? 152.144 63.853 -48.317 1.00 91.35 434 ARG E C 1
ATOM 10030 O O . ARG E 1 46 ? 152.175 63.630 -47.101 1.00 86.77 434 ARG E O 1
ATOM 10051 N N . GLU E 1 47 ? 151.137 63.437 -49.093 1.00 125.29 435 GLU E N 1
ATOM 10052 C CA . GLU E 1 47 ? 150.048 62.636 -48.548 1.00 132.25 435 GLU E CA 1
ATOM 10053 C C . GLU E 1 47 ? 150.573 61.345 -47.940 1.00 113.45 435 GLU E C 1
ATOM 10054 O O . GLU E 1 47 ? 150.065 60.881 -46.911 1.00 105.03 435 GLU E O 1
ATOM 10066 N N . ALA E 1 48 ? 151.596 60.751 -48.557 1.00 118.83 436 ALA E N 1
ATOM 10067 C CA . ALA E 1 48 ? 152.169 59.529 -48.010 1.00 106.13 436 ALA E CA 1
ATOM 10068 C C . ALA E 1 48 ? 152.801 59.782 -46.649 1.00 100.58 436 ALA E C 1
ATOM 10069 O O . ALA E 1 48 ? 152.671 58.960 -45.735 1.00 98.58 436 ALA E O 1
ATOM 10076 N N . GLU E 1 49 ? 153.463 60.928 -46.480 1.00 85.87 437 GLU E N 1
ATOM 10077 C CA . GLU E 1 49 ? 154.123 61.207 -45.209 1.00 95.20 437 GLU E CA 1
ATOM 10078 C C . GLU E 1 49 ? 153.099 61.492 -44.119 1.00 103.45 437 GLU E C 1
ATOM 10079 O O . GLU E 1 49 ? 153.269 61.059 -42.973 1.00 111.41 437 GLU E O 1
ATOM 10091 N N . LYS E 1 50 ? 152.032 62.222 -44.453 1.00 132.79 438 LYS E N 1
ATOM 10092 C CA . LYS E 1 50 ? 150.957 62.449 -43.494 1.00 130.42 438 LYS E CA 1
ATOM 10093 C C . LYS E 1 50 ? 150.416 61.135 -42.942 1.00 131.20 438 LYS E C 1
ATOM 10094 O O . LYS E 1 50 ? 150.022 61.071 -41.772 1.00 135.06 438 LYS E O 1
ATOM 10113 N N . PHE E 1 51 ? 150.386 60.081 -43.762 1.00 100.30 439 PHE E N 1
ATOM 10114 C CA . PHE E 1 51 ? 149.980 58.766 -43.274 1.00 96.47 439 PHE E CA 1
ATOM 10115 C C . PHE E 1 51 ? 151.005 58.207 -42.294 1.00 97.41 439 PHE E C 1
ATOM 10116 O O . PHE E 1 51 ? 150.666 57.841 -41.163 1.00 102.05 439 PHE E O 1
ATOM 10133 N N . CYS E 1 52 ? 152.267 58.115 -42.719 1.00 114.85 440 CYS E N 1
ATOM 10134 C CA . CYS E 1 52 ? 153.301 57.560 -41.851 1.00 124.31 440 CYS E CA 1
ATOM 10135 C C . CYS E 1 52 ? 153.341 58.287 -40.513 1.00 120.53 440 CYS E C 1
ATOM 10136 O O . CYS E 1 52 ? 153.580 57.672 -39.467 1.00 125.21 440 CYS E O 1
ATOM 10144 N N . THR E 1 53 ? 153.123 59.605 -40.531 1.00 115.85 441 THR E N 1
ATOM 10145 C CA . THR E 1 53 ? 153.061 60.373 -39.291 1.00 113.21 441 THR E CA 1
ATOM 10146 C C . THR E 1 53 ? 151.853 59.973 -38.455 1.00 109.73 441 THR E C 1
ATOM 10147 O O . THR E 1 53 ? 151.976 59.734 -37.245 1.00 103.89 441 THR E O 1
ATOM 10158 N N . SER E 1 54 ? 150.666 59.927 -39.074 1.00 127.89 442 SER E N 1
ATOM 10159 C CA . SER E 1 54 ? 149.472 59.509 -38.350 1.00 127.53 442 SER E CA 1
ATOM 10160 C C . SER E 1 54 ? 149.713 58.192 -37.627 1.00 127.93 442 SER E C 1
ATOM 10161 O O . SER E 1 54 ? 149.232 57.985 -36.507 1.00 132.89 442 SER E O 1
ATOM 10169 N N . GLN E 1 55 ? 150.450 57.283 -38.271 1.00 104.78 443 GLN E N 1
ATOM 10170 C CA . GLN E 1 55 ? 150.851 56.014 -37.673 1.00 104.97 443 GLN E CA 1
ATOM 10171 C C . GLN E 1 55 ? 152.193 56.106 -36.969 1.00 96.55 443 GLN E C 1
ATOM 10172 O O . GLN E 1 55 ? 152.934 55.115 -36.938 1.00 96.78 443 GLN E O 1
ATOM 10186 N N . GLY E 1 56 ? 152.567 57.285 -36.479 1.00 89.15 444 GLY E N 1
ATOM 10187 C CA . GLY E 1 56 ? 153.749 57.390 -35.642 1.00 84.72 444 GLY E CA 1
ATOM 10188 C C . GLY E 1 56 ? 155.013 56.896 -36.294 1.00 84.43 444 GLY E C 1
ATOM 10189 O O . GLY E 1 56 ? 155.922 56.423 -35.602 1.00 79.89 444 GLY E O 1
ATOM 10193 N N . ALA E 1 57 ? 155.082 56.974 -37.617 1.00 101.00 445 ALA E N 1
ATOM 10194 C CA . ALA E 1 57 ? 156.219 56.529 -38.401 1.00 105.74 445 ALA E CA 1
ATOM 10195 C C . ALA E 1 57 ? 156.616 57.647 -39.355 1.00 111.66 445 ALA E C 1
ATOM 10196 O O . ALA E 1 57 ? 155.989 58.710 -39.397 1.00 112.92 445 ALA E O 1
ATOM 10203 N N . HIS E 1 58 ? 157.667 57.391 -40.131 1.00 111.78 446 HIS E N 1
ATOM 10204 C CA . HIS E 1 58 ? 158.096 58.272 -41.208 1.00 115.43 446 HIS E CA 1
ATOM 10205 C C . HIS E 1 58 ? 158.430 57.423 -42.427 1.00 103.80 446 HIS E C 1
ATOM 10206 O O . HIS E 1 58 ? 158.633 56.211 -42.324 1.00 103.78 446 HIS E O 1
ATOM 10220 N N . LEU E 1 59 ? 158.483 58.071 -43.591 1.00 93.78 447 LEU E N 1
ATOM 10221 C CA . LEU E 1 59 ? 158.857 57.372 -44.814 1.00 90.95 447 LEU E CA 1
ATOM 10222 C C . LEU E 1 59 ? 160.256 56.787 -44.667 1.00 82.21 447 LEU E C 1
ATOM 10223 O O . LEU E 1 59 ? 161.204 57.497 -44.320 1.00 77.37 447 LEU E O 1
ATOM 10239 N N . ALA E 1 60 ? 160.385 55.495 -44.968 1.00 83.15 448 ALA E N 1
ATOM 10240 C CA . ALA E 1 60 ? 161.585 54.742 -44.629 1.00 93.75 448 ALA E CA 1
ATOM 10241 C C . ALA E 1 60 ? 162.851 55.472 -45.062 1.00 105.29 448 ALA E C 1
ATOM 10242 O O . ALA E 1 60 ? 162.858 56.245 -46.023 1.00 99.21 448 ALA E O 1
ATOM 10249 N N . SER E 1 61 ? 163.927 55.212 -44.327 1.00 111.44 449 SER E N 1
ATOM 10250 C CA . SER E 1 61 ? 165.268 55.704 -44.612 1.00 126.63 449 SER E CA 1
ATOM 10251 C C . SER E 1 61 ? 166.186 54.512 -44.868 1.00 136.59 449 SER E C 1
ATOM 10252 O O . SER E 1 61 ? 165.746 53.360 -44.901 1.00 143.76 449 SER E O 1
ATOM 10260 N N . VAL E 1 62 ? 167.475 54.790 -45.055 1.00 133.41 450 VAL E N 1
ATOM 10261 C CA . VAL E 1 62 ? 168.484 53.744 -45.204 1.00 135.51 450 VAL E CA 1
ATOM 10262 C C . VAL E 1 62 ? 169.683 54.097 -44.326 1.00 151.44 450 VAL E C 1
ATOM 10263 O O . VAL E 1 62 ? 170.565 54.861 -44.733 1.00 152.43 450 VAL E O 1
ATOM 10276 N N . THR E 1 63 ? 169.726 53.536 -43.119 1.00 173.53 451 THR E N 1
ATOM 10277 C CA . THR E 1 63 ? 170.937 53.617 -42.315 1.00 185.10 451 THR E CA 1
ATOM 10278 C C . THR E 1 63 ? 172.013 52.664 -42.818 1.00 182.28 451 THR E C 1
ATOM 10279 O O . THR E 1 63 ? 173.198 52.881 -42.542 1.00 186.95 451 THR E O 1
ATOM 10290 N N . SER E 1 64 ? 171.622 51.619 -43.548 1.00 146.39 452 SER E N 1
ATOM 10291 C CA . SER E 1 64 ? 172.542 50.607 -44.044 1.00 133.13 452 SER E CA 1
ATOM 10292 C C . SER E 1 64 ? 172.159 50.262 -45.478 1.00 119.66 452 SER E C 1
ATOM 10293 O O . SER E 1 64 ? 171.213 50.822 -46.042 1.00 110.21 452 SER E O 1
ATOM 10301 N N . GLN E 1 65 ? 172.906 49.330 -46.071 1.00 122.61 453 GLN E N 1
ATOM 10302 C CA . GLN E 1 65 ? 172.639 48.857 -47.425 1.00 129.15 453 GLN E CA 1
ATOM 10303 C C . GLN E 1 65 ? 171.816 47.576 -47.447 1.00 123.04 453 GLN E C 1
ATOM 10304 O O . GLN E 1 65 ? 170.973 47.401 -48.333 1.00 125.25 453 GLN E O 1
ATOM 10318 N N . GLU E 1 66 ? 172.057 46.662 -46.502 1.00 135.46 454 GLU E N 1
ATOM 10319 C CA . GLU E 1 66 ? 171.210 45.481 -46.389 1.00 135.07 454 GLU E CA 1
ATOM 10320 C C . GLU E 1 66 ? 169.762 45.873 -46.138 1.00 121.74 454 GLU E C 1
ATOM 10321 O O . GLU E 1 66 ? 168.844 45.139 -46.522 1.00 119.41 454 GLU E O 1
ATOM 10333 N N . GLU E 1 67 ? 169.537 47.033 -45.518 1.00 99.45 455 GLU E N 1
ATOM 10334 C CA . GLU E 1 67 ? 168.179 47.545 -45.377 1.00 103.49 455 GLU E CA 1
ATOM 10335 C C . GLU E 1 67 ? 167.546 47.759 -46.745 1.00 97.80 455 GLU E C 1
ATOM 10336 O O . GLU E 1 67 ? 166.402 47.357 -46.984 1.00 96.10 455 GLU E O 1
ATOM 10348 N N . GLN E 1 68 ? 168.289 48.381 -47.665 1.00 128.90 456 GLN E N 1
ATOM 10349 C CA . GLN E 1 68 ? 167.761 48.612 -49.004 1.00 125.78 456 GLN E CA 1
ATOM 10350 C C . GLN E 1 68 ? 167.367 47.300 -49.671 1.00 128.16 456 GLN E C 1
ATOM 10351 O O . GLN E 1 68 ? 166.370 47.242 -50.400 1.00 130.19 456 GLN E O 1
ATOM 10365 N N . ALA E 1 69 ? 168.145 46.239 -49.446 1.00 102.57 457 ALA E N 1
ATOM 10366 C CA . ALA E 1 69 ? 167.783 44.936 -49.994 1.00 101.78 457 ALA E CA 1
ATOM 10367 C C . ALA E 1 69 ? 166.411 44.507 -49.492 1.00 101.33 457 ALA E C 1
ATOM 10368 O O . ALA E 1 69 ? 165.557 44.080 -50.276 1.00 100.86 457 ALA E O 1
ATOM 10375 N N . PHE E 1 70 ? 166.178 44.629 -48.182 1.00 106.65 458 PHE E N 1
ATOM 10376 C CA . PHE E 1 70 ? 164.876 44.287 -47.621 1.00 102.11 458 PHE E CA 1
ATOM 10377 C C . PHE E 1 70 ? 163.759 45.003 -48.366 1.00 105.88 458 PHE E C 1
ATOM 10378 O O . PHE E 1 70 ? 162.791 44.377 -48.814 1.00 105.53 458 PHE E O 1
ATOM 10395 N N . LEU E 1 71 ? 163.881 46.322 -48.518 1.00 129.65 459 LEU E N 1
ATOM 10396 C CA . LEU E 1 71 ? 162.898 47.071 -49.289 1.00 132.78 459 LEU E CA 1
ATOM 10397 C C . LEU E 1 71 ? 162.812 46.540 -50.713 1.00 143.69 459 LEU E C 1
ATOM 10398 O O . LEU E 1 71 ? 161.761 46.056 -51.148 1.00 146.94 459 LEU E O 1
ATOM 10414 N N . VAL E 1 72 ? 163.934 46.578 -51.438 1.00 123.77 460 VAL E N 1
ATOM 10415 C CA . VAL E 1 72 ? 163.917 46.271 -52.867 1.00 131.13 460 VAL E CA 1
ATOM 10416 C C . VAL E 1 72 ? 163.265 44.917 -53.115 1.00 139.23 460 VAL E C 1
ATOM 10417 O O . VAL E 1 72 ? 162.362 44.786 -53.949 1.00 139.87 460 VAL E O 1
ATOM 10430 N N . GLN E 1 73 ? 163.703 43.888 -52.388 1.00 114.47 461 GLN E N 1
ATOM 10431 C CA . GLN E 1 73 ? 163.151 42.558 -52.616 1.00 118.65 461 GLN E CA 1
ATOM 10432 C C . GLN E 1 73 ? 161.730 42.434 -52.087 1.00 117.71 461 GLN E C 1
ATOM 10433 O O . GLN E 1 73 ? 161.002 41.531 -52.511 1.00 120.84 461 GLN E O 1
ATOM 10447 N N . THR E 1 74 ? 161.321 43.322 -51.177 1.00 159.96 462 THR E N 1
ATOM 10448 C CA . THR E 1 74 ? 159.921 43.407 -50.784 1.00 151.05 462 THR E CA 1
ATOM 10449 C C . THR E 1 74 ? 159.114 44.293 -51.723 1.00 149.09 462 THR E C 1
ATOM 10450 O O . THR E 1 74 ? 157.892 44.131 -51.808 1.00 147.43 462 THR E O 1
ATOM 10461 N N . THR E 1 75 ? 159.766 45.225 -52.421 1.00 159.11 463 THR E N 1
ATOM 10462 C CA . THR E 1 75 ? 159.097 46.075 -53.398 1.00 160.87 463 THR E CA 1
ATOM 10463 C C . THR E 1 75 ? 159.588 45.819 -54.818 1.00 166.13 463 THR E C 1
ATOM 10464 O O . THR E 1 75 ? 159.269 46.599 -55.722 1.00 168.11 463 THR E O 1
ATOM 10475 N N . SER E 1 76 ? 160.376 44.765 -55.031 1.00 178.08 464 SER E N 1
ATOM 10476 C CA . SER E 1 76 ? 160.760 44.385 -56.383 1.00 180.15 464 SER E CA 1
ATOM 10477 C C . SER E 1 76 ? 159.501 44.266 -57.229 1.00 180.32 464 SER E C 1
ATOM 10478 O O . SER E 1 76 ? 158.497 43.697 -56.792 1.00 182.71 464 SER E O 1
ATOM 10486 N N . SER E 1 77 ? 159.549 44.830 -58.437 1.00 130.85 465 SER E N 1
ATOM 10487 C CA . SER E 1 77 ? 158.360 44.973 -59.278 1.00 132.18 465 SER E CA 1
ATOM 10488 C C . SER E 1 77 ? 157.378 45.962 -58.651 1.00 133.57 465 SER E C 1
ATOM 10489 O O . SER E 1 77 ? 156.167 45.736 -58.639 1.00 129.86 465 SER E O 1
ATOM 10497 N N . GLY E 1 78 ? 157.906 47.064 -58.122 1.00 117.29 466 GLY E N 1
ATOM 10498 C CA . GLY E 1 78 ? 157.070 48.063 -57.489 1.00 118.04 466 GLY E CA 1
ATOM 10499 C C . GLY E 1 78 ? 157.767 49.374 -57.191 1.00 120.69 466 GLY E C 1
ATOM 10500 O O . GLY E 1 78 ? 158.883 49.392 -56.663 1.00 129.60 466 GLY E O 1
ATOM 10504 N N . ASP E 1 79 ? 157.109 50.481 -57.529 1.00 127.26 467 ASP E N 1
ATOM 10505 C CA . ASP E 1 79 ? 157.627 51.816 -57.254 1.00 123.12 467 ASP E CA 1
ATOM 10506 C C . ASP E 1 79 ? 157.065 52.290 -55.920 1.00 111.33 467 ASP E C 1
ATOM 10507 O O . ASP E 1 79 ? 155.851 52.468 -55.790 1.00 114.98 467 ASP E O 1
ATOM 10516 N N . HIS E 1 80 ? 157.939 52.512 -54.939 1.00 122.95 468 HIS E N 1
ATOM 10517 C CA . HIS E 1 80 ? 157.509 52.885 -53.596 1.00 104.26 468 HIS E CA 1
ATOM 10518 C C . HIS E 1 80 ? 158.254 54.131 -53.139 1.00 86.38 468 HIS E C 1
ATOM 10519 O O . HIS E 1 80 ? 159.488 54.169 -53.177 1.00 83.45 468 HIS E O 1
ATOM 10533 N N . TRP E 1 81 ? 157.504 55.143 -52.708 1.00 108.51 469 TRP E N 1
ATOM 10534 C CA . TRP E 1 81 ? 158.094 56.339 -52.124 1.00 96.21 469 TRP E CA 1
ATOM 10535 C C . TRP E 1 81 ? 159.017 56.045 -50.946 1.00 100.16 469 TRP E C 1
ATOM 10536 O O . TRP E 1 81 ? 158.860 55.025 -50.270 1.00 102.40 469 TRP E O 1
ATOM 10557 N N . ILE E 1 82 ? 159.941 56.959 -50.649 1.00 98.08 470 ILE E N 1
ATOM 10558 C CA . ILE E 1 82 ? 160.754 56.893 -49.440 1.00 97.16 470 ILE E CA 1
ATOM 10559 C C . ILE E 1 82 ? 160.973 58.306 -48.913 1.00 91.57 470 ILE E C 1
ATOM 10560 O O . ILE E 1 82 ? 160.523 59.291 -49.504 1.00 85.76 470 ILE E O 1
ATOM 10576 N N . GLY E 1 83 ? 161.638 58.402 -47.765 1.00 95.10 471 GLY E N 1
ATOM 10577 C CA . GLY E 1 83 ? 161.714 59.659 -47.051 1.00 102.89 471 GLY E CA 1
ATOM 10578 C C . GLY E 1 83 ? 162.823 60.605 -47.460 1.00 110.32 471 GLY E C 1
ATOM 10579 O O . GLY E 1 83 ? 163.283 61.389 -46.628 1.00 114.17 471 GLY E O 1
ATOM 10583 N N . LEU E 1 84 ? 163.252 60.574 -48.717 1.00 99.94 472 LEU E N 1
ATOM 10584 C CA . LEU E 1 84 ? 164.292 61.476 -49.194 1.00 102.86 472 LEU E CA 1
ATOM 10585 C C . LEU E 1 84 ? 163.682 62.586 -50.042 1.00 101.44 472 LEU E C 1
ATOM 10586 O O . LEU E 1 84 ? 162.693 62.377 -50.750 1.00 100.59 472 LEU E O 1
ATOM 10602 N N . THR E 1 85 ? 164.289 63.770 -49.974 1.00 120.08 473 THR E N 1
ATOM 10603 C CA . THR E 1 85 ? 163.771 64.899 -50.734 1.00 120.21 473 THR E CA 1
ATOM 10604 C C . THR E 1 85 ? 164.718 66.085 -50.624 1.00 125.67 473 THR E C 1
ATOM 10605 O O . THR E 1 85 ? 165.346 66.303 -49.585 1.00 131.12 473 THR E O 1
ATOM 10616 N N . ASP E 1 86 ? 164.794 66.856 -51.705 1.00 132.90 474 ASP E N 1
ATOM 10617 C CA . ASP E 1 86 ? 165.597 68.072 -51.769 1.00 133.36 474 ASP E CA 1
ATOM 10618 C C . ASP E 1 86 ? 164.742 69.307 -52.037 1.00 139.64 474 ASP E C 1
ATOM 10619 O O . ASP E 1 86 ? 165.143 70.224 -52.758 1.00 144.08 474 ASP E O 1
ATOM 10628 N N . GLN E 1 87 ? 163.555 69.362 -51.449 1.00 95.29 475 GLN E N 1
ATOM 10629 C CA . GLN E 1 87 ? 162.691 70.515 -51.660 1.00 114.57 475 GLN E CA 1
ATOM 10630 C C . GLN E 1 87 ? 163.272 71.831 -51.175 1.00 112.81 475 GLN E C 1
ATOM 10631 O O . GLN E 1 87 ? 163.771 72.594 -52.001 1.00 119.09 475 GLN E O 1
ATOM 10645 N N . GLY E 1 88 ? 163.474 71.957 -49.863 1.00 112.17 476 GLY E N 1
ATOM 10646 C CA . GLY E 1 88 ? 163.928 73.210 -49.287 1.00 120.09 476 GLY E CA 1
ATOM 10647 C C . GLY E 1 88 ? 164.979 73.888 -50.142 1.00 121.78 476 GLY E C 1
ATOM 10648 O O . GLY E 1 88 ? 164.824 75.060 -50.484 1.00 118.55 476 GLY E O 1
ATOM 10652 N N . THR E 1 89 ? 166.070 73.187 -50.466 1.00 150.00 477 THR E N 1
ATOM 10653 C CA . THR E 1 89 ? 167.042 73.674 -51.442 1.00 157.75 477 THR E CA 1
ATOM 10654 C C . THR E 1 89 ? 167.324 72.562 -52.443 1.00 156.88 477 THR E C 1
ATOM 10655 O O . THR E 1 89 ? 167.510 71.406 -52.052 1.00 161.21 477 THR E O 1
ATOM 10666 N N . GLU E 1 90 ? 167.340 72.912 -53.734 1.00 174.49 478 GLU E N 1
ATOM 10667 C CA . GLU E 1 90 ? 167.440 71.904 -54.785 1.00 163.62 478 GLU E CA 1
ATOM 10668 C C . GLU E 1 90 ? 168.705 71.067 -54.667 1.00 159.54 478 GLU E C 1
ATOM 10669 O O . GLU E 1 90 ? 168.739 69.926 -55.144 1.00 156.72 478 GLU E O 1
ATOM 10681 N N . GLY E 1 91 ? 169.749 71.605 -54.049 1.00 155.98 479 GLY E N 1
ATOM 10682 C CA . GLY E 1 91 ? 171.005 70.893 -53.968 1.00 151.80 479 GLY E CA 1
ATOM 10683 C C . GLY E 1 91 ? 171.002 69.845 -52.878 1.00 145.33 479 GLY E C 1
ATOM 10684 O O . GLY E 1 91 ? 171.253 68.665 -53.140 1.00 133.02 479 GLY E O 1
ATOM 10688 N N . ILE E 1 92 ? 170.707 70.261 -51.652 1.00 162.11 480 ILE E N 1
ATOM 10689 C CA . ILE E 1 92 ? 170.845 69.380 -50.501 1.00 168.17 480 ILE E CA 1
ATOM 10690 C C . ILE E 1 92 ? 169.632 68.464 -50.411 1.00 161.41 480 ILE E C 1
ATOM 10691 O O . ILE E 1 92 ? 168.484 68.918 -50.489 1.00 162.09 480 ILE E O 1
ATOM 10707 N N . TRP E 1 93 ? 169.887 67.170 -50.251 1.00 154.62 481 TRP E N 1
ATOM 10708 C CA . TRP E 1 93 ? 168.875 66.195 -49.875 1.00 153.14 481 TRP E CA 1
ATOM 10709 C C . TRP E 1 93 ? 168.906 66.001 -48.362 1.00 162.95 481 TRP E C 1
ATOM 10710 O O . TRP E 1 93 ? 169.887 66.334 -47.692 1.00 166.51 481 TRP E O 1
ATOM 10731 N N . ARG E 1 94 ? 167.821 65.450 -47.824 1.00 137.26 482 ARG E N 1
ATOM 10732 C CA . ARG E 1 94 ? 167.777 65.146 -46.399 1.00 141.20 482 ARG E CA 1
ATOM 10733 C C . ARG E 1 94 ? 166.583 64.248 -46.116 1.00 139.74 482 ARG E C 1
ATOM 10734 O O . ARG E 1 94 ? 165.532 64.373 -46.753 1.00 139.97 482 ARG E O 1
ATOM 10755 N N . TRP E 1 95 ? 166.759 63.346 -45.152 1.00 116.70 483 TRP E N 1
ATOM 10756 C CA . TRP E 1 95 ? 165.691 62.445 -44.749 1.00 115.07 483 TRP E CA 1
ATOM 10757 C C . TRP E 1 95 ? 164.663 63.186 -43.905 1.00 120.46 483 TRP E C 1
ATOM 10758 O O . TRP E 1 95 ? 164.991 64.100 -43.142 1.00 121.06 483 TRP E O 1
ATOM 10779 N N . VAL E 1 96 ? 163.402 62.778 -44.049 1.00 96.53 484 VAL E N 1
ATOM 10780 C CA . VAL E 1 96 ? 162.318 63.438 -43.333 1.00 109.05 484 VAL E CA 1
ATOM 10781 C C . VAL E 1 96 ? 162.244 63.009 -41.875 1.00 114.87 484 VAL E C 1
ATOM 10782 O O . VAL E 1 96 ? 161.708 63.755 -41.046 1.00 117.54 484 VAL E O 1
ATOM 10795 N N . ASP E 1 97 ? 162.767 61.830 -41.532 1.00 121.08 485 ASP E N 1
ATOM 10796 C CA . ASP E 1 97 ? 162.698 61.359 -40.154 1.00 124.76 485 ASP E CA 1
ATOM 10797 C C . ASP E 1 97 ? 163.706 62.059 -39.251 1.00 125.72 485 ASP E C 1
ATOM 10798 O O . ASP E 1 97 ? 163.415 62.292 -38.073 1.00 127.44 485 ASP E O 1
ATOM 10807 N N . GLY E 1 98 ? 164.880 62.401 -39.774 1.00 161.37 486 GLY E N 1
ATOM 10808 C CA . GLY E 1 98 ? 165.901 63.042 -38.971 1.00 153.39 486 GLY E CA 1
ATOM 10809 C C . GLY E 1 98 ? 167.283 62.495 -39.253 1.00 141.88 486 GLY E C 1
ATOM 10810 O O . GLY E 1 98 ? 168.285 63.195 -39.078 1.00 132.56 486 GLY E O 1
ATOM 10814 N N . THR E 1 99 ? 167.344 61.240 -39.690 1.00 108.80 487 THR E N 1
ATOM 10815 C CA . THR E 1 99 ? 168.603 60.593 -40.026 1.00 107.71 487 THR E CA 1
ATOM 10816 C C . THR E 1 99 ? 169.437 61.559 -40.858 1.00 108.96 487 THR E C 1
ATOM 10817 O O . THR E 1 99 ? 168.949 62.058 -41.880 1.00 110.06 487 THR E O 1
ATOM 10828 N N . PRO E 1 100 ? 170.679 61.858 -40.478 1.00 155.11 488 PRO E N 1
ATOM 10829 C CA . PRO E 1 100 ? 171.560 62.555 -41.416 1.00 153.05 488 PRO E CA 1
ATOM 10830 C C . PRO E 1 100 ? 171.962 61.554 -42.481 1.00 149.07 488 PRO E C 1
ATOM 10831 O O . PRO E 1 100 ? 172.065 60.354 -42.218 1.00 144.34 488 PRO E O 1
ATOM 10842 N N . PHE E 1 101 ? 172.212 62.044 -43.683 1.00 145.52 489 PHE E N 1
ATOM 10843 C CA . PHE E 1 101 ? 172.378 61.164 -44.834 1.00 164.27 489 PHE E CA 1
ATOM 10844 C C . PHE E 1 101 ? 173.826 61.240 -45.310 1.00 160.40 489 PHE E C 1
ATOM 10845 O O . PHE E 1 101 ? 174.295 62.287 -45.765 1.00 156.22 489 PHE E O 1
ATOM 10862 N N . ASN E 1 102 ? 174.531 60.113 -45.184 1.00 170.10 490 ASN E N 1
ATOM 10863 C CA . ASN E 1 102 ? 175.933 59.990 -45.567 1.00 177.39 490 ASN E CA 1
ATOM 10864 C C . ASN E 1 102 ? 175.964 60.043 -47.089 1.00 184.92 490 ASN E C 1
ATOM 10865 O O . ASN E 1 102 ? 175.840 59.021 -47.771 1.00 18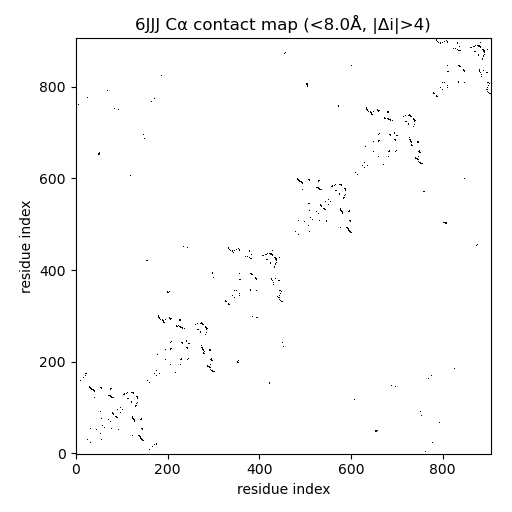4.70 490 ASN E O 1
ATOM 10872 N N . ASN E 1 103 ? 176.061 61.263 -47.625 1.00 162.27 491 ASN E N 1
ATOM 10873 C CA . ASN E 1 103 ? 176.152 61.440 -49.069 1.00 174.08 491 ASN E CA 1
ATOM 10874 C C . ASN E 1 103 ? 177.205 60.514 -49.662 1.00 190.75 491 ASN E C 1
ATOM 10875 O O . ASN E 1 103 ? 177.022 59.975 -50.760 1.00 198.83 491 ASN E O 1
ATOM 10879 N N . ALA E 1 104 ? 178.321 60.338 -48.949 1.00 192.72 492 ALA E N 1
ATOM 10880 C CA . ALA E 1 104 ? 179.431 59.527 -49.435 1.00 191.32 492 ALA E CA 1
ATOM 10881 C C . ALA E 1 104 ? 178.979 58.152 -49.925 1.00 181.21 492 ALA E C 1
ATOM 10882 O O . ALA E 1 104 ? 179.139 57.811 -51.103 1.00 187.22 492 ALA E O 1
ATOM 10889 N N . GLN E 1 105 ? 178.536 57.293 -49.002 1.00 233.55 493 GLN E N 1
ATOM 10890 C CA . GLN E 1 105 ? 178.016 55.979 -49.378 1.00 199.65 493 GLN E CA 1
ATOM 10891 C C . GLN E 1 105 ? 176.646 56.009 -50.046 1.00 194.93 493 GLN E C 1
ATOM 10892 O O . GLN E 1 105 ? 176.259 55.010 -50.667 1.00 192.42 493 GLN E O 1
ATOM 10896 N N . SER E 1 106 ? 175.902 57.109 -49.937 1.00 162.56 494 SER E N 1
ATOM 10897 C CA . SER E 1 106 ? 174.598 57.166 -50.583 1.00 163.43 494 SER E CA 1
ATOM 10898 C C . SER E 1 106 ? 174.698 57.006 -52.092 1.00 166.55 494 SER E C 1
ATOM 10899 O O . SER E 1 106 ? 173.664 56.893 -52.759 1.00 168.76 494 SER E O 1
ATOM 10907 N N . LYS E 1 107 ? 175.908 56.915 -52.630 1.00 146.53 495 LYS E N 1
ATOM 10908 C CA . LYS E 1 107 ? 176.093 56.637 -54.040 1.00 140.94 495 LYS E CA 1
ATOM 10909 C C . LYS E 1 107 ? 175.920 55.144 -54.259 1.00 145.74 495 LYS E C 1
ATOM 10910 O O . LYS E 1 107 ? 176.110 54.335 -53.345 1.00 149.29 495 LYS E O 1
ATOM 10918 N N . GLY E 1 108 ? 175.538 54.783 -55.475 1.00 166.56 496 GLY E N 1
ATOM 10919 C CA . GLY E 1 108 ? 175.178 53.418 -55.798 1.00 166.88 496 GLY E CA 1
ATOM 10920 C C . GLY E 1 108 ? 173.702 53.148 -55.623 1.00 168.20 496 GLY E C 1
ATOM 10921 O O . GLY E 1 108 ? 173.117 52.396 -56.404 1.00 161.27 496 GLY E O 1
ATOM 10925 N N . PHE E 1 109 ? 173.083 53.746 -54.601 1.00 172.72 497 PHE E N 1
ATOM 10926 C CA . PHE E 1 109 ? 171.638 53.626 -54.436 1.00 177.06 497 PHE E CA 1
ATOM 10927 C C . PHE E 1 109 ? 170.867 54.449 -55.460 1.00 188.99 497 PHE E C 1
ATOM 10928 O O . PHE E 1 109 ? 169.668 54.219 -55.642 1.00 195.27 497 PHE E O 1
ATOM 10945 N N . TRP E 1 110 ? 171.513 55.400 -56.126 1.00 133.27 498 TRP E N 1
ATOM 10946 C CA . TRP E 1 110 ? 170.840 56.111 -57.198 1.00 130.39 498 TRP E CA 1
ATOM 10947 C C . TRP E 1 110 ? 170.946 55.312 -58.493 1.00 128.32 498 TRP E C 1
ATOM 10948 O O . TRP E 1 110 ? 171.834 54.470 -58.660 1.00 130.07 498 TRP E O 1
ATOM 10969 N N . GLY E 1 111 ? 170.028 55.583 -59.417 1.00 144.70 499 GLY E N 1
ATOM 10970 C CA . GLY E 1 111 ? 170.121 54.976 -60.730 1.00 137.82 499 GLY E CA 1
ATOM 10971 C C . GLY E 1 111 ? 171.468 55.260 -61.361 1.00 131.59 499 GLY E C 1
ATOM 10972 O O . GLY E 1 111 ? 172.222 56.103 -60.865 1.00 123.49 499 GLY E O 1
ATOM 10976 N N . LYS E 1 112 ? 171.786 54.568 -62.458 1.00 203.34 500 LYS E N 1
ATOM 10977 C CA . LYS E 1 112 ? 173.089 54.741 -63.089 1.00 221.43 500 LYS E CA 1
ATOM 10978 C C . LYS E 1 112 ? 173.347 56.197 -63.460 1.00 233.15 500 LYS E C 1
ATOM 10979 O O . LYS E 1 112 ? 174.496 56.651 -63.411 1.00 234.96 500 LYS E O 1
ATOM 10998 N N . ASN E 1 113 ? 172.305 56.941 -63.832 1.00 178.12 501 ASN E N 1
ATOM 10999 C CA . ASN E 1 113 ? 172.400 58.389 -64.041 1.00 179.13 501 ASN E CA 1
ATOM 11000 C C . ASN E 1 113 ? 171.208 59.028 -63.328 1.00 174.13 501 ASN E C 1
ATOM 11001 O O . ASN E 1 113 ? 170.150 59.236 -63.926 1.00 172.63 501 ASN E O 1
ATOM 11012 N N . GLN E 1 114 ? 171.386 59.339 -62.044 1.00 123.72 502 GLN E N 1
ATOM 11013 C CA . GLN E 1 114 ? 170.321 59.863 -61.198 1.00 117.71 502 GLN E CA 1
ATOM 11014 C C . GLN E 1 114 ? 170.969 60.436 -59.946 1.00 107.65 502 GLN E C 1
ATOM 11015 O O . GLN E 1 114 ? 171.976 59.892 -59.479 1.00 107.64 502 GLN E O 1
ATOM 11029 N N . PRO E 1 115 ? 170.429 61.525 -59.375 1.00 138.25 503 PRO E N 1
ATOM 11030 C CA . PRO E 1 115 ? 169.238 62.299 -59.758 1.00 131.03 503 PRO E CA 1
ATOM 11031 C C . PRO E 1 115 ? 169.413 63.175 -60.997 1.00 133.34 503 PRO E C 1
ATOM 11032 O O . PRO E 1 115 ? 170.520 63.627 -61.290 1.00 136.98 503 PRO E O 1
ATOM 11043 N N . ASP E 1 116 ? 168.314 63.395 -61.725 1.00 117.55 504 ASP E N 1
ATOM 11044 C CA . ASP E 1 116 ? 168.319 64.260 -62.895 1.00 119.90 504 ASP E CA 1
ATOM 11045 C C . ASP E 1 116 ? 167.495 65.529 -62.725 1.00 115.21 504 ASP E C 1
ATOM 11046 O O . ASP E 1 116 ? 167.754 66.509 -63.429 1.00 119.31 504 ASP E O 1
ATOM 11055 N N . ASN E 1 117 ? 166.523 65.541 -61.813 1.00 118.70 505 ASN E N 1
ATOM 11056 C CA . ASN E 1 117 ? 165.671 66.712 -61.594 1.00 108.02 505 ASN E CA 1
ATOM 11057 C C . ASN E 1 117 ? 164.896 67.061 -62.864 1.00 101.76 505 ASN E C 1
ATOM 11058 O O . ASN E 1 117 ? 164.772 68.229 -63.242 1.00 93.93 505 ASN E O 1
ATOM 11069 N N . TRP E 1 118 ? 164.370 66.031 -63.527 1.00 101.17 506 TRP E N 1
ATOM 11070 C CA . TRP E 1 118 ? 163.722 66.201 -64.820 1.00 111.19 506 TRP E CA 1
ATOM 11071 C C . TRP E 1 118 ? 162.517 67.131 -64.711 1.00 114.53 506 TRP E C 1
ATOM 11072 O O . TRP E 1 118 ? 161.835 67.187 -63.685 1.00 116.72 506 TRP E O 1
ATOM 11093 N N . ARG E 1 119 ? 162.259 67.868 -65.789 1.00 109.27 507 ARG E N 1
ATOM 11094 C CA . ARG E 1 119 ? 161.126 68.784 -65.859 1.00 112.47 507 ARG E CA 1
ATOM 11095 C C . ARG E 1 119 ? 159.927 68.051 -66.452 1.00 98.40 507 ARG E C 1
ATOM 11096 O O . ARG E 1 119 ? 159.969 67.617 -67.610 1.00 95.00 507 ARG E O 1
ATOM 11117 N N . HIS E 1 120 ? 158.872 67.900 -65.652 1.00 117.89 508 HIS E N 1
ATOM 11118 C CA . HIS E 1 120 ? 157.682 67.167 -66.053 1.00 112.09 508 HIS E CA 1
ATOM 11119 C C . HIS E 1 120 ? 156.706 68.056 -66.824 1.00 118.70 508 HIS E C 1
ATOM 11120 O O . HIS E 1 120 ? 156.822 69.284 -66.857 1.00 116.78 508 HIS E O 1
ATOM 11134 N N . ARG E 1 121 ? 155.723 67.401 -67.454 1.00 131.57 509 ARG E N 1
ATOM 11135 C CA . ARG E 1 121 ? 154.766 68.104 -68.304 1.00 142.53 509 ARG E CA 1
ATOM 11136 C C . ARG E 1 121 ? 153.931 69.097 -67.504 1.00 142.28 509 ARG E C 1
ATOM 11137 O O . ARG E 1 121 ? 153.624 70.192 -67.990 1.00 143.22 509 ARG E O 1
ATOM 11158 N N . ASN E 1 122 ? 153.581 68.754 -66.268 1.00 158.99 510 ASN E N 1
ATOM 11159 C CA . ASN E 1 122 ? 152.782 69.645 -65.427 1.00 156.77 510 ASN E CA 1
ATOM 11160 C C . ASN E 1 122 ? 153.688 70.526 -64.573 1.00 138.32 510 ASN E C 1
ATOM 11161 O O . ASN E 1 122 ? 153.594 70.580 -63.348 1.00 132.83 510 ASN E O 1
ATOM 11172 N N . GLY E 1 123 ? 154.595 71.218 -65.258 1.00 135.70 511 GLY E N 1
ATOM 11173 C CA . GLY E 1 123 ? 155.492 72.189 -64.665 1.00 137.68 511 GLY E CA 1
ATOM 11174 C C . GLY E 1 123 ? 156.092 71.854 -63.317 1.00 145.77 511 GLY E C 1
ATOM 11175 O O . GLY E 1 123 ? 156.194 72.731 -62.454 1.00 150.51 511 GLY E O 1
ATOM 11179 N N . GLU E 1 124 ? 156.489 70.604 -63.113 1.00 130.32 512 GLU E N 1
ATOM 11180 C CA . GLU E 1 124 ? 157.067 70.181 -61.847 1.00 132.46 512 GLU E CA 1
ATOM 11181 C C . GLU E 1 124 ? 158.485 69.683 -62.084 1.00 116.18 512 GLU E C 1
ATOM 11182 O O . GLU E 1 124 ? 158.768 69.041 -63.102 1.00 116.79 512 GLU E O 1
ATOM 11194 N N . ARG E 1 125 ? 159.370 69.974 -61.138 1.00 112.46 513 ARG E N 1
ATOM 11195 C CA . ARG E 1 125 ? 160.689 69.366 -61.102 1.00 124.69 513 ARG E CA 1
ATOM 11196 C C . ARG E 1 125 ? 160.570 68.044 -60.344 1.00 118.82 513 ARG E C 1
ATOM 11197 O O . ARG E 1 125 ? 159.468 67.565 -60.064 1.00 117.76 513 ARG E O 1
ATOM 11218 N N . GLU E 1 126 ? 161.702 67.447 -59.981 1.00 99.42 514 GLU E N 1
ATOM 11219 C CA . GLU E 1 126 ? 161.716 66.209 -59.206 1.00 95.71 514 GLU E CA 1
ATOM 11220 C C . GLU E 1 126 ? 162.404 66.463 -57.871 1.00 91.93 514 GLU E C 1
ATOM 11221 O O . GLU E 1 126 ? 163.617 66.699 -57.828 1.00 87.87 514 GLU E O 1
ATOM 11233 N N . ASP E 1 127 ? 161.627 66.403 -56.783 1.00 104.93 515 ASP E N 1
ATOM 11234 C CA . ASP E 1 127 ? 162.136 66.657 -55.440 1.00 98.43 515 ASP E CA 1
ATOM 11235 C C . ASP E 1 127 ? 161.752 65.552 -54.463 1.00 101.21 515 ASP E C 1
ATOM 11236 O O . ASP E 1 127 ? 161.788 65.768 -53.246 1.00 97.65 515 ASP E O 1
ATOM 11245 N N . CYS E 1 128 ? 161.368 64.384 -54.964 1.00 98.03 516 CYS E N 1
ATOM 11246 C CA . CYS E 1 128 ? 160.993 63.262 -54.118 1.00 100.14 516 CYS E CA 1
ATOM 11247 C C . CYS E 1 128 ? 161.534 61.988 -54.742 1.00 98.82 516 CYS E C 1
ATOM 11248 O O . CYS E 1 128 ? 161.623 61.867 -55.967 1.00 106.56 516 CYS E O 1
ATOM 11256 N N . VAL E 1 129 ? 161.891 61.036 -53.885 1.00 108.35 517 VAL E N 1
ATOM 11257 C CA . VAL E 1 129 ? 162.596 59.830 -54.294 1.00 105.51 517 VAL E CA 1
ATOM 11258 C C . VAL E 1 129 ? 161.695 58.627 -54.067 1.00 107.13 517 VAL E C 1
ATOM 11259 O O . VAL E 1 129 ? 161.046 58.511 -53.022 1.00 107.42 517 VAL E O 1
ATOM 11272 N N . HIS E 1 130 ? 161.665 57.731 -55.043 1.00 96.89 518 HIS E N 1
ATOM 11273 C CA . HIS E 1 130 ? 161.012 56.435 -54.927 1.00 97.95 518 HIS E CA 1
ATOM 11274 C C . HIS E 1 130 ? 162.029 55.343 -55.247 1.00 102.43 518 HIS E C 1
ATOM 11275 O O . HIS E 1 130 ? 163.187 55.620 -55.568 1.00 103.61 518 HIS E O 1
ATOM 11289 N N . VAL E 1 131 ? 161.595 54.089 -55.139 1.00 83.57 519 VAL E N 1
ATOM 11290 C CA . VAL E 1 131 ? 162.480 52.950 -55.361 1.00 91.72 519 VAL E CA 1
ATOM 11291 C C . VAL E 1 131 ? 161.756 51.912 -56.209 1.00 102.43 519 VAL E C 1
ATOM 11292 O O . VAL E 1 131 ? 160.622 51.532 -55.900 1.00 105.65 519 VAL E O 1
ATOM 11305 N N . ARG E 1 132 ? 162.418 51.452 -57.273 1.00 144.68 520 ARG E N 1
ATOM 11306 C CA . ARG E 1 132 ? 162.030 50.245 -57.995 1.00 152.39 520 ARG E CA 1
ATOM 11307 C C . ARG E 1 132 ? 163.085 49.157 -57.822 1.00 153.01 520 ARG E C 1
ATOM 11308 O O . ARG E 1 132 ? 162.780 48.052 -57.365 1.00 152.94 520 ARG E O 1
ATOM 11329 N N . GLN E 1 133 ? 164.333 49.446 -58.197 1.00 129.70 521 GLN E N 1
ATOM 11330 C CA . GLN E 1 133 ? 165.501 48.680 -57.767 1.00 131.39 521 GLN E CA 1
ATOM 11331 C C . GLN E 1 133 ? 166.650 49.580 -57.341 1.00 121.86 521 GLN E C 1
ATOM 11332 O O . GLN E 1 133 ? 167.606 49.086 -56.736 1.00 124.99 521 GLN E O 1
ATOM 11346 N N . GLN E 1 134 ? 166.594 50.872 -57.652 1.00 120.78 522 GLN E N 1
ATOM 11347 C CA . GLN E 1 134 ? 167.512 51.885 -57.153 1.00 119.43 522 GLN E CA 1
ATOM 11348 C C . GLN E 1 134 ? 166.744 53.198 -57.138 1.00 115.56 522 GLN E C 1
ATOM 11349 O O . GLN E 1 134 ? 165.736 53.358 -57.831 1.00 119.90 522 GLN E O 1
ATOM 11363 N N . TRP E 1 135 ? 167.226 54.137 -56.334 1.00 111.77 523 TRP E N 1
ATOM 11364 C CA . TRP E 1 135 ? 166.486 55.370 -56.114 1.00 105.62 523 TRP E CA 1
ATOM 11365 C C . TRP E 1 135 ? 166.316 56.148 -57.412 1.00 105.37 523 TRP E C 1
ATOM 11366 O O . TRP E 1 135 ? 167.124 56.044 -58.337 1.00 111.42 523 TRP E O 1
ATOM 11387 N N . ASN E 1 136 ? 165.258 56.953 -57.465 1.00 84.04 524 ASN E N 1
ATOM 11388 C CA . ASN E 1 136 ? 165.058 57.900 -58.554 1.00 86.22 524 ASN E CA 1
ATOM 11389 C C . ASN E 1 136 ? 164.261 59.078 -58.020 1.00 88.19 524 ASN E C 1
ATOM 11390 O O . ASN E 1 136 ? 163.167 58.891 -57.479 1.00 88.71 524 ASN E O 1
ATOM 11401 N N . ASP E 1 137 ? 164.794 60.285 -58.186 1.00 83.11 525 ASP E N 1
ATOM 11402 C CA . ASP E 1 137 ? 164.043 61.474 -57.810 1.00 84.98 525 ASP E CA 1
ATOM 11403 C C . ASP E 1 137 ? 162.888 61.657 -58.787 1.00 81.40 525 ASP E C 1
ATOM 11404 O O . ASP E 1 137 ? 163.006 61.367 -59.981 1.00 91.82 525 ASP E O 1
ATOM 11413 N N . MET E 1 138 ? 161.755 62.119 -58.268 1.00 74.78 526 MET E N 1
ATOM 11414 C CA . MET E 1 138 ? 160.504 62.084 -59.009 1.00 76.44 526 MET E CA 1
ATOM 11415 C C . MET E 1 138 ? 159.680 63.304 -58.625 1.00 80.51 526 MET E C 1
ATOM 11416 O O . MET E 1 138 ? 159.935 63.954 -57.607 1.00 80.58 526 MET E O 1
ATOM 11430 N N . ALA E 1 139 ? 158.708 63.630 -59.472 1.00 122.90 527 ALA E N 1
ATOM 11431 C CA . ALA E 1 139 ? 157.774 64.703 -59.162 1.00 129.10 527 ALA E CA 1
ATOM 11432 C C . ALA E 1 139 ? 156.933 64.313 -57.952 1.00 135.56 527 ALA E C 1
ATOM 11433 O O . ALA E 1 139 ? 156.296 63.254 -57.943 1.00 143.60 527 ALA E O 1
ATOM 11440 N N . CYS E 1 140 ? 156.933 65.166 -56.926 1.00 114.79 528 CYS E N 1
ATOM 11441 C CA . CYS E 1 140 ? 156.300 64.789 -55.667 1.00 111.79 528 CYS E CA 1
ATOM 11442 C C . CYS E 1 140 ? 154.792 64.629 -55.819 1.00 104.02 528 CYS E C 1
ATOM 11443 O O . CYS E 1 140 ? 154.198 63.755 -55.179 1.00 98.01 528 CYS E O 1
ATOM 11450 N N . GLY E 1 141 ? 154.159 65.432 -56.673 1.00 84.40 529 GLY E N 1
ATOM 11451 C CA . GLY E 1 141 ? 152.720 65.327 -56.848 1.00 83.74 529 GLY E CA 1
ATOM 11452 C C . GLY E 1 141 ? 152.252 63.998 -57.408 1.00 85.30 529 GLY E C 1
ATOM 11453 O O . GLY E 1 141 ? 151.049 63.716 -57.355 1.00 81.54 529 GLY E O 1
ATOM 11457 N N . SER E 1 142 ? 153.160 63.176 -57.930 1.00 95.39 530 SER E N 1
ATOM 11458 C CA . SER E 1 142 ? 152.773 61.903 -58.525 1.00 99.83 530 SER E CA 1
ATOM 11459 C C . SER E 1 142 ? 152.368 60.909 -57.443 1.00 103.06 530 SER E C 1
ATOM 11460 O O . SER E 1 142 ? 152.973 60.854 -56.370 1.00 106.10 530 SER E O 1
ATOM 11468 N N . SER E 1 143 ? 151.345 60.109 -57.736 1.00 99.66 531 SER E N 1
ATOM 11469 C CA . SER E 1 143 ? 150.747 59.226 -56.733 1.00 97.57 531 SER E CA 1
ATOM 11470 C C . SER E 1 143 ? 151.365 57.837 -56.818 1.00 87.51 531 SER E C 1
ATOM 11471 O O . SER E 1 143 ? 150.925 56.976 -57.581 1.00 79.85 531 SER E O 1
ATOM 11479 N N . TYR E 1 144 ? 152.381 57.613 -56.002 1.00 104.14 532 TYR E N 1
ATOM 11480 C CA . TYR E 1 144 ? 152.987 56.306 -55.827 1.00 104.92 532 TYR E CA 1
ATOM 11481 C C . TYR E 1 144 ? 152.566 55.696 -54.495 1.00 99.10 532 TYR E C 1
ATOM 11482 O O . TYR E 1 144 ? 152.054 56.393 -53.612 1.00 97.72 532 TYR E O 1
ATOM 11500 N N . PRO E 1 145 ? 152.738 54.381 -54.325 1.00 103.33 533 PRO E N 1
ATOM 11501 C CA . PRO E 1 145 ? 152.680 53.796 -52.975 1.00 104.44 533 PRO E CA 1
ATOM 11502 C C . PRO E 1 145 ? 153.929 54.175 -52.194 1.00 108.68 533 PRO E C 1
ATOM 11503 O O . PRO E 1 145 ? 154.774 54.917 -52.705 1.00 114.06 533 PRO E O 1
ATOM 11514 N N . TRP E 1 146 ? 154.073 53.689 -50.965 1.00 91.74 534 TRP E N 1
ATOM 11515 C CA . TRP E 1 146 ? 155.170 54.139 -50.123 1.00 84.72 534 TRP E CA 1
ATOM 11516 C C . TRP E 1 146 ? 155.515 53.075 -49.094 1.00 83.60 534 TRP E C 1
ATOM 11517 O O . TRP E 1 146 ? 154.883 52.020 -49.017 1.00 79.63 534 TRP E O 1
ATOM 11538 N N . VAL E 1 147 ? 156.533 53.370 -48.294 1.00 82.23 535 VAL E N 1
ATOM 11539 C CA . VAL E 1 147 ? 156.920 52.522 -47.175 1.00 90.99 535 VAL E CA 1
ATOM 11540 C C . VAL E 1 147 ? 157.221 53.425 -45.987 1.00 92.92 535 VAL E C 1
ATOM 11541 O O . VAL E 1 147 ? 157.980 54.392 -46.112 1.00 94.61 535 VAL E O 1
ATOM 11554 N N . CYS E 1 148 ? 156.608 53.122 -44.846 1.00 87.06 536 CYS E N 1
ATOM 11555 C CA . CYS E 1 148 ? 156.878 53.817 -43.597 1.00 86.92 536 CYS E CA 1
ATOM 11556 C C . CYS E 1 148 ? 157.869 53.004 -42.771 1.00 87.48 536 CYS E C 1
ATOM 11557 O O . CYS E 1 148 ? 157.946 51.779 -42.896 1.00 88.49 536 CYS E O 1
ATOM 11564 N N . LYS E 1 149 ? 158.616 53.693 -41.906 1.00 91.04 537 LYS E N 1
ATOM 11565 C CA . LYS E 1 149 ? 159.531 53.034 -40.982 1.00 92.70 537 LYS E CA 1
ATOM 11566 C C . LYS E 1 149 ? 159.281 53.499 -39.556 1.00 96.22 537 LYS E C 1
ATOM 11567 O O . LYS E 1 149 ? 159.007 54.678 -39.313 1.00 94.88 537 LYS E O 1
ATOM 11586 N N . LYS E 1 150 ? 159.399 52.567 -38.613 1.00 107.14 538 LYS E N 1
ATOM 11587 C CA . LYS E 1 150 ? 159.124 52.839 -37.211 1.00 105.21 538 LYS E CA 1
ATOM 11588 C C . LYS E 1 150 ? 160.185 52.167 -36.358 1.00 105.65 538 LYS E C 1
ATOM 11589 O O . LYS E 1 150 ? 160.584 51.031 -36.627 1.00 102.89 538 LYS E O 1
ATOM 11608 N N . SER E 1 151 ? 160.647 52.879 -35.337 1.00 116.58 539 SER E N 1
ATOM 11609 C CA . SER E 1 151 ? 161.687 52.384 -34.450 1.00 124.37 539 SER E CA 1
ATOM 11610 C C . SER E 1 151 ? 161.069 51.835 -33.172 1.00 134.03 539 SER E C 1
ATOM 11611 O O . SER E 1 151 ? 159.994 52.263 -32.745 1.00 131.53 539 SER E O 1
ATOM 11619 N N . THR E 1 152 ? 161.764 50.878 -32.562 1.00 118.44 540 THR E N 1
ATOM 11620 C CA . THR E 1 152 ? 161.314 50.292 -31.309 1.00 121.99 540 THR E CA 1
ATOM 11621 C C . THR E 1 152 ? 162.517 49.780 -30.532 1.00 118.25 540 THR E C 1
ATOM 11622 O O . THR E 1 152 ? 163.586 49.527 -31.095 1.00 118.69 540 THR E O 1
ATOM 11633 N N . GLY E 1 153 ? 162.323 49.626 -29.224 1.00 142.72 541 GLY E N 1
ATOM 11634 C CA . GLY E 1 153 ? 163.306 48.973 -28.384 1.00 139.66 541 GLY E CA 1
ATOM 11635 C C . GLY E 1 153 ? 162.928 47.522 -28.175 1.00 137.18 541 GLY E C 1
ATOM 11636 O O . GLY E 1 153 ? 163.137 46.954 -27.098 1.00 137.53 541 GLY E O 1
ATOM 11640 N N . TRP E 1 154 ? 162.369 46.918 -29.222 1.00 104.08 542 TRP E N 1
ATOM 11641 C CA . TRP E 1 154 ? 161.795 45.582 -29.173 1.00 109.68 542 TRP E CA 1
ATOM 11642 C C . TRP E 1 154 ? 162.528 44.676 -30.151 1.00 106.65 542 TRP E C 1
ATOM 11643 O O . TRP E 1 154 ? 162.807 45.073 -31.287 1.00 106.25 542 TRP E O 1
ATOM 11664 N N . SER E 1 155 ? 162.848 43.464 -29.704 1.00 133.36 543 SER E N 1
ATOM 11665 C CA . SER E 1 155 ? 163.550 42.503 -30.548 1.00 131.00 543 SER E CA 1
ATOM 11666 C C . SER E 1 155 ? 163.192 41.061 -30.197 1.00 128.66 543 SER E C 1
ATOM 11667 O O . SER E 1 155 ? 162.943 40.732 -29.038 1.00 132.89 543 SER E O 1
ATOM 11675 N N . GLU F 1 5 ? 149.547 89.307 -66.367 1.00 100.99 393 GLU F N 1
ATOM 11676 C CA . GLU F 1 5 ? 150.558 88.746 -67.223 1.00 102.28 393 GLU F CA 1
ATOM 11677 C C . GLU F 1 5 ? 151.394 87.871 -66.329 1.00 98.30 393 GLU F C 1
ATOM 11678 O O . GLU F 1 5 ? 150.880 86.967 -65.717 1.00 95.02 393 GLU F O 1
ATOM 11690 N N . ALA F 1 6 ? 152.678 88.137 -66.250 1.00 111.56 394 ALA F N 1
ATOM 11691 C CA . ALA F 1 6 ? 153.528 87.384 -65.412 1.00 108.50 394 ALA F CA 1
ATOM 11692 C C . ALA F 1 6 ? 153.643 88.266 -64.261 1.00 111.44 394 ALA F C 1
ATOM 11693 O O . ALA F 1 6 ? 154.313 89.253 -64.310 1.00 111.59 394 ALA F O 1
ATOM 11700 N N . VAL F 1 7 ? 152.951 87.905 -63.208 1.00 116.59 395 VAL F N 1
ATOM 11701 C CA . VAL F 1 7 ? 152.991 88.658 -61.982 1.00 119.83 395 VAL F CA 1
ATOM 11702 C C . VAL F 1 7 ? 153.655 87.835 -60.879 1.00 118.57 395 VAL F C 1
ATOM 11703 O O . VAL F 1 7 ? 153.119 86.858 -60.365 1.00 113.11 395 VAL F O 1
ATOM 11716 N N . ALA F 1 8 ? 154.852 88.262 -60.525 1.00 133.43 396 ALA F N 1
ATOM 11717 C CA . ALA F 1 8 ? 155.597 87.611 -59.491 1.00 128.07 396 ALA F CA 1
ATOM 11718 C C . ALA F 1 8 ? 154.832 88.013 -58.305 1.00 129.02 396 ALA F C 1
ATOM 11719 O O . ALA F 1 8 ? 153.997 87.259 -57.841 1.00 136.44 396 ALA F O 1
ATOM 11726 N N . ALA F 1 9 ? 155.083 89.219 -57.825 1.00 106.82 397 ALA F N 1
ATOM 11727 C CA . ALA F 1 9 ? 154.378 89.769 -56.698 1.00 109.57 397 ALA F CA 1
ATOM 11728 C C . ALA F 1 9 ? 154.249 88.727 -55.628 1.00 126.62 397 ALA F C 1
ATOM 11729 O O . ALA F 1 9 ? 154.873 88.761 -54.560 1.00 126.30 397 ALA F O 1
ATOM 11736 N N . GLN F 1 10 ? 153.435 87.739 -55.996 1.00 120.27 398 GLN F N 1
ATOM 11737 C CA . GLN F 1 10 ? 153.151 86.553 -55.224 1.00 142.10 398 GLN F CA 1
ATOM 11738 C C . GLN F 1 10 ? 154.400 86.121 -54.613 1.00 150.67 398 GLN F C 1
ATOM 11739 O O . GLN F 1 10 ? 154.546 86.038 -53.409 1.00 153.54 398 GLN F O 1
ATOM 11753 N N . LYS F 1 11 ? 155.385 85.977 -55.471 1.00 125.86 399 LYS F N 1
ATOM 11754 C CA . LYS F 1 11 ? 156.701 85.615 -55.012 1.00 128.22 399 LYS F CA 1
ATOM 11755 C C . LYS F 1 11 ? 157.078 86.715 -54.064 1.00 134.46 399 LYS F C 1
ATOM 11756 O O . LYS F 1 11 ? 157.648 86.493 -53.032 1.00 138.16 399 LYS F O 1
ATOM 11775 N N . GLN F 1 12 ? 156.610 87.900 -54.338 1.00 127.55 400 GLN F N 1
ATOM 11776 C CA . GLN F 1 12 ? 156.917 88.959 -53.433 1.00 121.82 400 GLN F CA 1
ATOM 11777 C C . GLN F 1 12 ? 156.237 88.606 -52.168 1.00 111.80 400 GLN F C 1
ATOM 11778 O O . GLN F 1 12 ? 156.865 88.256 -51.194 1.00 114.08 400 GLN F O 1
ATOM 11792 N N . GLU F 1 13 ? 154.924 88.694 -52.221 1.00 146.71 401 GLU F N 1
ATOM 11793 C CA . GLU F 1 13 ? 154.034 88.418 -51.109 1.00 129.79 401 GLU F CA 1
ATOM 11794 C C . GLU F 1 13 ? 154.540 87.234 -50.364 1.00 124.63 401 GLU F C 1
ATOM 11795 O O . GLU F 1 13 ? 154.822 87.263 -49.174 1.00 133.88 401 GLU F O 1
ATOM 11807 N N . GLN F 1 14 ? 154.720 86.198 -51.133 1.00 116.61 402 GLN F N 1
ATOM 11808 C CA . GLN F 1 14 ? 155.280 85.004 -50.611 1.00 111.23 402 GLN F CA 1
ATOM 11809 C C . GLN F 1 14 ? 156.449 85.183 -49.703 1.00 115.65 402 GLN F C 1
ATOM 11810 O O . GLN F 1 14 ? 156.641 84.511 -48.729 1.00 119.83 402 GLN F O 1
ATOM 11824 N N . LYS F 1 15 ? 157.240 86.148 -50.082 1.00 107.31 403 LYS F N 1
ATOM 11825 C CA . LYS F 1 15 ? 158.437 86.505 -49.328 1.00 115.74 403 LYS F CA 1
ATOM 11826 C C . LYS F 1 15 ? 158.078 87.229 -48.038 1.00 118.43 403 LYS F C 1
ATOM 11827 O O . LYS F 1 15 ? 158.521 86.840 -46.951 1.00 121.00 403 LYS F O 1
ATOM 11846 N N . THR F 1 16 ? 157.265 88.283 -48.137 1.00 111.66 404 THR F N 1
ATOM 11847 C CA . THR F 1 16 ? 156.775 88.947 -46.935 1.00 104.48 404 THR F CA 1
ATOM 11848 C C . THR F 1 16 ? 155.941 87.989 -46.095 1.00 101.22 404 THR F C 1
ATOM 11849 O O . THR F 1 16 ? 156.167 87.839 -44.889 1.00 103.96 404 THR F O 1
ATOM 11860 N N . GLN F 1 17 ? 154.978 87.313 -46.729 1.00 89.21 405 GLN F N 1
ATOM 11861 C CA . GLN F 1 17 ? 154.159 86.328 -46.032 1.00 112.11 405 GLN F CA 1
ATOM 11862 C C . GLN F 1 17 ? 155.013 85.344 -45.248 1.00 96.53 405 GLN F C 1
ATOM 11863 O O . GLN F 1 17 ? 154.612 84.895 -44.169 1.00 110.49 405 GLN F O 1
ATOM 11877 N N . ASN F 1 18 ? 156.198 85.006 -45.761 1.00 110.17 406 ASN F N 1
ATOM 11878 C CA . ASN F 1 18 ? 157.077 84.099 -45.033 1.00 112.89 406 ASN F CA 1
ATOM 11879 C C . ASN F 1 18 ? 157.711 84.790 -43.832 1.00 104.07 406 ASN F C 1
ATOM 11880 O O . ASN F 1 18 ? 157.823 84.193 -42.754 1.00 99.18 406 ASN F O 1
ATOM 11891 N N . GLN F 1 19 ? 158.117 86.051 -43.996 1.00 154.97 407 GLN F N 1
ATOM 11892 C CA . GLN F 1 19 ? 158.820 86.753 -42.926 1.00 159.50 407 GLN F CA 1
ATOM 11893 C C . GLN F 1 19 ? 158.004 86.773 -41.640 1.00 156.04 407 GLN F C 1
ATOM 11894 O O . GLN F 1 19 ? 158.560 86.642 -40.543 1.00 158.99 407 GLN F O 1
ATOM 11908 N N . VAL F 1 20 ? 156.684 86.934 -41.748 1.00 122.49 408 VAL F N 1
ATOM 11909 C CA . VAL F 1 20 ? 155.869 87.030 -40.543 1.00 117.67 408 VAL F CA 1
ATOM 11910 C C . VAL F 1 20 ? 155.731 85.667 -39.876 1.00 109.80 408 VAL F C 1
ATOM 11911 O O . VAL F 1 20 ? 155.643 85.579 -38.646 1.00 109.44 408 VAL F O 1
ATOM 11924 N N . LEU F 1 21 ? 155.729 84.586 -40.661 1.00 106.36 409 LEU F N 1
ATOM 11925 C CA . LEU F 1 21 ? 155.696 83.246 -40.083 1.00 102.01 409 LEU F CA 1
ATOM 11926 C C . LEU F 1 21 ? 156.896 83.013 -39.175 1.00 103.25 409 LEU F C 1
ATOM 11927 O O . LEU F 1 21 ? 156.753 82.522 -38.049 1.00 103.56 409 LEU F O 1
ATOM 11943 N N . GLN F 1 22 ? 158.095 83.356 -39.655 1.00 110.09 410 GLN F N 1
ATOM 11944 C CA . GLN F 1 22 ? 159.289 83.205 -38.832 1.00 124.33 410 GLN F CA 1
ATOM 11945 C C . GLN F 1 22 ? 159.147 83.974 -37.526 1.00 120.21 410 GLN F C 1
ATOM 11946 O O . GLN F 1 22 ? 159.612 83.522 -36.475 1.00 122.80 410 GLN F O 1
ATOM 11960 N N . LEU F 1 23 ? 158.493 85.135 -37.573 1.00 97.40 411 LEU F N 1
ATOM 11961 C CA . LEU F 1 23 ? 158.323 85.945 -36.372 1.00 89.69 411 LEU F CA 1
ATOM 11962 C C . LEU F 1 23 ? 157.369 85.277 -35.389 1.00 80.05 411 LEU F C 1
ATOM 11963 O O . LEU F 1 23 ? 157.752 84.951 -34.260 1.00 86.40 411 LEU F O 1
ATOM 11979 N N . ILE F 1 24 ? 156.117 85.059 -35.801 1.00 93.57 412 ILE F N 1
ATOM 11980 C CA . ILE F 1 24 ? 155.153 84.466 -34.883 1.00 96.88 412 ILE F CA 1
ATOM 11981 C C . ILE F 1 24 ? 155.566 83.045 -34.529 1.00 98.39 412 ILE F C 1
ATOM 11982 O O . ILE F 1 24 ? 155.247 82.552 -33.442 1.00 98.87 412 ILE F O 1
ATOM 11998 N N . ALA F 1 25 ? 156.279 82.362 -35.428 1.00 99.95 413 ALA F N 1
ATOM 11999 C CA . ALA F 1 25 ? 156.801 81.043 -35.084 1.00 103.49 413 ALA F CA 1
ATOM 12000 C C . ALA F 1 25 ? 157.794 81.135 -33.934 1.00 104.03 413 ALA F C 1
ATOM 12001 O O . ALA F 1 25 ? 157.973 80.168 -33.185 1.00 101.63 413 ALA F O 1
ATOM 12008 N N . GLN F 1 26 ? 158.434 82.293 -33.767 1.00 97.32 414 GLN F N 1
ATOM 12009 C CA . GLN F 1 26 ? 159.310 82.549 -32.634 1.00 98.63 414 GLN F CA 1
ATOM 12010 C C . GLN F 1 26 ? 158.611 83.373 -31.561 1.00 98.40 414 GLN F C 1
ATOM 12011 O O . GLN F 1 26 ? 159.270 83.936 -30.681 1.00 94.27 414 GLN F O 1
ATOM 12025 N N . ASN F 1 27 ? 157.281 83.428 -31.611 1.00 117.95 415 ASN F N 1
ATOM 12026 C CA . ASN F 1 27 ? 156.473 84.078 -30.582 1.00 121.46 415 ASN F CA 1
ATOM 12027 C C . ASN F 1 27 ? 156.694 85.593 -30.565 1.00 120.45 415 ASN F C 1
ATOM 12028 O O . ASN F 1 27 ? 156.930 86.196 -29.517 1.00 123.72 415 ASN F O 1
ATOM 12039 N N . TRP F 1 28 ? 156.607 86.202 -31.745 1.00 78.45 416 TRP F N 1
ATOM 12040 C CA . TRP F 1 28 ? 156.464 87.646 -31.874 1.00 78.32 416 TRP F CA 1
ATOM 12041 C C . TRP F 1 28 ? 154.978 87.975 -31.940 1.00 87.52 416 TRP F C 1
ATOM 12042 O O . TRP F 1 28 ? 154.234 87.343 -32.698 1.00 91.39 416 TRP F O 1
ATOM 12063 N N . LYS F 1 29 ? 154.542 88.943 -31.141 1.00 94.75 417 LYS F N 1
ATOM 12064 C CA . LYS F 1 29 ? 153.141 89.344 -31.125 1.00 97.83 417 LYS F CA 1
ATOM 12065 C C . LYS F 1 29 ? 152.939 90.643 -31.892 1.00 97.12 417 LYS F C 1
ATOM 12066 O O . LYS F 1 29 ? 153.716 91.593 -31.750 1.00 97.27 417 LYS F O 1
ATOM 12085 N N . TYR F 1 30 ? 151.881 90.674 -32.698 1.00 100.03 418 TYR F N 1
ATOM 12086 C CA . TYR F 1 30 ? 151.543 91.829 -33.513 1.00 95.94 418 TYR F CA 1
ATOM 12087 C C . TYR F 1 30 ? 150.697 92.812 -32.716 1.00 92.79 418 TYR F C 1
ATOM 12088 O O . TYR F 1 30 ? 149.873 92.414 -31.888 1.00 82.67 418 TYR F O 1
ATOM 12106 N N . PHE F 1 31 ? 150.902 94.100 -32.977 1.00 99.42 419 PHE F N 1
ATOM 12107 C CA . PHE F 1 31 ? 150.062 95.135 -32.381 1.00 100.34 419 PHE F CA 1
ATOM 12108 C C . PHE F 1 31 ? 150.208 96.416 -33.185 1.00 97.68 419 PHE F C 1
ATOM 12109 O O . PHE F 1 31 ? 151.310 96.967 -33.278 1.00 100.70 419 PHE F O 1
ATOM 12126 N N . ASN F 1 32 ? 149.107 96.871 -33.772 1.00 99.37 420 ASN F N 1
ATOM 12127 C CA . ASN F 1 32 ? 149.006 98.182 -34.413 1.00 104.34 420 ASN F CA 1
ATOM 12128 C C . ASN F 1 32 ? 150.260 98.523 -35.216 1.00 100.24 420 ASN F C 1
ATOM 12129 O O . ASN F 1 32 ? 150.940 99.524 -34.981 1.00 97.53 420 ASN F O 1
ATOM 12140 N N . GLY F 1 33 ? 150.556 97.661 -36.188 1.00 100.99 421 GLY F N 1
ATOM 12141 C CA . GLY F 1 33 ? 151.586 97.921 -37.160 1.00 101.05 421 GLY F CA 1
ATOM 12142 C C . GLY F 1 33 ? 152.933 97.316 -36.826 1.00 101.95 421 GLY F C 1
ATOM 12143 O O . GLY F 1 33 ? 153.722 97.043 -37.738 1.00 105.91 421 GLY F O 1
ATOM 12147 N N . ASN F 1 34 ? 153.219 97.110 -35.546 1.00 99.87 422 ASN F N 1
ATOM 12148 C CA . ASN F 1 34 ? 154.526 96.653 -35.107 1.00 92.08 422 ASN F CA 1
ATOM 12149 C C . ASN F 1 34 ? 154.454 95.215 -34.611 1.00 79.72 422 ASN F C 1
ATOM 12150 O O . ASN F 1 34 ? 153.380 94.691 -34.304 1.00 77.48 422 ASN F O 1
ATOM 12161 N N . PHE F 1 35 ? 155.616 94.570 -34.566 1.00 68.49 423 PHE F N 1
ATOM 12162 C CA . PHE F 1 35 ? 155.770 93.270 -33.928 1.00 68.42 423 PHE F CA 1
ATOM 12163 C C . PHE F 1 35 ? 156.562 93.435 -32.638 1.00 73.86 423 PHE F C 1
ATOM 12164 O O . PHE F 1 35 ? 157.551 94.174 -32.594 1.00 79.11 423 PHE F O 1
ATOM 12181 N N . TYR F 1 36 ? 156.103 92.773 -31.582 1.00 84.75 424 TYR F N 1
ATOM 12182 C CA . TYR F 1 36 ? 156.733 92.858 -30.272 1.00 84.39 424 TYR F CA 1
ATOM 12183 C C . TYR F 1 36 ? 157.160 91.475 -29.805 1.00 83.51 424 TYR F C 1
ATOM 12184 O O . TYR F 1 36 ? 156.423 90.498 -29.973 1.00 86.33 424 TYR F O 1
ATOM 12202 N N . TYR F 1 37 ? 158.331 91.403 -29.179 1.00 79.55 425 TYR F N 1
ATOM 12203 C CA . TYR F 1 37 ? 158.859 90.157 -28.636 1.00 80.26 425 TYR F CA 1
ATOM 12204 C C . TYR F 1 37 ? 159.080 90.335 -27.141 1.00 86.20 425 TYR F C 1
ATOM 12205 O O . TYR F 1 37 ? 159.856 91.203 -26.727 1.00 88.20 425 TYR F O 1
ATOM 12223 N N . PHE F 1 38 ? 158.395 89.523 -26.337 1.00 91.43 426 PHE F N 1
ATOM 12224 C CA . PHE F 1 38 ? 158.544 89.539 -24.885 1.00 93.88 426 PHE F CA 1
ATOM 12225 C C . PHE F 1 38 ? 159.443 88.384 -24.461 1.00 99.70 426 PHE F C 1
ATOM 12226 O O . PHE F 1 38 ? 159.080 87.214 -24.630 1.00 102.94 426 PHE F O 1
ATOM 12243 N N . SER F 1 39 ? 160.601 88.711 -23.897 1.00 83.69 427 SER F N 1
ATOM 12244 C CA . SER F 1 39 ? 161.644 87.712 -23.729 1.00 86.38 427 SER F CA 1
ATOM 12245 C C . SER F 1 39 ? 161.276 86.695 -22.651 1.00 85.69 427 SER F C 1
ATOM 12246 O O . SER F 1 39 ? 160.457 86.949 -21.761 1.00 82.54 427 SER F O 1
ATOM 12254 N N . ARG F 1 40 ? 161.883 85.511 -22.761 1.00 97.65 428 ARG F N 1
ATOM 12255 C CA . ARG F 1 40 ? 161.743 84.479 -21.745 1.00 107.22 428 ARG F CA 1
ATOM 12256 C C . ARG F 1 40 ? 162.941 84.421 -20.807 1.00 112.24 428 ARG F C 1
ATOM 12257 O O . ARG F 1 40 ? 162.816 83.884 -19.701 1.00 109.71 428 ARG F O 1
ATOM 12278 N N . ASP F 1 41 ? 164.081 84.971 -21.217 1.00 99.45 429 ASP F N 1
ATOM 12279 C CA . ASP F 1 41 ? 165.271 85.084 -20.387 1.00 107.54 429 ASP F CA 1
ATOM 12280 C C . ASP F 1 41 ? 165.365 86.501 -19.826 1.00 111.85 429 ASP F C 1
ATOM 12281 O O . ASP F 1 41 ? 164.598 87.394 -20.193 1.00 117.30 429 ASP F O 1
ATOM 12290 N N . LYS F 1 42 ? 166.311 86.698 -18.911 1.00 136.18 430 LYS F N 1
ATOM 12291 C CA . LYS F 1 42 ? 166.566 88.003 -18.314 1.00 137.27 430 LYS F CA 1
ATOM 12292 C C . LYS F 1 42 ? 168.029 88.370 -18.509 1.00 113.36 430 LYS F C 1
ATOM 12293 O O . LYS F 1 42 ? 168.919 87.557 -18.239 1.00 113.43 430 LYS F O 1
ATOM 12312 N N . LYS F 1 43 ? 168.276 89.585 -18.986 1.00 110.61 431 LYS F N 1
ATOM 12313 C CA . LYS F 1 43 ? 169.624 90.029 -19.293 1.00 101.61 431 LYS F CA 1
ATOM 12314 C C . LYS F 1 43 ? 169.727 91.517 -18.995 1.00 95.69 431 LYS F C 1
ATOM 12315 O O . LYS F 1 43 ? 168.710 92.188 -18.782 1.00 90.49 431 LYS F O 1
ATOM 12334 N N . PRO F 1 44 ? 170.955 92.056 -18.942 1.00 100.41 432 PRO F N 1
ATOM 12335 C CA . PRO F 1 44 ? 171.120 93.507 -18.762 1.00 98.49 432 PRO F CA 1
ATOM 12336 C C . PRO F 1 44 ? 170.554 94.304 -19.926 1.00 95.50 432 PRO F C 1
ATOM 12337 O O . PRO F 1 44 ? 170.136 93.741 -20.942 1.00 95.01 432 PRO F O 1
ATOM 12348 N N . TRP F 1 45 ? 170.573 95.629 -19.795 1.00 74.74 433 TRP F N 1
ATOM 12349 C CA . TRP F 1 45 ? 169.948 96.488 -20.790 1.00 74.35 433 TRP F CA 1
ATOM 12350 C C . TRP F 1 45 ? 170.654 96.396 -22.138 1.00 77.72 433 TRP F C 1
ATOM 12351 O O . TRP F 1 45 ? 170.004 96.242 -23.179 1.00 84.03 433 TRP F O 1
ATOM 12372 N N . ARG F 1 46 ? 171.984 96.515 -22.147 1.00 101.25 434 ARG F N 1
ATOM 12373 C CA . ARG F 1 46 ? 172.714 96.410 -23.410 1.00 115.37 434 ARG F CA 1
ATOM 12374 C C . ARG F 1 46 ? 172.578 95.013 -24.008 1.00 101.93 434 ARG F C 1
ATOM 12375 O O . ARG F 1 46 ? 172.306 94.867 -25.207 1.00 96.56 434 ARG F O 1
ATOM 12396 N N . GLU F 1 47 ? 172.765 93.971 -23.188 1.00 127.95 435 GLU F N 1
ATOM 12397 C CA . GLU F 1 47 ? 172.590 92.606 -23.671 1.00 139.13 435 GLU F CA 1
ATOM 12398 C C . GLU F 1 47 ? 171.199 92.423 -24.259 1.00 125.00 435 GLU F C 1
ATOM 12399 O O . GLU F 1 47 ? 171.015 91.673 -25.226 1.00 127.91 435 GLU F O 1
ATOM 12411 N N . ALA F 1 48 ? 170.200 93.082 -23.669 1.00 113.83 436 ALA F N 1
ATOM 12412 C CA . ALA F 1 48 ? 168.859 93.044 -24.236 1.00 106.64 436 ALA F CA 1
ATOM 12413 C C . ALA F 1 48 ? 168.829 93.737 -25.593 1.00 100.98 436 ALA F C 1
ATOM 12414 O O . ALA F 1 48 ? 168.154 93.275 -26.520 1.00 99.78 436 ALA F O 1
ATOM 12421 N N . GLU F 1 49 ? 169.564 94.844 -25.732 1.00 86.04 437 GLU F N 1
ATOM 12422 C CA . GLU F 1 49 ? 169.563 95.576 -26.995 1.00 89.42 437 GLU F CA 1
ATOM 12423 C C . GLU F 1 49 ? 170.344 94.824 -28.067 1.00 96.77 437 GLU F C 1
ATOM 12424 O O . GLU F 1 49 ? 169.924 94.774 -29.230 1.00 101.15 437 GLU F O 1
ATOM 12436 N N . LYS F 1 50 ? 171.485 94.238 -27.697 1.00 101.44 438 LYS F N 1
ATOM 12437 C CA . LYS F 1 50 ? 172.235 93.417 -28.640 1.00 107.57 438 LYS F CA 1
ATOM 12438 C C . LYS F 1 50 ? 171.346 92.329 -29.229 1.00 110.96 438 LYS F C 1
ATOM 12439 O O . LYS F 1 50 ? 171.462 91.990 -30.412 1.00 112.26 438 LYS F O 1
ATOM 12458 N N . PHE F 1 51 ? 170.432 91.789 -28.419 1.00 102.32 439 PHE F N 1
ATOM 12459 C CA . PHE F 1 51 ? 169.476 90.803 -28.913 1.00 101.96 439 PHE F CA 1
ATOM 12460 C C . PHE F 1 51 ? 168.509 91.443 -29.901 1.00 104.10 439 PHE F C 1
ATOM 12461 O O . PHE F 1 51 ? 168.370 90.986 -31.042 1.00 110.63 439 PHE F O 1
ATOM 12478 N N . CYS F 1 52 ? 167.827 92.511 -29.477 1.00 112.13 440 CYS F N 1
ATOM 12479 C CA . CYS F 1 52 ? 166.843 93.150 -30.345 1.00 108.44 440 CYS F CA 1
ATOM 12480 C C . CYS F 1 52 ? 167.452 93.538 -31.688 1.00 108.67 440 CYS F C 1
ATOM 12481 O O . CYS F 1 52 ? 166.799 93.421 -32.733 1.00 106.33 440 CYS F O 1
ATOM 12488 N N . THR F 1 53 ? 168.704 94.004 -31.683 1.00 111.50 441 THR F N 1
ATOM 12489 C CA . THR F 1 53 ? 169.381 94.331 -32.933 1.00 108.73 441 THR F CA 1
ATOM 12490 C C . THR F 1 53 ? 169.612 93.081 -33.771 1.00 106.52 441 THR F C 1
ATOM 12491 O O . THR F 1 53 ? 169.293 93.054 -34.966 1.00 105.50 441 THR F O 1
ATOM 12502 N N . SER F 1 54 ? 170.160 92.029 -33.156 1.00 134.52 442 SER F N 1
ATOM 12503 C CA . SER F 1 54 ? 170.407 90.795 -33.892 1.00 138.26 442 SER F CA 1
ATOM 12504 C C . SER F 1 54 ? 169.146 90.339 -34.610 1.00 139.01 442 SER F C 1
ATOM 12505 O O . SER F 1 54 ? 169.201 89.871 -35.752 1.00 145.36 442 SER F O 1
ATOM 12513 N N . GLN F 1 55 ? 167.994 90.507 -33.969 1.00 109.77 443 GLN F N 1
ATOM 12514 C CA . GLN F 1 55 ? 166.713 90.150 -34.556 1.00 101.73 443 GLN F CA 1
ATOM 12515 C C . GLN F 1 55 ? 166.074 91.323 -35.287 1.00 95.10 443 GLN F C 1
ATOM 12516 O O . GLN F 1 55 ? 164.847 91.363 -35.424 1.00 96.36 443 GLN F O 1
ATOM 12530 N N . GLY F 1 56 ? 166.881 92.272 -35.754 1.00 78.72 444 GLY F N 1
ATOM 12531 C CA . GLY F 1 56 ? 166.383 93.376 -36.556 1.00 75.87 444 GLY F CA 1
ATOM 12532 C C . GLY F 1 56 ? 165.351 94.237 -35.871 1.00 78.05 444 GLY F C 1
ATOM 12533 O O . GLY F 1 56 ? 164.504 94.834 -36.545 1.00 74.01 444 GLY F O 1
ATOM 12537 N N . ALA F 1 57 ? 165.409 94.330 -34.547 1.00 97.11 445 ALA F N 1
ATOM 12538 C CA . ALA F 1 57 ? 164.473 95.123 -33.770 1.00 97.62 445 ALA F CA 1
ATOM 12539 C C . ALA F 1 57 ? 165.250 96.031 -32.824 1.00 98.49 445 ALA F C 1
ATOM 12540 O O . ALA F 1 57 ? 166.482 95.996 -32.760 1.00 101.84 445 ALA F O 1
ATOM 12547 N N . HIS F 1 58 ? 164.506 96.845 -32.081 1.00 105.88 446 HIS F N 1
ATOM 12548 C CA . HIS F 1 58 ? 165.047 97.657 -31.001 1.00 110.76 446 HIS F CA 1
ATOM 12549 C C . HIS F 1 58 ? 164.108 97.554 -29.810 1.00 104.44 446 HIS F C 1
ATOM 12550 O O . HIS F 1 58 ? 162.946 97.165 -29.942 1.00 103.05 446 HIS F O 1
ATOM 12564 N N . LEU F 1 59 ? 164.626 97.912 -28.639 1.00 104.81 447 LEU F N 1
ATOM 12565 C CA . LEU F 1 59 ? 163.817 97.896 -27.428 1.00 105.63 447 LEU F CA 1
ATOM 12566 C C . LEU F 1 59 ? 162.630 98.838 -27.579 1.00 109.81 447 LEU F C 1
ATOM 12567 O O . LEU F 1 59 ? 162.797 100.015 -27.910 1.00 111.27 447 LEU F O 1
ATOM 12583 N N . ALA F 1 60 ? 161.436 98.320 -27.293 1.00 87.15 448 ALA F N 1
ATOM 12584 C CA . ALA F 1 60 ? 160.197 99.000 -27.647 1.00 97.24 448 ALA F CA 1
ATOM 12585 C C . ALA F 1 60 ? 160.210 100.465 -27.229 1.00 109.00 448 ALA F C 1
ATOM 12586 O O . ALA F 1 60 ? 160.884 100.862 -26.274 1.00 108.48 448 ALA F O 1
ATOM 12593 N N . SER F 1 61 ? 159.456 101.269 -27.975 1.00 110.58 449 SER F N 1
ATOM 12594 C CA . SER F 1 61 ? 159.218 102.680 -27.697 1.00 120.15 449 SER F CA 1
ATOM 12595 C C . SER F 1 61 ? 157.726 102.882 -27.446 1.00 124.92 449 SER F C 1
ATOM 12596 O O . SER F 1 61 ? 156.942 101.929 -27.451 1.00 130.43 449 SER F O 1
ATOM 12604 N N . VAL F 1 62 ? 157.322 104.135 -27.243 1.00 137.58 450 VAL F N 1
ATOM 12605 C CA . VAL F 1 62 ? 155.911 104.479 -27.077 1.00 130.61 450 VAL F CA 1
ATOM 12606 C C . VAL F 1 62 ? 155.597 105.700 -27.936 1.00 136.47 450 VAL F C 1
ATOM 12607 O O . VAL F 1 62 ? 155.811 106.843 -27.517 1.00 134.96 450 VAL F O 1
ATOM 12620 N N . THR F 1 63 ? 155.076 105.468 -29.138 1.00 151.60 451 THR F N 1
ATOM 12621 C CA . THR F 1 63 ? 154.522 106.560 -29.924 1.00 158.09 451 THR F CA 1
ATOM 12622 C C . THR F 1 63 ? 153.160 107.000 -29.405 1.00 149.59 451 THR F C 1
ATOM 12623 O O . THR F 1 63 ? 152.761 108.147 -29.635 1.00 151.19 451 THR F O 1
ATOM 12634 N N . SER F 1 64 ? 152.456 106.121 -28.693 1.00 125.24 452 SER F N 1
ATOM 12635 C CA . SER F 1 64 ? 151.116 106.396 -28.202 1.00 116.80 452 SER F CA 1
ATOM 12636 C C . SER F 1 64 ? 150.998 105.881 -26.773 1.00 114.19 452 SER F C 1
ATOM 12637 O O . SER F 1 64 ? 151.948 105.327 -26.209 1.00 105.14 452 SER F O 1
ATOM 12645 N N . GLN F 1 65 ? 149.811 106.060 -26.190 1.00 100.73 453 GLN F N 1
ATOM 12646 C CA . GLN F 1 65 ? 149.510 105.595 -24.841 1.00 122.09 453 GLN F CA 1
ATOM 12647 C C . GLN F 1 65 ? 148.814 104.241 -24.827 1.00 117.83 453 GLN F C 1
ATOM 12648 O O . GLN F 1 65 ? 149.093 103.416 -23.950 1.00 120.36 453 GLN F O 1
ATOM 12662 N N . GLU F 1 66 ? 147.911 103.989 -25.780 1.00 166.55 454 GLU F N 1
ATOM 12663 C CA . GLU F 1 66 ? 147.318 102.662 -25.900 1.00 165.22 454 GLU F CA 1
ATOM 12664 C C . GLU F 1 66 ? 148.384 101.604 -26.140 1.00 143.23 454 GLU F C 1
ATOM 12665 O O . GLU F 1 66 ? 148.190 100.434 -25.789 1.00 141.92 454 GLU F O 1
ATOM 12677 N N . GLU F 1 67 ? 149.511 101.993 -26.740 1.00 115.87 455 GLU F N 1
ATOM 12678 C CA . GLU F 1 67 ? 150.633 101.074 -26.888 1.00 115.31 455 GLU F CA 1
ATOM 12679 C C . GLU F 1 67 ? 151.134 100.614 -25.527 1.00 115.46 455 GLU F C 1
ATOM 12680 O O . GLU F 1 67 ? 151.358 99.418 -25.307 1.00 105.56 455 GLU F O 1
ATOM 12692 N N . GLN F 1 68 ? 151.303 101.553 -24.592 1.00 142.39 456 GLN F N 1
ATOM 12693 C CA . GLN F 1 68 ? 151.773 101.189 -23.259 1.00 152.29 456 GLN F CA 1
ATOM 12694 C C . GLN F 1 68 ? 150.833 100.188 -22.598 1.00 158.43 456 GLN F C 1
ATOM 12695 O O . GLN F 1 68 ? 151.281 99.288 -21.878 1.00 162.41 456 GLN F O 1
ATOM 12709 N N . ALA F 1 69 ? 149.524 100.338 -22.814 1.00 113.15 457 ALA F N 1
ATOM 12710 C CA . ALA F 1 69 ? 148.576 99.375 -22.264 1.00 114.61 457 ALA F CA 1
ATOM 12711 C C . ALA F 1 69 ? 148.886 97.972 -22.768 1.00 120.61 457 ALA F C 1
ATOM 12712 O O . ALA F 1 69 ? 148.940 97.016 -21.987 1.00 105.21 457 ALA F O 1
ATOM 12719 N N . PHE F 1 70 ? 149.100 97.833 -24.080 1.00 107.67 458 PHE F N 1
ATOM 12720 C CA . PHE F 1 70 ? 149.465 96.539 -24.645 1.00 122.01 458 PHE F CA 1
ATOM 12721 C C . PHE F 1 70 ? 150.661 95.947 -23.910 1.00 112.08 458 PHE F C 1
ATOM 12722 O O . PHE F 1 70 ? 150.625 94.795 -23.464 1.00 114.02 458 PHE F O 1
ATOM 12739 N N . LEU F 1 71 ? 151.729 96.732 -23.760 1.00 139.55 459 LEU F N 1
ATOM 12740 C CA . LEU F 1 71 ? 152.896 96.265 -23.020 1.00 136.33 459 LEU F CA 1
ATOM 12741 C C . LEU F 1 71 ? 152.522 95.886 -21.591 1.00 147.49 459 LEU F C 1
ATOM 12742 O O . LEU F 1 71 ? 152.694 94.736 -21.173 1.00 147.58 459 LEU F O 1
ATOM 12758 N N . VAL F 1 72 ? 151.981 96.846 -20.834 1.00 121.70 460 VAL F N 1
ATOM 12759 C CA . VAL F 1 72 ? 151.759 96.648 -19.402 1.00 126.69 460 VAL F CA 1
ATOM 12760 C C . VAL F 1 72 ? 150.952 95.381 -19.152 1.00 126.36 460 VAL F C 1
ATOM 12761 O O . VAL F 1 72 ? 151.312 94.549 -18.311 1.00 126.58 460 VAL F O 1
ATOM 12774 N N . GLN F 1 73 ? 149.839 95.218 -19.868 1.00 124.70 461 GLN F N 1
ATOM 12775 C CA . GLN F 1 73 ? 148.988 94.058 -19.636 1.00 122.03 461 GLN F CA 1
ATOM 12776 C C . GLN F 1 73 ? 149.609 92.775 -20.172 1.00 121.08 461 GLN F C 1
ATOM 12777 O O . GLN F 1 73 ? 149.199 91.684 -19.758 1.00 121.20 461 GLN F O 1
ATOM 12791 N N . THR F 1 74 ? 150.579 92.878 -21.084 1.00 157.94 462 THR F N 1
ATOM 12792 C CA . THR F 1 74 ? 151.357 91.717 -21.496 1.00 152.46 462 THR F CA 1
ATOM 12793 C C . THR F 1 74 ? 152.534 91.445 -20.568 1.00 153.86 462 THR F C 1
ATOM 12794 O O . THR F 1 74 ? 153.002 90.303 -20.502 1.00 150.18 462 THR F O 1
ATOM 12805 N N . THR F 1 75 ? 153.019 92.462 -19.854 1.00 173.23 463 THR F N 1
ATOM 12806 C CA . THR F 1 75 ? 154.096 92.296 -18.887 1.00 183.32 463 THR F CA 1
ATOM 12807 C C . THR F 1 75 ? 153.638 92.577 -17.462 1.00 198.73 463 THR F C 1
ATOM 12808 O O . THR F 1 75 ? 154.479 92.698 -16.564 1.00 196.37 463 THR F O 1
ATOM 12819 N N . SER F 1 76 ? 152.330 92.705 -17.237 1.00 171.54 464 SER F N 1
ATOM 12820 C CA . SER F 1 76 ? 151.814 92.878 -15.887 1.00 180.71 464 SER F CA 1
ATOM 12821 C C . SER F 1 76 ? 152.373 91.794 -14.977 1.00 184.86 464 SER F C 1
ATOM 12822 O O . SER F 1 76 ? 152.419 90.618 -15.345 1.00 183.64 464 SER F O 1
ATOM 12830 N N . SER F 1 77 ? 152.816 92.205 -13.787 1.00 138.80 465 SER F N 1
ATOM 12831 C CA . SER F 1 77 ? 153.536 91.321 -12.870 1.00 142.35 465 SER F CA 1
ATOM 12832 C C . SER F 1 77 ? 154.894 90.933 -13.453 1.00 136.45 465 SER F C 1
ATOM 12833 O O . SER F 1 77 ? 155.316 89.778 -13.374 1.00 133.85 465 SER F O 1
ATOM 12841 N N . GLY F 1 78 ? 155.581 91.908 -14.043 1.00 140.51 466 GLY F N 1
ATOM 12842 C CA . GLY F 1 78 ? 156.870 91.664 -14.655 1.00 134.13 466 GLY F CA 1
ATOM 12843 C C . GLY F 1 78 ? 157.622 92.933 -14.992 1.00 126.03 466 GLY F C 1
ATOM 12844 O O . GLY F 1 78 ? 157.051 93.873 -15.554 1.00 133.89 466 GLY F O 1
ATOM 12848 N N . ASP F 1 79 ? 158.910 92.967 -14.657 1.00 136.28 467 ASP F N 1
ATOM 12849 C CA . ASP F 1 79 ? 159.762 94.112 -14.948 1.00 122.92 467 ASP F CA 1
ATOM 12850 C C . ASP F 1 79 ? 160.426 93.896 -16.300 1.00 107.56 467 ASP F C 1
ATOM 12851 O O . ASP F 1 79 ? 161.199 92.949 -16.466 1.00 109.69 467 ASP F O 1
ATOM 12860 N N . HIS F 1 80 ? 160.143 94.777 -17.256 1.00 122.48 468 HIS F N 1
ATOM 12861 C CA . HIS F 1 80 ? 160.658 94.621 -18.608 1.00 105.90 468 HIS F CA 1
ATOM 12862 C C . HIS F 1 80 ? 161.371 95.881 -19.060 1.00 87.50 468 HIS F C 1
ATOM 12863 O O . HIS F 1 80 ? 160.793 96.972 -19.039 1.00 84.33 468 HIS F O 1
ATOM 12877 N N . TRP F 1 81 ? 162.615 95.714 -19.499 1.00 88.28 469 TRP F N 1
ATOM 12878 C CA . TRP F 1 81 ? 163.372 96.802 -20.096 1.00 89.90 469 TRP F CA 1
ATOM 12879 C C . TRP F 1 81 ? 162.619 97.429 -21.259 1.00 92.96 469 TRP F C 1
ATOM 12880 O O . TRP F 1 81 ? 161.760 96.781 -21.864 1.00 97.54 469 TRP F O 1
ATOM 12901 N N . ILE F 1 82 ? 162.937 98.682 -21.580 1.00 98.87 470 ILE F N 1
ATOM 12902 C CA . ILE F 1 82 ? 162.475 99.327 -22.800 1.00 98.07 470 ILE F CA 1
ATOM 12903 C C . ILE F 1 82 ? 163.597 100.220 -23.313 1.00 96.69 470 ILE F C 1
ATOM 12904 O O . ILE F 1 82 ? 164.633 100.392 -22.668 1.00 95.01 470 ILE F O 1
ATOM 12920 N N . GLY F 1 83 ? 163.374 100.799 -24.488 1.00 97.66 471 GLY F N 1
ATOM 12921 C CA . GLY F 1 83 ? 164.440 101.469 -25.205 1.00 100.50 471 GLY F CA 1
ATOM 12922 C C . GLY F 1 83 ? 164.702 102.904 -24.806 1.00 107.06 471 GLY F C 1
ATOM 12923 O O . GLY F 1 83 ? 165.157 103.699 -25.632 1.00 111.27 471 GLY F O 1
ATOM 12927 N N . LEU F 1 84 ? 164.448 103.250 -23.549 1.00 91.44 472 LEU F N 1
ATOM 12928 C CA . LEU F 1 84 ? 164.705 104.592 -23.049 1.00 89.71 472 LEU F CA 1
ATOM 12929 C C . LEU F 1 84 ? 165.969 104.586 -22.197 1.00 86.02 472 LEU F C 1
ATOM 12930 O O . LEU F 1 84 ? 166.317 103.578 -21.577 1.00 85.86 472 LEU F O 1
ATOM 12946 N N . THR F 1 85 ? 166.683 105.710 -22.216 1.00 104.84 473 THR F N 1
ATOM 12947 C CA . THR F 1 85 ? 167.909 105.853 -21.441 1.00 105.97 473 THR F CA 1
ATOM 12948 C C . THR F 1 85 ? 168.405 107.288 -21.545 1.00 114.74 473 THR F C 1
ATOM 12949 O O . THR F 1 85 ? 168.216 107.951 -22.569 1.00 107.73 473 THR F O 1
ATOM 12960 N N . ASP F 1 86 ? 169.035 107.756 -20.470 1.00 112.59 474 ASP F N 1
ATOM 12961 C CA . ASP F 1 86 ? 169.671 109.067 -20.423 1.00 128.39 474 ASP F CA 1
ATOM 12962 C C . ASP F 1 86 ? 171.169 108.916 -20.185 1.00 141.93 474 ASP F C 1
ATOM 12963 O O . ASP F 1 86 ? 171.788 109.694 -19.455 1.00 144.77 474 ASP F O 1
ATOM 12972 N N . GLN F 1 87 ? 171.769 107.889 -20.777 1.00 104.31 475 GLN F N 1
ATOM 12973 C CA . GLN F 1 87 ? 173.185 107.633 -20.553 1.00 119.85 475 GLN F CA 1
ATOM 12974 C C . GLN F 1 87 ? 174.074 108.755 -21.075 1.00 109.68 475 GLN F C 1
ATOM 12975 O O . GLN F 1 87 ? 174.644 109.496 -20.272 1.00 85.55 475 GLN F O 1
ATOM 12989 N N . GLY F 1 88 ? 174.007 109.031 -22.381 1.00 108.84 476 GLY F N 1
ATOM 12990 C CA . GLY F 1 88 ? 174.882 110.023 -22.987 1.00 112.52 476 GLY F CA 1
ATOM 12991 C C . GLY F 1 88 ? 175.011 111.260 -22.120 1.00 112.24 476 GLY F C 1
ATOM 12992 O O . GLY F 1 88 ? 176.127 111.653 -21.782 1.00 110.82 476 GLY F O 1
ATOM 12996 N N . THR F 1 89 ? 173.888 111.892 -21.758 1.00 149.15 477 THR F N 1
ATOM 12997 C CA . THR F 1 89 ? 173.877 112.962 -20.764 1.00 152.77 477 THR F CA 1
ATOM 12998 C C . THR F 1 89 ? 172.790 112.645 -19.747 1.00 149.57 477 THR F C 1
ATOM 12999 O O . THR F 1 89 ? 171.678 112.259 -20.121 1.00 152.07 477 THR F O 1
ATOM 13010 N N . GLU F 1 90 ? 173.114 112.802 -18.461 1.00 175.21 478 GLU F N 1
ATOM 13011 C CA . GLU F 1 90 ? 172.220 112.353 -17.401 1.00 166.39 478 GLU F CA 1
ATOM 13012 C C . GLU F 1 90 ? 170.849 113.006 -17.482 1.00 160.71 478 GLU F C 1
ATOM 13013 O O . GLU F 1 90 ? 169.879 112.441 -16.967 1.00 160.06 478 GLU F O 1
ATOM 13025 N N . GLY F 1 91 ? 170.749 114.180 -18.097 1.00 131.30 479 GLY F N 1
ATOM 13026 C CA . GLY F 1 91 ? 169.493 114.894 -18.169 1.00 126.84 479 GLY F CA 1
ATOM 13027 C C . GLY F 1 91 ? 168.579 114.388 -19.263 1.00 124.09 479 GLY F C 1
ATOM 13028 O O . GLY F 1 91 ? 167.431 114.018 -19.002 1.00 111.40 479 GLY F O 1
ATOM 13032 N N . ILE F 1 92 ? 169.080 114.365 -20.494 1.00 127.91 480 ILE F N 1
ATOM 13033 C CA . ILE F 1 92 ? 168.242 114.076 -21.651 1.00 138.96 480 ILE F CA 1
ATOM 13034 C C . ILE F 1 92 ? 168.031 112.571 -21.758 1.00 133.24 480 ILE F C 1
ATOM 13035 O O . ILE F 1 92 ? 168.985 111.789 -21.674 1.00 132.74 480 ILE F O 1
ATOM 13051 N N . TRP F 1 93 ? 166.780 112.167 -21.947 1.00 123.51 481 TRP F N 1
ATOM 13052 C CA . TRP F 1 93 ? 166.445 110.807 -22.335 1.00 115.46 481 TRP F CA 1
ATOM 13053 C C . TRP F 1 93 ? 166.320 110.737 -23.856 1.00 107.92 481 TRP F C 1
ATOM 13054 O O . TRP F 1 93 ? 166.173 111.755 -24.536 1.00 103.91 481 TRP F O 1
ATOM 13075 N N . ARG F 1 94 ? 166.380 109.521 -24.390 1.00 120.59 482 ARG F N 1
ATOM 13076 C CA . ARG F 1 94 ? 166.211 109.333 -25.825 1.00 122.99 482 ARG F CA 1
ATOM 13077 C C . ARG F 1 94 ? 165.990 107.855 -26.105 1.00 120.52 482 ARG F C 1
ATOM 13078 O O . ARG F 1 94 ? 166.548 106.990 -25.424 1.00 117.56 482 ARG F O 1
ATOM 13099 N N . TRP F 1 95 ? 165.156 107.582 -27.105 1.00 103.02 483 TRP F N 1
ATOM 13100 C CA . TRP F 1 95 ? 164.887 106.212 -27.514 1.00 101.35 483 TRP F CA 1
ATOM 13101 C C . TRP F 1 95 ? 166.056 105.668 -28.325 1.00 109.76 483 TRP F C 1
ATOM 13102 O O . TRP F 1 95 ? 166.722 106.398 -29.065 1.00 110.39 483 TRP F O 1
ATOM 13123 N N . VAL F 1 96 ? 166.305 104.367 -28.176 1.00 94.82 484 VAL F N 1
ATOM 13124 C CA . VAL F 1 96 ? 167.420 103.741 -28.874 1.00 109.25 484 VAL F CA 1
ATOM 13125 C C . VAL F 1 96 ? 167.095 103.485 -30.340 1.00 107.93 484 VAL F C 1
ATOM 13126 O O . VAL F 1 96 ? 168.014 103.384 -31.162 1.00 111.19 484 VAL F O 1
ATOM 13139 N N . ASP F 1 97 ? 165.812 103.394 -30.696 1.00 129.50 485 ASP F N 1
ATOM 13140 C CA . ASP F 1 97 ? 165.439 103.125 -32.079 1.00 127.74 485 ASP F CA 1
ATOM 13141 C C . ASP F 1 97 ? 165.605 104.352 -32.966 1.00 132.12 485 ASP F C 1
ATOM 13142 O O . ASP F 1 97 ? 165.963 104.216 -34.142 1.00 131.07 485 ASP F O 1
ATOM 13151 N N . GLY F 1 98 ? 165.356 105.545 -32.430 1.00 143.97 486 GLY F N 1
ATOM 13152 C CA . GLY F 1 98 ? 165.456 106.762 -33.211 1.00 146.43 486 GLY F CA 1
ATOM 13153 C C . GLY F 1 98 ? 164.317 107.719 -32.932 1.00 146.56 486 GLY F C 1
ATOM 13154 O O . GLY F 1 98 ? 164.460 108.936 -33.098 1.00 146.24 486 GLY F O 1
ATOM 13158 N N . THR F 1 99 ? 163.182 107.166 -32.517 1.00 122.51 487 THR F N 1
ATOM 13159 C CA . THR F 1 99 ? 162.006 107.965 -32.215 1.00 124.69 487 THR F CA 1
ATOM 13160 C C . THR F 1 99 ? 162.389 109.179 -31.365 1.00 120.39 487 THR F C 1
ATOM 13161 O O . THR F 1 99 ? 163.030 109.015 -30.316 1.00 124.27 487 THR F O 1
ATOM 13172 N N . PRO F 1 100 ? 162.028 110.394 -31.777 1.00 158.45 488 PRO F N 1
ATOM 13173 C CA . PRO F 1 100 ? 162.137 111.531 -30.862 1.00 153.30 488 PRO F CA 1
ATOM 13174 C C . PRO F 1 100 ? 160.997 111.473 -29.866 1.00 150.16 488 PRO F C 1
ATOM 13175 O O . PRO F 1 100 ? 159.916 110.954 -30.154 1.00 144.98 488 PRO F O 1
ATOM 13186 N N . PHE F 1 101 ? 161.246 111.997 -28.674 1.00 162.45 489 PHE F N 1
ATOM 13187 C CA . PHE F 1 101 ? 160.273 111.879 -27.603 1.00 173.82 489 PHE F CA 1
ATOM 13188 C C . PHE F 1 101 ? 159.999 113.248 -27.002 1.00 182.08 489 PHE F C 1
ATOM 13189 O O . PHE F 1 101 ? 160.833 114.155 -27.060 1.00 183.98 489 PHE F O 1
ATOM 13206 N N . ASN F 1 102 ? 158.809 113.379 -26.425 1.00 205.42 490 ASN F N 1
ATOM 13207 C CA . ASN F 1 102 ? 158.355 114.610 -25.791 1.00 206.85 490 ASN F CA 1
ATOM 13208 C C . ASN F 1 102 ? 158.023 114.284 -24.341 1.00 214.48 490 ASN F C 1
ATOM 13209 O O . ASN F 1 102 ? 157.027 113.604 -24.069 1.00 216.58 490 ASN F O 1
ATOM 13216 N N . ASN F 1 103 ? 158.867 114.738 -23.411 1.00 174.57 491 ASN F N 1
ATOM 13217 C CA . ASN F 1 103 ? 158.561 114.544 -21.997 1.00 174.31 491 ASN F CA 1
ATOM 13218 C C . ASN F 1 103 ? 157.138 114.991 -21.695 1.00 176.97 491 ASN F C 1
ATOM 13219 O O . ASN F 1 103 ? 156.486 114.445 -20.797 1.00 175.71 491 ASN F O 1
ATOM 13223 N N . ALA F 1 104 ? 156.649 115.991 -22.432 1.00 165.14 492 ALA F N 1
ATOM 13224 C CA . ALA F 1 104 ? 155.257 116.409 -22.329 1.00 161.64 492 ALA F CA 1
ATOM 13225 C C . ALA F 1 104 ? 154.314 115.211 -22.364 1.00 154.11 492 ALA F C 1
ATOM 13226 O O . ALA F 1 104 ? 153.518 115.005 -21.442 1.00 156.77 492 ALA F O 1
ATOM 13233 N N . GLN F 1 105 ? 154.333 114.454 -23.465 1.00 189.96 493 GLN F N 1
ATOM 13234 C CA . GLN F 1 105 ? 153.583 113.202 -23.529 1.00 181.41 493 GLN F CA 1
ATOM 13235 C C . GLN F 1 105 ? 154.187 112.092 -22.676 1.00 178.01 493 GLN F C 1
ATOM 13236 O O . GLN F 1 105 ? 153.445 111.246 -22.162 1.00 177.10 493 GLN F O 1
ATOM 13240 N N . SER F 1 106 ? 155.512 112.054 -22.540 1.00 159.87 494 SER F N 1
ATOM 13241 C CA . SER F 1 106 ? 156.156 111.024 -21.738 1.00 159.54 494 SER F CA 1
ATOM 13242 C C . SER F 1 106 ? 155.905 111.194 -20.249 1.00 157.82 494 SER F C 1
ATOM 13243 O O . SER F 1 106 ? 156.333 110.339 -19.470 1.00 158.66 494 SER F O 1
ATOM 13251 N N . LYS F 1 107 ? 155.164 112.213 -19.837 1.00 139.95 495 LYS F N 1
ATOM 13252 C CA . LYS F 1 107 ? 154.805 112.372 -18.438 1.00 133.76 495 LYS F CA 1
ATOM 13253 C C . LYS F 1 107 ? 153.496 111.636 -18.199 1.00 141.38 495 LYS F C 1
ATOM 13254 O O . LYS F 1 107 ? 152.679 111.468 -19.109 1.00 141.58 495 LYS F O 1
ATOM 13262 N N . GLY F 1 108 ? 153.311 111.187 -16.965 1.00 139.31 496 GLY F N 1
ATOM 13263 C CA . GLY F 1 108 ? 152.215 110.304 -16.618 1.00 146.31 496 GLY F CA 1
ATOM 13264 C C . GLY F 1 108 ? 152.601 108.844 -16.737 1.00 150.77 496 GLY F C 1
ATOM 13265 O O . GLY F 1 108 ? 152.168 108.021 -15.927 1.00 154.17 496 GLY F O 1
ATOM 13269 N N . PHE F 1 109 ? 153.420 108.504 -17.737 1.00 172.94 497 PHE F N 1
ATOM 13270 C CA . PHE F 1 109 ? 153.916 107.138 -17.844 1.00 176.05 497 PHE F CA 1
ATOM 13271 C C . PHE F 1 109 ? 154.953 106.819 -16.774 1.00 184.80 497 PHE F C 1
ATOM 13272 O O . PHE F 1 109 ? 155.230 105.641 -16.526 1.00 190.78 497 PHE F O 1
ATOM 13289 N N . TRP F 1 110 ? 155.533 107.836 -16.141 1.00 142.26 498 TRP F N 1
ATOM 13290 C CA . TRP F 1 110 ? 156.492 107.615 -15.071 1.00 137.43 498 TRP F CA 1
ATOM 13291 C C . TRP F 1 110 ? 155.774 107.388 -13.746 1.00 127.58 498 TRP F C 1
ATOM 13292 O O . TRP F 1 110 ? 154.621 107.788 -13.555 1.00 131.15 498 TRP F O 1
ATOM 13313 N N . GLY F 1 111 ? 156.477 106.745 -12.818 1.00 139.73 499 GLY F N 1
ATOM 13314 C CA . GLY F 1 111 ? 155.954 106.593 -11.476 1.00 139.72 499 GLY F CA 1
ATOM 13315 C C . GLY F 1 111 ? 155.584 107.930 -10.867 1.00 141.38 499 GLY F C 1
ATOM 13316 O O . GLY F 1 111 ? 155.945 108.983 -11.403 1.00 134.11 499 GLY F O 1
ATOM 13320 N N . LYS F 1 112 ? 154.864 107.898 -9.742 1.00 204.03 500 LYS F N 1
ATOM 13321 C CA . LYS F 1 112 ? 154.398 109.130 -9.113 1.00 214.93 500 LYS F CA 1
ATOM 13322 C C . LYS F 1 112 ? 155.552 110.059 -8.758 1.00 222.11 500 LYS F C 1
ATOM 13323 O O . LYS F 1 112 ? 155.398 111.284 -8.819 1.00 222.72 500 LYS F O 1
ATOM 13342 N N . ASN F 1 113 ? 156.707 109.506 -8.386 1.00 165.66 501 ASN F N 1
ATOM 13343 C CA . ASN F 1 113 ? 157.933 110.282 -8.184 1.00 166.27 501 ASN F CA 1
ATOM 13344 C C . ASN F 1 113 ? 159.021 109.529 -8.949 1.00 157.86 501 ASN F C 1
ATOM 13345 O O . ASN F 1 113 ? 159.719 108.681 -8.387 1.00 159.38 501 ASN F O 1
ATOM 13356 N N . GLN F 1 114 ? 159.164 109.845 -10.245 1.00 118.13 502 GLN F N 1
ATOM 13357 C CA . GLN F 1 114 ? 160.083 109.123 -11.117 1.00 109.34 502 GLN F CA 1
ATOM 13358 C C . GLN F 1 114 ? 160.291 109.956 -12.365 1.00 97.94 502 GLN F C 1
ATOM 13359 O O . GLN F 1 114 ? 159.335 110.605 -12.817 1.00 100.29 502 GLN F O 1
ATOM 13373 N N . PRO F 1 115 ? 161.494 109.976 -12.960 1.00 124.00 503 PRO F N 1
ATOM 13374 C CA . PRO F 1 115 ? 162.706 109.244 -12.559 1.00 111.68 503 PRO F CA 1
ATOM 13375 C C . PRO F 1 115 ? 163.378 109.801 -11.303 1.00 117.23 503 PRO F C 1
ATOM 13376 O O . PRO F 1 115 ? 163.279 110.994 -11.024 1.00 122.22 503 PRO F O 1
ATOM 13387 N N . ASP F 1 116 ? 164.063 108.930 -10.560 1.00 131.53 504 ASP F N 1
ATOM 13388 C CA . ASP F 1 116 ? 164.778 109.337 -9.360 1.00 134.11 504 ASP F CA 1
ATOM 13389 C C . ASP F 1 116 ? 166.290 109.282 -9.507 1.00 135.48 504 ASP F C 1
ATOM 13390 O O . ASP F 1 116 ? 166.990 109.964 -8.753 1.00 142.98 504 ASP F O 1
ATOM 13399 N N . ASN F 1 117 ? 166.811 108.497 -10.449 1.00 147.29 505 ASN F N 1
ATOM 13400 C CA . ASN F 1 117 ? 168.254 108.389 -10.656 1.00 141.15 505 ASN F CA 1
ATOM 13401 C C . ASN F 1 117 ? 168.941 107.874 -9.393 1.00 142.35 505 ASN F C 1
ATOM 13402 O O . ASN F 1 117 ? 170.003 108.360 -8.997 1.00 137.93 505 ASN F O 1
ATOM 13413 N N . TRP F 1 118 ? 168.328 106.879 -8.758 1.00 115.27 506 TRP F N 1
ATOM 13414 C CA . TRP F 1 118 ? 168.791 106.391 -7.467 1.00 123.31 506 TRP F CA 1
ATOM 13415 C C . TRP F 1 118 ? 170.213 105.849 -7.557 1.00 128.22 506 TRP F C 1
ATOM 13416 O O . TRP F 1 118 ? 170.637 105.311 -8.582 1.00 126.77 506 TRP F O 1
ATOM 13437 N N . ARG F 1 119 ? 170.956 106.008 -6.465 1.00 142.98 507 ARG F N 1
ATOM 13438 C CA . ARG F 1 119 ? 172.321 105.508 -6.371 1.00 146.78 507 ARG F CA 1
ATOM 13439 C C . ARG F 1 119 ? 172.292 104.103 -5.776 1.00 122.56 507 ARG F C 1
ATOM 13440 O O . ARG F 1 119 ? 171.885 103.921 -4.624 1.00 101.24 507 ARG F O 1
ATOM 13461 N N . HIS F 1 120 ? 172.711 103.117 -6.565 1.00 115.73 508 HIS F N 1
ATOM 13462 C CA . HIS F 1 120 ? 172.687 101.725 -6.143 1.00 112.94 508 HIS F CA 1
ATOM 13463 C C . HIS F 1 120 ? 173.941 101.385 -5.340 1.00 112.64 508 HIS F C 1
ATOM 13464 O O . HIS F 1 120 ? 174.928 102.125 -5.333 1.00 106.18 508 HIS F O 1
ATOM 13478 N N . ARG F 1 121 ? 173.902 100.234 -4.661 1.00 139.73 509 ARG F N 1
ATOM 13479 C CA . ARG F 1 121 ? 175.025 99.843 -3.812 1.00 158.78 509 ARG F CA 1
ATOM 13480 C C . ARG F 1 121 ? 176.293 99.698 -4.641 1.00 159.90 509 ARG F C 1
ATOM 13481 O O . ARG F 1 121 ? 177.383 100.080 -4.200 1.00 161.78 509 ARG F O 1
ATOM 13502 N N . ASN F 1 122 ? 176.161 99.198 -5.862 1.00 153.21 510 ASN F N 1
ATOM 13503 C CA . ASN F 1 122 ? 177.283 99.105 -6.777 1.00 156.78 510 ASN F CA 1
ATOM 13504 C C . ASN F 1 122 ? 177.297 100.385 -7.596 1.00 161.59 510 ASN F C 1
ATOM 13505 O O . ASN F 1 122 ? 176.249 100.981 -7.860 1.00 163.67 510 ASN F O 1
ATOM 13516 N N . GLY F 1 123 ? 178.488 100.813 -7.997 1.00 148.56 511 GLY F N 1
ATOM 13517 C CA . GLY F 1 123 ? 178.728 102.221 -8.243 1.00 149.83 511 GLY F CA 1
ATOM 13518 C C . GLY F 1 123 ? 178.011 102.743 -9.469 1.00 150.24 511 GLY F C 1
ATOM 13519 O O . GLY F 1 123 ? 178.608 103.438 -10.296 1.00 154.99 511 GLY F O 1
ATOM 13523 N N . GLU F 1 124 ? 176.732 102.403 -9.601 1.00 162.52 512 GLU F N 1
ATOM 13524 C CA . GLU F 1 124 ? 175.954 102.738 -10.782 1.00 154.67 512 GLU F CA 1
ATOM 13525 C C . GLU F 1 124 ? 174.824 103.694 -10.429 1.00 139.16 512 GLU F C 1
ATOM 13526 O O . GLU F 1 124 ? 174.214 103.590 -9.361 1.00 135.90 512 GLU F O 1
ATOM 13538 N N . ARG F 1 125 ? 174.548 104.615 -11.343 1.00 115.84 513 ARG F N 1
ATOM 13539 C CA . ARG F 1 125 ? 173.351 105.435 -11.299 1.00 126.81 513 ARG F CA 1
ATOM 13540 C C . ARG F 1 125 ? 172.229 104.650 -11.977 1.00 113.41 513 ARG F C 1
ATOM 13541 O O . ARG F 1 125 ? 172.331 103.437 -12.179 1.00 113.62 513 ARG F O 1
ATOM 13562 N N . GLU F 1 126 ? 171.131 105.323 -12.303 1.00 98.60 514 GLU F N 1
ATOM 13563 C CA . GLU F 1 126 ? 170.030 104.713 -13.043 1.00 95.40 514 GLU F CA 1
ATOM 13564 C C . GLU F 1 126 ? 169.882 105.442 -14.372 1.00 91.64 514 GLU F C 1
ATOM 13565 O O . GLU F 1 126 ? 169.493 106.615 -14.400 1.00 93.34 514 GLU F O 1
ATOM 13577 N N . ASP F 1 127 ? 170.201 104.747 -15.471 1.00 107.43 515 ASP F N 1
ATOM 13578 C CA . ASP F 1 127 ? 170.138 105.327 -16.809 1.00 105.64 515 ASP F CA 1
ATOM 13579 C C . ASP F 1 127 ? 169.370 104.447 -17.790 1.00 99.50 515 ASP F C 1
ATOM 13580 O O . ASP F 1 127 ? 169.520 104.607 -19.006 1.00 98.37 515 ASP F O 1
ATOM 13589 N N . CYS F 1 128 ? 168.559 103.519 -17.295 1.00 102.27 516 CYS F N 1
ATOM 13590 C CA . CYS F 1 128 ? 167.788 102.636 -18.156 1.00 102.25 516 CYS F CA 1
ATOM 13591 C C . CYS F 1 128 ? 166.408 102.450 -17.547 1.00 105.17 516 CYS F C 1
ATOM 13592 O O . CYS F 1 128 ? 166.248 102.455 -16.323 1.00 115.43 516 CYS F O 1
ATOM 13600 N N . VAL F 1 129 ? 165.414 102.280 -18.416 1.00 106.90 517 VAL F N 1
ATOM 13601 C CA . VAL F 1 129 ? 164.010 102.299 -18.022 1.00 102.73 517 VAL F CA 1
ATOM 13602 C C . VAL F 1 129 ? 163.399 100.925 -18.248 1.00 102.30 517 VAL F C 1
ATOM 13603 O O . VAL F 1 129 ? 163.570 100.331 -19.318 1.00 102.72 517 VAL F O 1
ATOM 13616 N N . HIS F 1 130 ? 162.654 100.444 -17.254 1.00 94.83 518 HIS F N 1
ATOM 13617 C CA . HIS F 1 130 ? 161.845 99.238 -17.371 1.00 94.75 518 HIS F CA 1
ATOM 13618 C C . HIS F 1 130 ? 160.411 99.562 -16.967 1.00 93.57 518 HIS F C 1
ATOM 13619 O O . HIS F 1 130 ? 160.098 100.681 -16.545 1.00 87.00 518 HIS F O 1
ATOM 13633 N N . VAL F 1 131 ? 159.530 98.571 -17.097 1.00 87.29 519 VAL F N 1
ATOM 13634 C CA . VAL F 1 131 ? 158.105 98.763 -16.841 1.00 97.34 519 VAL F CA 1
ATOM 13635 C C . VAL F 1 131 ? 157.555 97.586 -16.043 1.00 111.91 519 VAL F C 1
ATOM 13636 O O . VAL F 1 131 ? 157.845 96.426 -16.355 1.00 116.30 519 VAL F O 1
ATOM 13649 N N . ARG F 1 132 ? 156.787 97.895 -14.991 1.00 139.09 520 ARG F N 1
ATOM 13650 C CA . ARG F 1 132 ? 155.901 96.936 -14.337 1.00 152.28 520 ARG F CA 1
ATOM 13651 C C . ARG F 1 132 ? 154.444 97.340 -14.552 1.00 155.19 520 ARG F C 1
ATOM 13652 O O . ARG F 1 132 ? 153.632 96.550 -15.042 1.00 160.16 520 ARG F O 1
ATOM 13673 N N . GLN F 1 133 ? 154.088 98.562 -14.152 1.00 132.51 521 GLN F N 1
ATOM 13674 C CA . GLN F 1 133 ? 152.870 99.229 -14.593 1.00 129.33 521 GLN F CA 1
ATOM 13675 C C . GLN F 1 133 ? 153.104 100.675 -15.000 1.00 116.00 521 GLN F C 1
ATOM 13676 O O . GLN F 1 133 ? 152.226 101.267 -15.635 1.00 117.94 521 GLN F O 1
ATOM 13690 N N . GLN F 1 134 ? 154.253 101.254 -14.661 1.00 126.62 522 GLN F N 1
ATOM 13691 C CA . GLN F 1 134 ? 154.651 102.570 -15.134 1.00 121.85 522 GLN F CA 1
ATOM 13692 C C . GLN F 1 134 ? 156.174 102.582 -15.133 1.00 115.20 522 GLN F C 1
ATOM 13693 O O . GLN F 1 134 ? 156.816 101.766 -14.466 1.00 115.51 522 GLN F O 1
ATOM 13707 N N . TRP F 1 135 ? 156.750 103.491 -15.909 1.00 110.60 523 TRP F N 1
ATOM 13708 C CA . TRP F 1 135 ? 158.193 103.482 -16.107 1.00 110.20 523 TRP F CA 1
ATOM 13709 C C . TRP F 1 135 ? 158.946 103.727 -14.805 1.00 113.03 523 TRP F C 1
ATOM 13710 O O . TRP F 1 135 ? 158.444 104.374 -13.884 1.00 122.59 523 TRP F O 1
ATOM 13731 N N . ASN F 1 136 ? 160.180 103.225 -14.754 1.00 97.68 524 ASN F N 1
ATOM 13732 C CA . ASN F 1 136 ? 161.110 103.518 -13.671 1.00 98.40 524 ASN F CA 1
ATOM 13733 C C . ASN F 1 136 ? 162.522 103.431 -14.232 1.00 98.66 524 ASN F C 1
ATOM 13734 O O . ASN F 1 136 ? 162.890 102.405 -14.813 1.00 95.31 524 ASN F O 1
ATOM 13745 N N . ASP F 1 137 ? 163.307 104.493 -14.065 1.00 93.02 525 ASP F N 1
ATOM 13746 C CA . ASP F 1 137 ? 164.708 104.434 -14.461 1.00 96.75 525 ASP F CA 1
ATOM 13747 C C . ASP F 1 137 ? 165.457 103.518 -13.497 1.00 96.38 525 ASP F C 1
ATOM 13748 O O . ASP F 1 137 ? 165.160 103.469 -12.300 1.00 101.91 525 ASP F O 1
ATOM 13757 N N . MET F 1 138 ? 166.418 102.769 -14.030 1.00 96.27 526 MET F N 1
ATOM 13758 C CA . MET F 1 138 ? 167.012 101.658 -13.302 1.00 94.21 526 MET F CA 1
ATOM 13759 C C . MET F 1 138 ? 168.478 101.525 -13.686 1.00 95.07 526 MET F C 1
ATOM 13760 O O . MET F 1 138 ? 168.916 102.023 -14.726 1.00 94.27 526 MET F O 1
ATOM 13774 N N . ALA F 1 139 ? 169.236 100.847 -12.825 1.00 102.63 527 ALA F N 1
ATOM 13775 C CA . ALA F 1 139 ? 170.634 100.557 -13.117 1.00 101.34 527 ALA F CA 1
ATOM 13776 C C . ALA F 1 139 ? 170.723 99.619 -14.313 1.00 103.37 527 ALA F C 1
ATOM 13777 O O . ALA F 1 139 ? 170.151 98.524 -14.297 1.00 106.88 527 ALA F O 1
ATOM 13784 N N . CYS F 1 140 ? 171.465 100.039 -15.340 1.00 97.82 528 CYS F N 1
ATOM 13785 C CA . CYS F 1 140 ? 171.463 99.312 -16.603 1.00 97.37 528 CYS F CA 1
ATOM 13786 C C . CYS F 1 140 ? 172.076 97.925 -16.463 1.00 87.96 528 CYS F C 1
ATOM 13787 O O . CYS F 1 140 ? 171.631 96.984 -17.130 1.00 87.50 528 CYS F O 1
ATOM 13794 N N . GLY F 1 141 ? 173.080 97.768 -15.602 1.00 77.04 529 GLY F N 1
ATOM 13795 C CA . GLY F 1 141 ? 173.701 96.466 -15.428 1.00 77.03 529 GLY F CA 1
ATOM 13796 C C . GLY F 1 141 ? 172.779 95.400 -14.870 1.00 76.92 529 GLY F C 1
ATOM 13797 O O . GLY F 1 141 ? 173.130 94.215 -14.923 1.00 76.79 529 GLY F O 1
ATOM 13801 N N . SER F 1 142 ? 171.619 95.783 -14.343 1.00 84.19 530 SER F N 1
ATOM 13802 C CA . SER F 1 142 ? 170.706 94.812 -13.756 1.00 98.22 530 SER F CA 1
ATOM 13803 C C . SER F 1 142 ? 170.041 93.989 -14.851 1.00 103.91 530 SER F C 1
ATOM 13804 O O . SER F 1 142 ? 169.663 94.513 -15.903 1.00 103.63 530 SER F O 1
ATOM 13812 N N . SER F 1 143 ? 169.884 92.692 -14.594 1.00 100.48 531 SER F N 1
ATOM 13813 C CA . SER F 1 143 ? 169.408 91.752 -15.609 1.00 104.68 531 SER F CA 1
ATOM 13814 C C . SER F 1 143 ? 167.903 91.551 -15.467 1.00 101.04 531 SER F C 1
ATOM 13815 O O . SER F 1 143 ? 167.434 90.699 -14.709 1.00 100.11 531 SER F O 1
ATOM 13823 N N . TYR F 1 144 ? 167.148 92.333 -16.225 1.00 107.35 532 TYR F N 1
ATOM 13824 C CA . TYR F 1 144 ? 165.711 92.184 -16.351 1.00 105.83 532 TYR F CA 1
ATOM 13825 C C . TYR F 1 144 ? 165.366 91.568 -17.701 1.00 99.59 532 TYR F C 1
ATOM 13826 O O . TYR F 1 144 ? 166.198 91.553 -18.616 1.00 100.59 532 TYR F O 1
ATOM 13844 N N . PRO F 1 145 ? 164.143 91.056 -17.873 1.00 112.63 533 PRO F N 1
ATOM 13845 C CA . PRO F 1 145 ? 163.678 90.720 -19.229 1.00 118.67 533 PRO F CA 1
ATOM 13846 C C . PRO F 1 145 ? 163.438 91.991 -20.027 1.00 116.09 533 PRO F C 1
ATOM 13847 O O . PRO F 1 145 ? 163.676 93.092 -19.518 1.00 126.17 533 PRO F O 1
ATOM 13858 N N . TRP F 1 146 ? 162.983 91.876 -21.270 1.00 92.98 534 TRP F N 1
ATOM 13859 C CA . TRP F 1 146 ? 162.888 93.055 -22.115 1.00 84.04 534 TRP F CA 1
ATOM 13860 C C . TRP F 1 146 ? 161.822 92.854 -23.180 1.00 80.39 534 TRP F C 1
ATOM 13861 O O . TRP F 1 146 ? 161.237 91.777 -23.315 1.00 80.13 534 TRP F O 1
ATOM 13882 N N . VAL F 1 147 ? 161.607 93.899 -23.972 1.00 85.69 535 VAL F N 1
ATOM 13883 C CA . VAL F 1 147 ? 160.690 93.846 -25.101 1.00 85.52 535 VAL F CA 1
ATOM 13884 C C . VAL F 1 147 ? 161.349 94.543 -26.282 1.00 84.36 535 VAL F C 1
ATOM 13885 O O . VAL F 1 147 ? 161.848 95.666 -26.155 1.00 81.49 535 VAL F O 1
ATOM 13898 N N . CYS F 1 148 ? 161.385 93.859 -27.416 1.00 86.29 536 CYS F N 1
ATOM 13899 C CA . CYS F 1 148 ? 161.856 94.425 -28.667 1.00 88.32 536 CYS F CA 1
ATOM 13900 C C . CYS F 1 148 ? 160.653 94.872 -29.488 1.00 90.31 536 CYS F C 1
ATOM 13901 O O . CYS F 1 148 ? 159.545 94.353 -29.325 1.00 86.69 536 CYS F O 1
ATOM 13909 N N . LYS F 1 149 ? 160.876 95.847 -30.366 1.00 99.39 537 LYS F N 1
ATOM 13910 C CA . LYS F 1 149 ? 159.848 96.289 -31.298 1.00 96.17 537 LYS F CA 1
ATOM 13911 C C . LYS F 1 149 ? 160.408 96.274 -32.713 1.00 97.33 537 LYS F C 1
ATOM 13912 O O . LYS F 1 149 ? 161.571 96.623 -32.939 1.00 95.03 537 LYS F O 1
ATOM 13931 N N . LYS F 1 150 ? 159.563 95.890 -33.664 1.00 90.32 538 LYS F N 1
ATOM 13932 C CA . LYS F 1 150 ? 159.950 95.738 -35.057 1.00 93.14 538 LYS F CA 1
ATOM 13933 C C . LYS F 1 150 ? 158.863 96.342 -35.929 1.00 92.90 538 LYS F C 1
ATOM 13934 O O . LYS F 1 150 ? 157.673 96.232 -35.618 1.00 83.26 538 LYS F O 1
ATOM 13953 N N . SER F 1 151 ? 159.284 97.012 -36.995 1.00 99.79 539 SER F N 1
ATOM 13954 C CA . SER F 1 151 ? 158.382 97.685 -37.914 1.00 110.50 539 SER F CA 1
ATOM 13955 C C . SER F 1 151 ? 158.122 96.810 -39.134 1.00 115.80 539 SER F C 1
ATOM 13956 O O . SER F 1 151 ? 158.951 95.980 -39.515 1.00 110.66 539 SER F O 1
ATOM 13964 N N . THR F 1 152 ? 156.951 97.000 -39.739 1.00 114.60 540 THR F N 1
ATOM 13965 C CA . THR F 1 152 ? 156.587 96.281 -40.950 1.00 121.46 540 THR F CA 1
ATOM 13966 C C . THR F 1 152 ? 155.591 97.112 -41.747 1.00 121.95 540 THR F C 1
ATOM 13967 O O . THR F 1 152 ? 154.916 97.994 -41.209 1.00 120.34 540 THR F O 1
ATOM 13978 N N . GLY F 1 153 ? 155.517 96.821 -43.044 1.00 130.08 541 GLY F N 1
ATOM 13979 C CA . GLY F 1 153 ? 154.480 97.373 -43.894 1.00 129.44 541 GLY F CA 1
ATOM 13980 C C . GLY F 1 153 ? 153.363 96.368 -44.089 1.00 128.80 541 GLY F C 1
ATOM 13981 O O . GLY F 1 153 ? 152.764 96.281 -45.165 1.00 125.96 541 GLY F O 1
ATOM 13985 N N . TRP F 1 154 ? 153.078 95.605 -43.036 1.00 118.84 542 TRP F N 1
ATOM 13986 C CA . TRP F 1 154 ? 152.166 94.471 -43.086 1.00 116.66 542 TRP F CA 1
ATOM 13987 C C . TRP F 1 154 ? 151.004 94.688 -42.128 1.00 109.09 542 TRP F C 1
ATOM 13988 O O . TRP F 1 154 ? 151.200 95.105 -40.981 1.00 106.90 542 TRP F O 1
ATOM 14009 N N . SER F 1 155 ? 149.795 94.401 -42.609 1.00 144.50 543 SER F N 1
ATOM 14010 C CA . SER F 1 155 ? 148.585 94.562 -41.812 1.00 137.19 543 SER F CA 1
ATOM 14011 C C . SER F 1 155 ? 147.514 93.552 -42.214 1.00 137.76 543 SER F C 1
ATOM 14012 O O . SER F 1 155 ? 147.502 93.054 -43.338 1.00 137.55 543 SER F O 1
#

Nearest PDB structures (foldseek):
  6jjj-assembly1_F  TM=1.004E+00  e=5.455E-30  Mus musculus
  5m62-assembly1_A  TM=9.085E-01  e=7.164E-14  Mus musculus
  7ytq-assembly1_A  TM=9.041E-01  e=6.749E-14  Homo sapiens
  5k8y-assembly1_B  TM=9.061E-01  e=1.466E-13  Mus musculus
  5g6u-assembly1_A  TM=8.991E-01  e=1.976E-13  Homo sapiens

B-factor: mean 134.17, std 35.61, range [66.69, 315.59]

Secondary structure (DSSP, 8-state):
---THHHHHHHHHHHHHHHHHTTEEEETTEEEEE-SS-B-HHHHHHHHHHTT-EE---SSHHHHHHHHHHHTT--EEESEE--SSSS--EESSS---SSSS--SSB-TT-------SSS----EEEESSSEEEE-TTS-B-BEEEEE-S--/---THHHHHHHHHHHHHHHHHTTEEEETTEEEEE-SS-B-HHHHHHHHHHTT-EE---SSSHHHHHHHHHHTT--EE-SEE--SSSS--EESSS-----S-S-SSB-TT-------TTS----EEEESSSEEEE-TTS-B-BEEEEE-S--/---THHHHHHHHHHHHHHHHHTT-EEETTEEEEE-SS-B-HHHHHHHHHHTT-EE---SSSHHHHHHHHHHTTS-EEEEEE--SSSS--EESSS----TTSS-SSB-TT-------TTS----EEEESSSEEEE-TTS-B-BEEEEE-S--/---THHHHHHHHHHHHHHHHHTTPEEETTEEEEE-SS-B-HHHHHHHHHHTT-EE---SSSHHHHHHHHHHSS--EE-SEE--SSSS--EESSS----SSSSTTSB-TT-------SSS----EEEESSSEEEE-TTS-B-BEEEEE-S--/---THHHHHHHHHHHHHHHHHTTPEEETTEEEEE-SS-B-HHHHHHHHHHTT-EE---SSSHHHHHHHHHHTT--EE-SEE--SSSS--EESSS----TTTTTTSB-TT-------TTS----EEEESSSEEEE-TTS-B-BEEEEE-S--/----THHHHHHHHHHHHHHHHTTEEEETTEEEEE-SS-B-HHHHHHHHHHTT-EE---SSSHHHHHHHHHHTTS-EEEEEE--SSSS--EESSS----HHHHSSSB-TT-------SSS----EEEESSSEEEE-TTS-B-BEEEEE-S--

InterPro domains:
  IPR001304 C-type lectin-like [PF00059] (430-538)
  IPR001304 C-type lectin-like [PS50041] (419-537)
  IPR001304 C-type lectin-like [SM00034] (412-537)
  IPR016186 C-type lectin-like/link domain superfamily [G3DSA:3.10.100.10] (411-545)
  IPR016187 C-type lectin fold [SSF56436] (413-540)
  IPR018378 C-type lectin, conserved site [PS00615] (516-536)
  IPR033989 CD209-like, C-type lectin-like domain [cd03590] (414-538)
  IPR050111 C-type lectin and snaclec domain-containing protein [PTHR22803] (223-542)

Sequence (906 aa):
EAVAAQKQEQKTQNQVLQLIAQNWKYFNGNFYYFSRDKKPWREAEKFCTSQGAHLASVTSQEEQAFLVQTTSSGDHWIGLTDQGTEGIWRWVDGTPFNNAQSKGFWGKNQPDNWRHRNGEREDCVHVRQQWNDMACGSSYPWVCKKSTGWSEAVAAQKQEQKTQNQVLQLIAQNWKYFNGNFYYFSRDKKPWREAEKFCTSQGAHLASVTSQEEQAFLVQTTSSGDHWIGLTDQGTEGIWRWVDGTPFNNAQSKGFWGKNQPDNWRHRNGEREDCVHVRQQWNDMACGSSYPWVCKKSTGWSEAVAAQKQEQKTQNQVLQLIAQNWKYFNGNFYYFSRDKKPWREAEKFCTSQGAHLASVTSQEEQAFLVQTTSSGDHWIGLTDQGTEGIWRWVDGTPFNNAQSKGFWGKNQPDNWRHRNGEREDCVHVRQQWNDMACGSSYPWVCKKSTGWSEAVAAQKQEQKTQNQVLQLIAQNWKYFNGNFYYFSRDKKPWREAEKFCTSQGAHLASVTSQEEQAFLVQTTSSGDHWIGLTDQGTEGIWRWVDGTPFNNAQSKGFWGKNQPDNWRHRNGEREDCVHVRQQWNDMACGSSYPWVCKKSTGWSEAVAAQKQEQKTQNQVLQLIAQNWKYFNGNFYYFSRDKKPWREAEKFCTSQGAHLASVTSQEEQAFLVQTTSSGDHWIGLTDQGTEGIWRWVDGTPFNNAQSKGFWGKNQPDNWRHRNGEREDCVHVRQQWNDMACGSSYPWVCKKSTGWSEAVAAQKQEQKTQNQVLQLIAQNWKYFNGNFYYFSRDKKPWREAEKFCTSQGAHLASVTSQEEQAFLVQTTSSGDHWIGLTDQGTEGIWRWVDGTPFNNAQSKGFWGKNQPDNWRHRNGEREDCVHVRQQWNDMACGSSYPWVCKKSTGWS

CATH classification: 3.10.100.10

Solvent-accessible surface area: 46251 Å² total; per-residue (Å²): 200,66,86,35,51,35,114,68,81,17,81,37,2,33,63,6,1,52,14,3,3,64,50,5,38,35,34,109,26,29,0,2,11,36,15,112,60,124,64,26,20,99,78,0,22,108,50,0,20,57,66,7,3,31,1,1,1,27,109,53,129,124,4,11,46,9,9,29,59,59,5,57,122,24,52,21,0,7,0,0,20,4,60,58,68,82,60,116,39,53,13,41,44,49,44,121,52,67,82,61,71,21,57,58,33,29,26,212,125,44,62,75,45,141,97,34,218,142,11,60,120,8,12,1,0,7,6,36,122,85,4,40,0,24,3,23,33,32,56,50,23,4,0,0,30,29,49,33,46,30,96,191,66,97,38,54,29,111,66,62,6,75,43,1,32,68,6,2,56,15,3,4,74,46,9,34,31,32,104,26,26,1,1,12,34,14,118,60,124,64,25,28,89,83,0,19,107,53,0,20,58,75,7,3,31,0,0,1,23,101,44,108,131,2,12,50,8,8,27,51,58,4,60,119,20,46,20,0,5,0,0,4,4,51,54,76,78,60,96,30,76,11,21,38,50,44,121,52,74,97,114,47,19,67,52,33,34,30,210,94,41,60,72,48,140,113,36,222,117,13,47,132,7,11,1,0,2,6,102,130,82,3,25,0,24,4,29,33,32,56,40,23,4,0,0,27,30,54,33,50,24,93,194,68,94,40,50,136,132,64,95,114,82,38,109,69,62,21,106,89,14,89,87,91,88,4,84,86,42,110,26,28,6,1,13,38,14,213,76,124,66,21,19,83,84,0,21,114,53,0,19,62,66,8,4,28,1,1,3,24,109,54,128,128,3,14,51,30,10,22,131,63,6,55,120,18,42,20,0,8,0,0,2,3,44,71,75,88,58,90,37,73,6,23,45,46,47,121,59,97,75,101,42,12,76,53,40,32,25,216,121,43,61,75,37,143,100,35,226,122,14,50,122,8,15,0,0,3,8,109,123,84,3,27,1,24,4,16,30,32,57,45,22,4,1,0,29,28,52,34,48,102,127,200,62,94,32,46,136,130,62,91,115,78,38,102,68,74,19,105,101,18,82,87,107,85,9,88,88,39,107,25,24,7,1,12,40,14,214,74,123,66,23,16,86,88,0,19,112,52,0,19,56,75,7,2,29,1,1,1,26,106,54,129,122,2,13,50,28,10,20,132,67,7,61,120,17,49,21,0,7,0,0,2,3,48,63,67,77,60,110,26,79,6,20,37,47,45,123,45,107,93,80,60,8,70,56,38,28,21,224,121,48,63,75,47,139,110,35,225,110,13,49,122,7,16,0,0,3,7,106,121,81,3,22,0,25,5,18,31,29,60,36,26,4,1,0,26,27,52,36,46,92,128,198,64,98,44,48,134,121,51,93,109,74,29,109,71,70,17,105,94,16,86,86,93,87,6,89,87,42,110,28,24,7,1,12,39,13,210,75,125,68,21,26,91,79,0,19,108,58,0,17,60,71,8,3,29,0,1,2,27,105,54,130,123,2,13,48,26,9,24,131,64,5,54,125,17,48,24,0,7,0,0,6,2,64,60,65,82,60,108,26,80,9,22,39,51,48,122,65,90,65,88,60,18,153,48,39,32,26,210,103,40,63,74,44,141,102,36,227,112,12,52,117,8,13,1,0,3,5,100,122,73,5,22,0,25,4,30,35,33,58,37,19,4,0,0,25,30,60,43,78,88,127,207,61,99,32,42,30,113,61,65,6,75,49,4,39,63,7,2,52,15,3,4,75,52,7,35,36,33,107,27,27,1,0,15,38,15,115,51,123,64,25,25,86,77,0,20,111,49,0,19,58,73,8,3,22,1,1,2,26,110,52,133,125,3,15,51,8,10,21,57,56,6,56,122,16,38,22,0,7,0,0,3,4,52,55,66,76,60,106,29,78,9,21,42,46,49,122,66,82,59,84,56,6,154,53,37,23,24,214,126,44,63,73,49,140,107,34,227,106,10,48,132,7,10,1,0,1,5,106,125,82,3,24,0,21,5,25,34,34,53,41,20,4,1,0,30,28,52,33,47,34,98